Protein AF-0000000084404701 (afdb_homodimer)

Sequence (952 aa):
MPPKALLLAVCTVFCVAQGGLAQAGVGTWLADPLNTDSGLSASPAQPWTTQAALPDLPKLQGLSVAKQAQIWTLPQLTAYALAHNPQTAAAWDGLRAQAASLGMAESAWLPSLSLNTNLSRRQAASTAGFTVPARNSVNPNLTLSYTLWDFGLRAAKMDAARAQEWVAGFTQNQSIQTVAFSVAQAYYQLLGNQSLVLADEKTVAENQKNLEAAEVLHRAGQATIGALYQARAAMAQAQSTLAAQRQTVRSSEGLLASTLGLDPQTTLRIASLKLGQEPPQLHSAAKTLMHAALTANPTLQQARAQVAVAQANVRSAEASGLPSLGVSSSYGYLYQGGFRPGDTWTVGFTLTVPLFTGFNTHYQIRQTQALSDQAQSNLAASRNSTEATVWQDFHNFQGAIAAYPGAQSGLENAGKALEVVQAQYRVGQATIQDVLLAESTLAQARYTLIQNLVNSYVALAQLSQAVGMPLGENAPMPPKALLLAVCTVFCVAQGGLAQAGVGTWLADPLNTDSGLSASPAQPWTTQAALPDLPKLQGLSVAKQAQIWTLPQLTAYALAHNPQTAAAWDGLRAQAASLGMAESAWLPSLSLNTNLSRRQAASTAGFTVPARNSVNPNLTLSYTLWDFGLRAAKMDAARAQEWVAGFTQNQSIQTVAFSVAQAYYQLLGNQSLVLADEKTVAENQKNLEAAEVLHRAGQATIGALYQARAAMAQAQSTLAAQRQTVRSSEGLLASTLGLDPQTTLRIASLKLGQEPPQLHSAAKTLMHAALTANPTLQQARAQVAVAQANVRSAEASGLPSLGVSSSYGYLYQGGFRPGDTWTVGFTLTVPLFTGFNTHYQIRQTQALSDQAQSNLAASRNSTEATVWQDFHNFQGAIAAYPGAQSGLENAGKALEVVQAQYRVGQATIQDVLLAESTLAQARYTLIQNLVNSYVALAQLSQAVGMPLGENAP

Foldseek 3Di:
DPPVVVVCVVVVVVCCPPVVVVPDCPDPCVVPVPPPCVQPDPDPVDDRDDDDDDDDDDDFDADDPVQQPDADFLVRLLVLLCVAPVLLVVLVVLLVVLVVVLVVLVCLQDKDKDKDKDWDWDWDQDPVRHTDDIKTKIKIKIKIKHWDDLPCLSVLSSQLSVLVSLLSVLVSLLSSLVLSLQLLLLQLQLQLLVLLLVLLVVLLVLLVVLLVLQVVCVVVVLADPVLNVVSVVSNVVSVVVSVVSVVVSLVSQLSNQVSSRHHSPRRHHHDHDDLPDAAFDFDDDLVRLLVLLCPQQSLLSSLVSVLSSLVSQLVNLVSNQAKIKMKMKMWIWMDMPPDDIDIDIDIDIDIDHDDDDPCPSVVSSVVSVVVSVVSVVVSVVSSVVLSVQLVVLVVQLVVLNVCQVVLVVQLVVLVVLLVVQVVCVSVSNHGSVSNSVSSVSNSVSSSSNSVSRSSNLSSQSSSCNSSNHRGGPRID/DDPVVVVVVVVVVVVVVPPPVPDDCPDVCVVPVPPPCVQDDPDPVDDRDDDDDDDDDDDFDADDPVQLPDADFLVRLLVLLCVAPVLLVVLVVLLVVLVVVLVVLVCLQDKDKDKDKDWDWDWDQDPVRHIDDTKTKIKIKIKIKHWDDLPCLSVLSSQLSVLVSLLSVLVSLLSSLVLSLQLLLLQLQLLLLVLLLVLLVVLLVVLVVLLVLQVVCVVVVLADVVLNVVSVVLNVVSVVVSVVSVVVSLVSQLSNQVSSRHHSVRRHHHDHDDLPDAAFDFDDDLVRLLVLLCPQQSLLSSLVSVLSSLVSQLVNLVSNQAKIKMKMKMWMWMDMPPDDIDIDIDIDIDIDHRDDDPCPSVVSSVVSVVVSVVSVVVSVVSSVVLSVQLNVLVVQLVVLNVCQVVLVVQLVVLVVLLVVQVVCVSVSNHGSVSNSVSSVSNSVSSSVNSVSRSSNLSSQSSSCNSSNHRGGPRID

pLDDT: mean 87.81, std 14.05, range [27.53, 98.75]

Nearest PDB structures (foldseek):
  2wmz-assembly1_B  TM=9.455E-01  e=3.499E-21  Escherichia coli K-12
  7akz-assembly1_A  TM=8.321E-01  e=2.749E-20  Pseudomonas aeruginosa PAO1
  1wp1-assembly1_A  TM=8.567E-01  e=1.304E-18  Pseudomonas aeruginosa
  6zre-assembly2_B  TM=8.313E-01  e=4.356E-19  Pseudomonas aeruginosa PAO1
  4k7r-assembly1_A  TM=8.381E-01  e=4.652E-18  Escherichia coli K-12

Structure (mmCIF, N/CA/C/O backbone):
data_AF-0000000084404701-model_v1
#
loop_
_entity.id
_entity.type
_entity.pdbx_description
1 polymer 'Protein CyaE'
#
loop_
_atom_site.group_PDB
_atom_site.id
_atom_site.type_symbol
_atom_site.label_atom_id
_atom_site.label_alt_id
_atom_site.label_comp_id
_atom_site.label_asym_id
_atom_site.label_entity_id
_atom_site.label_seq_id
_atom_site.pdbx_PDB_ins_code
_atom_site.Cartn_x
_atom_site.Cartn_y
_atom_site.Cartn_z
_atom_site.occupancy
_atom_site.B_iso_or_equiv
_atom_site.auth_seq_id
_atom_site.auth_comp_id
_atom_site.auth_asym_id
_atom_site.auth_atom_id
_atom_site.pdbx_PDB_model_num
ATOM 1 N N . MET A 1 1 ? -27.719 43.344 44.219 1 27.53 1 MET A N 1
ATOM 2 C CA . MET A 1 1 ? -28.266 42 44.281 1 27.53 1 MET A CA 1
ATOM 3 C C . MET A 1 1 ? -27.781 41.156 43.094 1 27.53 1 MET A C 1
ATOM 5 O O . MET A 1 1 ? -28.078 39.969 43 1 27.53 1 MET A O 1
ATOM 9 N N . PRO A 1 2 ? -27.438 41.844 42 1 32.97 2 PRO A N 1
ATOM 10 C CA . PRO A 1 2 ? -27.547 41.375 40.625 1 32.97 2 PRO A CA 1
ATOM 11 C C . PRO A 1 2 ? -26.438 40.406 40.219 1 32.97 2 PRO A C 1
ATOM 13 O O . PRO A 1 2 ? -26.375 39.969 39.062 1 32.97 2 PRO A O 1
ATOM 16 N N . PRO A 1 3 ? -25.312 40.531 41 1 43.66 3 PRO A N 1
ATOM 17 C CA . PRO A 1 3 ? -24.172 39.781 40.469 1 43.66 3 PRO A CA 1
ATOM 18 C C . PRO A 1 3 ? -24.391 38.281 40.5 1 43.66 3 PRO A C 1
ATOM 20 O O . PRO A 1 3 ? -23.688 37.531 39.812 1 43.66 3 PRO A O 1
ATOM 23 N N . LYS A 1 4 ? -24.953 37.812 41.5 1 47.94 4 LYS A N 1
ATOM 24 C CA . LYS A 1 4 ? -25.109 36.375 41.719 1 47.94 4 LYS A CA 1
ATOM 25 C C . LYS A 1 4 ? -25.922 35.719 40.625 1 47.94 4 LYS A C 1
ATOM 27 O O . LYS A 1 4 ? -25.766 34.531 40.344 1 47.94 4 LYS A O 1
ATOM 32 N N . ALA A 1 5 ? -26.906 36.469 40.125 1 46.44 5 ALA A N 1
ATOM 33 C CA . ALA A 1 5 ? -27.844 35.844 39.188 1 46.44 5 ALA A CA 1
ATOM 34 C C . ALA A 1 5 ? -27.172 35.594 37.844 1 46.44 5 ALA A C 1
ATOM 36 O O . ALA A 1 5 ? -27.453 34.562 37.188 1 46.44 5 ALA A O 1
ATOM 37 N N . LEU A 1 6 ? -26.25 36.531 37.438 1 40.22 6 LEU A N 1
ATOM 38 C CA . LEU A 1 6 ? -25.656 36.281 36.125 1 40.22 6 LEU A CA 1
ATOM 39 C C . LEU A 1 6 ? -24.594 35.188 36.188 1 40.22 6 LEU A C 1
ATOM 41 O O . LEU A 1 6 ? -24.5 34.375 35.312 1 40.22 6 LEU A O 1
ATOM 45 N N . LEU A 1 7 ? -23.891 35.156 37.375 1 41.5 7 LEU A N 1
ATOM 46 C CA . LEU A 1 7 ? -22.953 34.031 37.531 1 41.5 7 LEU A CA 1
ATOM 47 C C . LEU A 1 7 ? -23.703 32.719 37.625 1 41.5 7 LEU A C 1
ATOM 49 O O . LEU A 1 7 ? -23.234 31.703 37.062 1 41.5 7 LEU A O 1
ATOM 53 N N . LEU A 1 8 ? -24.781 32.719 38.344 1 43.84 8 LEU A N 1
ATOM 54 C CA . LEU A 1 8 ? -25.562 31.5 38.469 1 43.84 8 LEU A CA 1
ATOM 55 C C . LEU A 1 8 ? -26.172 31.109 37.125 1 43.84 8 LEU A C 1
ATOM 57 O O . LEU A 1 8 ? -26.266 29.938 36.781 1 43.84 8 LEU A O 1
ATOM 61 N N . ALA A 1 9 ? -26.484 32.125 36.281 1 41.47 9 ALA A N 1
ATOM 62 C CA . ALA A 1 9 ? -27.062 31.797 34.969 1 41.47 9 ALA A CA 1
ATOM 63 C C . ALA A 1 9 ? -26.016 31.234 34.031 1 41.47 9 ALA A C 1
ATOM 65 O O . ALA A 1 9 ? -26.281 30.281 33.281 1 41.47 9 ALA A O 1
ATOM 66 N N . VAL A 1 10 ? -24.828 31.812 34.125 1 43.69 10 VAL A N 1
ATOM 67 C CA . VAL A 1 10 ? -23.797 31.266 33.25 1 43.69 10 VAL A CA 1
ATOM 68 C C . VAL A 1 10 ? -23.359 29.906 33.75 1 43.69 10 VAL A C 1
ATOM 70 O O . VAL A 1 10 ? -23.141 28.969 32.969 1 43.69 10 VAL A O 1
ATOM 73 N N . CYS A 1 11 ? -23.203 29.781 35.062 1 43.66 11 CYS A N 1
ATOM 74 C CA . CYS A 1 11 ? -22.891 28.453 35.594 1 43.66 11 CYS A CA 1
ATOM 75 C C . CYS A 1 11 ? -24.031 27.484 35.312 1 43.66 11 CYS A C 1
ATOM 77 O O . CYS A 1 11 ? -23.797 26.281 35.125 1 43.66 11 CYS A O 1
ATOM 79 N N . THR A 1 12 ? -25.281 27.953 35.5 1 41.91 12 THR A N 1
ATOM 80 C CA . THR A 1 12 ? -26.375 27.031 35.25 1 41.91 12 THR A CA 1
ATOM 81 C C . THR A 1 12 ? -26.453 26.672 33.75 1 41.91 12 THR A C 1
ATOM 83 O O . THR A 1 12 ? -26.781 25.531 33.406 1 41.91 12 THR A O 1
ATOM 86 N N . VAL A 1 13 ? -26.094 27.609 32.875 1 42.44 13 VAL A N 1
ATOM 87 C CA . VAL A 1 13 ? -26.125 27.188 31.469 1 42.44 13 VAL A CA 1
ATOM 88 C C . VAL A 1 13 ? -24.953 26.266 31.172 1 42.44 13 VAL A C 1
ATOM 90 O O . VAL A 1 13 ? -25.078 25.297 30.422 1 42.44 13 VAL A O 1
ATOM 93 N N . PHE A 1 14 ? -23.766 26.469 31.859 1 42.09 14 PHE A N 1
ATOM 94 C CA . PHE A 1 14 ? -22.625 25.609 31.609 1 42.09 14 PHE A CA 1
ATOM 95 C C . PHE A 1 14 ? -22.828 24.234 32.25 1 42.09 14 PHE A C 1
ATOM 97 O O . PHE A 1 14 ? -22.453 23.219 31.688 1 42.09 14 PHE A O 1
ATOM 104 N N . CYS A 1 15 ? -23.109 24.172 33.594 1 41.56 15 CYS A N 1
ATOM 105 C CA . CYS A 1 15 ? -23.359 22.859 34.188 1 41.56 15 CYS A CA 1
ATOM 106 C C . CYS A 1 15 ? -24.422 22.094 33.406 1 41.56 15 CYS A C 1
ATOM 108 O O . CYS A 1 15 ? -24.422 20.875 33.375 1 41.56 15 CYS A O 1
ATOM 110 N N . VAL A 1 16 ? -25.484 22.781 33 1 39.97 16 VAL A N 1
ATOM 111 C CA . VAL A 1 16 ? -26.469 22.031 32.219 1 39.97 16 VAL A CA 1
ATOM 112 C C . VAL A 1 16 ? -25.875 21.625 30.875 1 39.97 16 VAL A C 1
ATOM 114 O O . VAL A 1 16 ? -26.266 20.594 30.312 1 39.97 16 VAL A O 1
ATOM 117 N N . ALA A 1 17 ? -24.844 22.375 30.234 1 40.5 17 ALA A N 1
ATOM 118 C CA . ALA A 1 17 ? -24.359 21.984 28.906 1 40.5 17 ALA A CA 1
ATOM 119 C C . ALA A 1 17 ? -23.328 20.859 29.016 1 40.5 17 ALA A C 1
ATOM 121 O O . ALA A 1 17 ? -23.328 19.938 28.188 1 40.5 17 ALA A O 1
ATOM 122 N N . GLN A 1 18 ? -22.266 20.875 29.938 1 41.59 18 GLN A N 1
ATOM 123 C CA . GLN A 1 18 ? -21.281 19.797 29.938 1 41.59 18 GLN A CA 1
ATOM 124 C C . GLN A 1 18 ? -21.828 18.562 30.656 1 41.59 18 GLN A C 1
ATOM 126 O O . GLN A 1 18 ? -21.5 17.438 30.281 1 41.59 18 GLN A O 1
ATOM 131 N N . GLY A 1 19 ? -22.219 18.641 31.984 1 40.53 19 GLY A N 1
ATOM 132 C CA . GLY A 1 19 ? -22.625 17.453 32.719 1 40.53 19 GLY A CA 1
ATOM 133 C C . GLY A 1 19 ? -23.734 16.672 32.031 1 40.53 19 GLY A C 1
ATOM 134 O O . GLY A 1 19 ? -23.734 15.445 32.062 1 40.53 19 GLY A O 1
ATOM 135 N N . GLY A 1 20 ? -24.938 17.344 31.906 1 36.59 20 GLY A N 1
ATOM 136 C CA . GLY A 1 20 ? -26.141 16.703 31.391 1 36.59 20 GLY A CA 1
ATOM 137 C C . GLY A 1 20 ? -26 16.297 29.938 1 36.59 20 GLY A C 1
ATOM 138 O O . GLY A 1 20 ? -26.969 15.844 29.312 1 36.59 20 GLY A O 1
ATOM 139 N N . LEU A 1 21 ? -24.969 16.781 29.234 1 40.62 21 LEU A N 1
ATOM 140 C CA . LEU A 1 21 ? -24.984 16.375 27.828 1 40.62 21 LEU A CA 1
ATOM 141 C C . LEU A 1 21 ? -24.734 14.883 27.688 1 40.62 21 LEU A C 1
ATOM 143 O O . LEU A 1 21 ? -24.906 14.32 26.609 1 40.62 21 LEU A O 1
ATOM 147 N N . ALA A 1 22 ? -23.938 14.281 28.609 1 39.56 22 ALA A N 1
ATOM 148 C CA . ALA A 1 22 ? -23.734 12.844 28.453 1 39.56 22 ALA A CA 1
ATOM 149 C C . ALA A 1 22 ? -25.031 12.078 28.688 1 39.56 22 ALA A C 1
ATOM 151 O O . ALA A 1 22 ? -25.266 11.031 28.094 1 39.56 22 ALA A O 1
ATOM 152 N N . GLN A 1 23 ? -25.781 12.195 29.828 1 37.88 23 GLN A N 1
ATOM 153 C CA . GLN A 1 23 ? -26.844 11.266 30.203 1 37.88 23 GLN A CA 1
ATOM 154 C C . GLN A 1 23 ? -28.172 11.648 29.547 1 37.88 23 GLN A C 1
ATOM 156 O O . GLN A 1 23 ? -29.094 10.844 29.516 1 37.88 23 GLN A O 1
ATOM 161 N N . ALA A 1 24 ? -28.766 12.906 29.969 1 36.41 24 ALA A N 1
ATOM 162 C CA . ALA A 1 24 ? -30.188 13.188 29.781 1 36.41 24 ALA A CA 1
ATOM 163 C C . ALA A 1 24 ? -30.562 13.18 28.312 1 36.41 24 ALA A C 1
ATOM 165 O O . ALA A 1 24 ? -29.703 13.32 27.438 1 36.41 24 ALA A O 1
ATOM 166 N N . GLY A 1 25 ? -31.953 13.211 28.047 1 37.38 25 GLY A N 1
ATOM 167 C CA . GLY A 1 25 ? -32.906 13.32 26.969 1 37.38 25 GLY A CA 1
ATOM 168 C C . GLY A 1 25 ? -32.594 14.43 25.984 1 37.38 25 GLY A C 1
ATOM 169 O O . GLY A 1 25 ? -33.5 14.992 25.344 1 37.38 25 GLY A O 1
ATOM 170 N N . VAL A 1 26 ? -31.828 15.336 26.312 1 44.12 26 VAL A N 1
ATOM 171 C CA . VAL A 1 26 ? -31.609 16.359 25.297 1 44.12 26 VAL A CA 1
ATOM 172 C C . VAL A 1 26 ? -31.484 15.719 23.922 1 44.12 26 VAL A C 1
ATOM 174 O O . VAL A 1 26 ? -30.703 14.789 23.734 1 44.12 26 VAL A O 1
ATOM 177 N N . GLY A 1 27 ? -32.5 15.961 23.047 1 47.25 27 GLY A N 1
ATOM 178 C CA . GLY A 1 27 ? -33.062 15.406 21.828 1 47.25 27 GLY A CA 1
ATOM 179 C C . GLY A 1 27 ? -32 14.984 20.828 1 47.25 27 GLY A C 1
ATOM 180 O O . GLY A 1 27 ? -30.844 15.328 20.969 1 47.25 27 GLY A O 1
ATOM 181 N N . THR A 1 28 ? -32.344 13.906 20.031 1 56.47 28 THR A N 1
ATOM 182 C CA . THR A 1 28 ? -31.703 13.383 18.828 1 56.47 28 THR A CA 1
ATOM 183 C C . THR A 1 28 ? -30.922 14.477 18.094 1 56.47 28 THR A C 1
ATOM 185 O O . THR A 1 28 ? -29.859 14.227 17.531 1 56.47 28 THR A O 1
ATOM 188 N N . TRP A 1 29 ? -31.516 15.766 18.359 1 63.22 29 TRP A N 1
ATOM 189 C CA . TRP A 1 29 ? -30.891 16.828 17.578 1 63.22 29 TRP A CA 1
ATOM 190 C C . TRP A 1 29 ? -29.578 17.281 18.219 1 63.22 29 TRP A C 1
ATOM 192 O O . TRP A 1 29 ? -28.656 17.688 17.531 1 63.22 29 TRP A O 1
ATOM 202 N N . LEU A 1 30 ? -29.375 17.094 19.531 1 72.75 30 LEU A N 1
ATOM 203 C CA . LEU A 1 30 ? -28.172 17.578 20.188 1 72.75 30 LEU A CA 1
ATOM 204 C C . LEU A 1 30 ? -27.016 16.594 20.016 1 72.75 30 LEU A C 1
ATOM 206 O O . LEU A 1 30 ? -25.859 16.969 20.141 1 72.75 30 LEU A O 1
ATOM 210 N N . ALA A 1 31 ? -27.438 15.359 19.688 1 74.94 31 ALA A N 1
ATOM 211 C CA . ALA A 1 31 ? -26.375 14.367 19.516 1 74.94 31 ALA A CA 1
ATOM 212 C C . ALA A 1 31 ? -25.562 14.641 18.25 1 74.94 31 ALA A C 1
ATOM 214 O O . ALA A 1 31 ? -24.344 14.453 18.234 1 74.94 31 ALA A O 1
ATOM 215 N N . ASP A 1 32 ? -26.203 15.062 17.25 1 84.12 32 ASP A N 1
ATOM 216 C CA . ASP A 1 32 ? -25.562 15.414 15.977 1 84.12 32 ASP A CA 1
ATOM 217 C C . ASP A 1 32 ? -26.188 16.688 15.391 1 84.12 32 ASP A C 1
ATOM 219 O O . ASP A 1 32 ? -26.906 16.625 14.398 1 84.12 32 ASP A O 1
ATOM 223 N N . PRO A 1 33 ? -25.766 17.859 16.031 1 84.5 33 PRO A N 1
ATOM 224 C CA . PRO A 1 33 ? -26.422 19.109 15.672 1 84.5 33 PRO A CA 1
ATOM 225 C C . PRO A 1 33 ? -26.234 19.469 14.195 1 84.5 33 PRO A C 1
ATOM 227 O O . PRO A 1 33 ? -27.078 20.172 13.617 1 84.5 33 PRO A O 1
ATOM 230 N N . LEU A 1 34 ? -25.219 19.047 13.617 1 89.5 34 LEU A N 1
ATOM 231 C CA . LEU A 1 34 ? -24.969 19.438 12.234 1 89.5 34 LEU A CA 1
ATOM 232 C C . LEU A 1 34 ? -25.312 18.312 11.281 1 89.5 34 LEU A C 1
ATOM 234 O O . LEU A 1 34 ? -24.984 18.359 10.094 1 89.5 34 LEU A O 1
ATOM 238 N N . ASN A 1 35 ? -26.016 17.234 11.695 1 86.31 35 ASN A N 1
ATOM 239 C CA . ASN A 1 35 ? -26.516 16.109 10.906 1 86.31 35 ASN A CA 1
ATOM 240 C C . ASN A 1 35 ? -25.422 15.445 10.094 1 86.31 35 ASN A C 1
ATOM 242 O O . ASN A 1 35 ? -25.562 15.219 8.891 1 86.31 35 ASN A O 1
ATOM 246 N N . THR A 1 36 ? -24.312 15.195 10.797 1 86.62 36 THR A N 1
ATOM 247 C CA . THR A 1 36 ? -23.156 14.586 10.133 1 86.62 36 THR A CA 1
ATOM 248 C C . THR A 1 36 ? -23.422 13.117 9.828 1 86.62 36 THR A C 1
ATOM 250 O O . THR A 1 36 ? -22.766 12.523 8.977 1 86.62 36 THR A O 1
ATOM 253 N N . ASP A 1 37 ? -24.391 12.492 10.453 1 86.44 37 ASP A N 1
ATOM 254 C CA . ASP A 1 37 ? -24.688 11.07 10.273 1 86.44 37 ASP A CA 1
ATOM 255 C C . ASP A 1 37 ? -25.406 10.82 8.953 1 86.44 37 ASP A C 1
ATOM 257 O O . ASP A 1 37 ? -25.531 9.672 8.516 1 86.44 37 ASP A O 1
ATOM 261 N N . SER A 1 38 ? -25.938 11.844 8.297 1 85 38 SER A N 1
ATOM 262 C CA . SER A 1 38 ? -26.672 11.695 7.035 1 85 38 SER A CA 1
ATOM 263 C C . SER A 1 38 ? -25.766 11.133 5.941 1 85 38 SER A C 1
ATOM 265 O O . SER A 1 38 ? -26.25 10.539 4.977 1 85 38 SER A O 1
ATOM 267 N N . GLY A 1 39 ? -24.453 11.297 6.105 1 85.06 39 GLY A N 1
ATOM 268 C CA . GLY A 1 39 ? -23.516 10.812 5.094 1 85.06 39 GLY A CA 1
ATOM 269 C C . GLY A 1 39 ? -23 9.414 5.371 1 85.06 39 GLY A C 1
ATOM 270 O O . GLY A 1 39 ? -22.172 8.891 4.625 1 85.06 39 GLY A O 1
ATOM 271 N N . LEU A 1 40 ? -23.516 8.812 6.371 1 86.19 40 LEU A N 1
ATOM 272 C CA . LEU A 1 40 ? -23.016 7.5 6.777 1 86.19 40 LEU A CA 1
ATOM 273 C C . LEU A 1 40 ? -23.859 6.387 6.137 1 86.19 40 LEU A C 1
ATOM 275 O O . LEU A 1 40 ? -25 6.609 5.754 1 86.19 40 LEU A O 1
ATOM 279 N N . SER A 1 41 ? -23.203 5.273 5.926 1 88.25 41 SER A N 1
ATOM 280 C CA . SER A 1 41 ? -23.969 4.062 5.637 1 88.25 41 SER A CA 1
ATOM 281 C C . SER A 1 41 ? -24.797 3.631 6.844 1 88.25 41 SER A C 1
ATOM 283 O O . SER A 1 41 ? -24.5 4.02 7.977 1 88.25 41 SER A O 1
ATOM 285 N N . ALA A 1 42 ? -25.844 2.744 6.574 1 84.75 42 ALA A N 1
ATOM 286 C CA . ALA A 1 42 ? -26.797 2.381 7.617 1 84.75 42 ALA A CA 1
ATOM 287 C C . ALA A 1 42 ? -26.172 1.434 8.633 1 84.75 42 ALA A C 1
ATOM 289 O O . ALA A 1 42 ? -26.547 1.436 9.805 1 84.75 42 ALA A O 1
ATOM 290 N N . SER A 1 43 ? -25.312 0.591 8.172 1 86.44 43 SER A N 1
ATOM 291 C CA . SER A 1 43 ? -24.656 -0.391 9.023 1 86.44 43 SER A CA 1
ATOM 292 C C . SER A 1 43 ? -23.281 -0.766 8.469 1 86.44 43 SER A C 1
ATOM 294 O O . SER A 1 43 ? -22.969 -0.445 7.328 1 86.44 43 SER A O 1
ATOM 296 N N . PRO A 1 44 ? -22.469 -1.392 9.281 1 85.94 44 PRO A N 1
ATOM 297 C CA . PRO A 1 44 ? -21.156 -1.838 8.812 1 85.94 44 PRO A CA 1
ATOM 298 C C . PRO A 1 44 ? -21.25 -2.793 7.625 1 85.94 44 PRO A C 1
ATOM 300 O O . PRO A 1 44 ? -20.297 -2.906 6.844 1 85.94 44 PRO A O 1
ATOM 303 N N . ALA A 1 45 ? -22.375 -3.412 7.473 1 89.19 45 ALA A N 1
ATOM 304 C CA . ALA A 1 45 ? -22.531 -4.453 6.457 1 89.19 45 ALA A CA 1
ATOM 305 C C . ALA A 1 45 ? -23.031 -3.867 5.141 1 89.19 45 ALA A C 1
ATOM 307 O O . ALA A 1 45 ? -23 -4.531 4.102 1 89.19 45 ALA A O 1
ATOM 308 N N . GLN A 1 46 ? -23.531 -2.645 5.195 1 91.44 46 GLN A N 1
ATOM 309 C CA . GLN A 1 46 ? -24.109 -2.039 4.004 1 91.44 46 GLN A CA 1
ATOM 310 C C . GLN A 1 46 ? -23.141 -1.084 3.33 1 91.44 46 GLN A C 1
ATOM 312 O O . GLN A 1 46 ? -22.516 -0.249 3.994 1 91.44 46 GLN A O 1
ATOM 317 N N . PRO A 1 47 ? -23 -1.213 2.006 1 91.38 47 PRO A N 1
ATOM 318 C CA . PRO A 1 47 ? -22.094 -0.316 1.278 1 91.38 47 PRO A CA 1
ATOM 319 C C . PRO A 1 47 ? -22.516 1.148 1.37 1 91.38 47 PRO A C 1
ATOM 321 O O . PRO A 1 47 ? -23.703 1.443 1.494 1 91.38 47 PRO A O 1
ATOM 324 N N . TRP A 1 48 ? -21.5 1.962 1.433 1 91.75 48 TRP A N 1
ATOM 325 C CA . TRP A 1 48 ? -21.719 3.406 1.391 1 91.75 48 TRP A CA 1
ATOM 326 C C . TRP A 1 48 ? -22.172 3.848 0.006 1 91.75 48 TRP A C 1
ATOM 328 O O . TRP A 1 48 ? -21.531 3.533 -0.999 1 91.75 48 TRP A O 1
ATOM 338 N N . THR A 1 49 ? -23.375 4.512 -0.121 1 88.75 49 THR A N 1
ATOM 339 C CA . THR A 1 49 ? -23.953 4.824 -1.421 1 88.75 49 THR A CA 1
ATOM 340 C C . THR A 1 49 ? -24.172 6.324 -1.565 1 88.75 49 THR A C 1
ATOM 342 O O . THR A 1 49 ? -24.844 6.773 -2.506 1 88.75 49 THR A O 1
ATOM 345 N N . THR A 1 50 ? -23.688 7.152 -0.703 1 84.5 50 THR A N 1
ATOM 346 C CA . THR A 1 50 ? -23.875 8.594 -0.816 1 84.5 50 THR A CA 1
ATOM 347 C C . THR A 1 50 ? -23.266 9.125 -2.105 1 84.5 50 THR A C 1
ATOM 349 O O . THR A 1 50 ? -22.219 8.641 -2.541 1 84.5 50 THR A O 1
ATOM 352 N N . GLN A 1 51 ? -23.984 10.055 -2.74 1 82.31 51 GLN A N 1
ATOM 353 C CA . GLN A 1 51 ? -23.516 10.625 -4.004 1 82.31 51 GLN A CA 1
ATOM 354 C C . GLN A 1 51 ? -22.312 11.523 -3.797 1 82.31 51 GLN A C 1
ATOM 356 O O . GLN A 1 51 ? -22.344 12.453 -2.982 1 82.31 51 GLN A O 1
ATOM 361 N N . ALA A 1 52 ? -21.281 11.148 -4.387 1 85.81 52 ALA A N 1
ATOM 362 C CA . ALA A 1 52 ? -20.062 11.938 -4.336 1 85.81 52 ALA A CA 1
ATOM 363 C C . ALA A 1 52 ? -19.781 12.617 -5.676 1 85.81 52 ALA A C 1
ATOM 365 O O . ALA A 1 52 ? -20.047 12.047 -6.734 1 85.81 52 ALA A O 1
ATOM 366 N N . ALA A 1 53 ? -19.562 13.914 -5.602 1 87.62 53 ALA A N 1
ATOM 367 C CA . ALA A 1 53 ? -19.109 14.617 -6.793 1 87.62 53 ALA A CA 1
ATOM 368 C C . ALA A 1 53 ? -17.609 14.414 -7.012 1 87.62 53 ALA A C 1
ATOM 370 O O . ALA A 1 53 ? -16.781 15.109 -6.41 1 87.62 53 ALA A O 1
ATOM 371 N N . LEU A 1 54 ? -17.266 13.5 -7.816 1 93.25 54 LEU A N 1
ATOM 372 C CA . LEU A 1 54 ? -15.875 13.109 -8 1 93.25 54 LEU A CA 1
ATOM 373 C C . LEU A 1 54 ? -15.32 13.656 -9.305 1 93.25 54 LEU A C 1
ATOM 375 O O . LEU A 1 54 ? -16.062 13.82 -10.281 1 93.25 54 LEU A O 1
ATOM 379 N N . PRO A 1 55 ? -14.07 13.977 -9.305 1 92.81 55 PRO A N 1
ATOM 380 C CA . PRO A 1 55 ? -13.445 14.406 -10.562 1 92.81 55 PRO A CA 1
ATOM 381 C C . PRO A 1 55 ? -13.469 13.32 -11.633 1 92.81 55 PRO A C 1
ATOM 383 O O . PRO A 1 55 ? -13.633 12.141 -11.312 1 92.81 55 PRO A O 1
ATOM 386 N N . ASP A 1 56 ? -13.312 13.695 -12.906 1 92.38 56 ASP A N 1
ATOM 387 C CA . ASP A 1 56 ? -13.328 12.766 -14.031 1 92.38 56 ASP A CA 1
ATOM 388 C C . ASP A 1 56 ? -12.078 11.891 -14.039 1 92.38 56 ASP A C 1
ATOM 390 O O . ASP A 1 56 ? -11.031 12.297 -13.531 1 92.38 56 ASP A O 1
ATOM 394 N N . LEU A 1 57 ? -12.234 10.727 -14.547 1 93.5 57 LEU A N 1
ATOM 395 C CA . LEU A 1 57 ? -11.102 9.828 -14.727 1 93.5 57 LEU A CA 1
ATOM 396 C C . LEU A 1 57 ? -10.203 10.297 -15.867 1 93.5 57 LEU A C 1
ATOM 398 O O . LEU A 1 57 ? -10.703 10.773 -16.891 1 93.5 57 LEU A O 1
ATOM 402 N N . PRO A 1 58 ? -8.922 10.195 -15.617 1 90.75 58 PRO A N 1
ATOM 403 C CA . PRO A 1 58 ? -8.039 10.547 -16.734 1 90.75 58 PRO A CA 1
ATOM 404 C C . PRO A 1 58 ? -8.188 9.594 -17.922 1 90.75 58 PRO A C 1
ATOM 406 O O . PRO A 1 58 ? -8.492 8.414 -17.734 1 90.75 58 PRO A O 1
ATOM 409 N N . LYS A 1 59 ? -8.047 10.109 -19.125 1 84.44 59 LYS A N 1
ATOM 410 C CA . LYS A 1 59 ? -8.117 9.273 -20.312 1 84.44 59 LYS A CA 1
ATOM 411 C C . LYS A 1 59 ? -6.832 8.477 -20.516 1 84.44 59 LYS A C 1
ATOM 413 O O . LYS A 1 59 ? -5.738 8.984 -20.25 1 84.44 59 LYS A O 1
ATOM 418 N N . LEU A 1 60 ? -6.98 7.195 -20.875 1 81.12 60 LEU A N 1
ATOM 419 C CA . LEU A 1 60 ? -5.797 6.398 -21.172 1 81.12 60 LEU A CA 1
ATOM 420 C C . LEU A 1 60 ? -5.203 6.797 -22.516 1 81.12 60 LEU A C 1
ATOM 422 O O . LEU A 1 60 ? -5.941 7.105 -23.469 1 81.12 60 LEU A O 1
ATOM 426 N N . GLN A 1 61 ? -3.887 6.781 -22.469 1 76.31 61 GLN A N 1
ATOM 427 C CA . GLN A 1 61 ? -3.219 7.066 -23.734 1 76.31 61 GLN A CA 1
ATOM 428 C C . GLN A 1 61 ? -3.193 5.832 -24.641 1 76.31 61 GLN A C 1
ATOM 430 O O . GLN A 1 61 ? -3.004 4.715 -24.156 1 76.31 61 GLN A O 1
ATOM 435 N N . GLY A 1 62 ? -3.658 5.918 -25.828 1 80.44 62 GLY A N 1
ATOM 436 C CA . GLY A 1 62 ? -3.543 4.84 -26.797 1 80.44 62 GLY A CA 1
ATOM 437 C C . GLY A 1 62 ? -2.324 4.969 -27.688 1 80.44 62 GLY A C 1
ATOM 438 O O . GLY A 1 62 ? -1.703 6.031 -27.75 1 80.44 62 GLY A O 1
ATOM 439 N N . LEU A 1 63 ? -1.807 3.869 -28.078 1 85.62 63 LEU A N 1
ATOM 440 C CA . LEU A 1 63 ? -0.715 3.865 -29.047 1 85.62 63 LEU A CA 1
ATOM 441 C C . LEU A 1 63 ? -1.254 3.928 -30.484 1 85.62 63 LEU A C 1
ATOM 443 O O . LEU A 1 63 ? -2.279 3.316 -30.781 1 85.62 63 LEU A O 1
ATOM 447 N N . SER A 1 64 ? -0.634 4.695 -31.297 1 82.62 64 SER A N 1
ATOM 448 C CA . SER A 1 64 ? -1.019 4.742 -32.688 1 82.62 64 SER A CA 1
ATOM 449 C C . SER A 1 64 ? -0.888 3.371 -33.344 1 82.62 64 SER A C 1
ATOM 451 O O . SER A 1 64 ? -0.143 2.516 -32.875 1 82.62 64 SER A O 1
ATOM 453 N N . VAL A 1 65 ? -1.567 3.117 -34.375 1 80 65 VAL A N 1
ATOM 454 C CA . VAL A 1 65 ? -1.583 1.838 -35.062 1 80 65 VAL A CA 1
ATOM 455 C C . VAL A 1 65 ? -0.182 1.515 -35.594 1 80 65 VAL A C 1
ATOM 457 O O . VAL A 1 65 ? 0.259 0.364 -35.531 1 80 65 VAL A O 1
ATOM 460 N N . ALA A 1 66 ? 0.53 2.531 -36.062 1 80.25 66 ALA A N 1
ATOM 461 C CA . ALA A 1 66 ? 1.888 2.34 -36.562 1 80.25 66 ALA A CA 1
ATOM 462 C C . ALA A 1 66 ? 2.818 1.854 -35.469 1 80.25 66 ALA A C 1
ATOM 464 O O . ALA A 1 66 ? 3.652 0.973 -35.688 1 80.25 66 ALA A O 1
ATOM 465 N N . LYS A 1 67 ? 2.637 2.367 -34.312 1 83.88 67 LYS A N 1
ATOM 466 C CA . LYS A 1 67 ? 3.482 1.995 -33.188 1 83.88 67 LYS A CA 1
ATOM 467 C C . LYS A 1 67 ? 3.117 0.611 -32.656 1 83.88 67 LYS A C 1
ATOM 469 O O . LYS A 1 67 ? 3.957 -0.077 -32.062 1 83.88 67 LYS A O 1
ATOM 474 N N . GLN A 1 68 ? 1.876 0.284 -32.844 1 84.56 68 GLN A N 1
ATOM 475 C CA . GLN A 1 68 ? 1.44 -1.041 -32.438 1 84.56 68 GLN A CA 1
ATOM 476 C C . GLN A 1 68 ? 2.01 -2.127 -33.344 1 84.56 68 GLN A C 1
ATOM 478 O O . GLN A 1 68 ? 2.18 -3.273 -32.906 1 84.56 68 GLN A O 1
ATOM 483 N N . ALA A 1 69 ? 2.312 -1.795 -34.562 1 84.31 69 ALA A N 1
ATOM 484 C CA . ALA A 1 69 ? 2.787 -2.77 -35.531 1 84.31 69 ALA A CA 1
ATOM 485 C C . ALA A 1 69 ? 4.301 -2.943 -35.438 1 84.31 69 ALA A C 1
ATOM 487 O O . ALA A 1 69 ? 4.848 -3.934 -35.938 1 84.31 69 ALA A O 1
ATOM 488 N N . GLN A 1 70 ? 4.922 -2.039 -34.844 1 88.62 70 GLN A N 1
ATOM 489 C CA . GLN A 1 70 ? 6.375 -2.117 -34.75 1 88.62 70 GLN A CA 1
ATOM 490 C C . GLN A 1 70 ? 6.805 -3.137 -33.719 1 88.62 70 GLN A C 1
ATOM 492 O O . GLN A 1 70 ? 6.082 -3.375 -32.75 1 88.62 70 GLN A O 1
ATOM 497 N N . ILE A 1 71 ? 7.98 -3.773 -33.938 1 91.38 71 ILE A N 1
ATOM 498 C CA . ILE A 1 71 ? 8.555 -4.684 -32.969 1 91.38 71 ILE A CA 1
ATOM 499 C C . ILE A 1 71 ? 9.328 -3.885 -31.906 1 91.38 71 ILE A C 1
ATOM 501 O O . ILE A 1 71 ? 10.297 -3.197 -32.25 1 91.38 71 ILE A O 1
ATOM 505 N N . TRP A 1 72 ? 8.844 -3.932 -30.688 1 92.75 72 TRP A N 1
ATOM 506 C CA . TRP A 1 72 ? 9.43 -3.158 -29.609 1 92.75 72 TRP A CA 1
ATOM 507 C C . TRP A 1 72 ? 10.539 -3.945 -28.906 1 92.75 72 TRP A C 1
ATOM 509 O O . TRP A 1 72 ? 10.391 -5.145 -28.672 1 92.75 72 TRP A O 1
ATOM 519 N N . THR A 1 73 ? 11.656 -3.203 -28.688 1 91.75 73 THR A N 1
ATOM 520 C CA . THR A 1 73 ? 12.734 -3.766 -27.875 1 91.75 73 THR A CA 1
ATOM 521 C C . THR A 1 73 ? 12.578 -3.346 -26.422 1 91.75 73 THR A C 1
ATOM 523 O O . THR A 1 73 ? 11.805 -2.436 -26.109 1 91.75 73 THR A O 1
ATOM 526 N N . LEU A 1 74 ? 13.266 -4.066 -25.516 1 92.69 74 LEU A N 1
ATOM 527 C CA . LEU A 1 74 ? 13.164 -3.775 -24.094 1 92.69 74 LEU A CA 1
ATOM 528 C C . LEU A 1 74 ? 13.594 -2.342 -23.797 1 92.69 74 LEU A C 1
ATOM 530 O O . LEU A 1 74 ? 12.898 -1.613 -23.094 1 92.69 74 LEU A O 1
ATOM 534 N N . PRO A 1 75 ? 14.742 -1.787 -24.391 1 92.19 75 PRO A N 1
ATOM 535 C CA . PRO A 1 75 ? 15.133 -0.407 -24.094 1 92.19 75 PRO A CA 1
ATOM 536 C C . PRO A 1 75 ? 14.109 0.616 -24.578 1 92.19 75 PRO A C 1
ATOM 538 O O . PRO A 1 75 ? 13.883 1.63 -23.922 1 92.19 75 PRO A O 1
ATOM 541 N N . GLN A 1 76 ? 13.477 0.322 -25.703 1 93.38 76 GLN A N 1
ATOM 542 C CA . GLN A 1 76 ? 12.461 1.228 -26.219 1 93.38 76 GLN A CA 1
ATOM 543 C C . GLN A 1 76 ? 11.227 1.247 -25.312 1 93.38 76 GLN A C 1
ATOM 545 O O . GLN A 1 76 ? 10.68 2.312 -25.031 1 93.38 76 GLN A O 1
ATOM 550 N N . LEU A 1 77 ? 10.844 0.076 -24.859 1 95.19 77 LEU A N 1
ATOM 551 C CA . LEU A 1 77 ? 9.695 -0.021 -23.969 1 95.19 77 LEU A CA 1
ATOM 552 C C . LEU A 1 77 ? 9.984 0.645 -22.641 1 95.19 77 LEU A C 1
ATOM 554 O O . LEU A 1 77 ? 9.109 1.309 -22.062 1 95.19 77 LEU A O 1
ATOM 558 N N . THR A 1 78 ? 11.211 0.452 -22.188 1 95.19 78 THR A N 1
ATOM 559 C CA . THR A 1 78 ? 11.602 1.054 -20.906 1 95.19 78 THR A CA 1
ATOM 560 C C . THR A 1 78 ? 11.594 2.576 -21 1 95.19 78 THR A C 1
ATOM 562 O O . THR A 1 78 ? 11.078 3.258 -20.125 1 95.19 78 THR A O 1
ATOM 565 N N . ALA A 1 79 ? 12.125 3.129 -22.094 1 95 79 ALA A N 1
ATOM 566 C CA . ALA A 1 79 ? 12.133 4.574 -22.297 1 95 79 ALA A CA 1
ATOM 567 C C . ALA A 1 79 ? 10.719 5.129 -22.391 1 95 79 ALA A C 1
ATOM 569 O O . ALA A 1 79 ? 10.422 6.184 -21.812 1 95 79 ALA A O 1
ATOM 570 N N . TYR A 1 80 ? 9.883 4.41 -23.094 1 94.12 80 TYR A N 1
ATOM 571 C CA . TYR A 1 80 ? 8.492 4.832 -23.203 1 94.12 80 TYR A CA 1
ATOM 572 C C . TYR A 1 80 ? 7.809 4.84 -21.844 1 94.12 80 TYR A C 1
ATOM 574 O O . TYR A 1 80 ? 7.113 5.797 -21.5 1 94.12 80 TYR A O 1
ATOM 582 N N . ALA A 1 81 ? 7.965 3.764 -21.047 1 95.81 81 ALA A N 1
ATOM 583 C CA . ALA A 1 81 ? 7.344 3.646 -19.719 1 95.81 81 ALA A CA 1
ATOM 584 C C . ALA A 1 81 ? 7.816 4.762 -18.797 1 95.81 81 ALA A C 1
ATOM 586 O O . ALA A 1 81 ? 7.012 5.352 -18.062 1 95.81 81 ALA A O 1
ATOM 587 N N . LEU A 1 82 ? 9.133 5.059 -18.844 1 95.69 82 LEU A N 1
ATOM 588 C CA . LEU A 1 82 ? 9.695 6.082 -17.969 1 95.69 82 LEU A CA 1
ATOM 589 C C . LEU A 1 82 ? 9.125 7.457 -18.297 1 95.69 82 LEU A C 1
ATOM 591 O O . LEU A 1 82 ? 8.953 8.297 -17.422 1 95.69 82 LEU A O 1
ATOM 595 N N . ALA A 1 83 ? 8.734 7.68 -19.547 1 94.12 83 ALA A N 1
ATOM 596 C CA . ALA A 1 83 ? 8.219 8.969 -20 1 94.12 83 ALA A CA 1
ATOM 597 C C . ALA A 1 83 ? 6.719 9.086 -19.734 1 94.12 83 ALA A C 1
ATOM 599 O O . ALA A 1 83 ? 6.195 10.188 -19.562 1 94.12 83 ALA A O 1
ATOM 600 N N . HIS A 1 84 ? 6.035 7.906 -19.641 1 92.69 84 HIS A N 1
ATOM 601 C CA . HIS A 1 84 ? 4.578 8.008 -19.688 1 92.69 84 HIS A CA 1
ATOM 602 C C . HIS A 1 84 ? 3.951 7.328 -18.469 1 92.69 84 HIS A C 1
ATOM 604 O O . HIS A 1 84 ? 2.75 7.465 -18.219 1 92.69 84 HIS A O 1
ATOM 610 N N . ASN A 1 85 ? 4.684 6.566 -17.672 1 93.12 85 ASN A N 1
ATOM 611 C CA . ASN A 1 85 ? 4.141 5.863 -16.516 1 93.12 85 ASN A CA 1
ATOM 612 C C . ASN A 1 85 ? 3.744 6.836 -15.406 1 93.12 85 ASN A C 1
ATOM 614 O O . ASN A 1 85 ? 4.547 7.676 -15 1 93.12 85 ASN A O 1
ATOM 618 N N . PRO A 1 86 ? 2.473 6.727 -14.906 1 95.25 86 PRO A N 1
ATOM 619 C CA . PRO A 1 86 ? 1.994 7.641 -13.867 1 95.25 86 PRO A CA 1
ATOM 620 C C . PRO A 1 86 ? 2.797 7.543 -12.57 1 95.25 86 PRO A C 1
ATOM 622 O O . PRO A 1 86 ? 2.846 8.5 -11.797 1 95.25 86 PRO A O 1
ATOM 625 N N . GLN A 1 87 ? 3.434 6.414 -12.344 1 95.69 87 GLN A N 1
ATOM 626 C CA . GLN A 1 87 ? 4.211 6.254 -11.125 1 95.69 87 GLN A CA 1
ATOM 627 C C . GLN A 1 87 ? 5.434 7.168 -11.125 1 95.69 87 GLN A C 1
ATOM 629 O O . GLN A 1 87 ? 5.793 7.73 -10.086 1 95.69 87 GLN A O 1
ATOM 634 N N . THR A 1 88 ? 6.113 7.312 -12.289 1 96.62 88 THR A N 1
ATOM 635 C CA . THR A 1 88 ? 7.238 8.234 -12.383 1 96.62 88 THR A CA 1
ATOM 636 C C . THR A 1 88 ? 6.766 9.68 -12.258 1 96.62 88 THR A C 1
ATOM 638 O O . THR A 1 88 ? 7.434 10.5 -11.633 1 96.62 88 THR A O 1
ATOM 641 N N . ALA A 1 89 ? 5.598 9.984 -12.828 1 96.19 89 ALA A N 1
ATOM 642 C CA . ALA A 1 89 ? 5.035 11.328 -12.727 1 96.19 89 ALA A CA 1
ATOM 643 C C . ALA A 1 89 ? 4.699 11.672 -11.273 1 96.19 89 ALA A C 1
ATOM 645 O O . ALA A 1 89 ? 5 12.773 -10.805 1 96.19 89 ALA A O 1
ATOM 646 N N . ALA A 1 90 ? 4.113 10.711 -10.555 1 97.44 90 ALA A N 1
ATOM 647 C CA . ALA A 1 90 ? 3.746 10.922 -9.156 1 97.44 90 ALA A CA 1
ATOM 648 C C . ALA A 1 90 ? 4.98 11.188 -8.305 1 97.44 90 ALA A C 1
ATOM 650 O O . ALA A 1 90 ? 4.961 12.047 -7.422 1 97.44 90 ALA A O 1
ATOM 651 N N . ALA A 1 91 ? 6.043 10.445 -8.555 1 97.12 91 ALA A N 1
ATOM 652 C CA . ALA A 1 91 ? 7.281 10.625 -7.801 1 97.12 91 ALA A CA 1
ATOM 653 C C . ALA A 1 91 ? 7.891 12 -8.078 1 97.12 91 ALA A C 1
ATOM 655 O O . ALA A 1 91 ? 8.406 12.656 -7.168 1 97.12 91 ALA A O 1
ATOM 656 N N . TRP A 1 92 ? 7.859 12.445 -9.336 1 97.62 92 TRP A N 1
ATOM 657 C CA . TRP A 1 92 ? 8.359 13.766 -9.703 1 97.62 92 TRP A CA 1
ATOM 658 C C . TRP A 1 92 ? 7.543 14.867 -9.039 1 97.62 92 TRP A C 1
ATOM 660 O O . TRP A 1 92 ? 8.094 15.867 -8.57 1 97.62 92 TRP A O 1
ATOM 670 N N . ASP A 1 93 ? 6.23 14.641 -8.984 1 97.62 93 ASP A N 1
ATOM 671 C CA . ASP A 1 93 ? 5.359 15.602 -8.312 1 97.62 93 ASP A CA 1
ATOM 672 C C . ASP A 1 93 ? 5.668 15.672 -6.816 1 97.62 93 ASP A C 1
ATOM 674 O O . ASP A 1 93 ? 5.602 16.75 -6.211 1 97.62 93 ASP A O 1
ATOM 678 N N . GLY A 1 94 ? 5.992 14.508 -6.215 1 97.44 94 GLY A N 1
ATOM 679 C CA . GLY A 1 94 ? 6.422 14.5 -4.828 1 97.44 94 GLY A CA 1
ATOM 680 C C . GLY A 1 94 ? 7.684 15.305 -4.59 1 97.44 94 GLY A C 1
ATOM 681 O O . GLY A 1 94 ? 7.797 16.016 -3.584 1 97.44 94 GLY A O 1
ATOM 682 N N . LEU A 1 95 ? 8.625 15.258 -5.516 1 97.94 95 LEU A N 1
ATOM 683 C CA . LEU A 1 95 ? 9.844 16.047 -5.453 1 97.94 95 LEU A CA 1
ATOM 684 C C . LEU A 1 95 ? 9.531 17.547 -5.578 1 97.94 95 LEU A C 1
ATOM 686 O O . LEU A 1 95 ? 10.078 18.359 -4.84 1 97.94 95 LEU A O 1
ATOM 690 N N . ARG A 1 96 ? 8.633 17.906 -6.441 1 98 96 ARG A N 1
ATOM 691 C CA . ARG A 1 96 ? 8.203 19.297 -6.602 1 98 96 ARG A CA 1
ATOM 692 C C . ARG A 1 96 ? 7.59 19.828 -5.316 1 98 96 ARG A C 1
ATOM 694 O O . ARG A 1 96 ? 7.828 20.984 -4.941 1 98 96 ARG A O 1
ATOM 701 N N . ALA A 1 97 ? 6.805 18.984 -4.664 1 98.38 97 ALA A N 1
ATOM 702 C CA . ALA A 1 97 ? 6.176 19.391 -3.412 1 98.38 97 ALA A CA 1
ATOM 703 C C . ALA A 1 97 ? 7.223 19.672 -2.338 1 98.38 97 ALA A C 1
ATOM 705 O O . ALA A 1 97 ? 7.109 20.641 -1.594 1 98.38 97 ALA A O 1
ATOM 706 N N . GLN A 1 98 ? 8.25 18.812 -2.293 1 97.88 98 GLN A N 1
ATOM 707 C CA . GLN A 1 98 ? 9.289 19.016 -1.291 1 97.88 98 GLN A CA 1
ATOM 708 C C . GLN A 1 98 ? 10.164 20.219 -1.637 1 97.88 98 GLN A C 1
ATOM 710 O O . GLN A 1 98 ? 10.641 20.922 -0.745 1 97.88 98 GLN A O 1
ATOM 715 N N . ALA A 1 99 ? 10.352 20.484 -2.924 1 98.06 99 ALA A N 1
ATOM 716 C CA . ALA A 1 99 ? 11.047 21.688 -3.344 1 98.06 99 ALA A CA 1
ATOM 717 C C . ALA A 1 99 ? 10.297 22.938 -2.891 1 98.06 99 ALA A C 1
ATOM 719 O O . ALA A 1 99 ? 10.914 23.906 -2.428 1 98.06 99 ALA A O 1
ATOM 720 N N . ALA A 1 100 ? 9.008 22.875 -3.023 1 98.06 100 ALA A N 1
ATOM 721 C CA . ALA A 1 100 ? 8.195 24 -2.549 1 98.06 100 ALA A CA 1
ATOM 722 C C . ALA A 1 100 ? 8.297 24.141 -1.032 1 98.06 100 ALA A C 1
ATOM 724 O O . ALA A 1 100 ? 8.297 25.266 -0.508 1 98.06 100 ALA A O 1
ATOM 725 N N . SER A 1 101 ? 8.383 23.062 -0.303 1 97.75 101 SER A N 1
ATOM 726 C CA . SER A 1 101 ? 8.562 23.094 1.145 1 97.75 101 SER A CA 1
ATOM 727 C C . SER A 1 101 ? 9.867 23.781 1.521 1 97.75 101 SER A C 1
ATOM 729 O O . SER A 1 101 ? 9.938 24.484 2.525 1 97.75 101 SER A O 1
ATOM 731 N N . LEU A 1 102 ? 10.922 23.547 0.752 1 97.62 102 LEU A N 1
ATOM 732 C CA . LEU A 1 102 ? 12.18 24.25 0.956 1 97.62 102 LEU A CA 1
ATOM 733 C C . LEU A 1 102 ? 11.992 25.75 0.74 1 97.62 102 LEU A C 1
ATOM 735 O O . LEU A 1 102 ? 12.531 26.562 1.499 1 97.62 102 LEU A O 1
ATOM 739 N N . GLY A 1 103 ? 11.172 26.078 -0.285 1 97.38 103 GLY A N 1
ATOM 740 C CA . GLY A 1 103 ? 10.844 27.484 -0.488 1 97.38 103 GLY A CA 1
ATOM 741 C C . GLY A 1 103 ? 10.133 28.109 0.7 1 97.38 103 GLY A C 1
ATOM 742 O O . GLY A 1 103 ? 10.422 29.25 1.067 1 97.38 103 GLY A O 1
ATOM 743 N N . MET A 1 104 ? 9.281 27.359 1.35 1 96.88 104 MET A N 1
ATOM 744 C CA . MET A 1 104 ? 8.602 27.844 2.547 1 96.88 104 MET A CA 1
ATOM 745 C C . MET A 1 104 ? 9.594 28.062 3.688 1 96.88 104 MET A C 1
ATOM 747 O O . MET A 1 104 ? 9.508 29.062 4.402 1 96.88 104 MET A O 1
ATOM 751 N N . ALA A 1 105 ? 10.5 27.094 3.807 1 96.38 105 ALA A N 1
ATOM 752 C CA . ALA A 1 105 ? 11.516 27.25 4.844 1 96.38 105 ALA A CA 1
ATOM 753 C C . ALA A 1 105 ? 12.406 28.469 4.566 1 96.38 105 ALA A C 1
ATOM 755 O O . ALA A 1 105 ? 12.789 29.188 5.492 1 96.38 105 ALA A O 1
ATOM 756 N N . GLU A 1 106 ? 12.711 28.797 3.363 1 96.31 106 GLU A N 1
ATOM 757 C CA . GLU A 1 106 ? 13.523 29.938 2.965 1 96.31 106 GLU A CA 1
ATOM 758 C C . GLU A 1 106 ? 12.766 31.25 3.164 1 96.31 106 GLU A C 1
ATOM 760 O O . GLU A 1 106 ? 13.375 32.281 3.426 1 96.31 106 GLU A O 1
ATOM 765 N N . SER A 1 107 ? 11.453 31.109 3.117 1 95.75 107 SER A N 1
ATOM 766 C CA . SER A 1 107 ? 10.633 32.312 3.273 1 95.75 107 SER A CA 1
ATOM 767 C C . SER A 1 107 ? 10.773 32.875 4.676 1 95.75 107 SER A C 1
ATOM 769 O O . SER A 1 107 ? 10.555 34.094 4.879 1 95.75 107 SER A O 1
ATOM 771 N N . ALA A 1 108 ? 11.172 32.062 5.633 1 94.12 108 ALA A N 1
ATOM 772 C CA . ALA A 1 108 ? 11.32 32.531 7.016 1 94.12 108 ALA A CA 1
ATOM 773 C C . ALA A 1 108 ? 12.469 33.531 7.152 1 94.12 108 ALA A C 1
ATOM 775 O O . ALA A 1 108 ? 12.57 34.219 8.164 1 94.12 108 ALA A O 1
ATOM 776 N N . TRP A 1 109 ? 13.336 33.719 6.105 1 95.19 109 TRP A N 1
ATOM 777 C CA . TRP A 1 109 ? 14.453 34.656 6.109 1 95.19 109 TRP A CA 1
ATOM 778 C C . TRP A 1 109 ? 14.031 36 5.555 1 95.19 109 TRP A C 1
ATOM 780 O O . TRP A 1 109 ? 14.836 36.938 5.48 1 95.19 109 TRP A O 1
ATOM 790 N N . LEU A 1 110 ? 12.758 36.156 5.25 1 95.44 110 LEU A N 1
ATOM 791 C CA . LEU A 1 110 ? 12.227 37.406 4.727 1 95.44 110 LEU A CA 1
ATOM 792 C C . LEU A 1 110 ? 11.211 38 5.691 1 95.44 110 LEU A C 1
ATOM 794 O O . LEU A 1 110 ? 10.586 37.281 6.473 1 95.44 110 LEU A O 1
ATOM 798 N N . PRO A 1 111 ? 11.039 39.312 5.723 1 94.5 111 PRO A N 1
ATOM 799 C CA . PRO A 1 111 ? 10.055 39.938 6.605 1 94.5 111 PRO A CA 1
ATOM 800 C C . PRO A 1 111 ? 8.617 39.656 6.16 1 94.5 111 PRO A C 1
ATOM 802 O O . PRO A 1 111 ? 8.383 39.156 5.059 1 94.5 111 PRO A O 1
ATOM 805 N N . SER A 1 112 ? 7.688 39.938 7.012 1 93.81 112 SER A N 1
ATOM 806 C CA . SER A 1 112 ? 6.266 39.906 6.688 1 93.81 112 SER A CA 1
ATOM 807 C C . SER A 1 112 ? 5.602 41.25 6.883 1 93.81 112 SER A C 1
ATOM 809 O O . SER A 1 112 ? 6.012 42.031 7.746 1 93.81 112 SER A O 1
ATOM 811 N N . LEU A 1 113 ? 4.676 41.562 6.004 1 93.25 113 LEU A N 1
ATOM 812 C CA . LEU A 1 113 ? 3.912 42.812 6.039 1 93.25 113 LEU A CA 1
ATOM 813 C C . LEU A 1 113 ? 2.414 42.531 6.066 1 93.25 113 LEU A C 1
ATOM 815 O O . LEU A 1 113 ? 1.905 41.781 5.227 1 93.25 113 LEU A O 1
ATOM 819 N N . SER A 1 114 ? 1.73 43.062 7.066 1 93.44 114 SER A N 1
ATOM 820 C CA . SER A 1 114 ? 0.288 42.875 7.172 1 93.44 114 SER A CA 1
ATOM 821 C C . SER A 1 114 ? -0.429 44.188 7.438 1 93.44 114 SER A C 1
ATOM 823 O O . SER A 1 114 ? 0.114 45.062 8.102 1 93.44 114 SER A O 1
ATOM 825 N N . LEU A 1 115 ? -1.603 44.344 6.91 1 91.62 115 LEU A N 1
ATOM 826 C CA . LEU A 1 115 ? -2.496 45.469 7.176 1 91.62 115 LEU A CA 1
ATOM 827 C C . LEU A 1 115 ? -3.68 45.031 8.031 1 91.62 115 LEU A C 1
ATOM 829 O O . LEU A 1 115 ? -4.391 44.062 7.68 1 91.62 115 LEU A O 1
ATOM 833 N N . ASN A 1 116 ? -3.795 45.531 9.141 1 91.56 116 ASN A N 1
ATOM 834 C CA . ASN A 1 116 ? -4.93 45.312 10.023 1 91.56 116 ASN A CA 1
ATOM 835 C C . ASN A 1 116 ? -5.742 46.562 10.25 1 91.56 116 ASN A C 1
ATOM 837 O O . ASN A 1 116 ? -5.18 47.625 10.523 1 91.56 116 ASN A O 1
ATOM 841 N N . THR A 1 117 ? -7.008 46.531 10.008 1 87.44 117 THR A N 1
ATOM 842 C CA . THR A 1 117 ? -7.902 47.656 10.305 1 87.44 117 THR A CA 1
ATOM 843 C C . THR A 1 117 ? -8.977 47.219 11.305 1 87.44 117 THR A C 1
ATOM 845 O O . THR A 1 117 ? -9.742 46.281 11.047 1 87.44 117 THR A O 1
ATOM 848 N N . ASN A 1 118 ? -9.008 47.875 12.383 1 87.25 118 ASN A N 1
ATOM 849 C CA . ASN A 1 118 ? -10.008 47.625 13.414 1 87.25 118 ASN A CA 1
ATOM 850 C C . ASN A 1 118 ? -11.016 48.781 13.508 1 87.25 118 ASN A C 1
ATOM 852 O O . ASN A 1 118 ? -10.633 49.938 13.672 1 87.25 118 ASN A O 1
ATOM 856 N N . LEU A 1 119 ? -12.289 48.5 13.258 1 86.62 119 LEU A N 1
ATOM 857 C CA . LEU A 1 119 ? -13.398 49.406 13.5 1 86.62 119 LEU A CA 1
ATOM 858 C C . LEU A 1 119 ? -14.156 49.031 14.766 1 86.62 119 LEU A C 1
ATOM 860 O O . LEU A 1 119 ? -14.641 47.906 14.883 1 86.62 119 LEU A O 1
ATOM 864 N N . SER A 1 120 ? -14.094 49.844 15.719 1 87.81 120 SER A N 1
ATOM 865 C CA . SER A 1 120 ? -14.734 49.438 16.969 1 87.81 120 SER A CA 1
ATOM 866 C C . SER A 1 120 ? -15.531 50.594 17.578 1 87.81 120 SER A C 1
ATOM 868 O O . SER A 1 120 ? -15.25 51.781 17.297 1 87.81 120 SER A O 1
ATOM 870 N N . ARG A 1 121 ? -16.625 50.312 18.203 1 83.81 121 ARG A N 1
ATOM 871 C CA . ARG A 1 121 ? -17.359 51.156 19.125 1 83.81 121 ARG A CA 1
ATOM 872 C C . ARG A 1 121 ? -17.266 50.656 20.547 1 83.81 121 ARG A C 1
ATOM 874 O O . ARG A 1 121 ? -17.484 49.469 20.797 1 83.81 121 ARG A O 1
ATOM 881 N N . ARG A 1 122 ? -16.75 51.469 21.406 1 81.94 122 ARG A N 1
ATOM 882 C CA . ARG A 1 122 ? -16.531 51 22.766 1 81.94 122 ARG A CA 1
ATOM 883 C C . ARG A 1 122 ? -17.062 52.031 23.781 1 81.94 122 ARG A C 1
ATOM 885 O O . ARG A 1 122 ? -17.109 53.219 23.516 1 81.94 122 ARG A O 1
ATOM 892 N N . GLN A 1 123 ? -17.578 51.5 24.797 1 77.19 123 GLN A N 1
ATOM 893 C CA . GLN A 1 123 ? -17.859 52.25 26.016 1 77.19 123 GLN A CA 1
ATOM 894 C C . GLN A 1 123 ? -17.016 51.719 27.188 1 77.19 123 GLN A C 1
ATOM 896 O O . GLN A 1 123 ? -16.922 50.531 27.422 1 77.19 123 GLN A O 1
ATOM 901 N N . ALA A 1 124 ? -16.078 52.594 27.578 1 69.31 124 ALA A N 1
ATOM 902 C CA . ALA A 1 124 ? -15.195 52.219 28.672 1 69.31 124 ALA A CA 1
ATOM 903 C C . ALA A 1 124 ? -15.578 52.938 29.969 1 69.31 124 ALA A C 1
ATOM 905 O O . ALA A 1 124 ? -16.484 53.781 29.969 1 69.31 124 ALA A O 1
ATOM 906 N N . ALA A 1 125 ? -15.18 52.344 31 1 64.19 125 ALA A N 1
ATOM 907 C CA . ALA A 1 125 ? -15.258 53.062 32.281 1 64.19 125 ALA A CA 1
ATOM 908 C C . ALA A 1 125 ? -13.953 53.781 32.594 1 64.19 125 ALA A C 1
ATOM 910 O O . ALA A 1 125 ? -12.867 53.25 32.312 1 64.19 125 ALA A O 1
ATOM 911 N N . SER A 1 126 ? -13.93 55.062 32.688 1 60.44 126 SER A N 1
ATOM 912 C CA . SER A 1 126 ? -12.742 55.844 33 1 60.44 126 SER A CA 1
ATOM 913 C C . SER A 1 126 ? -12.062 55.344 34.281 1 60.44 126 SER A C 1
ATOM 915 O O . SER A 1 126 ? -12.68 54.656 35.062 1 60.44 126 SER A O 1
ATOM 917 N N . THR A 1 127 ? -10.734 55.531 34.281 1 56.56 127 THR A N 1
ATOM 918 C CA . THR A 1 127 ? -9.961 55.219 35.469 1 56.56 127 THR A CA 1
ATOM 919 C C . THR A 1 127 ? -10.617 55.875 36.719 1 56.56 127 THR A C 1
ATOM 921 O O . THR A 1 127 ? -10.367 55.438 37.844 1 56.56 127 THR A O 1
ATOM 924 N N . ALA A 1 128 ? -11.398 56.969 36.562 1 55.25 128 ALA A N 1
ATOM 925 C CA . ALA A 1 128 ? -12.023 57.656 37.688 1 55.25 128 ALA A CA 1
ATOM 926 C C . ALA A 1 128 ? -13.43 57.125 37.969 1 55.25 128 ALA A C 1
ATOM 928 O O . ALA A 1 128 ? -14.164 57.688 38.781 1 55.25 128 ALA A O 1
ATOM 929 N N . GLY A 1 129 ? -13.789 56.031 37.344 1 53.5 129 GLY A N 1
ATOM 930 C CA . GLY A 1 129 ? -15.047 55.375 37.656 1 53.5 129 GLY A CA 1
ATOM 931 C C . GLY A 1 129 ? -16.219 55.906 36.844 1 53.5 129 GLY A C 1
ATOM 932 O O . GLY A 1 129 ? -17.359 55.531 37.062 1 53.5 129 GLY A O 1
ATOM 933 N N . PHE A 1 130 ? -15.922 56.969 36.031 1 57.53 130 PHE A N 1
ATOM 934 C CA . PHE A 1 130 ? -17.047 57.5 35.25 1 57.53 130 PHE A CA 1
ATOM 935 C C . PHE A 1 130 ? -17.156 56.781 33.906 1 57.53 130 PHE A C 1
ATOM 937 O O . PHE A 1 130 ? -16.141 56.344 33.344 1 57.53 130 PHE A O 1
ATOM 944 N N . THR A 1 131 ? -18.422 56.438 33.531 1 62.5 131 THR A N 1
ATOM 945 C CA . THR A 1 131 ? -18.688 55.875 32.219 1 62.5 131 THR A CA 1
ATOM 946 C C . THR A 1 131 ? -18.312 56.844 31.109 1 62.5 131 THR A C 1
ATOM 948 O O . THR A 1 131 ? -18.703 58 31.141 1 62.5 131 THR A O 1
ATOM 951 N N . VAL A 1 132 ? -17.328 56.562 30.406 1 65 132 VAL A N 1
ATOM 952 C CA . VAL A 1 132 ? -16.984 57.375 29.25 1 65 132 VAL A CA 1
ATOM 953 C C . VAL A 1 132 ? -17.953 57.094 28.109 1 65 132 VAL A C 1
ATOM 955 O O . VAL A 1 132 ? -18.328 55.938 27.891 1 65 132 VAL A O 1
ATOM 958 N N . PRO A 1 133 ? -18.516 58.188 27.469 1 71.25 133 PRO A N 1
ATOM 959 C CA . PRO A 1 133 ? -19.438 57.969 26.344 1 71.25 133 PRO A CA 1
ATOM 960 C C . PRO A 1 133 ? -18.859 57.031 25.297 1 71.25 133 PRO A C 1
ATOM 962 O O . PRO A 1 133 ? -17.641 56.906 25.156 1 71.25 133 PRO A O 1
ATOM 965 N N . ALA A 1 134 ? -19.797 56.344 24.562 1 78 134 ALA A N 1
ATOM 966 C CA . ALA A 1 134 ? -19.422 55.438 23.484 1 78 134 ALA A CA 1
ATOM 967 C C . ALA A 1 134 ? -18.625 56.156 22.406 1 78 134 ALA A C 1
ATOM 969 O O . ALA A 1 134 ? -18.969 57.281 22.031 1 78 134 ALA A O 1
ATOM 970 N N . ARG A 1 135 ? -17.469 55.656 22.109 1 80.12 135 ARG A N 1
ATOM 971 C CA . ARG A 1 135 ? -16.625 56.25 21.094 1 80.12 135 ARG A CA 1
ATOM 972 C C . ARG A 1 135 ? -16.359 55.281 19.938 1 80.12 135 ARG A C 1
ATOM 974 O O . ARG A 1 135 ? -16.234 54.062 20.156 1 80.12 135 ARG A O 1
ATOM 981 N N . ASN A 1 136 ? -16.516 55.844 18.625 1 81.94 136 ASN A N 1
ATOM 982 C CA . ASN A 1 136 ? -16.125 55.094 17.422 1 81.94 136 ASN A CA 1
ATOM 983 C C . ASN A 1 136 ? -14.641 55.281 17.109 1 81.94 136 ASN A C 1
ATOM 985 O O . ASN A 1 136 ? -14.102 56.375 17.266 1 81.94 136 ASN A O 1
ATOM 989 N N . SER A 1 137 ? -14.023 54.219 16.906 1 83.31 137 SER A N 1
ATOM 990 C CA . SER A 1 137 ? -12.609 54.344 16.547 1 83.31 137 SER A CA 1
ATOM 991 C C . SER A 1 137 ? -12.289 53.469 15.328 1 83.31 137 SER A C 1
ATOM 993 O O . SER A 1 137 ? -12.891 52.406 15.133 1 83.31 137 SER A O 1
ATOM 995 N N . VAL A 1 138 ? -11.578 54 14.336 1 83.88 138 VAL A N 1
ATOM 996 C CA . VAL A 1 138 ? -10.992 53.281 13.195 1 83.88 138 VAL A CA 1
ATOM 997 C C . VAL A 1 138 ? -9.469 53.344 13.273 1 83.88 138 VAL A C 1
ATOM 999 O O . VAL A 1 138 ? -8.898 54.406 13.422 1 83.88 138 VAL A O 1
ATOM 1002 N N . ASN A 1 139 ? -8.805 52.25 13.242 1 86.69 139 ASN A N 1
ATOM 1003 C CA . ASN A 1 139 ? -7.359 52.219 13.43 1 86.69 139 ASN A CA 1
ATOM 1004 C C . ASN A 1 139 ? -6.695 51.312 12.383 1 86.69 139 ASN A C 1
ATOM 1006 O O . ASN A 1 139 ? -6.332 50.156 12.672 1 86.69 139 ASN A O 1
ATOM 1010 N N . PRO A 1 140 ? -6.531 51.812 11.094 1 86.81 140 PRO A N 1
ATOM 1011 C CA . PRO A 1 140 ? -5.684 51.062 10.148 1 86.81 140 PRO A CA 1
ATOM 1012 C C . PRO A 1 140 ? -4.223 51.031 10.586 1 86.81 140 PRO A C 1
ATOM 1014 O O . PRO A 1 140 ? -3.666 52.031 11.016 1 86.81 140 PRO A O 1
ATOM 1017 N N . ASN A 1 141 ? -3.65 49.875 10.633 1 89.81 141 ASN A N 1
ATOM 1018 C CA . ASN A 1 141 ? -2.283 49.688 11.102 1 89.81 141 ASN A CA 1
ATOM 1019 C C . ASN A 1 141 ? -1.499 48.75 10.18 1 89.81 141 ASN A C 1
ATOM 1021 O O . ASN A 1 141 ? -1.915 47.625 9.938 1 89.81 141 ASN A O 1
ATOM 1025 N N . LEU A 1 142 ? -0.449 49.25 9.555 1 91.12 142 LEU A N 1
ATOM 1026 C CA . LEU A 1 142 ? 0.508 48.469 8.773 1 91.12 142 LEU A CA 1
ATOM 1027 C C . LEU A 1 142 ? 1.648 47.969 9.656 1 91.12 142 LEU A C 1
ATOM 1029 O O . LEU A 1 142 ? 2.354 48.781 10.281 1 91.12 142 LEU A O 1
ATOM 1033 N N . THR A 1 143 ? 1.782 46.688 9.695 1 92.44 143 THR A N 1
ATOM 1034 C CA . THR A 1 143 ? 2.783 46.125 10.602 1 92.44 143 THR A CA 1
ATOM 1035 C C . THR A 1 143 ? 3.816 45.312 9.82 1 92.44 143 THR A C 1
ATOM 1037 O O . THR A 1 143 ? 3.461 44.406 9.055 1 92.44 143 THR A O 1
ATOM 1040 N N . LEU A 1 144 ? 5.102 45.656 9.922 1 93.12 144 LEU A N 1
ATOM 1041 C CA . LEU A 1 144 ? 6.246 44.938 9.398 1 93.12 144 LEU A CA 1
ATOM 1042 C C . LEU A 1 144 ? 6.949 44.156 10.508 1 93.12 144 LEU A C 1
ATOM 1044 O O . LEU A 1 144 ? 7.258 44.719 11.562 1 93.12 144 LEU A O 1
ATOM 1048 N N . SER A 1 145 ? 7.109 42.906 10.297 1 93.81 145 SER A N 1
ATOM 1049 C CA . SER A 1 145 ? 7.785 42.062 11.281 1 93.81 145 SER A CA 1
ATOM 1050 C C . SER A 1 145 ? 8.914 41.25 10.641 1 93.81 145 SER A C 1
ATOM 1052 O O . SER A 1 145 ? 8.781 40.75 9.516 1 93.81 145 SER A O 1
ATOM 1054 N N . TYR A 1 146 ? 10.109 41.188 11.375 1 93.81 146 TYR A N 1
ATOM 1055 C CA . TYR A 1 146 ? 11.281 40.5 10.867 1 93.81 146 TYR A CA 1
ATOM 1056 C C . TYR A 1 146 ? 12.125 39.938 12.016 1 93.81 146 TYR A C 1
ATOM 1058 O O . TYR A 1 146 ? 12.312 40.594 13.031 1 93.81 146 TYR A O 1
ATOM 1066 N N . THR A 1 147 ? 12.57 38.719 11.836 1 93.5 147 THR A N 1
ATOM 1067 C CA . THR A 1 147 ? 13.477 38.125 12.82 1 93.5 147 THR A CA 1
ATOM 1068 C C . THR A 1 147 ? 14.93 38.469 12.484 1 93.5 147 THR A C 1
ATOM 1070 O O . THR A 1 147 ? 15.422 38.094 11.422 1 93.5 147 THR A O 1
ATOM 1073 N N . LEU A 1 148 ? 15.586 39.125 13.398 1 93.56 148 LEU A N 1
ATOM 1074 C CA . LEU A 1 148 ? 16.969 39.531 13.164 1 93.56 148 LEU A CA 1
ATOM 1075 C C . LEU A 1 148 ? 17.938 38.375 13.477 1 93.56 148 LEU A C 1
ATOM 1077 O O . LEU A 1 148 ? 18.891 38.156 12.727 1 93.56 148 LEU A O 1
ATOM 1081 N N . TRP A 1 149 ? 17.656 37.75 14.57 1 94 149 TRP A N 1
ATOM 1082 C CA . TRP A 1 149 ? 18.562 36.688 15.023 1 94 149 TRP A CA 1
ATOM 1083 C C . TRP A 1 149 ? 17.812 35.625 15.797 1 94 149 TRP A C 1
ATOM 1085 O O . TRP A 1 149 ? 16.938 35.938 16.609 1 94 149 TRP A O 1
ATOM 1095 N N . ASP A 1 150 ? 18.047 34.312 15.484 1 94.5 150 ASP A N 1
ATOM 1096 C CA . ASP A 1 150 ? 17.312 33.25 16.156 1 94.5 150 ASP A CA 1
ATOM 1097 C C . ASP A 1 150 ? 18.25 32.094 16.516 1 94.5 150 ASP A C 1
ATOM 1099 O O . ASP A 1 150 ? 17.797 30.938 16.625 1 94.5 150 ASP A O 1
ATOM 1103 N N . PHE A 1 151 ? 19.578 32.438 16.531 1 95.31 151 PHE A N 1
ATOM 1104 C CA . PHE A 1 151 ? 20.609 31.5 16.938 1 95.31 151 PHE A CA 1
ATOM 1105 C C . PHE A 1 151 ? 20.531 30.203 16.156 1 95.31 151 PHE A C 1
ATOM 1107 O O . PHE A 1 151 ? 20.703 29.109 16.719 1 95.31 151 PHE A O 1
ATOM 1114 N N . GLY A 1 152 ? 20.094 30.25 14.922 1 95.75 152 GLY A N 1
ATOM 1115 C CA . GLY A 1 152 ? 20.25 29.141 14 1 95.75 152 GLY A CA 1
ATOM 1116 C C . GLY A 1 152 ? 18.969 28.359 13.797 1 95.75 152 GLY A C 1
ATOM 1117 O O . GLY A 1 152 ? 18.953 27.328 13.117 1 95.75 152 GLY A O 1
ATOM 1118 N N . LEU A 1 153 ? 17.797 28.734 14.414 1 95.94 153 LEU A N 1
ATOM 1119 C CA . LEU A 1 153 ? 16.531 28.016 14.281 1 95.94 153 LEU A CA 1
ATOM 1120 C C . LEU A 1 153 ? 16.094 27.938 12.82 1 95.94 153 LEU A C 1
ATOM 1122 O O . LEU A 1 153 ? 15.828 26.859 12.297 1 95.94 153 LEU A O 1
ATOM 1126 N N . ARG A 1 154 ? 16.125 29.078 12.062 1 96.56 154 ARG A N 1
ATOM 1127 C CA . ARG A 1 154 ? 15.711 29.109 10.664 1 96.56 154 ARG A CA 1
ATOM 1128 C C . ARG A 1 154 ? 16.672 28.312 9.781 1 96.56 154 ARG A C 1
ATOM 1130 O O . ARG A 1 154 ? 16.25 27.641 8.844 1 96.56 154 ARG A O 1
ATOM 1137 N N . ALA A 1 155 ? 17.938 28.438 10.125 1 97.25 155 ALA A N 1
ATOM 1138 C CA . ALA A 1 155 ? 18.938 27.688 9.367 1 97.25 155 ALA A CA 1
ATOM 1139 C C . ALA A 1 155 ? 18.734 26.188 9.516 1 97.25 155 ALA A C 1
ATOM 1141 O O . ALA A 1 155 ? 18.797 25.438 8.539 1 97.25 155 ALA A O 1
ATOM 1142 N N . ALA A 1 156 ? 18.5 25.75 10.727 1 97.88 156 ALA A N 1
ATOM 1143 C CA . ALA A 1 156 ? 18.281 24.328 10.992 1 97.88 156 ALA A CA 1
ATOM 1144 C C . ALA A 1 156 ? 17.016 23.828 10.289 1 97.88 156 ALA A C 1
ATOM 1146 O O . ALA A 1 156 ? 17.016 22.734 9.711 1 97.88 156 ALA A O 1
ATOM 1147 N N . LYS A 1 157 ? 15.969 24.578 10.336 1 97.56 157 LYS A N 1
ATOM 1148 C CA . LYS A 1 157 ? 14.719 24.203 9.672 1 97.56 157 LYS A CA 1
ATOM 1149 C C . LYS A 1 157 ? 14.906 24.141 8.156 1 97.56 157 LYS A C 1
ATOM 1151 O O . LYS A 1 157 ? 14.344 23.266 7.496 1 97.56 157 LYS A O 1
ATOM 1156 N N . MET A 1 158 ? 15.68 25.094 7.566 1 97.81 158 MET A N 1
ATOM 1157 C CA . MET A 1 158 ? 15.977 25.078 6.137 1 97.81 158 MET A CA 1
ATOM 1158 C C . MET A 1 158 ? 16.812 23.844 5.77 1 97.81 158 MET A C 1
ATOM 1160 O O . MET A 1 158 ? 16.562 23.219 4.742 1 97.81 158 MET A O 1
ATOM 1164 N N . ASP A 1 159 ? 17.766 23.578 6.656 1 98.25 159 ASP A N 1
ATOM 1165 C CA . ASP A 1 159 ? 18.578 22.375 6.418 1 98.25 159 ASP A CA 1
ATOM 1166 C C . ASP A 1 159 ? 17.719 21.125 6.441 1 98.25 159 ASP A C 1
ATOM 1168 O O . ASP A 1 159 ? 17.938 20.203 5.645 1 98.25 159 ASP A O 1
ATOM 1172 N N . ALA A 1 160 ? 16.766 21 7.379 1 98.31 160 ALA A N 1
ATOM 1173 C CA . ALA A 1 160 ? 15.859 19.875 7.438 1 98.31 160 ALA A CA 1
ATOM 1174 C C . ALA A 1 160 ? 15.016 19.766 6.168 1 98.31 160 ALA A C 1
ATOM 1176 O O . ALA A 1 160 ? 14.836 18.688 5.617 1 98.31 160 ALA A O 1
ATOM 1177 N N . ALA A 1 161 ? 14.516 20.953 5.691 1 98.19 161 ALA A N 1
ATOM 1178 C CA . ALA A 1 161 ? 13.719 20.969 4.469 1 98.19 161 ALA A CA 1
ATOM 1179 C C . ALA A 1 161 ? 14.555 20.562 3.26 1 98.19 161 ALA A C 1
ATOM 1181 O O . ALA A 1 161 ? 14.07 19.844 2.381 1 98.19 161 ALA A O 1
ATOM 1182 N N . ARG A 1 162 ? 15.789 21.062 3.189 1 98.38 162 ARG A N 1
ATOM 1183 C CA . ARG A 1 162 ? 16.688 20.688 2.109 1 98.38 162 ARG A CA 1
ATOM 1184 C C . ARG A 1 162 ? 16.953 19.188 2.113 1 98.38 162 ARG A C 1
ATOM 1186 O O . ARG A 1 162 ? 16.891 18.547 1.064 1 98.38 162 ARG A O 1
ATOM 1193 N N . ALA A 1 163 ? 17.25 18.641 3.291 1 98.56 163 ALA A N 1
ATOM 1194 C CA . ALA A 1 163 ? 17.469 17.203 3.404 1 98.56 163 ALA A CA 1
ATOM 1195 C C . ALA A 1 163 ? 16.234 16.422 2.984 1 98.56 163 ALA A C 1
ATOM 1197 O O . ALA A 1 163 ? 16.328 15.352 2.387 1 98.56 163 ALA A O 1
ATOM 1198 N N . GLN A 1 164 ? 15.078 16.969 3.287 1 98.44 164 GLN A N 1
ATOM 1199 C CA . GLN A 1 164 ? 13.836 16.328 2.861 1 98.44 164 GLN A CA 1
ATOM 1200 C C . GLN A 1 164 ? 13.703 16.344 1.341 1 98.44 164 GLN A C 1
ATOM 1202 O O . GLN A 1 164 ? 13.148 15.422 0.752 1 98.44 164 GLN A O 1
ATOM 1207 N N . GLU A 1 165 ? 14.164 17.375 0.688 1 98.25 165 GLU A N 1
ATOM 1208 C CA . GLU A 1 165 ? 14.211 17.422 -0.771 1 98.25 165 GLU A CA 1
ATOM 1209 C C . GLU A 1 165 ? 15.117 16.328 -1.322 1 98.25 165 GLU A C 1
ATOM 1211 O O . GLU A 1 165 ? 14.805 15.695 -2.334 1 98.25 165 GLU A O 1
ATOM 1216 N N . TRP A 1 166 ? 16.281 16.078 -0.618 1 98.44 166 TRP A N 1
ATOM 1217 C CA . TRP A 1 166 ? 17.141 14.977 -1.016 1 98.44 166 TRP A CA 1
ATOM 1218 C C . TRP A 1 166 ? 16.406 13.641 -0.919 1 98.44 166 TRP A C 1
ATOM 1220 O O . TRP A 1 166 ? 16.5 12.812 -1.825 1 98.44 166 TRP A O 1
ATOM 1230 N N . VAL A 1 167 ? 15.688 13.406 0.207 1 98.25 167 VAL A N 1
ATOM 1231 C CA . VAL A 1 167 ? 14.914 12.188 0.392 1 98.25 167 VAL A CA 1
ATOM 1232 C C . VAL A 1 167 ? 13.953 12.008 -0.782 1 98.25 167 VAL A C 1
ATOM 1234 O O . VAL A 1 167 ? 13.867 10.914 -1.356 1 98.25 167 VAL A O 1
ATOM 1237 N N . ALA A 1 168 ? 13.25 13.094 -1.185 1 98 168 ALA A N 1
ATOM 1238 C CA . ALA A 1 168 ? 12.297 13.039 -2.293 1 98 168 ALA A CA 1
ATOM 1239 C C . ALA A 1 168 ? 13.016 12.75 -3.611 1 98 168 ALA A C 1
ATOM 1241 O O . ALA A 1 168 ? 12.484 12.047 -4.473 1 98 168 ALA A O 1
ATOM 1242 N N . GLY A 1 169 ? 14.195 13.359 -3.768 1 98.06 169 GLY A N 1
ATOM 1243 C CA . GLY A 1 169 ? 14.977 13.094 -4.961 1 98.06 169 GLY A CA 1
ATOM 1244 C C . GLY A 1 169 ? 15.352 11.633 -5.125 1 98.06 169 GLY A C 1
ATOM 1245 O O . GLY A 1 169 ? 15.156 11.055 -6.195 1 98.06 169 GLY A O 1
ATOM 1246 N N . PHE A 1 170 ? 15.805 11.016 -4.07 1 97.69 170 PHE A N 1
ATOM 1247 C CA . PHE A 1 170 ? 16.188 9.609 -4.121 1 97.69 170 PHE A CA 1
ATOM 1248 C C . PHE A 1 170 ? 14.953 8.719 -4.223 1 97.69 170 PHE A C 1
ATOM 1250 O O . PHE A 1 170 ? 15.008 7.645 -4.82 1 97.69 170 PHE A O 1
ATOM 1257 N N . THR A 1 171 ? 13.836 9.148 -3.668 1 97.25 171 THR A N 1
ATOM 1258 C CA . THR A 1 171 ? 12.578 8.438 -3.846 1 97.25 171 THR A CA 1
ATOM 1259 C C . THR A 1 171 ? 12.18 8.391 -5.32 1 97.25 171 THR A C 1
ATOM 1261 O O . THR A 1 171 ? 11.695 7.367 -5.809 1 97.25 171 THR A O 1
ATOM 1264 N N . GLN A 1 172 ? 12.367 9.516 -6.035 1 97.31 172 GLN A N 1
ATOM 1265 C CA . GLN A 1 172 ? 12.094 9.547 -7.469 1 97.31 172 GLN A CA 1
ATOM 1266 C C . GLN A 1 172 ? 13.008 8.578 -8.219 1 97.31 172 GLN A C 1
ATOM 1268 O O . GLN A 1 172 ? 12.555 7.84 -9.094 1 97.31 172 GLN A O 1
ATOM 1273 N N . ASN A 1 173 ? 14.305 8.555 -7.848 1 97.06 173 ASN A N 1
ATOM 1274 C CA . ASN A 1 173 ? 15.234 7.617 -8.477 1 97.06 173 ASN A CA 1
ATOM 1275 C C . ASN A 1 173 ? 14.805 6.168 -8.25 1 97.06 173 ASN A C 1
ATOM 1277 O O . ASN A 1 173 ? 14.891 5.344 -9.164 1 97.06 173 ASN A O 1
ATOM 1281 N N . GLN A 1 174 ? 14.383 5.848 -7.059 1 96.31 174 GLN A N 1
ATOM 1282 C CA . GLN A 1 174 ? 13.898 4.504 -6.742 1 96.31 174 GLN A CA 1
ATOM 1283 C C . GLN A 1 174 ? 12.688 4.145 -7.59 1 96.31 174 GLN A C 1
ATOM 1285 O O . GLN A 1 174 ? 12.57 3.012 -8.062 1 96.31 174 GLN A O 1
ATOM 1290 N N . SER A 1 175 ? 11.766 5.098 -7.734 1 96.31 175 SER A N 1
ATOM 1291 C CA . SER A 1 175 ? 10.578 4.867 -8.547 1 96.31 175 SER A CA 1
ATOM 1292 C C . SER A 1 175 ? 10.945 4.57 -10 1 96.31 175 SER A C 1
ATOM 1294 O O . SER A 1 175 ? 10.367 3.686 -10.625 1 96.31 175 SER A O 1
ATOM 1296 N N . ILE A 1 176 ? 11.914 5.309 -10.516 1 96.12 176 ILE A N 1
ATOM 1297 C CA . ILE A 1 176 ? 12.398 5.098 -11.883 1 96.12 176 ILE A CA 1
ATOM 1298 C C . ILE A 1 176 ? 12.938 3.678 -12.023 1 96.12 176 ILE A C 1
ATOM 1300 O O . ILE A 1 176 ? 12.594 2.971 -12.977 1 96.12 176 ILE A O 1
ATOM 1304 N N . GLN A 1 177 ? 13.727 3.225 -11.102 1 95.25 177 GLN A N 1
ATOM 1305 C CA . GLN A 1 177 ? 14.281 1.877 -11.133 1 95.25 177 GLN A CA 1
ATOM 1306 C C . GLN A 1 177 ? 13.188 0.823 -11.008 1 95.25 177 GLN A C 1
ATOM 1308 O O . GLN A 1 177 ? 13.242 -0.213 -11.68 1 95.25 177 GLN A O 1
ATOM 1313 N N . THR A 1 178 ? 12.25 1.059 -10.156 1 95.94 178 THR A N 1
ATOM 1314 C CA . THR A 1 178 ? 11.156 0.113 -9.953 1 95.94 178 THR A CA 1
ATOM 1315 C C . THR A 1 178 ? 10.344 -0.055 -11.227 1 95.94 178 THR A C 1
ATOM 1317 O O . THR A 1 178 ? 10 -1.176 -11.609 1 95.94 178 THR A O 1
ATOM 1320 N N . VAL A 1 179 ? 10.031 1.084 -11.891 1 96.06 179 VAL A N 1
ATOM 1321 C CA . VAL A 1 179 ? 9.281 1.022 -13.141 1 96.06 179 VAL A CA 1
ATOM 1322 C C . VAL A 1 179 ? 10.102 0.303 -14.211 1 96.06 179 VAL A C 1
ATOM 1324 O O . VAL A 1 179 ? 9.578 -0.548 -14.93 1 96.06 179 VAL A O 1
ATOM 1327 N N . ALA A 1 180 ? 11.406 0.581 -14.289 1 95.88 180 ALA A N 1
ATOM 1328 C CA . ALA A 1 180 ? 12.273 -0.082 -15.258 1 95.88 180 ALA A CA 1
ATOM 1329 C C . ALA A 1 180 ? 12.305 -1.591 -15.031 1 95.88 180 ALA A C 1
ATOM 1331 O O . ALA A 1 180 ? 12.219 -2.371 -15.984 1 95.88 180 ALA A O 1
ATOM 1332 N N . PHE A 1 181 ? 12.406 -2.047 -13.82 1 95.56 181 PHE A N 1
ATOM 1333 C CA . PHE A 1 181 ? 12.406 -3.469 -13.492 1 95.56 181 PHE A CA 1
ATOM 1334 C C . PHE A 1 181 ? 11.07 -4.105 -13.852 1 95.56 181 PHE A C 1
ATOM 1336 O O . PHE A 1 181 ? 11.023 -5.215 -14.383 1 95.56 181 PHE A O 1
ATOM 1343 N N . SER A 1 182 ? 9.984 -3.424 -13.484 1 96.44 182 SER A N 1
ATOM 1344 C CA . SER A 1 182 ? 8.664 -3.973 -13.773 1 96.44 182 SER A CA 1
ATOM 1345 C C . SER A 1 182 ? 8.469 -4.203 -15.266 1 96.44 182 SER A C 1
ATOM 1347 O O . SER A 1 182 ? 7.879 -5.207 -15.672 1 96.44 182 SER A O 1
ATOM 1349 N N . VAL A 1 183 ? 8.969 -3.268 -16.078 1 96.12 183 VAL A N 1
ATOM 1350 C CA . VAL A 1 183 ? 8.875 -3.42 -17.531 1 96.12 183 VAL A CA 1
ATOM 1351 C C . VAL A 1 183 ? 9.703 -4.617 -17.984 1 96.12 183 VAL A C 1
ATOM 1353 O O . VAL A 1 183 ? 9.234 -5.461 -18.75 1 96.12 183 VAL A O 1
ATOM 1356 N N . ALA A 1 184 ? 10.938 -4.73 -17.484 1 95.31 184 ALA A N 1
ATOM 1357 C CA . ALA A 1 184 ? 11.805 -5.848 -17.844 1 95.31 184 ALA A CA 1
ATOM 1358 C C . ALA A 1 184 ? 11.172 -7.184 -17.453 1 95.31 184 ALA A C 1
ATOM 1360 O O . ALA A 1 184 ? 11.164 -8.125 -18.25 1 95.31 184 ALA A O 1
ATOM 1361 N N . GLN A 1 185 ? 10.633 -7.254 -16.25 1 95.69 185 GLN A N 1
ATOM 1362 C CA . GLN A 1 185 ? 10 -8.477 -15.773 1 95.69 185 GLN A CA 1
ATOM 1363 C C . GLN A 1 185 ? 8.805 -8.859 -16.641 1 95.69 185 GLN A C 1
ATOM 1365 O O . GLN A 1 185 ? 8.672 -10.016 -17.062 1 95.69 185 GLN A O 1
ATOM 1370 N N . ALA A 1 186 ? 7.945 -7.867 -16.891 1 96.5 186 ALA A N 1
ATOM 1371 C CA . ALA A 1 186 ? 6.777 -8.133 -17.734 1 96.5 186 ALA A CA 1
ATOM 1372 C C . ALA A 1 186 ? 7.199 -8.539 -19.141 1 96.5 186 ALA A C 1
ATOM 1374 O O . ALA A 1 186 ? 6.586 -9.414 -19.75 1 96.5 186 ALA A O 1
ATOM 1375 N N . TYR A 1 187 ? 8.273 -7.934 -19.688 1 95.75 187 TYR A N 1
ATOM 1376 C CA . TYR A 1 187 ? 8.789 -8.219 -21.031 1 95.75 187 TYR A CA 1
ATOM 1377 C C . TYR A 1 187 ? 9.297 -9.656 -21.125 1 95.75 187 TYR A C 1
ATOM 1379 O O . TYR A 1 187 ? 8.883 -10.406 -22.016 1 95.75 187 TYR A O 1
ATOM 1387 N N . TYR A 1 188 ? 10.125 -10.07 -20.203 1 94.62 188 TYR A N 1
ATOM 1388 C CA . TYR A 1 188 ? 10.703 -11.406 -20.25 1 94.62 188 TYR A CA 1
ATOM 1389 C C . TYR A 1 188 ? 9.656 -12.469 -19.953 1 94.62 188 TYR A C 1
ATOM 1391 O O . TYR A 1 188 ? 9.695 -13.562 -20.516 1 94.62 188 TYR A O 1
ATOM 1399 N N . GLN A 1 189 ? 8.734 -12.133 -19.047 1 95 189 GLN A N 1
ATOM 1400 C CA . GLN A 1 189 ? 7.66 -13.078 -18.781 1 95 189 GLN A CA 1
ATOM 1401 C C . GLN A 1 189 ? 6.797 -13.305 -20.016 1 95 189 GLN A C 1
ATOM 1403 O O . GLN A 1 189 ? 6.418 -14.445 -20.312 1 95 189 GLN A O 1
ATOM 1408 N N . LEU A 1 190 ? 6.492 -12.188 -20.719 1 95.5 190 LEU A N 1
ATOM 1409 C CA . LEU A 1 190 ? 5.727 -12.328 -21.953 1 95.5 190 LEU A CA 1
ATOM 1410 C C . LEU A 1 190 ? 6.504 -13.148 -22.969 1 95.5 190 LEU A C 1
ATOM 1412 O O . LEU A 1 190 ? 5.945 -14.039 -23.609 1 95.5 190 LEU A O 1
ATOM 1416 N N . LEU A 1 191 ? 7.805 -12.914 -23.094 1 94 191 LEU A N 1
ATOM 1417 C CA . LEU A 1 191 ? 8.656 -13.664 -24.016 1 94 191 LEU A CA 1
ATOM 1418 C C . LEU A 1 191 ? 8.633 -15.156 -23.672 1 94 191 LEU A C 1
ATOM 1420 O O . LEU A 1 191 ? 8.492 -15.992 -24.578 1 94 191 LEU A O 1
ATOM 1424 N N . GLY A 1 192 ? 8.758 -15.461 -22.391 1 94.56 192 GLY A N 1
ATOM 1425 C CA . GLY A 1 192 ? 8.703 -16.844 -21.938 1 94.56 192 GLY A CA 1
ATOM 1426 C C . GLY A 1 192 ? 7.363 -17.5 -22.219 1 94.56 192 GLY A C 1
ATOM 1427 O O . GLY A 1 192 ? 7.312 -18.625 -22.734 1 94.56 192 GLY A O 1
ATOM 1428 N N . ASN A 1 193 ? 6.293 -16.812 -21.906 1 95.56 193 ASN A N 1
ATOM 1429 C CA . ASN A 1 193 ? 4.957 -17.375 -22.094 1 95.56 193 ASN A CA 1
ATOM 1430 C C . ASN A 1 193 ? 4.652 -17.594 -23.578 1 95.56 193 ASN A C 1
ATOM 1432 O O . ASN A 1 193 ? 4.008 -18.578 -23.938 1 95.56 193 ASN A O 1
ATOM 1436 N N . GLN A 1 194 ? 5.094 -16.75 -24.453 1 95.06 194 GLN A N 1
ATOM 1437 C CA . GLN A 1 194 ? 4.926 -16.922 -25.891 1 95.06 194 GLN A CA 1
ATOM 1438 C C . GLN A 1 194 ? 5.703 -18.141 -26.391 1 95.06 194 GLN A C 1
ATOM 1440 O O . GLN A 1 194 ? 5.207 -18.906 -27.219 1 95.06 194 GLN A O 1
ATOM 1445 N N . SER A 1 195 ? 6.906 -18.297 -25.828 1 94.25 195 SER A N 1
ATOM 1446 C CA . SER A 1 195 ? 7.711 -19.469 -26.188 1 94.25 195 SER A CA 1
ATOM 1447 C C . SER A 1 195 ? 7.062 -20.75 -25.703 1 94.25 195 SER A C 1
ATOM 1449 O O . SER A 1 195 ? 7.129 -21.781 -26.391 1 94.25 195 SER A O 1
ATOM 1451 N N . LEU A 1 196 ? 6.426 -20.672 -24.594 1 95.06 196 LEU A N 1
ATOM 1452 C CA . LEU A 1 196 ? 5.75 -21.844 -24.047 1 95.06 196 LEU A CA 1
ATOM 1453 C C . LEU A 1 196 ? 4.543 -22.219 -24.906 1 95.06 196 LEU A C 1
ATOM 1455 O O . LEU A 1 196 ? 4.227 -23.406 -25.047 1 95.06 196 LEU A O 1
ATOM 1459 N N . VAL A 1 197 ? 3.836 -21.234 -25.453 1 95.44 197 VAL A N 1
ATOM 1460 C CA . VAL A 1 197 ? 2.734 -21.531 -26.375 1 95.44 197 VAL A CA 1
ATOM 1461 C C . VAL A 1 197 ? 3.262 -22.281 -27.594 1 95.44 197 VAL A C 1
ATOM 1463 O O . VAL A 1 197 ? 2.672 -23.281 -28.016 1 95.44 197 VAL A O 1
ATOM 1466 N N . LEU A 1 198 ? 4.375 -21.891 -28.109 1 93.88 198 LEU A N 1
ATOM 1467 C CA . LEU A 1 198 ? 4.977 -22.562 -29.266 1 93.88 198 LEU A CA 1
ATOM 1468 C C . LEU A 1 198 ? 5.371 -23.984 -28.906 1 93.88 198 LEU A C 1
ATOM 1470 O O . LEU A 1 198 ? 5.156 -24.906 -29.688 1 93.88 198 LEU A O 1
ATOM 1474 N N . ALA A 1 199 ? 5.918 -24.094 -27.688 1 93.5 199 ALA A N 1
ATOM 1475 C CA . ALA A 1 199 ? 6.277 -25.438 -27.219 1 93.5 199 ALA A CA 1
ATOM 1476 C C . ALA A 1 199 ? 5.043 -26.312 -27.062 1 93.5 199 ALA A C 1
ATOM 1478 O O . ALA A 1 199 ? 5.059 -27.484 -27.438 1 93.5 199 ALA A O 1
ATOM 1479 N N . ASP A 1 200 ? 3.992 -25.766 -26.5 1 95.12 200 ASP A N 1
ATOM 1480 C CA . ASP A 1 200 ? 2.758 -26.516 -26.297 1 95.12 200 ASP A CA 1
ATOM 1481 C C . ASP A 1 200 ? 2.102 -26.875 -27.625 1 95.12 200 ASP A C 1
ATOM 1483 O O . ASP A 1 200 ? 1.482 -27.938 -27.766 1 95.12 200 ASP A O 1
ATOM 1487 N N . GLU A 1 201 ? 2.193 -26.016 -28.594 1 95.88 201 GLU A N 1
ATOM 1488 C CA . GLU A 1 201 ? 1.689 -26.328 -29.922 1 95.88 201 GLU A CA 1
ATOM 1489 C C . GLU A 1 201 ? 2.404 -27.531 -30.531 1 95.88 201 GLU A C 1
ATOM 1491 O O . GLU A 1 201 ? 1.774 -28.391 -31.141 1 95.88 201 GLU A O 1
ATOM 1496 N N . LYS A 1 202 ? 3.717 -27.594 -30.328 1 93.25 202 LYS A N 1
ATOM 1497 C CA . LYS A 1 202 ? 4.48 -28.75 -30.781 1 93.25 202 LYS A CA 1
ATOM 1498 C C . LYS A 1 202 ? 4.043 -30.031 -30.062 1 93.25 202 LYS A C 1
ATOM 1500 O O . LYS A 1 202 ? 3.945 -31.094 -30.672 1 93.25 202 LYS A O 1
ATOM 1505 N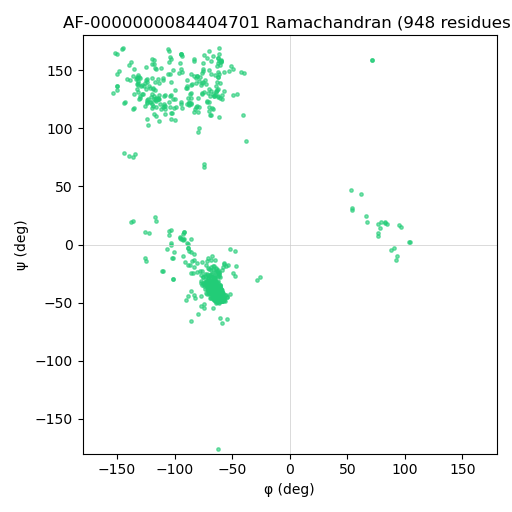 N . THR A 1 203 ? 3.797 -29.875 -28.781 1 93.75 203 THR A N 1
ATOM 1506 C CA . THR A 1 203 ? 3.34 -31 -28 1 93.75 203 THR A CA 1
ATOM 1507 C C . THR A 1 203 ? 1.991 -31.516 -28.5 1 93.75 203 THR A C 1
ATOM 1509 O O . THR A 1 203 ? 1.773 -32.719 -28.609 1 93.75 203 THR A O 1
ATOM 1512 N N . VAL A 1 204 ? 1.063 -30.641 -28.781 1 95.06 204 VAL A N 1
ATOM 1513 C CA . VAL A 1 204 ? -0.239 -31.016 -29.328 1 95.06 204 VAL A CA 1
ATOM 1514 C C . VAL A 1 204 ? -0.061 -31.734 -30.656 1 95.06 204 VAL A C 1
ATOM 1516 O O . VAL A 1 204 ? -0.698 -32.75 -30.906 1 95.06 204 VAL A O 1
ATOM 1519 N N . ALA A 1 205 ? 0.807 -31.234 -31.516 1 94.94 205 ALA A N 1
ATOM 1520 C CA . ALA A 1 205 ? 1.077 -31.859 -32.812 1 94.94 205 ALA A CA 1
ATOM 1521 C C . ALA A 1 205 ? 1.634 -33.25 -32.656 1 94.94 205 ALA A C 1
ATOM 1523 O O . ALA A 1 205 ? 1.235 -34.188 -33.375 1 94.94 205 ALA A O 1
ATOM 1524 N N . GLU A 1 206 ? 2.531 -33.406 -31.703 1 91.81 206 GLU A N 1
ATOM 1525 C CA . GLU A 1 206 ? 3.117 -34.719 -31.438 1 91.81 206 GLU A CA 1
ATOM 1526 C C . GLU A 1 206 ? 2.068 -35.688 -30.906 1 91.81 206 GLU A C 1
ATOM 1528 O O . GLU A 1 206 ? 2.039 -36.844 -31.312 1 91.81 206 GLU A O 1
ATOM 1533 N N . ASN A 1 207 ? 1.253 -35.281 -30.016 1 92.44 207 ASN A N 1
ATOM 1534 C CA . ASN A 1 207 ? 0.207 -36.125 -29.453 1 92.44 207 ASN A CA 1
ATOM 1535 C C . ASN A 1 207 ? -0.819 -36.5 -30.516 1 92.44 207 ASN A C 1
ATOM 1537 O O . ASN A 1 207 ? -1.373 -37.594 -30.469 1 92.44 207 ASN A O 1
ATOM 1541 N N . GLN A 1 208 ? -1.064 -35.625 -31.438 1 93.75 208 GLN A N 1
ATOM 1542 C CA . GLN A 1 208 ? -1.946 -35.938 -32.562 1 93.75 208 GLN A CA 1
ATOM 1543 C C . GLN A 1 208 ? -1.386 -37.094 -33.375 1 93.75 208 GLN A C 1
ATOM 1545 O O . GLN A 1 208 ? -2.119 -38 -33.75 1 93.75 208 GLN A O 1
ATOM 1550 N N . LYS A 1 209 ? -0.086 -37.062 -33.625 1 90.81 209 LYS A N 1
ATOM 1551 C CA . LYS A 1 209 ? 0.574 -38.156 -34.375 1 90.81 209 LYS A CA 1
ATOM 1552 C C . LYS A 1 209 ? 0.493 -39.469 -33.594 1 90.81 209 LYS A C 1
ATOM 1554 O O . LYS A 1 209 ? 0.25 -40.531 -34.188 1 90.81 209 LYS A O 1
ATOM 1559 N N . ASN A 1 210 ? 0.707 -39.344 -32.312 1 89.94 210 ASN A N 1
ATOM 1560 C CA . ASN A 1 210 ? 0.637 -40.531 -31.453 1 89.94 210 ASN A CA 1
ATOM 1561 C C . ASN A 1 210 ? -0.768 -41.125 -31.438 1 89.94 210 ASN A C 1
ATOM 1563 O O . ASN A 1 210 ? -0.93 -42.344 -31.422 1 89.94 210 ASN A O 1
ATOM 1567 N N . LEU A 1 211 ? -1.76 -40.281 -31.359 1 89.62 211 LEU A N 1
ATOM 1568 C CA . LEU A 1 211 ? -3.141 -40.75 -31.375 1 89.62 211 LEU A CA 1
ATOM 1569 C C . LEU A 1 211 ? -3.461 -41.438 -32.688 1 89.62 211 LEU A C 1
ATOM 1571 O O . LEU A 1 211 ? -4.09 -42.5 -32.719 1 89.62 211 LEU A O 1
ATOM 1575 N N . GLU A 1 212 ? -3 -40.938 -33.812 1 91.62 212 GLU A N 1
ATOM 1576 C CA . GLU A 1 212 ? -3.199 -41.562 -35.094 1 91.62 212 GLU A CA 1
ATOM 1577 C C . GLU A 1 212 ? -2.514 -42.906 -35.188 1 91.62 212 GLU A C 1
ATOM 1579 O O . GLU A 1 212 ? -3.084 -43.875 -35.719 1 91.62 212 GLU A O 1
ATOM 1584 N N . ALA A 1 213 ? -1.343 -42.969 -34.656 1 88.94 213 ALA A N 1
ATOM 1585 C CA . ALA A 1 213 ? -0.614 -44.25 -34.625 1 88.94 213 ALA A CA 1
ATOM 1586 C C . ALA A 1 213 ? -1.344 -45.281 -33.781 1 88.94 213 ALA A C 1
ATOM 1588 O O . ALA A 1 213 ? -1.45 -46.438 -34.188 1 88.94 213 ALA A O 1
ATOM 1589 N N . ALA A 1 214 ? -1.794 -44.812 -32.656 1 88.75 214 ALA A N 1
ATOM 1590 C CA . ALA A 1 214 ? -2.527 -45.719 -31.766 1 88.75 214 ALA A CA 1
ATOM 1591 C C . ALA A 1 214 ? -3.811 -46.219 -32.438 1 88.75 214 ALA A C 1
ATOM 1593 O O . ALA A 1 214 ? -4.191 -47.375 -32.281 1 88.75 214 ALA A O 1
ATOM 1594 N N . GLU A 1 215 ? -4.457 -45.406 -33.156 1 90.38 215 GLU A N 1
ATOM 1595 C CA . GLU A 1 215 ? -5.668 -45.781 -33.906 1 90.38 215 GLU A CA 1
ATOM 1596 C C . GLU A 1 215 ? -5.367 -46.812 -34.969 1 90.38 215 GLU A C 1
ATOM 1598 O O . GLU A 1 215 ? -6.098 -47.812 -35.094 1 90.38 215 GLU A O 1
ATOM 1603 N N . VAL A 1 216 ? -4.277 -46.656 -35.688 1 89.31 216 VAL A N 1
ATOM 1604 C CA . VAL A 1 216 ? -3.883 -47.562 -36.75 1 89.31 216 VAL A CA 1
ATOM 1605 C C . VAL A 1 216 ? -3.518 -48.938 -36.156 1 89.31 216 VAL A C 1
ATOM 1607 O O . VAL A 1 216 ? -3.955 -49.969 -36.656 1 89.31 216 VAL A O 1
ATOM 1610 N N . LEU A 1 217 ? -2.768 -48.969 -35.094 1 88.38 217 LEU A N 1
ATOM 1611 C CA . LEU A 1 217 ? -2.342 -50.219 -34.438 1 88.38 217 LEU A CA 1
ATOM 1612 C C . LEU A 1 217 ? -3.529 -50.938 -33.812 1 88.38 217 LEU A C 1
ATOM 1614 O O . LEU A 1 217 ? -3.59 -52.188 -33.844 1 88.38 217 LEU A O 1
ATOM 1618 N N . HIS A 1 218 ? -4.445 -50.188 -33.25 1 87.12 218 HIS A N 1
ATOM 1619 C CA . HIS A 1 218 ? -5.637 -50.812 -32.688 1 87.12 218 HIS A CA 1
ATOM 1620 C C . HIS A 1 218 ? -6.488 -51.469 -33.781 1 87.12 218 HIS A C 1
ATOM 1622 O O . HIS A 1 218 ? -7 -52.562 -33.562 1 87.12 218 HIS A O 1
ATOM 1628 N N . ARG A 1 219 ? -6.613 -50.875 -34.906 1 89.25 219 ARG A N 1
ATOM 1629 C CA . ARG A 1 219 ? -7.367 -51.406 -36.031 1 89.25 219 ARG A CA 1
ATOM 1630 C C . ARG A 1 219 ? -6.703 -52.688 -36.562 1 89.25 219 ARG A C 1
ATOM 1632 O O . ARG A 1 219 ? -7.387 -53.594 -37 1 89.25 219 ARG A O 1
ATOM 1639 N N . ALA A 1 220 ? -5.383 -52.719 -36.375 1 89 220 ALA A N 1
ATOM 1640 C CA . ALA A 1 220 ? -4.613 -53.875 -36.844 1 89 220 ALA A CA 1
ATOM 1641 C C . ALA A 1 220 ? -4.551 -54.969 -35.781 1 89 220 ALA A C 1
ATOM 1643 O O . ALA A 1 220 ? -3.955 -56.031 -36 1 89 220 ALA A O 1
ATOM 1644 N N . GLY A 1 221 ? -5.129 -54.719 -34.594 1 85.81 221 GLY A N 1
ATOM 1645 C CA . GLY A 1 221 ? -5.145 -55.688 -33.5 1 85.81 221 GLY A CA 1
ATOM 1646 C C . GLY A 1 221 ? -3.834 -55.75 -32.75 1 85.81 221 GLY A C 1
ATOM 1647 O O . GLY A 1 221 ? -3.596 -56.688 -32 1 85.81 221 GLY A O 1
ATOM 1648 N N . GLN A 1 222 ? -3.027 -54.781 -32.969 1 83 222 GLN A N 1
ATOM 1649 C CA . GLN A 1 222 ? -1.69 -54.781 -32.375 1 83 222 GLN A CA 1
ATOM 1650 C C . GLN A 1 222 ? -1.617 -53.875 -31.141 1 83 222 GLN A C 1
ATOM 1652 O O . GLN A 1 222 ? -0.564 -53.781 -30.516 1 83 222 GLN A O 1
ATOM 1657 N N . ALA A 1 223 ? -2.654 -53.156 -30.875 1 81.31 223 ALA A N 1
ATOM 1658 C CA . ALA A 1 223 ? -2.717 -52.312 -29.688 1 81.31 223 ALA A CA 1
ATOM 1659 C C . ALA A 1 223 ? -4.027 -52.531 -28.938 1 81.31 223 ALA A C 1
ATOM 1661 O O . ALA A 1 223 ? -5.059 -52.844 -29.547 1 81.31 223 ALA A O 1
ATOM 1662 N N . THR A 1 224 ? -3.922 -52.469 -27.703 1 82.06 224 THR A N 1
ATOM 1663 C CA . THR A 1 224 ? -5.098 -52.656 -26.859 1 82.06 224 THR A CA 1
ATOM 1664 C C . THR A 1 224 ? -5.992 -51.406 -26.891 1 82.06 224 THR A C 1
ATOM 1666 O O . THR A 1 224 ? -5.543 -50.344 -27.266 1 82.06 224 THR A O 1
ATOM 1669 N N . ILE A 1 225 ? -7.258 -51.625 -26.594 1 81.5 225 ILE A N 1
ATOM 1670 C CA . ILE A 1 225 ? -8.203 -50.5 -26.484 1 81.5 225 ILE A CA 1
ATOM 1671 C C . ILE A 1 225 ? -7.762 -49.531 -25.391 1 81.5 225 ILE A C 1
ATOM 1673 O O . ILE A 1 225 ? -7.992 -48.344 -25.484 1 81.5 225 ILE A O 1
ATOM 1677 N N . GLY A 1 226 ? -7.066 -50.031 -24.391 1 79 226 GLY A N 1
ATOM 1678 C CA . GLY A 1 226 ? -6.496 -49.219 -23.328 1 79 226 GLY A CA 1
ATOM 1679 C C . GLY A 1 226 ? -5.461 -48.219 -23.828 1 79 226 GLY A C 1
ATOM 1680 O O . GLY A 1 226 ? -5.434 -47.094 -23.391 1 79 226 GLY A O 1
ATOM 1681 N N . ALA A 1 227 ? -4.742 -48.75 -24.734 1 83.19 227 ALA A N 1
ATOM 1682 C CA . ALA A 1 227 ? -3.723 -47.875 -25.328 1 83.19 227 ALA A CA 1
ATOM 1683 C C . ALA A 1 227 ? -4.359 -46.719 -26.094 1 83.19 227 ALA A C 1
ATOM 1685 O O . ALA A 1 227 ? -3.859 -45.594 -26.047 1 83.19 227 ALA A O 1
ATOM 1686 N N . LEU A 1 228 ? -5.449 -46.969 -26.75 1 85.31 228 LEU A N 1
ATOM 1687 C CA . LEU A 1 228 ? -6.172 -45.938 -27.484 1 85.31 228 LEU A CA 1
ATOM 1688 C C . LEU A 1 228 ? -6.742 -44.875 -26.547 1 85.31 228 LEU A C 1
ATOM 1690 O O . LEU A 1 228 ? -6.613 -43.688 -26.781 1 85.31 228 LEU A O 1
ATOM 1694 N N . TYR A 1 229 ? -7.25 -45.344 -25.406 1 81.62 229 TYR A N 1
ATOM 1695 C CA . TYR A 1 229 ? -7.816 -44.406 -24.438 1 81.62 229 TYR A CA 1
ATOM 1696 C C . TYR A 1 229 ? -6.727 -43.531 -23.812 1 81.62 229 TYR A C 1
ATOM 1698 O O . TYR A 1 229 ? -6.938 -42.344 -23.547 1 81.62 229 TYR A O 1
ATOM 1706 N N . GLN A 1 230 ? -5.59 -44.062 -23.641 1 82.94 230 GLN A N 1
ATOM 1707 C CA . GLN A 1 230 ? -4.469 -43.344 -23.078 1 82.94 230 GLN A CA 1
ATOM 1708 C C . GLN A 1 230 ? -3.994 -42.25 -24.047 1 82.94 230 GLN A C 1
ATOM 1710 O O . GLN A 1 230 ? -3.711 -41.125 -23.625 1 82.94 230 GLN A O 1
ATOM 1715 N N . ALA A 1 231 ? -3.994 -42.562 -25.266 1 86.75 231 ALA A N 1
ATOM 1716 C CA . ALA A 1 231 ? -3.578 -41.594 -26.281 1 86.75 231 ALA A CA 1
ATOM 1717 C C . ALA A 1 231 ? -4.59 -40.469 -26.406 1 86.75 231 ALA A C 1
ATOM 1719 O O . ALA A 1 231 ? -4.211 -39.312 -26.562 1 86.75 231 ALA A O 1
ATOM 1720 N N . ARG A 1 232 ? -5.852 -40.844 -26.281 1 86.44 232 ARG A N 1
ATOM 1721 C CA . ARG A 1 232 ? -6.906 -39.844 -26.359 1 86.44 232 ARG A CA 1
ATOM 1722 C C . ARG A 1 232 ? -6.848 -38.906 -25.156 1 86.44 232 ARG A C 1
ATOM 1724 O O . ARG A 1 232 ? -7.004 -37.688 -25.312 1 86.44 232 ARG A O 1
ATOM 1731 N N . ALA A 1 233 ? -6.598 -39.406 -24.016 1 83.88 233 ALA A N 1
ATOM 1732 C CA . ALA A 1 233 ? -6.48 -38.594 -22.812 1 83.88 233 ALA A CA 1
ATOM 1733 C C . ALA A 1 233 ? -5.297 -37.625 -22.891 1 83.88 233 ALA A C 1
ATOM 1735 O O . ALA A 1 233 ? -5.398 -36.469 -22.484 1 83.88 233 ALA A O 1
ATOM 1736 N N . ALA A 1 234 ? -4.219 -38.156 -23.391 1 87.31 234 ALA A N 1
ATOM 1737 C CA . ALA A 1 234 ? -3.018 -37.344 -23.531 1 87.31 234 ALA A CA 1
ATOM 1738 C C . ALA A 1 234 ? -3.246 -36.188 -24.5 1 87.31 234 ALA A C 1
ATOM 1740 O O . ALA A 1 234 ? -2.789 -35.062 -24.25 1 87.31 234 ALA A O 1
ATOM 1741 N N . MET A 1 235 ? -3.982 -36.469 -25.594 1 89.69 235 MET A N 1
ATOM 1742 C CA . MET A 1 235 ? -4.316 -35.438 -26.562 1 89.69 235 MET A CA 1
ATOM 1743 C C . MET A 1 235 ? -5.203 -34.375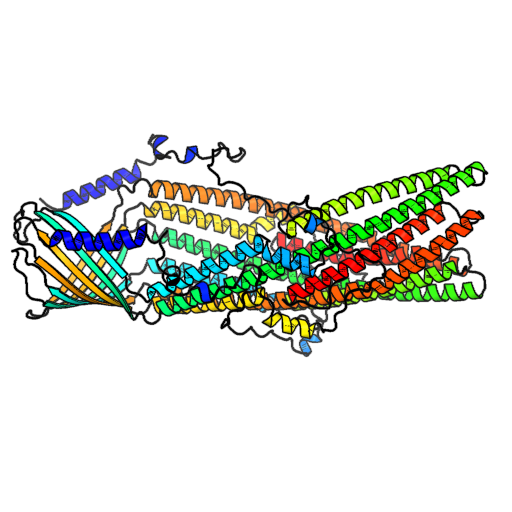 -25.938 1 89.69 235 MET A C 1
ATOM 1745 O O . MET A 1 235 ? -4.941 -33.156 -26.094 1 89.69 235 MET A O 1
ATOM 1749 N N . ALA A 1 236 ? -6.184 -34.781 -25.188 1 86.31 236 ALA A N 1
ATOM 1750 C CA . ALA A 1 236 ? -7.094 -33.844 -24.531 1 86.31 236 ALA A CA 1
ATOM 1751 C C . ALA A 1 236 ? -6.348 -32.969 -23.531 1 86.31 236 ALA A C 1
ATOM 1753 O O . ALA A 1 236 ? -6.594 -31.781 -23.438 1 86.31 236 ALA A O 1
ATOM 1754 N N . GLN A 1 237 ? -5.426 -33.562 -22.812 1 87.25 237 GLN A N 1
ATOM 1755 C CA . GLN A 1 237 ? -4.629 -32.844 -21.828 1 87.25 237 GLN A CA 1
ATOM 1756 C C . GLN A 1 237 ? -3.721 -31.812 -22.5 1 87.25 237 GLN A C 1
ATOM 1758 O O . GLN A 1 237 ? -3.574 -30.703 -22.016 1 87.25 237 GLN A O 1
ATOM 1763 N N . ALA A 1 238 ? -3.129 -32.219 -23.547 1 91.94 238 ALA A N 1
ATOM 1764 C CA . ALA A 1 238 ? -2.244 -31.328 -24.281 1 91.94 238 ALA A CA 1
ATOM 1765 C C . ALA A 1 238 ? -3.012 -30.125 -24.812 1 91.94 238 ALA A C 1
ATOM 1767 O O . ALA A 1 238 ? -2.531 -28.984 -24.734 1 91.94 238 ALA A O 1
ATOM 1768 N N . GLN A 1 239 ? -4.23 -30.406 -25.328 1 92.62 239 GLN A N 1
ATOM 1769 C CA . GLN A 1 239 ? -5.059 -29.328 -25.859 1 92.62 239 GLN A CA 1
ATOM 1770 C C . GLN A 1 239 ? -5.496 -28.375 -24.75 1 92.62 239 GLN A C 1
ATOM 1772 O O . GLN A 1 239 ? -5.496 -27.156 -24.953 1 92.62 239 GLN A O 1
ATOM 1777 N N . SER A 1 240 ? -5.828 -28.906 -23.656 1 90.69 240 SER A N 1
ATOM 1778 C CA . SER A 1 240 ? -6.238 -28.094 -22.516 1 90.69 240 SER A CA 1
ATOM 1779 C C . SER A 1 240 ? -5.082 -27.234 -22 1 90.69 240 SER A C 1
ATOM 1781 O O . SER A 1 240 ? -5.266 -26.062 -21.672 1 90.69 240 SER A O 1
ATOM 1783 N N . THR A 1 241 ? -3.902 -27.812 -21.922 1 90.62 241 THR A N 1
ATOM 1784 C CA . THR A 1 241 ? -2.715 -27.094 -21.484 1 90.62 241 THR A CA 1
ATOM 1785 C C . THR A 1 241 ? -2.406 -25.938 -22.438 1 90.62 241 THR A C 1
ATOM 1787 O O . THR A 1 241 ? -2.086 -24.828 -21.984 1 90.62 241 THR A O 1
ATOM 1790 N N . LEU A 1 242 ? -2.514 -26.172 -23.75 1 94.62 242 LEU A N 1
ATOM 1791 C CA . LEU A 1 242 ? -2.293 -25.141 -24.75 1 94.62 242 LEU A CA 1
ATOM 1792 C C . LEU A 1 242 ? -3.312 -24.016 -24.594 1 94.62 242 LEU A C 1
ATOM 1794 O O . LEU A 1 242 ? -2.951 -22.828 -24.625 1 94.62 242 LEU A O 1
ATOM 1798 N N . ALA A 1 243 ? -4.59 -24.391 -24.422 1 93.19 243 ALA A N 1
ATOM 1799 C CA . ALA A 1 243 ? -5.648 -23.391 -24.25 1 93.19 243 ALA A CA 1
ATOM 1800 C C . ALA A 1 243 ? -5.402 -22.531 -23.031 1 93.19 243 ALA A C 1
ATOM 1802 O O . ALA A 1 243 ? -5.551 -21.297 -23.094 1 93.19 243 ALA A O 1
ATOM 1803 N N . ALA A 1 244 ? -4.98 -23.125 -21.922 1 91.88 244 ALA A N 1
ATOM 1804 C CA . ALA A 1 244 ? -4.676 -22.391 -20.703 1 91.88 244 ALA A CA 1
ATOM 1805 C C . ALA A 1 244 ? -3.473 -21.469 -20.891 1 91.88 244 ALA A C 1
ATOM 1807 O O . ALA A 1 244 ? -3.467 -20.328 -20.422 1 91.88 244 ALA A O 1
ATOM 1808 N N . GLN A 1 245 ? -2.469 -21.953 -21.562 1 94.56 245 GLN A N 1
ATOM 1809 C CA . GLN A 1 245 ? -1.256 -21.172 -21.797 1 94.56 245 GLN A CA 1
ATOM 1810 C C . GLN A 1 245 ? -1.539 -19.969 -22.672 1 94.56 245 GLN A C 1
ATOM 1812 O O . GLN A 1 245 ? -0.931 -18.906 -22.484 1 94.56 245 GLN A O 1
ATOM 1817 N N . ARG A 1 246 ? -2.42 -20.141 -23.625 1 95.56 246 ARG A N 1
ATOM 1818 C CA . ARG A 1 246 ? -2.801 -19.016 -24.469 1 95.56 246 ARG A CA 1
ATOM 1819 C C . ARG A 1 246 ? -3.447 -17.906 -23.641 1 95.56 246 ARG A C 1
ATOM 1821 O O . ARG A 1 246 ? -3.24 -16.719 -23.922 1 95.56 246 ARG A O 1
ATOM 1828 N N . GLN A 1 247 ? -4.23 -18.281 -22.672 1 94.19 247 GLN A N 1
ATOM 1829 C CA . GLN A 1 247 ? -4.809 -17.281 -21.766 1 94.19 247 GLN A CA 1
ATOM 1830 C C . GLN A 1 247 ? -3.729 -16.594 -20.938 1 94.19 247 GLN A C 1
ATOM 1832 O O . GLN A 1 247 ? -3.82 -15.398 -20.656 1 94.19 247 GLN A O 1
ATOM 1837 N N . THR A 1 248 ? -2.734 -17.328 -20.562 1 94.94 248 THR A N 1
ATOM 1838 C CA . THR A 1 248 ? -1.621 -16.766 -19.797 1 94.94 248 THR A CA 1
ATOM 1839 C C . THR A 1 248 ? -0.872 -15.719 -20.625 1 94.94 248 THR A C 1
ATOM 1841 O O . THR A 1 248 ? -0.439 -14.695 -20.094 1 94.94 248 THR A O 1
ATOM 1844 N N . VAL A 1 249 ? -0.702 -15.992 -21.938 1 95.81 249 VAL A N 1
ATOM 1845 C CA . VAL A 1 249 ? -0.049 -15.031 -22.828 1 95.81 249 VAL A CA 1
ATOM 1846 C C . VAL A 1 249 ? -0.875 -13.75 -22.906 1 95.81 249 VAL A C 1
ATOM 1848 O O . VAL A 1 249 ? -0.33 -12.648 -22.812 1 95.81 249 VAL A O 1
ATOM 1851 N N . ARG A 1 250 ? -2.189 -13.898 -23.047 1 95 250 ARG A N 1
ATOM 1852 C CA . ARG A 1 250 ? -3.059 -12.727 -23.094 1 95 250 ARG A CA 1
ATOM 1853 C C . ARG A 1 250 ? -2.947 -11.906 -21.812 1 95 250 ARG A C 1
ATOM 1855 O O . ARG A 1 250 ? -2.895 -10.672 -21.859 1 95 250 ARG A O 1
ATOM 1862 N N . SER A 1 251 ? -2.922 -12.594 -20.719 1 95.81 251 SER A N 1
ATOM 1863 C CA . SER A 1 251 ? -2.742 -11.93 -19.438 1 95.81 251 SER A CA 1
ATOM 1864 C C . SER A 1 251 ? -1.419 -11.172 -19.375 1 95.81 251 SER A C 1
ATOM 1866 O O . SER A 1 251 ? -1.377 -10.008 -18.969 1 95.81 251 SER A O 1
ATOM 1868 N N . SER A 1 252 ? -0.366 -11.797 -19.828 1 96.5 252 SER A N 1
ATOM 1869 C CA . SER A 1 252 ? 0.963 -11.195 -19.781 1 96.5 252 SER A CA 1
ATOM 1870 C C . SER A 1 252 ? 1.073 -10.023 -20.75 1 96.5 252 SER A C 1
ATOM 1872 O O . SER A 1 252 ? 1.784 -9.055 -20.469 1 96.5 252 SER A O 1
ATOM 1874 N N . GLU A 1 253 ? 0.417 -10.133 -21.891 1 95.5 253 GLU A N 1
ATOM 1875 C CA . GLU A 1 253 ? 0.38 -9.016 -22.844 1 95.5 253 GLU A CA 1
ATOM 1876 C C . GLU A 1 253 ? -0.258 -7.781 -22.219 1 95.5 253 GLU A C 1
ATOM 1878 O O . GLU A 1 253 ? 0.264 -6.676 -22.344 1 95.5 253 GLU A O 1
ATOM 1883 N N . GLY A 1 254 ? -1.358 -7.977 -21.562 1 94.5 254 GLY A N 1
ATOM 1884 C CA . GLY A 1 254 ? -2.025 -6.875 -20.891 1 94.5 254 GLY A CA 1
ATOM 1885 C C . GLY A 1 254 ? -1.194 -6.27 -19.781 1 94.5 254 GLY A C 1
ATOM 1886 O O . GLY A 1 254 ? -1.211 -5.051 -19.578 1 94.5 254 GLY A O 1
ATOM 1887 N N . LEU A 1 255 ? -0.474 -7.156 -19.047 1 95.19 255 LEU A N 1
ATOM 1888 C CA . LEU A 1 255 ? 0.378 -6.68 -17.953 1 95.19 255 LEU A CA 1
ATOM 1889 C C . LEU A 1 255 ? 1.501 -5.801 -18.5 1 95.19 255 LEU A C 1
ATOM 1891 O O . LEU A 1 255 ? 1.799 -4.746 -17.922 1 95.19 255 LEU A O 1
ATOM 1895 N N . LEU A 1 256 ? 2.111 -6.23 -19.625 1 96.12 256 LEU A N 1
ATOM 1896 C CA . LEU A 1 256 ? 3.164 -5.422 -20.234 1 96.12 256 LEU A CA 1
ATOM 1897 C C . LEU A 1 256 ? 2.621 -4.07 -20.688 1 96.12 256 LEU A C 1
ATOM 1899 O O . LEU A 1 256 ? 3.227 -3.029 -20.406 1 96.12 256 LEU A O 1
ATOM 1903 N N . ALA A 1 257 ? 1.489 -4.094 -21.344 1 94.69 257 ALA A N 1
ATOM 1904 C CA . ALA A 1 257 ? 0.868 -2.848 -21.781 1 94.69 257 ALA A CA 1
ATOM 1905 C C . ALA A 1 257 ? 0.59 -1.921 -20.609 1 94.69 257 ALA A C 1
ATOM 1907 O O . ALA A 1 257 ? 0.862 -0.72 -20.672 1 94.69 257 ALA A O 1
ATOM 1908 N N . SER A 1 258 ? 0.109 -2.492 -19.547 1 94.06 258 SER A N 1
ATOM 1909 C CA . SER A 1 258 ? -0.235 -1.71 -18.375 1 94.06 258 SER A CA 1
ATOM 1910 C C . SER A 1 258 ? 1.005 -1.076 -17.75 1 94.06 258 SER A C 1
ATOM 1912 O O . SER A 1 258 ? 0.946 0.046 -17.234 1 94.06 258 SER A O 1
ATOM 1914 N N . THR A 1 259 ? 2.137 -1.79 -17.703 1 94.12 259 THR A N 1
ATOM 1915 C CA . THR A 1 259 ? 3.373 -1.255 -17.156 1 94.12 259 THR A CA 1
ATOM 1916 C C . THR A 1 259 ? 3.84 -0.037 -17.938 1 94.12 259 THR A C 1
ATOM 1918 O O . THR A 1 259 ? 4.605 0.785 -17.438 1 94.12 259 THR A O 1
ATOM 1921 N N . LEU A 1 260 ? 3.414 0.063 -19.219 1 94.06 260 LEU A N 1
ATOM 1922 C CA . LEU A 1 260 ? 3.773 1.186 -20.078 1 94.06 260 LEU A CA 1
ATOM 1923 C C . LEU A 1 260 ? 2.777 2.33 -19.922 1 94.06 260 LEU A C 1
ATOM 1925 O O . LEU A 1 260 ? 2.955 3.398 -20.5 1 94.06 260 LEU A O 1
ATOM 1929 N N . GLY A 1 261 ? 1.742 2.104 -19.109 1 91.19 261 GLY A N 1
ATOM 1930 C CA . GLY A 1 261 ? 0.699 3.104 -18.953 1 91.19 261 GLY A CA 1
ATOM 1931 C C . GLY A 1 261 ? -0.353 3.053 -20.047 1 91.19 261 GLY A C 1
ATOM 1932 O O . GLY A 1 261 ? -1.077 4.023 -20.266 1 91.19 261 GLY A O 1
ATOM 1933 N N . LEU A 1 262 ? -0.439 1.942 -20.75 1 92.75 262 LEU A N 1
ATOM 1934 C CA . LEU A 1 262 ? -1.374 1.785 -21.859 1 92.75 262 LEU A CA 1
ATOM 1935 C C . LEU A 1 262 ? -2.545 0.892 -21.453 1 92.75 262 LEU A C 1
ATOM 1937 O O . LEU A 1 262 ? -2.5 0.23 -20.422 1 92.75 262 LEU A O 1
ATOM 1941 N N . ASP A 1 263 ? -3.566 0.911 -22.344 1 91.81 263 ASP A N 1
ATOM 1942 C CA . ASP A 1 263 ? -4.691 -0.004 -22.188 1 91.81 263 ASP A CA 1
ATOM 1943 C C . ASP A 1 263 ? -4.242 -1.457 -22.328 1 91.81 263 ASP A C 1
ATOM 1945 O O . ASP A 1 263 ? -3.477 -1.792 -23.234 1 91.81 263 ASP A O 1
ATOM 1949 N N . PRO A 1 264 ? -4.676 -2.268 -21.344 1 92.69 264 PRO A N 1
ATOM 1950 C CA . PRO A 1 264 ? -4.266 -3.674 -21.391 1 92.69 264 PRO A CA 1
ATOM 1951 C C . PRO A 1 264 ? -4.637 -4.348 -22.719 1 92.69 264 PRO A C 1
ATOM 1953 O O . PRO A 1 264 ? -4.07 -5.383 -23.062 1 92.69 264 PRO A O 1
ATOM 1956 N N . GLN A 1 265 ? -5.539 -3.811 -23.484 1 90.06 265 GLN A N 1
ATOM 1957 C CA . GLN A 1 265 ? -5.969 -4.398 -24.75 1 90.06 265 GLN A CA 1
ATOM 1958 C C . GLN A 1 265 ? -5.02 -4.02 -25.891 1 90.06 265 GLN A C 1
ATOM 1960 O O . GLN A 1 265 ? -5.129 -4.543 -27 1 90.06 265 GLN A O 1
ATOM 1965 N N . THR A 1 266 ? -4.137 -3.137 -25.562 1 90.81 266 THR A N 1
ATOM 1966 C CA . THR A 1 266 ? -3.188 -2.695 -26.578 1 90.81 266 THR A CA 1
ATOM 1967 C C . THR A 1 266 ? -2.273 -3.842 -27 1 90.81 266 THR A C 1
ATOM 1969 O O . THR A 1 266 ? -1.71 -4.539 -26.156 1 90.81 266 THR A O 1
ATOM 1972 N N . THR A 1 267 ? -2.18 -4.078 -28.266 1 87.62 267 THR A N 1
ATOM 1973 C CA . THR A 1 267 ? -1.317 -5.133 -28.781 1 87.62 267 THR A CA 1
ATOM 1974 C C . THR A 1 267 ? 0.109 -4.621 -28.969 1 87.62 267 THR A C 1
ATOM 1976 O O . THR A 1 267 ? 0.327 -3.6 -29.625 1 87.62 267 THR A O 1
ATOM 1979 N N . LEU A 1 268 ? 0.985 -5.25 -28.328 1 91.19 268 LEU A N 1
ATOM 1980 C CA . LEU A 1 268 ? 2.406 -4.953 -28.453 1 91.19 268 LEU A CA 1
ATOM 1981 C C . LEU A 1 268 ? 3.148 -6.137 -29.078 1 91.19 268 LEU A C 1
ATOM 1983 O O . LEU A 1 268 ? 3.033 -7.266 -28.594 1 91.19 268 LEU A O 1
ATOM 1987 N N . ARG A 1 269 ? 3.848 -5.844 -30.141 1 91.12 269 ARG A N 1
ATOM 1988 C CA . ARG A 1 269 ? 4.676 -6.883 -30.75 1 91.12 269 ARG A CA 1
ATOM 1989 C C . ARG A 1 269 ? 6.109 -6.809 -30.234 1 91.12 269 ARG A C 1
ATOM 1991 O O . ARG A 1 269 ? 6.727 -5.742 -30.25 1 91.12 269 ARG A O 1
ATOM 1998 N N . ILE A 1 270 ? 6.508 -7.898 -29.656 1 90.25 270 ILE A N 1
ATOM 1999 C CA . ILE A 1 270 ? 7.875 -7.945 -29.156 1 90.25 270 ILE A CA 1
ATOM 2000 C C . ILE A 1 270 ? 8.664 -9.031 -29.875 1 90.25 270 ILE A C 1
ATOM 2002 O O . ILE A 1 270 ? 8.078 -9.875 -30.562 1 90.25 270 ILE A O 1
ATOM 2006 N N . ALA A 1 271 ? 9.992 -8.875 -29.828 1 81.56 271 ALA A N 1
ATOM 2007 C CA . ALA A 1 271 ? 10.844 -9.875 -30.469 1 81.56 271 ALA A CA 1
ATOM 2008 C C . ALA A 1 271 ? 10.641 -11.25 -29.828 1 81.56 271 ALA A C 1
ATOM 2010 O O . ALA A 1 271 ? 10.344 -11.352 -28.641 1 81.56 271 ALA A O 1
ATOM 2011 N N . SER A 1 272 ? 10.742 -12.297 -30.578 1 81.12 272 SER A N 1
ATOM 2012 C CA . SER A 1 272 ? 10.562 -13.656 -30.094 1 81.12 272 SER A CA 1
ATOM 2013 C C . SER A 1 272 ? 11.836 -14.195 -29.453 1 81.12 272 SER A C 1
ATOM 2015 O O . SER A 1 272 ? 12.938 -13.766 -29.797 1 81.12 272 SER A O 1
ATOM 2017 N N . LEU A 1 273 ? 11.531 -15.016 -28.391 1 77.69 273 LEU A N 1
ATOM 2018 C CA . LEU A 1 273 ? 12.633 -15.719 -27.75 1 77.69 273 LEU A CA 1
ATOM 2019 C C . LEU A 1 273 ? 13.023 -16.953 -28.547 1 77.69 273 LEU A C 1
ATOM 2021 O O . LEU A 1 273 ? 12.18 -17.797 -28.859 1 77.69 273 LEU A O 1
ATOM 2025 N N . LYS A 1 274 ? 14.266 -16.953 -29 1 72.69 274 LYS A N 1
ATOM 2026 C CA . LYS A 1 274 ? 14.742 -18.156 -29.688 1 72.69 274 LYS A CA 1
ATOM 2027 C C . LYS A 1 274 ? 15.32 -19.156 -28.688 1 72.69 274 LYS A C 1
ATOM 2029 O O . LYS A 1 274 ? 16.094 -18.781 -27.797 1 72.69 274 LYS A O 1
ATOM 2034 N N . LEU A 1 275 ? 14.805 -20.406 -28.625 1 69.44 275 LEU A N 1
ATOM 2035 C CA . LEU A 1 275 ? 15.266 -21.438 -27.703 1 69.44 275 LEU A CA 1
ATOM 2036 C C . LEU A 1 275 ? 16.766 -21.641 -27.812 1 69.44 275 LEU A C 1
ATOM 2038 O O . LEU A 1 275 ? 17.406 -22.094 -26.859 1 69.44 275 LEU A O 1
ATOM 2042 N N . GLY A 1 276 ? 17.391 -21.219 -28.812 1 71.44 276 GLY A N 1
ATOM 2043 C CA . GLY A 1 276 ? 18.844 -21.344 -28.969 1 71.44 276 GLY A CA 1
ATOM 2044 C C . GLY A 1 276 ? 19.594 -20.125 -28.469 1 71.44 276 GLY A C 1
ATOM 2045 O O . GLY A 1 276 ? 20.812 -20.062 -28.562 1 71.44 276 GLY A O 1
ATOM 2046 N N . GLN A 1 277 ? 18.875 -19.297 -27.844 1 78.44 277 GLN A N 1
ATOM 2047 C CA . GLN A 1 277 ? 19.516 -18.078 -27.344 1 78.44 277 GLN A CA 1
ATOM 2048 C C . GLN A 1 277 ? 20.297 -18.344 -26.062 1 78.44 277 GLN A C 1
ATOM 2050 O O . GLN A 1 277 ? 19.891 -19.141 -25.234 1 78.44 277 GLN A O 1
ATOM 2055 N N . GLU A 1 278 ? 21.469 -17.703 -25.938 1 81.81 278 GLU A N 1
ATOM 2056 C CA . GLU A 1 278 ? 22.312 -17.844 -24.75 1 81.81 278 GLU A CA 1
ATOM 2057 C C . GLU A 1 278 ? 21.828 -16.938 -23.625 1 81.81 278 GLU A C 1
ATOM 2059 O O . GLU A 1 278 ? 21.281 -15.859 -23.875 1 81.81 278 GLU A O 1
ATOM 2064 N N . PRO A 1 279 ? 21.953 -17.5 -22.359 1 87.5 279 PRO A N 1
ATOM 2065 C CA . PRO A 1 279 ? 21.625 -16.656 -21.219 1 87.5 279 PRO A CA 1
ATOM 2066 C C . PRO A 1 279 ? 22.484 -15.398 -21.141 1 87.5 279 PRO A C 1
ATOM 2068 O O . PRO A 1 279 ? 23.547 -15.328 -21.781 1 87.5 279 PRO A O 1
ATOM 2071 N N . PRO A 1 280 ? 22.016 -14.344 -20.453 1 88.38 280 PRO A N 1
ATOM 2072 C CA . PRO A 1 280 ? 22.812 -13.117 -20.297 1 88.38 280 PRO A CA 1
ATOM 2073 C C . PRO A 1 280 ? 24.125 -13.359 -19.531 1 88.38 280 PRO A C 1
ATOM 2075 O O . PRO A 1 280 ? 24.25 -14.352 -18.828 1 88.38 280 PRO A O 1
ATOM 2078 N N . GLN A 1 281 ? 25.078 -12.508 -19.75 1 86.25 281 GLN A N 1
ATOM 2079 C CA . GLN A 1 281 ? 26.391 -12.648 -19.125 1 86.25 281 GLN A CA 1
ATOM 2080 C C . GLN A 1 281 ? 26.688 -11.477 -18.203 1 86.25 281 GLN A C 1
ATOM 2082 O O . GLN A 1 281 ? 26.188 -10.367 -18.406 1 86.25 281 GLN A O 1
ATOM 2087 N N . LEU A 1 282 ? 27.281 -11.773 -17.094 1 88.81 282 LEU A N 1
ATOM 2088 C CA . LEU A 1 282 ? 27.766 -10.789 -16.125 1 88.81 282 LEU A CA 1
ATOM 2089 C C . LEU A 1 282 ? 29.203 -11.078 -15.727 1 88.81 282 LEU A C 1
ATOM 2091 O O . LEU A 1 282 ? 29.516 -12.188 -15.281 1 88.81 282 LEU A O 1
ATOM 2095 N N . HIS A 1 283 ? 30.078 -10.07 -15.875 1 85.69 283 HIS A N 1
ATOM 2096 C CA . HIS A 1 283 ? 31.5 -10.289 -15.625 1 85.69 283 HIS A CA 1
ATOM 2097 C C . HIS A 1 283 ? 31.906 -9.742 -14.266 1 85.69 283 HIS A C 1
ATOM 2099 O O . HIS A 1 283 ? 32.969 -10.094 -13.742 1 85.69 283 HIS A O 1
ATOM 2105 N N . SER A 1 284 ? 31.125 -9.008 -13.625 1 89 284 SER A N 1
ATOM 2106 C CA . SER A 1 284 ? 31.453 -8.398 -12.344 1 89 284 SER A CA 1
ATOM 2107 C C . SER A 1 284 ? 31.281 -9.383 -11.195 1 89 284 SER A C 1
ATOM 2109 O O . SER A 1 284 ? 30.344 -10.195 -11.203 1 89 284 SER A O 1
ATOM 2111 N N . ALA A 1 285 ? 32.188 -9.25 -10.18 1 91.81 285 ALA A N 1
ATOM 2112 C CA . ALA A 1 285 ? 32.094 -10.086 -8.984 1 91.81 285 ALA A CA 1
ATOM 2113 C C . ALA A 1 285 ? 31.094 -9.516 -7.992 1 91.81 285 ALA A C 1
ATOM 2115 O O . ALA A 1 285 ? 30.734 -8.344 -8.078 1 91.81 285 ALA A O 1
ATOM 2116 N N . ALA A 1 286 ? 30.641 -10.469 -7.094 1 94.62 286 ALA A N 1
ATOM 2117 C CA . ALA A 1 286 ? 29.656 -10.078 -6.086 1 94.62 286 ALA A CA 1
ATOM 2118 C C . ALA A 1 286 ? 30.156 -8.914 -5.242 1 94.62 286 ALA A C 1
ATOM 2120 O O . ALA A 1 286 ? 29.422 -7.969 -4.965 1 94.62 286 ALA A O 1
ATOM 2121 N N . LYS A 1 287 ? 31.422 -8.961 -4.824 1 95.12 287 LYS A N 1
ATOM 2122 C CA . LYS A 1 287 ? 32.031 -7.941 -3.969 1 95.12 287 LYS A CA 1
ATOM 2123 C C . LYS A 1 287 ? 32.031 -6.578 -4.652 1 95.12 287 LYS A C 1
ATOM 2125 O O . LYS A 1 287 ? 31.719 -5.562 -4.023 1 95.12 287 LYS A O 1
ATOM 2130 N N . THR A 1 288 ? 32.375 -6.582 -5.926 1 94.69 288 THR A N 1
ATOM 2131 C CA . THR A 1 288 ? 32.406 -5.348 -6.703 1 94.69 288 THR A CA 1
ATOM 2132 C C . THR A 1 288 ? 31.016 -4.75 -6.809 1 94.69 288 THR A C 1
ATOM 2134 O O . THR A 1 288 ? 30.844 -3.535 -6.68 1 94.69 288 THR A O 1
ATOM 2137 N N . LEU A 1 289 ? 30.031 -5.574 -7.004 1 96.19 289 LEU A N 1
ATOM 2138 C CA . LEU A 1 289 ? 28.656 -5.113 -7.141 1 96.19 289 LEU A CA 1
ATOM 2139 C C . LEU A 1 289 ? 28.125 -4.59 -5.809 1 96.19 289 LEU A C 1
ATOM 2141 O O . LEU A 1 289 ? 27.359 -3.615 -5.777 1 96.19 289 LEU A O 1
ATOM 2145 N N . MET A 1 290 ? 28.453 -5.289 -4.676 1 96.25 290 MET A N 1
ATOM 2146 C CA . MET A 1 290 ? 28.047 -4.809 -3.354 1 96.25 290 MET A CA 1
ATOM 2147 C C . MET A 1 290 ? 28.625 -3.426 -3.078 1 96.25 290 MET A C 1
ATOM 2149 O O . MET A 1 290 ? 27.938 -2.557 -2.543 1 96.25 290 MET A O 1
ATOM 2153 N N . HIS A 1 291 ? 29.891 -3.168 -3.455 1 95.31 291 HIS A N 1
ATOM 2154 C CA . HIS A 1 291 ? 30.516 -1.864 -3.273 1 95.31 291 HIS A CA 1
ATOM 2155 C C . HIS A 1 291 ? 29.859 -0.805 -4.148 1 95.31 291 HIS A C 1
ATOM 2157 O O . HIS A 1 291 ? 29.641 0.328 -3.705 1 95.31 291 HIS A O 1
ATOM 2163 N N . ALA A 1 292 ? 29.578 -1.19 -5.375 1 94.75 292 ALA A N 1
ATOM 2164 C CA . ALA A 1 292 ? 28.906 -0.268 -6.277 1 94.75 292 ALA A CA 1
ATOM 2165 C C . ALA A 1 292 ? 27.531 0.121 -5.734 1 94.75 292 ALA A C 1
ATOM 2167 O O . ALA A 1 292 ? 27.109 1.271 -5.871 1 94.75 292 ALA A O 1
ATOM 2168 N N . ALA A 1 293 ? 26.766 -0.796 -5.082 1 96.88 293 ALA A N 1
ATOM 2169 C CA . ALA A 1 293 ? 25.422 -0.565 -4.555 1 96.88 293 ALA A CA 1
ATOM 2170 C C . ALA A 1 293 ? 25.453 0.461 -3.426 1 96.88 293 ALA A C 1
ATOM 2172 O O . ALA A 1 293 ? 24.469 1.168 -3.201 1 96.88 293 ALA A O 1
ATOM 2173 N N . LEU A 1 294 ? 26.609 0.569 -2.688 1 96.06 294 LEU A N 1
ATOM 2174 C CA . LEU A 1 294 ? 26.719 1.488 -1.561 1 96.06 294 LEU A CA 1
ATOM 2175 C C . LEU A 1 294 ? 26.594 2.936 -2.025 1 96.06 294 LEU A C 1
ATOM 2177 O O . LEU A 1 294 ? 26.172 3.805 -1.259 1 96.06 294 LEU A O 1
ATOM 2181 N N . THR A 1 295 ? 26.922 3.189 -3.303 1 94.31 295 THR A N 1
ATOM 2182 C CA . THR A 1 295 ? 26.859 4.555 -3.807 1 94.31 295 THR A CA 1
ATOM 2183 C C . THR A 1 295 ? 25.719 4.723 -4.793 1 94.31 295 THR A C 1
ATOM 2185 O O . THR A 1 295 ? 25.172 5.82 -4.949 1 94.31 295 THR A O 1
ATOM 2188 N N . ALA A 1 296 ? 25.297 3.641 -5.387 1 94.06 296 ALA A N 1
ATOM 2189 C CA . ALA A 1 296 ? 24.375 3.754 -6.516 1 94.06 296 ALA A CA 1
ATOM 2190 C C . ALA A 1 296 ? 22.953 3.467 -6.086 1 94.06 296 ALA A C 1
ATOM 2192 O O . ALA A 1 296 ? 22 3.93 -6.719 1 94.06 296 ALA A O 1
ATOM 2193 N N . ASN A 1 297 ? 22.734 2.602 -5.043 1 96.69 297 ASN A N 1
ATOM 2194 C CA . ASN A 1 297 ? 21.391 2.201 -4.633 1 96.69 297 ASN A CA 1
ATOM 2195 C C . ASN A 1 297 ? 20.609 3.375 -4.047 1 96.69 297 ASN A C 1
ATOM 2197 O O . ASN A 1 297 ? 20.984 3.918 -3.004 1 96.69 297 ASN A O 1
ATOM 2201 N N . PRO A 1 298 ? 19.5 3.771 -4.695 1 97.19 298 PRO A N 1
ATOM 2202 C CA . PRO A 1 298 ? 18.766 4.961 -4.254 1 97.19 298 PRO A CA 1
ATOM 2203 C C . PRO A 1 298 ? 18.125 4.781 -2.881 1 97.19 298 PRO A C 1
ATOM 2205 O O . PRO A 1 298 ? 18 5.75 -2.123 1 97.19 298 PRO A O 1
ATOM 2208 N N . THR A 1 299 ? 17.719 3.559 -2.482 1 96.94 299 THR A N 1
ATOM 2209 C CA . THR A 1 299 ? 17.109 3.316 -1.181 1 96.94 299 THR A CA 1
ATOM 2210 C C . THR A 1 299 ? 18.109 3.566 -0.058 1 96.94 299 THR A C 1
ATOM 2212 O O . THR A 1 299 ? 17.766 4.133 0.98 1 96.94 299 THR A O 1
ATOM 2215 N N . LEU A 1 300 ? 19.312 3.186 -0.31 1 97.62 300 LEU A N 1
ATOM 2216 C CA . LEU A 1 300 ? 20.375 3.426 0.669 1 97.62 300 LEU A CA 1
ATOM 2217 C C . LEU A 1 300 ? 20.688 4.914 0.782 1 97.62 300 LEU A C 1
ATOM 2219 O O . LEU A 1 300 ? 20.859 5.434 1.886 1 97.62 300 LEU A O 1
ATOM 2223 N N . GLN A 1 301 ? 20.734 5.617 -0.356 1 97.88 301 GLN A N 1
ATOM 2224 C CA . GLN A 1 301 ? 20.969 7.055 -0.343 1 97.88 301 GLN A CA 1
ATOM 2225 C C . GLN A 1 301 ? 19.844 7.797 0.356 1 97.88 301 GLN A C 1
ATOM 2227 O O . GLN A 1 301 ? 20.078 8.789 1.045 1 97.88 301 GLN A O 1
ATOM 2232 N N . GLN A 1 302 ? 18.609 7.297 0.158 1 97.94 302 GLN A N 1
ATOM 2233 C CA . GLN A 1 302 ? 17.453 7.871 0.846 1 97.94 302 GLN A CA 1
ATOM 2234 C C . GLN A 1 302 ? 17.609 7.754 2.359 1 97.94 302 GLN A C 1
ATOM 2236 O O . GLN A 1 302 ? 17.297 8.695 3.094 1 97.94 302 GLN A O 1
ATOM 2241 N N . ALA A 1 303 ? 18.078 6.602 2.844 1 98.25 303 ALA A N 1
ATOM 2242 C CA . ALA A 1 303 ? 18.297 6.398 4.273 1 98.25 303 ALA A CA 1
ATOM 2243 C C . ALA A 1 303 ? 19.359 7.355 4.809 1 98.25 303 ALA A C 1
ATOM 2245 O O . ALA A 1 303 ? 19.234 7.863 5.926 1 98.25 303 ALA A O 1
ATOM 2246 N N . ARG A 1 304 ? 20.422 7.664 4.016 1 98.5 304 ARG A N 1
ATOM 2247 C CA . ARG A 1 304 ? 21.438 8.633 4.391 1 98.5 304 ARG A CA 1
ATOM 2248 C C . ARG A 1 304 ? 20.844 10.031 4.512 1 98.5 304 ARG A C 1
ATOM 2250 O O . ARG A 1 304 ? 21.141 10.766 5.457 1 98.5 304 ARG A O 1
ATOM 2257 N N . ALA A 1 305 ? 19.969 10.344 3.537 1 98.62 305 ALA A N 1
ATOM 2258 C CA . ALA A 1 305 ? 19.328 11.648 3.568 1 98.62 305 ALA A CA 1
ATOM 2259 C C . ALA A 1 305 ? 18.422 11.781 4.793 1 98.62 305 ALA A C 1
ATOM 2261 O O . ALA A 1 305 ? 18.312 12.859 5.371 1 98.62 305 ALA A O 1
ATOM 2262 N N . GLN A 1 306 ? 17.828 10.672 5.23 1 98.62 306 GLN A N 1
ATOM 2263 C CA . GLN A 1 306 ? 16.969 10.688 6.402 1 98.62 306 GLN A CA 1
ATOM 2264 C C . GLN A 1 306 ? 17.75 10.969 7.676 1 98.62 306 GLN A C 1
ATOM 2266 O O . GLN A 1 306 ? 17.25 11.609 8.602 1 98.62 306 GLN A O 1
ATOM 2271 N N . VAL A 1 307 ? 19 10.531 7.77 1 98.75 307 VAL A N 1
ATOM 2272 C CA . VAL A 1 307 ? 19.859 10.859 8.898 1 98.75 307 VAL A CA 1
ATOM 2273 C C . VAL A 1 307 ? 20.141 12.359 8.922 1 98.75 307 VAL A C 1
ATOM 2275 O O . VAL A 1 307 ? 20.125 12.984 9.984 1 98.75 307 VAL A O 1
ATOM 2278 N N . ALA A 1 308 ? 20.312 12.961 7.719 1 98.75 308 ALA A N 1
ATOM 2279 C CA . ALA A 1 308 ? 20.547 14.398 7.621 1 98.75 308 ALA A CA 1
ATOM 2280 C C . ALA A 1 308 ? 19.328 15.18 8.109 1 98.75 308 ALA A C 1
ATOM 2282 O O . ALA A 1 308 ? 19.469 16.203 8.789 1 98.75 308 ALA A O 1
ATOM 2283 N N . VAL A 1 309 ? 18.125 14.672 7.762 1 98.69 309 VAL A N 1
ATOM 2284 C CA . VAL A 1 309 ? 16.906 15.297 8.234 1 98.69 309 VAL A CA 1
ATOM 2285 C C . VAL A 1 309 ? 16.859 15.266 9.766 1 98.69 309 VAL A C 1
ATOM 2287 O O . VAL A 1 309 ? 16.609 16.281 10.406 1 98.69 309 VAL A O 1
ATOM 2290 N N . ALA A 1 310 ? 17.125 14.094 10.328 1 98.75 310 ALA A N 1
ATOM 2291 C CA . ALA A 1 310 ? 17.062 13.914 11.773 1 98.75 310 ALA A CA 1
ATOM 2292 C C . ALA A 1 310 ? 18.078 14.781 12.492 1 98.75 310 ALA A C 1
ATOM 2294 O O . ALA A 1 310 ? 17.797 15.367 13.539 1 98.75 310 ALA A O 1
ATOM 2295 N N . GLN A 1 311 ? 19.328 14.922 11.961 1 98.62 311 GLN A N 1
ATOM 2296 C CA . GLN A 1 311 ? 20.375 15.75 12.539 1 98.62 311 GLN A CA 1
ATOM 2297 C C . GLN A 1 311 ? 20 17.219 12.5 1 98.62 311 GLN A C 1
ATOM 2299 O O . GLN A 1 311 ? 20.25 17.969 13.445 1 98.62 311 GLN A O 1
ATOM 2304 N N . ALA A 1 312 ? 19.359 17.578 11.391 1 98.62 312 ALA A N 1
ATOM 2305 C CA . ALA A 1 312 ? 18.891 18.969 11.289 1 98.62 312 ALA A CA 1
ATOM 2306 C C . ALA A 1 312 ? 17.781 19.25 12.312 1 98.62 312 ALA A C 1
ATOM 2308 O O . ALA A 1 312 ? 17.719 20.344 12.875 1 98.62 312 ALA A O 1
ATOM 2309 N N . ASN A 1 313 ? 16.969 18.266 12.586 1 98.5 313 ASN A N 1
ATOM 2310 C CA . ASN A 1 313 ? 15.898 18.422 13.57 1 98.5 313 ASN A CA 1
ATOM 2311 C C . ASN A 1 313 ? 16.453 18.531 14.984 1 98.5 313 ASN A C 1
ATOM 2313 O O . ASN A 1 313 ? 15.891 19.234 15.828 1 98.5 313 ASN A O 1
ATOM 2317 N N . VAL A 1 314 ? 17.578 17.875 15.297 1 98.25 314 VAL A N 1
ATOM 2318 C CA . VAL A 1 314 ? 18.25 18.047 16.578 1 98.25 314 VAL A CA 1
ATOM 2319 C C . VAL A 1 314 ? 18.719 19.484 16.734 1 98.25 314 VAL A C 1
ATOM 2321 O O . VAL A 1 314 ? 18.469 20.109 17.781 1 98.25 314 VAL A O 1
ATOM 2324 N N . ARG A 1 315 ? 19.312 20.016 15.656 1 98.19 315 ARG A N 1
ATOM 2325 C CA . ARG A 1 315 ? 19.781 21.391 15.695 1 98.19 315 ARG A CA 1
ATOM 2326 C C . ARG A 1 315 ? 18.609 22.359 15.859 1 98.19 315 ARG A C 1
ATOM 2328 O O . ARG A 1 315 ? 18.734 23.375 16.547 1 98.19 315 ARG A O 1
ATOM 2335 N N . SER A 1 316 ? 17.484 21.984 15.211 1 97.75 316 SER A N 1
ATOM 2336 C CA . SER A 1 316 ? 16.281 22.812 15.344 1 97.75 316 SER A CA 1
ATOM 2337 C C . SER A 1 316 ? 15.773 22.812 16.781 1 97.75 316 SER A C 1
ATOM 2339 O O . SER A 1 316 ? 15.414 23.859 17.312 1 97.75 316 SER A O 1
ATOM 2341 N N . ALA A 1 317 ? 15.766 21.641 17.375 1 96.62 317 ALA A N 1
ATOM 2342 C CA . ALA A 1 317 ? 15.312 21.531 18.766 1 96.62 317 ALA A CA 1
ATOM 2343 C C . ALA A 1 317 ? 16.234 22.297 19.703 1 96.62 317 ALA A C 1
ATOM 2345 O O . ALA A 1 317 ? 15.781 22.969 20.625 1 96.62 317 ALA A O 1
ATOM 2346 N N . GLU A 1 318 ? 17.516 22.266 19.531 1 96.19 318 GLU A N 1
ATOM 2347 C CA . GLU A 1 318 ? 18.5 22.984 20.328 1 96.19 318 GLU A CA 1
ATOM 2348 C C . GLU A 1 318 ? 18.328 24.5 20.172 1 96.19 318 GLU A C 1
ATOM 2350 O O . GLU A 1 318 ? 18.344 25.234 21.172 1 96.19 318 GLU A O 1
ATOM 2355 N N . ALA A 1 319 ? 18.125 24.875 18.922 1 95.81 319 ALA A N 1
ATOM 2356 C CA . ALA A 1 319 ? 18.016 26.297 18.625 1 95.81 319 ALA A CA 1
ATOM 2357 C C . ALA A 1 319 ? 16.703 26.859 19.172 1 95.81 319 ALA A C 1
ATOM 2359 O O . ALA A 1 319 ? 16.625 28.047 19.5 1 95.81 319 ALA A O 1
ATOM 2360 N N . SER A 1 320 ? 15.656 26 19.266 1 94.25 320 SER A N 1
ATOM 2361 C CA . SER A 1 320 ? 14.352 26.438 19.734 1 94.25 320 SER A CA 1
ATOM 2362 C C . SER A 1 320 ? 14.406 26.859 21.203 1 94.25 320 SER A C 1
ATOM 2364 O O . SER A 1 320 ? 13.562 27.625 21.672 1 94.25 320 SER A O 1
ATOM 2366 N N . GLY A 1 321 ? 15.445 26.438 21.969 1 93.12 321 GLY A N 1
ATOM 2367 C CA . GLY A 1 321 ? 15.617 26.812 23.359 1 93.12 321 GLY A CA 1
ATOM 2368 C C . GLY A 1 321 ? 16.516 28.016 23.562 1 93.12 321 GLY A C 1
ATOM 2369 O O . GLY A 1 321 ? 16.75 28.438 24.688 1 93.12 321 GLY A O 1
ATOM 2370 N N . LEU A 1 322 ? 16.938 28.625 22.469 1 94.44 322 LEU A N 1
ATOM 2371 C CA . LEU A 1 322 ? 17.844 29.766 22.531 1 94.44 322 LEU A CA 1
ATOM 2372 C C . LEU A 1 322 ? 17.094 31.078 22.297 1 94.44 322 LEU A C 1
ATOM 2374 O O . LEU A 1 322 ? 15.953 31.062 21.844 1 94.44 322 LEU A O 1
ATOM 2378 N N . PRO A 1 323 ? 17.609 32.219 22.688 1 93.62 323 PRO A N 1
ATOM 2379 C CA . PRO A 1 323 ? 16.922 33.5 22.516 1 93.62 323 PRO A CA 1
ATOM 2380 C C . PRO A 1 323 ? 16.641 33.844 21.062 1 93.62 323 PRO A C 1
ATOM 2382 O O . PRO A 1 323 ? 17.266 33.281 20.156 1 93.62 323 PRO A O 1
ATOM 2385 N N . SER A 1 324 ? 15.672 34.625 20.828 1 94.62 324 SER A N 1
ATOM 2386 C CA . SER A 1 324 ? 15.375 35.188 19.516 1 94.62 324 SER A CA 1
ATOM 2387 C C . SER A 1 324 ? 15.188 36.688 19.562 1 94.62 324 SER A C 1
ATOM 2389 O O . SER A 1 324 ? 14.656 37.219 20.547 1 94.62 324 SER A O 1
ATOM 2391 N N . LEU A 1 325 ? 15.781 37.375 18.578 1 94.94 325 LEU A N 1
ATOM 2392 C CA . LEU A 1 325 ? 15.672 38.844 18.453 1 94.94 325 LEU A CA 1
ATOM 2393 C C . LEU A 1 325 ? 14.859 39.219 17.219 1 94.94 325 LEU A C 1
ATOM 2395 O O . LEU A 1 325 ? 15.18 38.781 16.109 1 94.94 325 LEU A O 1
ATOM 2399 N N . GLY A 1 326 ? 13.75 39.844 17.469 1 94.44 326 GLY A N 1
ATOM 2400 C CA . GLY A 1 326 ? 12.914 40.312 16.375 1 94.44 326 GLY A CA 1
ATOM 2401 C C . GLY A 1 326 ? 12.742 41.812 16.344 1 94.44 326 GLY A C 1
ATOM 2402 O O . GLY A 1 326 ? 13 42.5 17.344 1 94.44 326 GLY A O 1
ATOM 2403 N N . VAL A 1 327 ? 12.438 42.281 15.102 1 92.94 327 VAL A N 1
ATOM 2404 C CA . VAL A 1 327 ? 12.109 43.719 14.922 1 92.94 327 VAL A CA 1
ATOM 2405 C C . VAL A 1 327 ? 10.711 43.844 14.328 1 92.94 327 VAL A C 1
ATOM 2407 O O . VAL A 1 327 ? 10.297 43.031 13.5 1 92.94 327 VAL A O 1
ATOM 2410 N N . SER A 1 328 ? 9.93 44.719 14.859 1 93.12 328 SER A N 1
ATOM 2411 C CA . SER A 1 328 ? 8.602 45.031 14.328 1 93.12 328 SER A CA 1
ATOM 2412 C C . SER A 1 328 ? 8.398 46.531 14.195 1 93.12 328 SER A C 1
ATOM 2414 O O . SER A 1 328 ? 8.93 47.312 14.992 1 93.12 328 SER A O 1
ATOM 2416 N N . SER A 1 329 ? 7.824 46.906 13.117 1 91.06 329 SER A N 1
ATOM 2417 C CA . SER A 1 329 ? 7.445 48.312 12.875 1 91.06 329 SER A CA 1
ATOM 2418 C C . SER A 1 329 ? 5.98 48.406 12.469 1 91.06 329 SER A C 1
ATOM 2420 O O . SER A 1 329 ? 5.473 47.562 11.727 1 91.06 329 SER A O 1
ATOM 2422 N N . SER A 1 330 ? 5.254 49.281 13.148 1 91.44 330 SER A N 1
ATOM 2423 C CA . SER A 1 330 ? 3.854 49.5 12.805 1 91.44 330 SER A CA 1
ATOM 2424 C C . SER A 1 330 ? 3.582 50.969 12.523 1 91.44 330 SER A C 1
ATOM 2426 O O . SER A 1 330 ? 4.172 51.844 13.164 1 91.44 330 SER A O 1
ATOM 2428 N N . TYR A 1 331 ? 2.9 51.25 11.492 1 88.5 331 TYR A N 1
ATOM 2429 C CA . TYR A 1 331 ? 2.426 52.594 11.133 1 88.5 331 TYR A CA 1
ATOM 2430 C C . TYR A 1 331 ? 0.912 52.594 10.961 1 88.5 331 TYR A C 1
ATOM 2432 O O . TYR A 1 331 ? 0.354 51.75 10.266 1 88.5 331 TYR A O 1
ATOM 2440 N N . GLY A 1 332 ? 0.28 53.469 11.766 1 87.12 332 GLY A N 1
ATOM 2441 C CA . GLY A 1 332 ? -1.171 53.5 11.68 1 87.12 332 GLY A CA 1
ATOM 2442 C C . GLY A 1 332 ? -1.751 54.906 11.898 1 87.12 332 GLY A C 1
ATOM 2443 O O . GLY A 1 332 ? -1.009 55.875 12.062 1 87.12 332 GLY A O 1
ATOM 2444 N N . TYR A 1 333 ? -3.027 55 11.578 1 83.06 333 TYR A N 1
ATOM 2445 C CA . TYR A 1 333 ? -3.805 56.219 11.797 1 83.06 333 TYR A CA 1
ATOM 2446 C C . TYR A 1 333 ? -4.945 55.938 12.773 1 83.06 333 TYR A C 1
ATOM 2448 O O . TYR A 1 333 ? -5.559 54.875 12.758 1 83.06 333 TYR A O 1
ATOM 2456 N N . LEU A 1 334 ? -5.031 56.781 13.836 1 79.81 334 LEU A N 1
ATOM 2457 C CA . LEU A 1 334 ? -6.141 56.656 14.781 1 79.81 334 LEU A CA 1
ATOM 2458 C C . LEU A 1 334 ? -7.184 57.75 14.531 1 79.81 334 LEU A C 1
ATOM 2460 O O . LEU A 1 334 ? -6.875 58.938 14.57 1 79.81 334 LEU A O 1
ATOM 2464 N N . TYR A 1 335 ? -8.344 57.281 14.078 1 78.75 335 TYR A N 1
ATOM 2465 C CA . TYR A 1 335 ? -9.508 58.125 14 1 78.75 335 TYR A CA 1
ATOM 2466 C C . TYR A 1 335 ? -10.445 57.906 15.18 1 78.75 335 TYR A C 1
ATOM 2468 O O . TYR A 1 335 ? -10.898 56.781 15.406 1 78.75 335 TYR A O 1
ATOM 2476 N N . GLN A 1 336 ? -10.5 58.812 16.062 1 73.94 336 GLN A N 1
ATOM 2477 C CA . GLN A 1 336 ? -11.445 58.75 17.172 1 73.94 336 GLN A CA 1
ATOM 2478 C C . GLN A 1 336 ? -12.453 59.906 17.125 1 73.94 336 GLN A C 1
ATOM 2480 O O . GLN A 1 336 ? -12.078 61.062 16.922 1 73.94 336 GLN A O 1
ATOM 2485 N N . GLY A 1 337 ? -13.75 59.531 17.094 1 69.94 337 GLY A N 1
ATOM 2486 C CA . GLY A 1 337 ? -14.766 60.594 17.078 1 69.94 337 GLY A CA 1
ATOM 2487 C C . GLY A 1 337 ? -14.492 61.688 18.094 1 69.94 337 GLY A C 1
ATOM 2488 O O . GLY A 1 337 ? -14.25 61.406 19.266 1 69.94 337 GLY A O 1
ATOM 2489 N N . GLY A 1 338 ? -14.523 62.875 17.609 1 68.06 338 GLY A N 1
ATOM 2490 C CA . GLY A 1 338 ? -14.383 64.062 18.469 1 68.06 338 GLY A CA 1
ATOM 2491 C C . GLY A 1 338 ? -12.953 64.5 18.578 1 68.06 338 GLY A C 1
ATOM 2492 O O . GLY A 1 338 ? -12.688 65.562 19.188 1 68.06 338 GLY A O 1
ATOM 2493 N N . PHE A 1 339 ? -12.016 63.625 18.141 1 70.44 339 PHE A N 1
ATOM 2494 C CA . PHE A 1 339 ? -10.617 64 18.25 1 70.44 339 PHE A CA 1
ATOM 2495 C C . PHE A 1 339 ? -9.984 64.125 16.859 1 70.44 339 PHE A C 1
ATOM 2497 O O . PHE A 1 339 ? -10.492 63.562 15.891 1 70.44 339 PHE A O 1
ATOM 2504 N N . ARG A 1 340 ? -8.953 65 16.703 1 74.62 340 ARG A N 1
ATOM 2505 C CA . ARG A 1 340 ? -8.203 65.125 15.461 1 74.62 340 ARG A CA 1
ATOM 2506 C C . ARG A 1 340 ? -7.465 63.812 15.18 1 74.62 340 ARG A C 1
ATOM 2508 O O . ARG A 1 340 ? -6.898 63.188 16.094 1 74.62 340 ARG A O 1
ATOM 2515 N N . PRO A 1 341 ? -7.609 63.344 13.875 1 73.94 341 PRO A N 1
ATOM 2516 C CA . PRO A 1 341 ? -6.871 62.156 13.508 1 73.94 341 PRO A CA 1
ATOM 2517 C C . PRO A 1 341 ? -5.363 62.281 13.719 1 73.94 341 PRO A C 1
ATOM 2519 O O . PRO A 1 341 ? -4.82 63.375 13.602 1 73.94 341 PRO A O 1
ATOM 2522 N N . GLY A 1 342 ? -4.652 61.281 14.375 1 78.75 342 GLY A N 1
ATOM 2523 C CA . GLY A 1 342 ? -3.213 61.344 14.594 1 78.75 342 GLY A CA 1
ATOM 2524 C C . GLY A 1 342 ? -2.484 60.125 14.039 1 78.75 342 GLY A C 1
ATOM 2525 O O . GLY A 1 342 ? -3.068 59.062 13.914 1 78.75 342 GLY A O 1
ATOM 2526 N N . ASP A 1 343 ? -1.217 60.438 13.43 1 81.94 343 ASP A N 1
ATOM 2527 C CA . ASP A 1 343 ? -0.318 59.375 12.992 1 81.94 343 ASP A CA 1
ATOM 2528 C C . ASP A 1 343 ? 0.307 58.656 14.188 1 81.94 343 ASP A C 1
ATOM 2530 O O . ASP A 1 343 ? 0.62 59.281 15.203 1 81.94 343 ASP A O 1
ATOM 2534 N N . THR A 1 344 ? 0.197 57.406 14.094 1 83.31 344 THR A N 1
ATOM 2535 C CA . THR A 1 344 ? 0.898 56.625 15.109 1 83.31 344 THR A CA 1
ATOM 2536 C C . THR A 1 344 ? 1.921 55.688 14.477 1 83.31 344 THR A C 1
ATOM 2538 O O . THR A 1 344 ? 1.687 55.156 13.391 1 83.31 344 THR A O 1
ATOM 2541 N N . TRP A 1 345 ? 3.254 55.688 14.906 1 85.75 345 TRP A N 1
ATOM 2542 C CA . TRP A 1 345 ? 4.273 54.75 14.445 1 85.75 345 TRP A CA 1
ATOM 2543 C C . TRP A 1 345 ? 5.043 54.156 15.617 1 85.75 345 TRP A C 1
ATOM 2545 O O . TRP A 1 345 ? 5.145 54.781 16.688 1 85.75 345 TRP A O 1
ATOM 2555 N N . THR A 1 346 ? 5.262 53.031 15.516 1 89.06 346 THR A N 1
ATOM 2556 C CA . THR A 1 346 ? 6.078 52.344 16.531 1 89.06 346 THR A CA 1
ATOM 2557 C C . THR A 1 346 ? 7.152 51.5 15.867 1 89.06 346 THR A C 1
ATOM 2559 O O . THR A 1 346 ? 6.906 50.875 14.828 1 89.06 346 THR A O 1
ATOM 2562 N N . VAL A 1 347 ? 8.461 51.562 16.266 1 90.06 347 VAL A N 1
ATOM 2563 C CA . VAL A 1 347 ? 9.539 50.625 15.945 1 90.06 347 VAL A CA 1
ATOM 2564 C C . VAL A 1 347 ? 10.047 49.969 17.219 1 90.06 347 VAL A C 1
ATOM 2566 O O . VAL A 1 347 ? 10.312 50.625 18.219 1 90.06 347 VAL A O 1
ATOM 2569 N N . GLY A 1 348 ? 10.016 48.719 17.219 1 91.94 348 GLY A N 1
ATOM 2570 C CA . GLY A 1 348 ? 10.414 48.031 18.438 1 91.94 348 GLY A CA 1
ATOM 2571 C C . GLY A 1 348 ? 11.25 46.812 18.156 1 91.94 348 GLY A C 1
ATOM 2572 O O . GLY A 1 348 ? 11.086 46.156 17.141 1 91.94 348 GLY A O 1
ATOM 2573 N N . PHE A 1 349 ? 12.266 46.594 19.031 1 92.56 349 PHE A N 1
ATOM 2574 C CA . PHE A 1 349 ? 13.047 45.375 19.078 1 92.56 349 PHE A CA 1
ATOM 2575 C C . PHE A 1 349 ? 12.609 44.5 20.266 1 92.56 349 PHE A C 1
ATOM 2577 O O . PHE A 1 349 ? 12.375 45 21.359 1 92.56 349 PHE A O 1
ATOM 2584 N N . THR A 1 350 ? 12.344 43.281 19.922 1 93.12 350 THR A N 1
ATOM 2585 C CA . THR A 1 350 ? 11.906 42.375 20.984 1 93.12 350 THR A CA 1
ATOM 2586 C C . THR A 1 350 ? 12.867 41.219 21.141 1 93.12 350 THR A C 1
ATOM 2588 O O . THR A 1 350 ? 13.102 40.469 20.172 1 93.12 350 THR A O 1
ATOM 2591 N N . LEU A 1 351 ? 13.477 41.062 22.312 1 93.12 351 LEU A N 1
ATOM 2592 C CA . LEU A 1 351 ? 14.312 39.938 22.656 1 93.12 351 LEU A CA 1
ATOM 2593 C C . LEU A 1 351 ? 13.547 38.938 23.516 1 93.12 351 LEU A C 1
ATOM 2595 O O . LEU A 1 351 ? 13.047 39.281 24.594 1 93.12 351 LEU A O 1
ATOM 2599 N N . THR A 1 352 ? 13.352 37.781 23.078 1 93.75 352 THR A N 1
ATOM 2600 C CA . THR A 1 352 ? 12.688 36.719 23.828 1 93.75 352 THR A CA 1
ATOM 2601 C C . THR A 1 352 ? 13.688 35.625 24.25 1 93.75 352 THR A C 1
ATOM 2603 O O . THR A 1 352 ? 14.336 35.031 23.406 1 93.75 352 THR A O 1
ATOM 2606 N N . VAL A 1 353 ? 13.852 35.406 25.531 1 93 353 VAL A N 1
ATOM 2607 C CA . VAL A 1 353 ? 14.789 34.438 26.062 1 93 353 VAL A CA 1
ATOM 2608 C C . VAL A 1 353 ? 14.039 33.438 26.953 1 93 353 VAL A C 1
ATOM 2610 O O . VAL A 1 353 ? 13.672 33.75 28.094 1 93 353 VAL A O 1
ATOM 2613 N N . PRO A 1 354 ? 13.781 32.25 26.484 1 92.25 354 PRO A N 1
ATOM 2614 C CA . PRO A 1 354 ? 13.203 31.25 27.375 1 92.25 354 PRO A CA 1
ATOM 2615 C C . PRO A 1 354 ? 14.18 30.797 28.469 1 92.25 354 PRO A C 1
ATOM 2617 O O . PRO A 1 354 ? 15.188 30.156 28.172 1 92.25 354 PRO A O 1
ATOM 2620 N N . LEU A 1 355 ? 13.891 31.141 29.656 1 91.69 355 LEU A N 1
ATOM 2621 C CA . LEU A 1 355 ? 14.766 30.828 30.766 1 91.69 355 LEU A CA 1
ATOM 2622 C C . LEU A 1 355 ? 14.438 29.469 31.359 1 91.69 355 LEU A C 1
ATOM 2624 O O . LEU A 1 355 ? 15.344 28.688 31.672 1 91.69 355 LEU A O 1
ATOM 2628 N N . PHE A 1 356 ? 13.18 29.141 31.562 1 91.75 356 PHE A N 1
ATOM 2629 C CA . PHE A 1 356 ? 12.703 27.875 32.094 1 91.75 356 PHE A CA 1
ATOM 2630 C C . PHE A 1 356 ? 11.398 27.469 31.422 1 91.75 356 PHE A C 1
ATOM 2632 O O . PHE A 1 356 ? 10.414 28.203 31.453 1 91.75 356 PHE A O 1
ATOM 2639 N N . THR A 1 357 ? 11.445 26.344 30.844 1 93.06 357 THR A N 1
ATOM 2640 C CA . THR A 1 357 ? 10.297 25.859 30.078 1 93.06 357 THR A CA 1
ATOM 2641 C C . THR A 1 357 ? 9.727 24.594 30.719 1 93.06 357 THR A C 1
ATOM 2643 O O . THR A 1 357 ? 9.156 23.75 30.016 1 93.06 357 THR A O 1
ATOM 2646 N N . GLY A 1 358 ? 10.023 24.359 31.984 1 93.88 358 GLY A N 1
ATOM 2647 C CA . GLY A 1 358 ? 9.555 23.141 32.625 1 93.88 358 GLY A CA 1
ATOM 2648 C C . GLY A 1 358 ? 10.188 21.891 32.031 1 93.88 358 GLY A C 1
ATOM 2649 O O . GLY A 1 358 ? 9.531 20.844 31.938 1 93.88 358 GLY A O 1
ATOM 2650 N N . PHE A 1 359 ? 11.352 22 31.438 1 92.94 359 PHE A N 1
ATOM 2651 C CA . PHE A 1 359 ? 12.164 20.922 30.875 1 92.94 359 PHE A CA 1
ATOM 2652 C C . PHE A 1 359 ? 11.594 20.469 29.531 1 92.94 359 PHE A C 1
ATOM 2654 O O . PHE A 1 359 ? 11.969 19.422 29.016 1 92.94 359 PHE A O 1
ATOM 2661 N N . ASN A 1 360 ? 10.633 21.125 29 1 94.19 360 ASN A N 1
ATOM 2662 C CA . ASN A 1 360 ? 10.062 20.766 27.703 1 94.19 360 ASN A CA 1
ATOM 2663 C C . ASN A 1 360 ? 11.125 20.766 26.609 1 94.19 360 ASN A C 1
ATOM 2665 O O . ASN A 1 360 ? 11.234 19.797 25.859 1 94.19 360 ASN A O 1
ATOM 2669 N N . THR A 1 361 ? 12.055 21.828 26.562 1 93.06 361 THR A N 1
ATOM 2670 C CA . THR A 1 361 ? 13.102 21.922 25.547 1 93.06 361 THR A CA 1
ATOM 2671 C C . THR A 1 361 ? 14.133 20.812 25.734 1 93.06 361 THR A C 1
ATOM 2673 O O . THR A 1 361 ? 14.617 20.234 24.75 1 93.06 361 THR A O 1
ATOM 2676 N N . HIS A 1 362 ? 14.43 20.594 27 1 92.88 362 HIS A N 1
ATOM 2677 C CA . HIS A 1 362 ? 15.383 19.531 27.312 1 92.88 362 HIS A CA 1
ATOM 2678 C C . HIS A 1 362 ? 14.906 18.188 26.75 1 92.88 362 HIS A C 1
ATOM 2680 O O . HIS A 1 362 ? 15.664 17.484 26.078 1 92.88 362 HIS A O 1
ATOM 2686 N N . TYR A 1 363 ? 13.664 17.875 26.984 1 94.94 363 TYR A N 1
ATOM 2687 C CA . TYR A 1 363 ? 13.148 16.578 26.562 1 94.94 363 TYR A CA 1
ATOM 2688 C C . TYR A 1 363 ? 12.867 16.578 25.062 1 94.94 363 TYR A C 1
ATOM 2690 O O . TYR A 1 363 ? 12.914 15.531 24.406 1 94.94 363 TYR A O 1
ATOM 2698 N N . GLN A 1 364 ? 12.594 17.719 24.453 1 96.69 364 GLN A N 1
ATOM 2699 C CA . GLN A 1 364 ? 12.5 17.797 23 1 96.69 364 GLN A CA 1
ATOM 2700 C C . GLN A 1 364 ? 13.828 17.453 22.344 1 96.69 364 GLN A C 1
ATOM 2702 O O . GLN A 1 364 ? 13.867 16.734 21.344 1 96.69 364 GLN A O 1
ATOM 2707 N N . ILE A 1 365 ? 14.922 17.984 22.906 1 96.12 365 ILE A N 1
ATOM 2708 C CA . ILE A 1 365 ? 16.25 17.688 22.391 1 96.12 365 ILE A CA 1
ATOM 2709 C C . ILE A 1 365 ? 16.547 16.203 22.562 1 96.12 365 ILE A C 1
ATOM 2711 O O . ILE A 1 365 ? 17.031 15.547 21.641 1 96.12 365 ILE A O 1
ATOM 2715 N N . ARG A 1 366 ? 16.125 15.688 23.734 1 95.12 366 ARG A N 1
ATOM 2716 C CA . ARG A 1 366 ? 16.328 14.258 23.984 1 95.12 366 ARG A CA 1
ATOM 2717 C C . ARG A 1 366 ? 15.547 13.414 22.984 1 95.12 366 ARG A C 1
ATOM 2719 O O . ARG A 1 366 ? 16.062 12.414 22.484 1 95.12 366 ARG A O 1
ATOM 2726 N N . GLN A 1 367 ? 14.328 13.781 22.703 1 97.25 367 GLN A N 1
ATOM 2727 C CA . GLN A 1 367 ? 13.5 13.062 21.734 1 97.25 367 GLN A CA 1
ATOM 2728 C C . GLN A 1 367 ? 14.141 13.078 20.344 1 97.25 367 GLN A C 1
ATOM 2730 O O . GLN A 1 367 ? 14.25 12.031 19.703 1 97.25 367 GLN A O 1
ATOM 2735 N N . THR A 1 368 ? 14.57 14.266 19.906 1 97.94 368 THR A N 1
ATOM 2736 C CA . THR A 1 368 ? 15.109 14.391 18.547 1 97.94 368 THR A CA 1
ATOM 2737 C C . THR A 1 368 ? 16.453 13.68 18.438 1 97.94 368 THR A C 1
ATOM 2739 O O . THR A 1 368 ? 16.797 13.141 17.391 1 97.94 368 THR A O 1
ATOM 2742 N N . GLN A 1 369 ? 17.234 13.734 19.531 1 97.5 369 GLN A N 1
ATOM 2743 C CA . GLN A 1 369 ? 18.484 12.977 19.531 1 97.5 369 GLN A CA 1
ATOM 2744 C C . GLN A 1 369 ? 18.234 11.484 19.391 1 97.5 369 GLN A C 1
ATOM 2746 O O . GLN A 1 369 ? 18.922 10.797 18.641 1 97.5 369 GLN A O 1
ATOM 2751 N N . ALA A 1 370 ? 17.234 10.961 20.172 1 97.25 370 ALA A N 1
ATOM 2752 C CA . ALA A 1 370 ? 16.859 9.555 20.062 1 97.25 370 ALA A CA 1
ATOM 2753 C C . ALA A 1 370 ? 16.391 9.219 18.656 1 97.25 370 ALA A C 1
ATOM 2755 O O . ALA A 1 370 ? 16.719 8.156 18.109 1 97.25 370 ALA A O 1
ATOM 2756 N N . LEU A 1 371 ? 15.625 10.109 18.062 1 98.25 371 LEU A N 1
ATOM 2757 C CA . LEU A 1 371 ? 15.141 9.914 16.703 1 98.25 371 LEU A CA 1
ATOM 2758 C C . LEU A 1 371 ? 16.297 9.938 15.703 1 98.25 371 LEU A C 1
ATOM 2760 O O . LEU A 1 371 ? 16.281 9.234 14.695 1 98.25 371 LEU A O 1
ATOM 2764 N N . SER A 1 372 ? 17.344 10.82 15.938 1 98.44 372 SER A N 1
ATOM 2765 C CA . SER A 1 372 ? 18.547 10.812 15.109 1 98.44 372 SER A CA 1
ATOM 2766 C C . SER A 1 372 ? 19.297 9.484 15.219 1 98.44 372 SER A C 1
ATOM 2768 O O . SER A 1 372 ? 19.734 8.93 14.211 1 98.44 372 SER A O 1
ATOM 2770 N N . ASP A 1 373 ? 19.391 8.93 16.453 1 98.19 373 ASP A N 1
ATOM 2771 C CA . ASP A 1 373 ? 20 7.625 16.656 1 98.19 373 ASP A CA 1
ATOM 2772 C C . ASP A 1 373 ? 19.203 6.531 15.945 1 98.19 373 ASP A C 1
ATOM 2774 O O . ASP A 1 373 ? 19.797 5.621 15.352 1 98.19 373 ASP A O 1
ATOM 2778 N N . GLN A 1 374 ? 17.891 6.602 16.031 1 98.12 374 GLN A N 1
ATOM 2779 C CA . GLN A 1 374 ? 17.031 5.656 15.32 1 98.12 374 GLN A CA 1
ATOM 2780 C C . GLN A 1 374 ? 17.281 5.707 13.82 1 98.12 374 GLN A C 1
ATOM 2782 O O . GLN A 1 374 ? 17.359 4.664 13.164 1 98.12 374 GLN A O 1
ATOM 2787 N N . ALA A 1 375 ? 17.438 6.934 13.273 1 98.5 375 ALA A N 1
ATOM 2788 C CA . ALA A 1 375 ? 17.703 7.086 11.844 1 98.5 375 ALA A CA 1
ATOM 2789 C C . ALA A 1 375 ? 19.047 6.453 11.469 1 98.5 375 ALA A C 1
ATOM 2791 O O . ALA A 1 375 ? 19.172 5.84 10.406 1 98.5 375 ALA A O 1
ATOM 2792 N N . GLN A 1 376 ? 20.031 6.652 12.344 1 98.5 376 GLN A N 1
ATOM 2793 C CA . GLN A 1 376 ? 21.344 6.035 12.109 1 98.5 376 GLN A CA 1
ATOM 2794 C C . GLN A 1 376 ? 21.234 4.516 12.125 1 98.5 376 GLN A C 1
ATOM 2796 O O . GLN A 1 376 ? 21.844 3.84 11.289 1 98.5 376 GLN A O 1
ATOM 2801 N N . SER A 1 377 ? 20.484 3.932 13.086 1 98.25 377 SER A N 1
ATOM 2802 C CA . SER A 1 377 ? 20.266 2.49 13.141 1 98.25 377 SER A CA 1
ATOM 2803 C C . SER A 1 377 ? 19.516 2 11.906 1 98.25 377 SER A C 1
ATOM 2805 O O . SER A 1 377 ? 19.828 0.939 11.359 1 98.25 377 SER A O 1
ATOM 2807 N N . ASN A 1 378 ? 18.531 2.762 11.461 1 98.25 378 ASN A N 1
ATOM 2808 C CA . ASN A 1 378 ? 17.797 2.42 10.242 1 98.25 378 ASN A CA 1
ATOM 2809 C C . ASN A 1 378 ? 18.703 2.443 9.016 1 98.25 378 ASN A C 1
ATOM 2811 O O . ASN A 1 378 ? 18.531 1.637 8.102 1 98.25 378 ASN A O 1
ATOM 2815 N N . LEU A 1 379 ? 19.672 3.43 8.953 1 98.31 379 LEU A N 1
ATOM 2816 C CA . LEU A 1 379 ? 20.656 3.467 7.875 1 98.31 379 LEU A CA 1
ATOM 2817 C C . LEU A 1 379 ? 21.516 2.207 7.879 1 98.31 379 LEU A C 1
ATOM 2819 O O . LEU A 1 379 ? 21.75 1.609 6.824 1 98.31 379 LEU A O 1
ATOM 2823 N N . ALA A 1 380 ? 21.906 1.795 9.062 1 98.19 380 ALA A N 1
ATOM 2824 C CA . ALA A 1 380 ? 22.688 0.567 9.172 1 98.19 380 ALA A CA 1
ATOM 2825 C C . ALA A 1 380 ? 21.875 -0.64 8.695 1 98.19 380 ALA A C 1
ATOM 2827 O O . ALA A 1 380 ? 22.406 -1.499 7.984 1 98.19 380 ALA A O 1
ATOM 2828 N N . ALA A 1 381 ? 20.625 -0.695 9.07 1 97.56 381 ALA A N 1
ATOM 2829 C CA . ALA A 1 381 ? 19.75 -1.776 8.633 1 97.56 381 ALA A CA 1
ATOM 2830 C C . ALA A 1 381 ? 19.562 -1.751 7.117 1 97.56 381 ALA A C 1
ATOM 2832 O O . ALA A 1 381 ? 19.547 -2.801 6.469 1 97.56 381 ALA A O 1
ATOM 2833 N N . SER A 1 382 ? 19.438 -0.555 6.574 1 97.69 382 SER A N 1
ATOM 2834 C CA . SER A 1 382 ? 19.281 -0.408 5.129 1 97.69 382 SER A CA 1
ATOM 2835 C C . SER A 1 382 ? 20.547 -0.873 4.398 1 97.69 382 SER A C 1
ATOM 2837 O O . SER A 1 382 ? 20.453 -1.517 3.352 1 97.69 382 SER A O 1
ATOM 2839 N N . ARG A 1 383 ? 21.688 -0.517 4.914 1 97.69 383 ARG A N 1
ATOM 2840 C CA . ARG A 1 383 ? 22.938 -0.979 4.332 1 97.69 383 ARG A CA 1
ATOM 2841 C C . ARG A 1 383 ? 23.016 -2.502 4.336 1 97.69 383 ARG A C 1
ATOM 2843 O O . ARG A 1 383 ? 23.328 -3.113 3.312 1 97.69 383 ARG A O 1
ATOM 2850 N N . ASN A 1 384 ? 22.688 -3.15 5.52 1 97 384 ASN A N 1
ATOM 2851 C CA . ASN A 1 384 ? 22.688 -4.605 5.629 1 97 384 ASN A CA 1
ATOM 2852 C C . ASN A 1 384 ? 21.75 -5.246 4.613 1 97 384 ASN A C 1
ATOM 2854 O O . ASN A 1 384 ? 22.109 -6.207 3.939 1 97 384 ASN A O 1
ATOM 2858 N N . SER A 1 385 ? 20.594 -4.684 4.539 1 97.25 385 SER A N 1
ATOM 2859 C CA . SER A 1 385 ? 19.594 -5.227 3.623 1 97.25 385 SER A CA 1
ATOM 2860 C C . SER A 1 385 ? 20.047 -5.082 2.172 1 97.25 385 SER A C 1
ATOM 2862 O O . SER A 1 385 ? 19.844 -5.992 1.363 1 97.25 385 SER A O 1
ATOM 2864 N N . THR A 1 386 ? 20.641 -3.938 1.8 1 97.38 386 THR A N 1
ATOM 2865 C CA . THR A 1 386 ? 21.109 -3.701 0.438 1 97.38 386 THR A CA 1
ATOM 2866 C C . THR A 1 386 ? 22.203 -4.691 0.062 1 97.38 386 THR A C 1
ATOM 2868 O O . THR A 1 386 ? 22.125 -5.336 -0.985 1 97.38 386 THR A O 1
ATOM 2871 N N . GLU A 1 387 ? 23.156 -4.875 0.924 1 97 387 GLU A N 1
ATOM 2872 C CA . GLU A 1 387 ? 24.266 -5.797 0.659 1 97 387 GLU A CA 1
ATOM 2873 C C . GLU A 1 387 ? 23.766 -7.242 0.6 1 97 387 GLU A C 1
ATOM 2875 O O . GLU A 1 387 ? 24.188 -8.008 -0.267 1 97 387 GLU A O 1
ATOM 2880 N N . ALA A 1 388 ? 22.875 -7.629 1.499 1 96.81 388 ALA A N 1
ATOM 2881 C CA . ALA A 1 388 ? 22.297 -8.969 1.493 1 96.81 388 ALA A CA 1
ATOM 2882 C C . ALA A 1 388 ? 21.516 -9.227 0.209 1 96.81 388 ALA A C 1
ATOM 2884 O O . ALA A 1 388 ? 21.609 -10.312 -0.376 1 96.81 388 ALA A O 1
ATOM 2885 N N . THR A 1 389 ? 20.734 -8.234 -0.203 1 97.56 389 THR A N 1
ATOM 2886 C CA . THR A 1 389 ? 19.938 -8.375 -1.415 1 97.56 389 THR A CA 1
ATOM 2887 C C . THR A 1 389 ? 20.844 -8.531 -2.639 1 97.56 389 THR A C 1
ATOM 2889 O O . THR A 1 389 ? 20.594 -9.383 -3.492 1 97.56 389 THR A O 1
ATOM 2892 N N . VAL A 1 390 ? 21.906 -7.734 -2.775 1 97.12 390 VAL A N 1
ATOM 2893 C CA . VAL A 1 390 ? 22.844 -7.844 -3.896 1 97.12 390 VAL A CA 1
ATOM 2894 C C . VAL A 1 390 ? 23.5 -9.219 -3.889 1 97.12 390 VAL A C 1
ATOM 2896 O O . VAL A 1 390 ? 23.609 -9.867 -4.93 1 97.12 390 VAL A O 1
ATOM 2899 N N . TRP A 1 391 ? 23.891 -9.719 -2.688 1 96.81 391 TRP A N 1
ATOM 2900 C CA . TRP A 1 391 ? 24.5 -11.031 -2.531 1 96.81 391 TRP A CA 1
ATOM 2901 C C . TRP A 1 391 ? 23.547 -12.133 -2.988 1 96.81 391 TRP A C 1
ATOM 2903 O O . TRP A 1 391 ? 23.922 -12.984 -3.805 1 96.81 391 TRP A O 1
ATOM 2913 N N . GLN A 1 392 ? 22.344 -12.055 -2.504 1 97.31 392 GLN A N 1
ATOM 2914 C CA . GLN A 1 392 ? 21.359 -13.062 -2.84 1 97.31 392 GLN A CA 1
ATOM 2915 C C . GLN A 1 392 ? 21.016 -13.023 -4.328 1 97.31 392 GLN A C 1
ATOM 2917 O O . GLN A 1 392 ? 20.969 -14.07 -4.984 1 97.31 392 GLN A O 1
ATOM 2922 N N . ASP A 1 393 ? 20.781 -11.805 -4.824 1 96.69 393 ASP A N 1
ATOM 2923 C CA . ASP A 1 393 ? 20.406 -11.664 -6.227 1 96.69 393 ASP A CA 1
ATOM 2924 C C . ASP A 1 393 ? 21.547 -12.102 -7.152 1 96.69 393 ASP A C 1
ATOM 2926 O O . ASP A 1 393 ? 21.297 -12.664 -8.219 1 96.69 393 ASP A O 1
ATOM 2930 N N . PHE A 1 394 ? 22.844 -11.891 -6.828 1 96.25 394 PHE A N 1
ATOM 2931 C CA . PHE A 1 394 ? 23.984 -12.312 -7.609 1 96.25 394 PHE A CA 1
ATOM 2932 C C . PHE A 1 394 ? 24.047 -13.836 -7.715 1 96.25 394 PHE A C 1
ATOM 2934 O O . PHE A 1 394 ? 24.188 -14.383 -8.812 1 96.25 394 PHE A O 1
ATOM 2941 N N . HIS A 1 395 ? 23.812 -14.492 -6.551 1 96.31 395 HIS A N 1
ATOM 2942 C CA . HIS A 1 395 ? 23.906 -15.945 -6.551 1 96.31 395 HIS A CA 1
ATOM 2943 C C . HIS A 1 395 ? 22.672 -16.578 -7.184 1 96.31 395 HIS A C 1
ATOM 2945 O O . HIS A 1 395 ? 22.75 -17.656 -7.785 1 96.31 395 HIS A O 1
ATOM 2951 N N . ASN A 1 396 ? 21.516 -15.898 -7.023 1 94.44 396 ASN A N 1
ATOM 2952 C CA . ASN A 1 396 ? 20.359 -16.344 -7.781 1 94.44 396 ASN A CA 1
ATOM 2953 C C . ASN A 1 396 ? 20.609 -16.297 -9.289 1 94.44 396 ASN A C 1
ATOM 2955 O O . ASN A 1 396 ? 20.234 -17.219 -10.016 1 94.44 396 ASN A O 1
ATOM 2959 N N . PHE A 1 397 ? 21.281 -15.242 -9.82 1 95.19 397 PHE A N 1
ATOM 2960 C CA . PHE A 1 397 ? 21.625 -15.109 -11.227 1 95.19 397 PHE A CA 1
ATOM 2961 C C . PHE A 1 397 ? 22.609 -16.188 -11.648 1 95.19 397 PHE A C 1
ATOM 2963 O O . PHE A 1 397 ? 22.422 -16.844 -12.664 1 95.19 397 PHE A O 1
ATOM 2970 N N . GLN A 1 398 ? 23.609 -16.391 -10.766 1 94.56 398 GLN A N 1
ATOM 2971 C CA . GLN A 1 398 ? 24.609 -17.422 -11.047 1 94.56 398 GLN A CA 1
ATOM 2972 C C . GLN A 1 398 ? 23.969 -18.797 -11.086 1 94.56 398 GLN A C 1
ATOM 2974 O O . GLN A 1 398 ? 24.344 -19.641 -11.914 1 94.56 398 GLN A O 1
ATOM 2979 N N . GLY A 1 399 ? 23 -19 -10.148 1 93.75 399 GLY A N 1
ATOM 2980 C CA . GLY A 1 399 ? 22.281 -20.266 -10.156 1 93.75 399 GLY A CA 1
ATOM 2981 C C . GLY A 1 399 ? 21.469 -20.484 -11.422 1 93.75 399 GLY A C 1
ATOM 2982 O O . GLY A 1 399 ? 21.438 -21.594 -11.961 1 93.75 399 GLY A O 1
ATOM 2983 N N . ALA A 1 400 ? 20.797 -19.469 -11.891 1 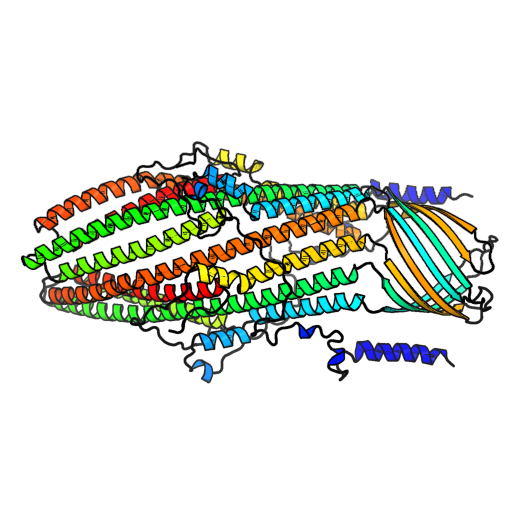92 400 ALA A N 1
ATOM 2984 C CA . ALA A 1 400 ? 19.984 -19.562 -13.109 1 92 400 ALA A CA 1
ATOM 2985 C C . ALA A 1 400 ? 20.875 -19.859 -14.32 1 92 400 ALA A C 1
ATOM 2987 O O . ALA A 1 400 ? 20.5 -20.656 -15.18 1 92 400 ALA A O 1
ATOM 2988 N N . ILE A 1 401 ? 22.062 -19.266 -14.398 1 91.31 401 ILE A N 1
ATOM 2989 C CA . ILE A 1 401 ? 22.984 -19.469 -15.508 1 91.31 401 ILE A CA 1
ATOM 2990 C C . ILE A 1 401 ? 23.578 -20.875 -15.438 1 91.31 401 ILE A C 1
ATOM 2992 O O . ILE A 1 401 ? 23.75 -21.531 -16.469 1 91.31 401 ILE A O 1
ATOM 2996 N N . ALA A 1 402 ? 23.844 -21.344 -14.25 1 92.25 402 ALA A N 1
ATOM 2997 C CA . ALA A 1 402 ? 24.469 -22.641 -14.055 1 92.25 402 ALA A CA 1
ATOM 2998 C C . ALA A 1 402 ? 23.531 -23.766 -14.453 1 92.25 402 ALA A C 1
ATOM 3000 O O . ALA A 1 402 ? 23.984 -24.859 -14.812 1 92.25 402 ALA A O 1
ATOM 3001 N N . ALA A 1 403 ? 22.234 -23.469 -14.383 1 92.69 403 ALA A N 1
ATOM 3002 C CA . ALA A 1 403 ? 21.234 -24.484 -14.672 1 92.69 403 ALA A CA 1
ATOM 3003 C C . ALA A 1 403 ? 21.031 -24.656 -16.172 1 92.69 403 ALA A C 1
ATOM 3005 O O . ALA A 1 403 ? 20.531 -25.688 -16.625 1 92.69 403 ALA A O 1
ATOM 3006 N N . TYR A 1 404 ? 21.5 -23.703 -17 1 91.31 404 TYR A N 1
ATOM 3007 C CA . TYR A 1 404 ? 21.156 -23.625 -18.422 1 91.31 404 TYR A CA 1
ATOM 3008 C C . TYR A 1 404 ? 21.781 -24.766 -19.203 1 91.31 404 TYR A C 1
ATOM 3010 O O . TYR A 1 404 ? 21.109 -25.453 -19.969 1 91.31 404 TYR A O 1
ATOM 3018 N N . PRO A 1 405 ? 23.094 -25.141 -19.047 1 90.62 405 PRO A N 1
ATOM 3019 C CA . PRO A 1 405 ? 23.688 -26.25 -19.797 1 90.62 405 PRO A CA 1
ATOM 3020 C C . PRO A 1 405 ? 23.016 -27.594 -19.531 1 90.62 405 PRO A C 1
ATOM 3022 O O . PRO A 1 405 ? 22.844 -28.391 -20.438 1 90.62 405 PRO A O 1
ATOM 3025 N N . GLY A 1 406 ? 22.625 -27.75 -18.266 1 93.62 406 GLY A N 1
ATOM 3026 C CA . GLY A 1 406 ? 21.891 -28.969 -17.938 1 93.62 406 GLY A CA 1
ATOM 3027 C C . GLY A 1 406 ? 20.531 -29.047 -18.609 1 93.62 406 GLY A C 1
ATOM 3028 O O . GLY A 1 406 ? 20.141 -30.094 -19.109 1 93.62 406 GLY A O 1
ATOM 3029 N N . ALA A 1 407 ? 19.828 -27.953 -18.594 1 93.38 407 ALA A N 1
ATOM 3030 C CA . ALA A 1 407 ? 18.516 -27.891 -19.25 1 93.38 407 ALA A CA 1
ATOM 3031 C C . ALA A 1 407 ? 18.656 -28.109 -20.75 1 93.38 407 ALA A C 1
ATOM 3033 O O . ALA A 1 407 ? 17.828 -28.797 -21.359 1 93.38 407 ALA A O 1
ATOM 3034 N N . GLN A 1 408 ? 19.656 -27.516 -21.375 1 92.5 408 GLN A N 1
ATOM 3035 C CA . GLN A 1 408 ? 19.906 -27.672 -22.812 1 92.5 408 GLN A CA 1
ATOM 3036 C C . GLN A 1 408 ? 20.203 -29.141 -23.156 1 92.5 408 GLN A C 1
ATOM 3038 O O . GLN A 1 408 ? 19.641 -29.672 -24.109 1 92.5 408 GLN A O 1
ATOM 3043 N N . SER A 1 409 ? 21.031 -29.766 -22.359 1 94.12 409 SER A N 1
ATOM 3044 C CA . SER A 1 409 ? 21.344 -31.172 -22.547 1 94.12 409 SER A CA 1
ATOM 3045 C C . SER A 1 409 ? 20.125 -32.062 -22.328 1 94.12 409 SER A C 1
ATOM 3047 O O . SER A 1 409 ? 19.906 -33.031 -23.047 1 94.12 409 SER A O 1
ATOM 3049 N N . GLY A 1 410 ? 19.359 -31.656 -21.281 1 94.38 410 GLY A N 1
ATOM 3050 C CA . GLY A 1 410 ? 18.125 -32.375 -21.031 1 94.38 410 GLY A CA 1
ATOM 3051 C C . GLY A 1 410 ? 17.172 -32.344 -22.219 1 94.38 410 GLY A C 1
ATOM 3052 O O . GLY A 1 410 ? 16.562 -33.344 -22.562 1 94.38 410 GLY A O 1
ATOM 3053 N N . LEU A 1 411 ? 17.031 -31.219 -22.828 1 94.06 411 LEU A N 1
ATOM 3054 C CA . LEU A 1 411 ? 16.156 -31.062 -23.984 1 94.06 411 LEU A CA 1
ATOM 3055 C C . LEU A 1 411 ? 16.656 -31.906 -25.156 1 94.06 411 LEU A C 1
ATOM 3057 O O . LEU A 1 411 ? 15.875 -32.625 -25.781 1 94.06 411 LEU A O 1
ATOM 3061 N N . GLU A 1 412 ? 17.969 -31.922 -25.453 1 94.12 412 GLU A N 1
ATOM 3062 C CA . GLU A 1 412 ? 18.562 -32.688 -26.547 1 94.12 412 GLU A CA 1
ATOM 3063 C C . GLU A 1 412 ? 18.375 -34.188 -26.344 1 94.12 412 GLU A C 1
ATOM 3065 O O . GLU A 1 412 ? 17.953 -34.875 -27.266 1 94.12 412 GLU A O 1
ATOM 3070 N N . ASN A 1 413 ? 18.609 -34.625 -25.094 1 96 413 ASN A N 1
ATOM 3071 C CA . ASN A 1 413 ? 18.5 -36.031 -24.797 1 96 413 ASN A CA 1
ATOM 3072 C C . ASN A 1 413 ? 17.047 -36.5 -24.812 1 96 413 ASN A C 1
ATOM 3074 O O . ASN A 1 413 ? 16.75 -37.594 -25.297 1 96 413 ASN A O 1
ATOM 3078 N N . ALA A 1 414 ? 16.156 -35.656 -24.281 1 95.44 414 ALA A N 1
ATOM 3079 C CA . ALA A 1 414 ? 14.742 -36 -24.312 1 95.44 414 ALA A CA 1
ATOM 3080 C C . ALA A 1 414 ? 14.227 -36.094 -25.734 1 95.44 414 ALA A C 1
ATOM 3082 O O . ALA A 1 414 ? 13.398 -36.969 -26.047 1 95.44 414 ALA A O 1
ATOM 3083 N N . GLY A 1 415 ? 14.688 -35.219 -26.594 1 94.44 415 GLY A N 1
ATOM 3084 C CA . GLY A 1 415 ? 14.32 -35.281 -28 1 94.44 415 GLY A CA 1
ATOM 3085 C C . GLY A 1 415 ? 14.766 -36.562 -28.688 1 94.44 415 GLY A C 1
ATOM 3086 O O . GLY A 1 415 ? 13.984 -37.219 -29.375 1 94.44 415 GLY A O 1
ATOM 3087 N N . LYS A 1 416 ? 15.992 -37 -28.422 1 95.5 416 LYS A N 1
ATOM 3088 C CA . LYS A 1 416 ? 16.531 -38.219 -28.984 1 95.5 416 LYS A CA 1
ATOM 3089 C C . LYS A 1 416 ? 15.82 -39.438 -28.422 1 95.5 416 LYS A C 1
ATOM 3091 O O . LYS A 1 416 ? 15.547 -40.406 -29.156 1 95.5 416 LYS A O 1
ATOM 3096 N N . ALA A 1 417 ? 15.555 -39.375 -27.141 1 95.38 417 ALA A N 1
ATOM 3097 C CA . ALA A 1 417 ? 14.852 -40.469 -26.5 1 95.38 417 ALA A CA 1
ATOM 3098 C C . ALA A 1 417 ? 13.469 -40.656 -27.109 1 95.38 417 ALA A C 1
ATOM 3100 O O . ALA A 1 417 ? 13.039 -41.812 -27.344 1 95.38 417 ALA A O 1
ATOM 3101 N N . LEU A 1 418 ? 12.727 -39.594 -27.297 1 94.06 418 LEU A N 1
ATOM 3102 C CA . LEU A 1 418 ? 11.406 -39.688 -27.906 1 94.06 418 LEU A CA 1
ATOM 3103 C C . LEU A 1 418 ? 11.492 -40.25 -29.312 1 94.06 418 LEU A C 1
ATOM 3105 O O . LEU A 1 418 ? 10.68 -41.125 -29.703 1 94.06 418 LEU A O 1
ATOM 3109 N N . GLU A 1 419 ? 12.5 -39.938 -30.125 1 93.5 419 GLU A N 1
ATOM 3110 C CA . GLU A 1 419 ? 12.695 -40.438 -31.484 1 93.5 419 GLU A CA 1
ATOM 3111 C C . GLU A 1 419 ? 12.898 -41.938 -31.469 1 93.5 419 GLU A C 1
ATOM 3113 O O . GLU A 1 419 ? 12.305 -42.656 -32.281 1 93.5 419 GLU A O 1
ATOM 3118 N N . VAL A 1 420 ? 13.695 -42.375 -30.5 1 95 420 VAL A N 1
ATOM 3119 C CA . VAL A 1 420 ? 14 -43.812 -30.406 1 95 420 VAL A CA 1
ATOM 3120 C C . VAL A 1 420 ? 12.742 -44.594 -30 1 95 420 VAL A C 1
ATOM 3122 O O . VAL A 1 420 ? 12.414 -45.594 -30.594 1 95 420 VAL A O 1
ATOM 3125 N N . VAL A 1 421 ? 12.055 -44.062 -29 1 94.06 421 VAL A N 1
ATOM 3126 C CA . VAL A 1 421 ? 10.891 -44.75 -28.469 1 94.06 421 VAL A CA 1
ATOM 3127 C C . VAL A 1 421 ? 9.781 -44.781 -29.516 1 94.06 421 VAL A C 1
ATOM 3129 O O . VAL A 1 421 ? 9.031 -45.75 -29.609 1 94.06 421 VAL A O 1
ATOM 3132 N N . GLN A 1 422 ? 9.617 -43.75 -30.281 1 91.44 422 GLN A N 1
ATOM 3133 C CA . GLN A 1 422 ? 8.625 -43.688 -31.344 1 91.44 422 GLN A CA 1
ATOM 3134 C C . GLN A 1 422 ? 8.914 -44.719 -32.438 1 91.44 422 GLN A C 1
ATOM 3136 O O . GLN A 1 422 ? 8 -45.375 -32.938 1 91.44 422 GLN A O 1
ATOM 3141 N N . ALA A 1 423 ? 10.195 -44.938 -32.75 1 90.56 423 ALA A N 1
ATOM 3142 C CA . ALA A 1 423 ? 10.602 -45.969 -33.719 1 90.56 423 ALA A CA 1
ATOM 3143 C C . ALA A 1 423 ? 10.312 -47.375 -33.219 1 90.56 423 ALA A C 1
ATOM 3145 O O . ALA A 1 423 ? 9.836 -48.219 -33.969 1 90.56 423 ALA A O 1
ATOM 3146 N N . GLN A 1 424 ? 10.555 -47.531 -31.938 1 92.38 424 GLN A N 1
ATOM 3147 C CA . GLN A 1 424 ? 10.297 -48.844 -31.328 1 92.38 424 GLN A CA 1
ATOM 3148 C C . GLN A 1 424 ? 8.797 -49.125 -31.297 1 92.38 424 GLN A C 1
ATOM 3150 O O . GLN A 1 424 ? 8.375 -50.281 -31.469 1 92.38 424 GLN A O 1
ATOM 3155 N N . TYR A 1 425 ? 8.047 -48.094 -30.984 1 89.94 425 TYR A N 1
ATOM 3156 C CA . TYR A 1 425 ? 6.602 -48.281 -30.906 1 89.94 425 TYR A CA 1
ATOM 3157 C C . TYR A 1 425 ? 6.023 -48.656 -32.281 1 89.94 425 TYR A C 1
ATOM 3159 O O . TYR A 1 425 ? 5.129 -49.5 -32.375 1 89.94 425 TYR A O 1
ATOM 3167 N N . ARG A 1 426 ? 6.562 -48.125 -33.312 1 84.62 426 ARG A N 1
ATOM 3168 C CA . ARG A 1 426 ? 6.082 -48.375 -34.656 1 84.62 426 ARG A CA 1
ATOM 3169 C C . ARG A 1 426 ? 6.324 -49.812 -35.094 1 84.62 426 ARG A C 1
ATOM 3171 O O . ARG A 1 426 ? 5.566 -50.375 -35.875 1 84.62 426 ARG A O 1
ATOM 3178 N N . VAL A 1 427 ? 7.371 -50.469 -34.469 1 85 427 VAL A N 1
ATOM 3179 C CA . VAL A 1 427 ? 7.684 -51.844 -34.812 1 85 427 VAL A CA 1
ATOM 3180 C C . VAL A 1 427 ? 7.207 -52.781 -33.719 1 85 427 VAL A C 1
ATOM 3182 O O . VAL A 1 427 ? 7.57 -53.969 -33.688 1 85 427 VAL A O 1
ATOM 3185 N N . GLY A 1 428 ? 6.461 -52.219 -32.75 1 81.06 428 GLY A N 1
ATOM 3186 C CA . GLY A 1 428 ? 5.805 -53.031 -31.719 1 81.06 428 GLY A CA 1
ATOM 3187 C C . GLY A 1 428 ? 6.719 -53.406 -30.562 1 81.06 428 GLY A C 1
ATOM 3188 O O . GLY A 1 428 ? 6.426 -54.344 -29.812 1 81.06 428 GLY A O 1
ATOM 3189 N N . GLN A 1 429 ? 7.789 -52.688 -30.406 1 87.06 429 GLN A N 1
ATOM 3190 C CA . GLN A 1 429 ? 8.766 -53 -29.375 1 87.06 429 GLN A CA 1
ATOM 3191 C C . GLN A 1 429 ? 8.648 -52.062 -28.188 1 87.06 429 GLN A C 1
ATOM 3193 O O . GLN A 1 429 ? 9.445 -52.125 -27.25 1 87.06 429 GLN A O 1
ATOM 3198 N N . ALA A 1 430 ? 7.73 -51.156 -28.219 1 87.81 430 ALA A N 1
ATOM 3199 C CA . ALA A 1 430 ? 7.441 -50.219 -27.109 1 87.81 430 ALA A CA 1
ATOM 3200 C C . ALA A 1 430 ? 5.938 -50.031 -26.938 1 87.81 430 ALA A C 1
ATOM 3202 O O . ALA A 1 430 ? 5.16 -50.344 -27.844 1 87.81 430 ALA A O 1
ATOM 3203 N N . THR A 1 431 ? 5.535 -49.688 -25.797 1 86.81 431 THR A N 1
ATOM 3204 C CA . THR A 1 431 ? 4.121 -49.469 -25.516 1 86.81 431 THR A CA 1
ATOM 3205 C C . THR A 1 431 ? 3.764 -47.969 -25.672 1 86.81 431 THR A C 1
ATOM 3207 O O . THR A 1 431 ? 4.648 -47.125 -25.766 1 86.81 431 THR A O 1
ATOM 3210 N N . ILE A 1 432 ? 2.445 -47.75 -25.766 1 85.19 432 ILE A N 1
ATOM 3211 C CA . ILE A 1 432 ? 1.963 -46.375 -25.875 1 85.19 432 ILE A CA 1
ATOM 3212 C C . ILE A 1 432 ? 2.352 -45.594 -24.609 1 85.19 432 ILE A C 1
ATOM 3214 O O . ILE A 1 432 ? 2.619 -44.406 -24.688 1 85.19 432 ILE A O 1
ATOM 3218 N N . GLN A 1 433 ? 2.486 -46.281 -23.562 1 82 433 GLN A N 1
ATOM 3219 C CA . GLN A 1 433 ? 2.898 -45.625 -22.312 1 82 433 GLN A CA 1
ATOM 3220 C C . GLN A 1 433 ? 4.332 -45.125 -22.406 1 82 433 GLN A C 1
ATOM 3222 O O . GLN A 1 433 ? 4.648 -44.062 -21.875 1 82 433 GLN A O 1
ATOM 3227 N N . ASP A 1 434 ? 5.156 -45.906 -23.062 1 88 434 ASP A N 1
ATOM 3228 C CA . ASP A 1 434 ? 6.547 -45.5 -23.25 1 88 434 ASP A CA 1
ATOM 3229 C C . ASP A 1 434 ? 6.637 -44.219 -24.062 1 88 434 ASP A C 1
ATOM 3231 O O . ASP A 1 434 ? 7.406 -43.312 -23.734 1 88 434 ASP A O 1
ATOM 3235 N N . VAL A 1 435 ? 5.797 -44.156 -25.094 1 90.06 435 VAL A N 1
ATOM 3236 C CA . VAL A 1 435 ? 5.805 -43 -25.969 1 90.06 435 VAL A CA 1
ATOM 3237 C C . VAL A 1 435 ? 5.289 -41.75 -25.219 1 90.06 435 VAL A C 1
ATOM 3239 O O . VAL A 1 435 ? 5.906 -40.688 -25.266 1 90.06 435 VAL A O 1
ATOM 3242 N N . LEU A 1 436 ? 4.207 -41.969 -24.5 1 87.12 436 LEU A N 1
ATOM 3243 C CA . LEU A 1 436 ? 3.596 -40.875 -23.781 1 87.12 436 LEU A CA 1
ATOM 3244 C C . LEU A 1 436 ? 4.52 -40.344 -22.688 1 87.12 436 LEU A C 1
ATOM 3246 O O . LEU A 1 436 ? 4.594 -39.125 -22.453 1 87.12 436 LEU A O 1
ATOM 3250 N N . LEU A 1 437 ? 5.203 -41.156 -22.047 1 87.25 437 LEU A N 1
ATOM 3251 C CA . LEU A 1 437 ? 6.168 -40.75 -21.016 1 87.25 437 LEU A CA 1
ATOM 3252 C C . LEU A 1 437 ? 7.32 -39.969 -21.641 1 87.25 437 LEU A C 1
ATOM 3254 O O . LEU A 1 437 ? 7.746 -38.938 -21.078 1 87.25 437 LEU A O 1
ATOM 3258 N N . ALA A 1 438 ? 7.828 -40.5 -22.734 1 91.56 438 ALA A N 1
ATOM 3259 C CA . ALA A 1 438 ? 8.906 -39.812 -23.422 1 91.56 438 ALA A CA 1
ATOM 3260 C C . ALA A 1 438 ? 8.453 -38.406 -23.891 1 91.56 438 ALA A C 1
ATOM 3262 O O . ALA A 1 438 ? 9.219 -37.469 -23.828 1 91.56 438 ALA A O 1
ATOM 3263 N N . GLU A 1 439 ? 7.25 -38.344 -24.359 1 91.81 439 GLU A N 1
ATOM 3264 C CA . GLU A 1 439 ? 6.691 -37.062 -24.797 1 91.81 439 GLU A CA 1
ATOM 3265 C C . GLU A 1 439 ? 6.547 -36.094 -23.641 1 91.81 439 GLU A C 1
ATOM 3267 O O . GLU A 1 439 ? 6.84 -34.906 -23.781 1 91.81 439 GLU A O 1
ATOM 3272 N N . SER A 1 440 ? 6.016 -36.594 -22.562 1 90.31 440 SER A N 1
ATOM 3273 C CA . SER A 1 440 ? 5.887 -35.75 -21.375 1 90.31 440 SER A CA 1
ATOM 3274 C C . SER A 1 440 ? 7.246 -35.25 -20.906 1 90.31 440 SER A C 1
ATOM 3276 O O . SER A 1 440 ? 7.375 -34.094 -20.484 1 90.31 440 SER A O 1
ATOM 3278 N N . THR A 1 441 ? 8.203 -36.094 -21 1 91.75 441 THR A N 1
ATOM 3279 C CA . THR A 1 441 ? 9.555 -35.75 -20.609 1 91.75 441 THR A CA 1
ATOM 3280 C C . THR A 1 441 ? 10.109 -34.656 -21.516 1 91.75 441 THR A C 1
ATOM 3282 O O . THR A 1 441 ? 10.75 -33.719 -21.031 1 91.75 441 THR A O 1
ATOM 3285 N N . LEU A 1 442 ? 9.891 -34.75 -22.812 1 93.44 442 LEU A N 1
ATOM 3286 C CA . LEU A 1 442 ? 10.336 -33.75 -23.75 1 93.44 442 LEU A CA 1
ATOM 3287 C C . LEU A 1 442 ? 9.633 -32.406 -23.5 1 93.44 442 LEU A C 1
ATOM 3289 O O . LEU A 1 442 ? 10.266 -31.359 -23.5 1 93.44 442 LEU A O 1
ATOM 3293 N N . ALA A 1 443 ? 8.336 -32.5 -23.297 1 92.44 443 ALA A N 1
ATOM 3294 C CA . ALA A 1 443 ? 7.57 -31.281 -23.016 1 92.44 443 ALA A CA 1
ATOM 3295 C C . ALA A 1 443 ? 8.078 -30.594 -21.766 1 92.44 443 ALA A C 1
ATOM 3297 O O . ALA A 1 443 ? 8.219 -29.359 -21.734 1 92.44 443 ALA A O 1
ATOM 3298 N N . GLN A 1 444 ? 8.383 -31.344 -20.766 1 92.5 444 GLN A N 1
ATOM 3299 C CA . GLN A 1 444 ? 8.898 -30.812 -19.516 1 92.5 444 GLN A CA 1
ATOM 3300 C C . GLN A 1 444 ? 10.281 -30.188 -19.719 1 92.5 444 GLN A C 1
ATOM 3302 O O . GLN A 1 444 ? 10.609 -29.172 -19.094 1 92.5 444 GLN A O 1
ATOM 3307 N N . ALA A 1 445 ? 11.055 -30.875 -20.484 1 93.81 445 ALA A N 1
ATOM 3308 C CA . ALA A 1 445 ? 12.391 -30.359 -20.766 1 93.81 445 ALA A CA 1
ATOM 3309 C C . ALA A 1 445 ? 12.312 -29 -21.469 1 93.81 445 ALA A C 1
ATOM 3311 O O . ALA A 1 445 ? 13.094 -28.094 -21.172 1 93.81 445 ALA A O 1
ATOM 3312 N N . ARG A 1 446 ? 11.43 -28.891 -22.438 1 93.38 446 ARG A N 1
ATOM 3313 C CA . ARG A 1 446 ? 11.219 -27.625 -23.125 1 93.38 446 ARG A CA 1
ATOM 3314 C C . ARG A 1 446 ? 10.805 -26.531 -22.156 1 93.38 446 ARG A C 1
ATOM 3316 O O . ARG A 1 446 ? 11.336 -25.422 -22.203 1 93.38 446 ARG A O 1
ATOM 3323 N N . TYR A 1 447 ? 9.875 -26.828 -21.281 1 93.12 447 TYR A N 1
ATOM 3324 C CA . TYR A 1 447 ? 9.398 -25.891 -20.281 1 93.12 447 TYR A CA 1
ATOM 3325 C C . TYR A 1 447 ? 10.539 -25.422 -19.375 1 93.12 447 TYR A C 1
ATOM 3327 O O . TYR A 1 447 ? 10.695 -24.234 -19.141 1 93.12 447 TYR A O 1
ATOM 3335 N N . THR A 1 448 ? 11.312 -26.375 -18.984 1 93.62 448 THR A N 1
ATOM 3336 C CA . THR A 1 448 ? 12.406 -26.078 -18.078 1 93.62 448 THR A CA 1
ATOM 3337 C C . THR A 1 448 ? 13.43 -25.156 -18.719 1 93.62 448 THR A C 1
ATOM 3339 O O . THR A 1 448 ? 13.906 -24.203 -18.094 1 93.62 448 THR A O 1
ATOM 3342 N N . LEU A 1 449 ? 13.781 -25.438 -19.953 1 93.19 449 LEU A N 1
ATOM 3343 C CA . LEU A 1 449 ? 14.758 -24.609 -20.656 1 93.19 449 LEU A CA 1
ATOM 3344 C C . LEU A 1 449 ? 14.242 -23.172 -20.812 1 93.19 449 LEU A C 1
ATOM 3346 O O . LEU A 1 449 ? 14.969 -22.219 -20.531 1 93.19 449 LEU A O 1
ATOM 3350 N N . ILE A 1 450 ? 13 -23.031 -21.234 1 93.19 450 ILE A N 1
ATOM 3351 C CA . ILE A 1 450 ? 12.398 -21.719 -21.438 1 93.19 450 ILE A CA 1
ATOM 3352 C C . ILE A 1 450 ? 12.352 -20.969 -20.109 1 93.19 450 ILE A C 1
ATOM 3354 O O . ILE A 1 450 ? 12.711 -19.797 -20.047 1 93.19 450 ILE A O 1
ATOM 3358 N N . GLN A 1 451 ? 11.938 -21.672 -19.031 1 93.25 451 GLN A N 1
ATOM 3359 C CA . GLN A 1 451 ? 11.844 -21.047 -17.719 1 93.25 451 GLN A CA 1
ATOM 3360 C C . GLN A 1 451 ? 13.211 -20.625 -17.203 1 93.25 451 GLN A C 1
ATOM 3362 O O . GLN A 1 451 ? 13.352 -19.562 -16.594 1 93.25 451 GLN A O 1
ATOM 3367 N N . ASN A 1 452 ? 14.148 -21.5 -17.438 1 91.75 452 ASN A N 1
ATOM 3368 C CA . ASN A 1 452 ? 15.5 -21.172 -17 1 91.75 452 ASN A CA 1
ATOM 3369 C C . ASN A 1 452 ? 16.031 -19.922 -17.719 1 91.75 452 ASN A C 1
ATOM 3371 O O . ASN A 1 452 ? 16.641 -19.062 -17.094 1 91.75 452 ASN A O 1
ATOM 3375 N N . LEU A 1 453 ? 15.797 -19.844 -18.969 1 91.88 453 LEU A N 1
ATOM 3376 C CA . LEU A 1 453 ? 16.234 -18.688 -19.75 1 91.88 453 LEU A CA 1
ATOM 3377 C C . LEU A 1 453 ? 15.539 -17.422 -19.266 1 91.88 453 LEU A C 1
ATOM 3379 O O . LEU A 1 453 ? 16.188 -16.422 -19 1 91.88 453 LEU A O 1
ATOM 3383 N N . VAL A 1 454 ? 14.234 -17.422 -19.109 1 92.94 454 VAL A N 1
ATOM 3384 C CA . VAL A 1 454 ? 13.469 -16.266 -18.656 1 92.94 454 VAL A CA 1
ATOM 3385 C C . VAL A 1 454 ? 13.93 -15.859 -17.266 1 92.94 454 VAL A C 1
ATOM 3387 O O . VAL A 1 454 ? 14.141 -14.672 -17 1 92.94 454 VAL A O 1
ATOM 3390 N N . ASN A 1 455 ? 14.125 -16.859 -16.391 1 93.62 455 ASN A N 1
ATOM 3391 C CA . ASN A 1 455 ? 14.562 -16.594 -15.016 1 93.62 455 ASN A CA 1
ATOM 3392 C C . ASN A 1 455 ? 15.93 -15.914 -14.984 1 93.62 455 ASN A C 1
ATOM 3394 O O . ASN A 1 455 ? 16.188 -15.078 -14.117 1 93.62 455 ASN A O 1
ATOM 3398 N N . SER A 1 456 ? 16.812 -16.359 -15.859 1 93.5 456 SER A N 1
ATOM 3399 C CA . SER A 1 456 ? 18.141 -15.75 -15.906 1 93.5 456 SER A CA 1
ATOM 3400 C C . SER A 1 456 ? 18.062 -14.273 -16.266 1 93.5 456 SER A C 1
ATOM 3402 O O . SER A 1 456 ? 18.75 -13.445 -15.664 1 93.5 456 SER A O 1
ATOM 3404 N N . TYR A 1 457 ? 17.234 -13.914 -17.234 1 92.94 457 TYR A N 1
ATOM 3405 C CA . TYR A 1 457 ? 17.078 -12.516 -17.625 1 92.94 457 TYR A CA 1
ATOM 3406 C C . TYR A 1 457 ? 16.422 -11.703 -16.516 1 92.94 457 TYR A C 1
ATOM 3408 O O . TYR A 1 457 ? 16.859 -10.586 -16.219 1 92.94 457 TYR A O 1
ATOM 3416 N N . VAL A 1 458 ? 15.398 -12.266 -15.859 1 94.69 458 VAL A N 1
ATOM 3417 C CA . VAL A 1 458 ? 14.703 -11.578 -14.773 1 94.69 458 VAL A CA 1
ATOM 3418 C C . VAL A 1 458 ? 15.648 -11.406 -13.586 1 94.69 458 VAL A C 1
ATOM 3420 O O . VAL A 1 458 ? 15.648 -10.359 -12.938 1 94.69 458 VAL A O 1
ATOM 3423 N N . ALA A 1 459 ? 16.422 -12.438 -13.336 1 95 459 ALA A N 1
ATOM 3424 C CA . ALA A 1 459 ? 17.375 -12.375 -12.234 1 95 459 ALA A CA 1
ATOM 3425 C C . ALA A 1 459 ? 18.406 -11.273 -12.461 1 95 459 ALA A C 1
ATOM 3427 O O . ALA A 1 459 ? 18.781 -10.57 -11.523 1 95 459 ALA A O 1
ATOM 3428 N N . LEU A 1 460 ? 18.875 -11.156 -13.688 1 94.5 460 LEU A N 1
ATOM 3429 C CA . LEU A 1 460 ? 19.828 -10.094 -14 1 94.5 460 LEU A CA 1
ATOM 3430 C C . LEU A 1 460 ? 19.188 -8.719 -13.82 1 94.5 460 LEU A C 1
ATOM 3432 O O . LEU A 1 460 ? 19.828 -7.801 -13.297 1 94.5 460 LEU A O 1
ATOM 3436 N N . ALA A 1 461 ? 17.969 -8.57 -14.305 1 94.38 461 ALA A N 1
ATOM 3437 C CA . ALA A 1 461 ? 17.25 -7.316 -14.117 1 94.38 461 ALA A CA 1
ATOM 3438 C C . ALA A 1 461 ? 17.062 -6.996 -12.641 1 94.38 461 ALA A C 1
ATOM 3440 O O . ALA A 1 461 ? 17.188 -5.84 -12.227 1 94.38 461 ALA A O 1
ATOM 3441 N N . GLN A 1 462 ? 16.781 -8.039 -11.836 1 95.56 462 GLN A N 1
ATOM 3442 C CA . GLN A 1 462 ? 16.609 -7.871 -10.398 1 95.56 462 GLN A CA 1
ATOM 3443 C C . GLN A 1 462 ? 17.922 -7.438 -9.742 1 95.56 462 GLN A C 1
ATOM 3445 O O . GLN A 1 462 ? 17.938 -6.582 -8.859 1 95.56 462 GLN A O 1
ATOM 3450 N N . LEU A 1 463 ? 18.984 -8.07 -10.156 1 95.38 463 LEU A N 1
ATOM 3451 C CA . LEU A 1 463 ? 20.312 -7.715 -9.664 1 95.38 463 LEU A CA 1
ATOM 3452 C C . LEU A 1 463 ? 20.641 -6.27 -10.016 1 95.38 463 LEU A C 1
ATOM 3454 O O . LEU A 1 463 ? 21.188 -5.531 -9.188 1 95.38 463 LEU A O 1
ATOM 3458 N N . SER A 1 464 ? 20.328 -5.898 -11.219 1 94.5 464 SER A N 1
ATOM 3459 C CA . SER A 1 464 ? 20.562 -4.527 -11.648 1 94.5 464 SER A CA 1
ATOM 3460 C C . SER A 1 464 ? 19.797 -3.533 -10.773 1 94.5 464 SER A C 1
ATOM 3462 O O . SER A 1 464 ? 20.344 -2.484 -10.414 1 94.5 464 SER A O 1
ATOM 3464 N N . GLN A 1 465 ? 18.578 -3.859 -10.445 1 94.25 465 GLN A N 1
ATOM 3465 C CA . GLN A 1 465 ? 17.781 -2.998 -9.57 1 94.25 465 GLN A CA 1
ATOM 3466 C C . GLN A 1 465 ? 18.406 -2.908 -8.18 1 94.25 465 GLN A C 1
ATOM 3468 O O . GLN A 1 465 ? 18.469 -1.828 -7.586 1 94.25 465 GLN A O 1
ATOM 3473 N N . ALA A 1 466 ? 18.875 -4.023 -7.633 1 95.25 466 ALA A N 1
ATOM 3474 C CA . ALA A 1 466 ? 19.453 -4.074 -6.293 1 95.25 466 ALA A CA 1
ATOM 3475 C C . ALA A 1 466 ? 20.719 -3.229 -6.215 1 95.25 466 ALA A C 1
ATOM 3477 O O . ALA A 1 466 ? 20.984 -2.568 -5.203 1 95.25 466 ALA A O 1
ATOM 3478 N N . VAL A 1 467 ? 21.531 -3.293 -7.262 1 94.62 467 VAL A N 1
ATOM 3479 C CA . VAL A 1 467 ? 22.781 -2.527 -7.301 1 94.62 467 VAL A CA 1
ATOM 3480 C C . VAL A 1 467 ? 22.469 -1.053 -7.547 1 94.62 467 VAL A C 1
ATOM 3482 O O . VAL A 1 467 ? 23.141 -0.172 -7 1 94.62 467 VAL A O 1
ATOM 3485 N N . GLY A 1 468 ? 21.438 -0.797 -8.328 1 92.25 468 GLY A N 1
ATOM 3486 C CA . GLY A 1 468 ? 21.047 0.569 -8.625 1 92.25 468 GLY A CA 1
ATOM 3487 C C . GLY A 1 468 ? 21.625 1.093 -9.922 1 92.25 468 GLY A C 1
ATOM 3488 O O . GLY A 1 468 ? 21.719 2.307 -10.125 1 92.25 468 GLY A O 1
ATOM 3489 N N . MET A 1 469 ? 22.109 0.259 -10.805 1 88.06 469 MET A N 1
ATOM 3490 C CA . MET A 1 469 ? 22.656 0.614 -12.117 1 88.06 469 MET A CA 1
ATOM 3491 C C . MET A 1 469 ? 22.438 -0.516 -13.117 1 88.06 469 MET A C 1
ATOM 3493 O O . MET A 1 469 ? 22.328 -1.681 -12.727 1 88.06 469 MET A O 1
ATOM 3497 N N . PRO A 1 470 ? 22.234 -0.129 -14.383 1 83.81 470 PRO A N 1
ATOM 3498 C CA . PRO A 1 470 ? 22.078 -1.172 -15.398 1 83.81 470 PRO A CA 1
ATOM 3499 C C . PRO A 1 470 ? 23.297 -2.07 -15.523 1 83.81 470 PRO A C 1
ATOM 3501 O O . PRO A 1 470 ? 24.438 -1.584 -15.469 1 83.81 470 PRO A O 1
ATOM 3504 N N . LEU A 1 471 ? 22.953 -3.332 -15.398 1 77.88 471 LEU A N 1
ATOM 3505 C CA . LEU A 1 471 ? 24.031 -4.305 -15.5 1 77.88 471 LEU A CA 1
ATOM 3506 C C . LEU A 1 471 ? 23.922 -5.102 -16.797 1 77.88 471 LEU A C 1
ATOM 3508 O O . LEU A 1 471 ? 22.812 -5.457 -17.219 1 77.88 471 LEU A O 1
ATOM 3512 N N . GLY A 1 472 ? 24.984 -5.41 -17.438 1 67.69 472 GLY A N 1
ATOM 3513 C CA . GLY A 1 472 ? 25.125 -6.375 -18.516 1 67.69 472 GLY A CA 1
ATOM 3514 C C . GLY A 1 472 ? 24.5 -5.914 -19.812 1 67.69 472 GLY A C 1
ATOM 3515 O O . GLY A 1 472 ? 23.891 -4.84 -19.875 1 67.69 472 GLY A O 1
ATOM 3516 N N . GLU A 1 473 ? 24.875 -6.441 -20.953 1 59.66 473 GLU A N 1
ATOM 3517 C CA . GLU A 1 473 ? 24.266 -6.293 -22.266 1 59.66 473 GLU A CA 1
ATOM 3518 C C . GLU A 1 473 ? 22.969 -7.094 -22.375 1 59.66 473 GLU A C 1
ATOM 3520 O O . GLU A 1 473 ? 22.984 -8.32 -22.266 1 59.66 473 GLU A O 1
ATOM 3525 N N . ASN A 1 474 ? 21.984 -6.664 -21.688 1 55.97 474 ASN A N 1
ATOM 3526 C CA . ASN A 1 474 ? 20.812 -7.445 -21.312 1 55.97 474 ASN A CA 1
ATOM 3527 C C . ASN A 1 474 ? 19.953 -7.781 -22.531 1 55.97 474 ASN A C 1
ATOM 3529 O O . ASN A 1 474 ? 18.797 -8.195 -22.391 1 55.97 474 ASN A O 1
ATOM 3533 N N . ALA A 1 475 ? 19.984 -7.125 -23.781 1 54.34 475 ALA A N 1
ATOM 3534 C CA . ALA A 1 475 ? 18.812 -7.297 -24.641 1 54.34 475 ALA A CA 1
ATOM 3535 C C . ALA A 1 475 ? 18.844 -8.648 -25.359 1 54.34 475 ALA A C 1
ATOM 3537 O O . ALA A 1 475 ? 19.844 -9 -25.984 1 54.34 475 ALA A O 1
ATOM 3538 N N . PRO A 1 476 ? 17.766 -9.547 -25.078 1 46.53 476 PRO A N 1
ATOM 3539 C CA . PRO A 1 476 ? 17.688 -10.703 -25.984 1 46.53 476 PRO A CA 1
ATOM 3540 C C . PRO A 1 476 ? 17.641 -10.305 -27.453 1 46.53 476 PRO A C 1
ATOM 3542 O O . PRO A 1 476 ? 17.266 -9.18 -27.781 1 46.53 476 PRO A O 1
ATOM 3545 N N . MET B 1 1 ? 20.281 56.656 36.406 1 32.69 1 MET B N 1
ATOM 3546 C CA . MET B 1 1 ? 21.172 55.5 36.469 1 32.69 1 MET B CA 1
ATOM 3547 C C . MET B 1 1 ? 20.672 54.375 35.562 1 32.69 1 MET B C 1
ATOM 3549 O O . MET B 1 1 ? 19.594 53.844 35.75 1 32.69 1 MET B O 1
ATOM 3553 N N . PRO B 1 2 ? 21.031 54.406 34.188 1 40.75 2 PRO B N 1
ATOM 3554 C CA . PRO B 1 2 ? 20.484 53.938 32.906 1 40.75 2 PRO B CA 1
ATOM 3555 C C . PRO B 1 2 ? 20.344 52.438 32.812 1 40.75 2 PRO B C 1
ATOM 3557 O O . PRO B 1 2 ? 20.953 51.719 33.625 1 40.75 2 PRO B O 1
ATOM 3560 N N . PRO B 1 3 ? 19.484 52.031 31.844 1 49.62 3 PRO B N 1
ATOM 3561 C CA . PRO B 1 3 ? 19.094 50.75 31.266 1 49.62 3 PRO B CA 1
ATOM 3562 C C . PRO B 1 3 ? 20.297 49.875 30.906 1 49.62 3 PRO B C 1
ATOM 3564 O O . PRO B 1 3 ? 20.141 48.781 30.391 1 49.62 3 PRO B O 1
ATOM 3567 N N . LYS B 1 4 ? 21.484 50.406 31.047 1 55 4 LYS B N 1
ATOM 3568 C CA . LYS B 1 4 ? 22.688 49.688 30.641 1 55 4 LYS B CA 1
ATOM 3569 C C . LYS B 1 4 ? 22.922 48.469 31.547 1 55 4 LYS B C 1
ATOM 3571 O O . LYS B 1 4 ? 23.391 47.438 31.094 1 55 4 LYS B O 1
ATOM 3576 N N . ALA B 1 5 ? 22.703 48.688 32.844 1 48.53 5 ALA B N 1
ATOM 3577 C CA . ALA B 1 5 ? 23.062 47.594 33.781 1 48.53 5 ALA B CA 1
ATOM 3578 C C . ALA B 1 5 ? 22.156 46.406 33.594 1 48.53 5 ALA B C 1
ATOM 3580 O O . ALA B 1 5 ? 22.609 45.25 33.719 1 48.53 5 ALA B O 1
ATOM 3581 N N . LEU B 1 6 ? 20.859 46.625 33.25 1 44.44 6 LEU B N 1
ATOM 3582 C CA . LEU B 1 6 ? 19.969 45.5 33.062 1 44.44 6 LEU B CA 1
ATOM 3583 C C . LEU B 1 6 ? 20.312 44.75 31.766 1 44.44 6 LEU B C 1
ATOM 3585 O O . LEU B 1 6 ? 20.25 43.531 31.719 1 44.44 6 LEU B O 1
ATOM 3589 N N . LEU B 1 7 ? 20.828 45.562 30.766 1 45.16 7 LEU B N 1
ATOM 3590 C CA . LEU B 1 7 ? 21.203 44.875 29.531 1 45.16 7 LEU B CA 1
ATOM 3591 C C . LEU B 1 7 ? 22.453 44.031 29.734 1 45.16 7 LEU B C 1
ATOM 3593 O O . LEU B 1 7 ? 22.562 42.938 29.172 1 45.16 7 LEU B O 1
ATOM 3597 N N . LEU B 1 8 ? 23.453 44.562 30.516 1 46.06 8 LEU B N 1
ATOM 3598 C CA . LEU B 1 8 ? 24.672 43.812 30.75 1 46.06 8 LEU B CA 1
ATOM 3599 C C . LEU B 1 8 ? 24.406 42.562 31.609 1 46.06 8 LEU B C 1
ATOM 3601 O O . LEU B 1 8 ? 25.047 41.531 31.406 1 46.06 8 LEU B O 1
ATOM 3605 N N . ALA B 1 9 ? 23.453 42.656 32.562 1 43.28 9 ALA B N 1
ATOM 3606 C CA . ALA B 1 9 ? 23.156 41.5 33.406 1 43.28 9 ALA B CA 1
ATOM 3607 C C . ALA B 1 9 ? 22.469 40.406 32.562 1 43.28 9 ALA B C 1
ATOM 3609 O O . ALA B 1 9 ? 22.734 39.219 32.75 1 43.28 9 ALA B O 1
ATOM 3610 N N . VAL B 1 10 ? 21.641 40.875 31.641 1 44.78 10 VAL B N 1
ATOM 3611 C CA . VAL B 1 10 ? 21 39.844 30.812 1 44.78 10 VAL B CA 1
ATOM 3612 C C . VAL B 1 10 ? 22.016 39.219 29.875 1 44.78 10 VAL B C 1
ATOM 3614 O O . VAL B 1 10 ? 22 38 29.656 1 44.78 10 VAL B O 1
ATOM 3617 N N . CYS B 1 11 ? 22.984 40 29.359 1 44 11 CYS B N 1
ATOM 3618 C CA . CYS B 1 11 ? 24 39.406 28.484 1 44 11 CYS B CA 1
ATOM 3619 C C . CYS B 1 11 ? 24.953 38.531 29.297 1 44 11 CYS B C 1
ATOM 3621 O O . CYS B 1 11 ? 25.484 37.562 28.766 1 44 11 CYS B O 1
ATOM 3623 N N . THR B 1 12 ? 25.391 39 30.516 1 42.28 12 THR B N 1
ATOM 3624 C CA . THR B 1 12 ? 26.359 38.219 31.281 1 42.28 12 THR B CA 1
ATOM 3625 C C . THR B 1 12 ? 25.734 36.906 31.734 1 42.28 12 THR B C 1
ATOM 3627 O O . THR B 1 12 ? 26.438 35.875 31.828 1 42.28 12 THR B O 1
ATOM 3630 N N . VAL B 1 13 ? 24.469 36.906 32.094 1 41.09 13 VAL B N 1
ATOM 3631 C CA . VAL B 1 13 ? 23.938 35.594 32.531 1 41.09 13 VAL B CA 1
ATOM 3632 C C . VAL B 1 13 ? 23.875 34.656 31.312 1 41.09 13 VAL B C 1
ATOM 3634 O O . VAL B 1 13 ? 24.094 33.438 31.453 1 41.09 13 VAL B O 1
ATOM 3637 N N . PHE B 1 14 ? 23.719 35.219 30.078 1 41.66 14 PHE B N 1
ATOM 3638 C CA . PHE B 1 14 ? 23.594 34.344 28.922 1 41.66 14 PHE B CA 1
ATOM 3639 C C . PHE B 1 14 ? 24.953 33.781 28.516 1 41.66 14 PHE B C 1
ATOM 3641 O O . PHE B 1 14 ? 25.047 32.688 28 1 41.66 14 PHE B O 1
ATOM 3648 N N . CYS B 1 15 ? 26.031 34.625 28.469 1 40.12 15 CYS B N 1
ATOM 3649 C CA . CYS B 1 15 ? 27.328 34.062 28.125 1 40.12 15 CYS B CA 1
ATOM 3650 C C . CYS B 1 15 ? 27.734 32.969 29.125 1 40.12 15 CYS B C 1
ATOM 3652 O O . CYS B 1 15 ? 28.516 32.094 28.812 1 40.12 15 CYS B O 1
ATOM 3654 N N . VAL B 1 16 ? 27.453 33.25 30.422 1 38.72 16 VAL B N 1
ATOM 3655 C CA . VAL B 1 16 ? 27.906 32.219 31.375 1 38.72 16 VAL B CA 1
ATOM 3656 C C . VAL B 1 16 ? 27.094 30.938 31.172 1 38.72 16 VAL B C 1
ATOM 3658 O O . VAL B 1 16 ? 27.578 29.844 31.469 1 38.72 16 VAL B O 1
ATOM 3661 N N . ALA B 1 17 ? 25.75 31 30.75 1 37.16 17 ALA B N 1
ATOM 3662 C CA . ALA B 1 17 ? 24.984 29.75 30.703 1 37.16 17 ALA B CA 1
ATOM 3663 C C . ALA B 1 17 ? 25.391 28.906 29.5 1 37.16 17 ALA B C 1
ATOM 3665 O O . ALA B 1 17 ? 25.234 27.688 29.5 1 37.16 17 ALA B O 1
ATOM 3666 N N . GLN B 1 18 ? 25.797 29.562 28.281 1 37.91 18 GLN B N 1
ATOM 3667 C CA . GLN B 1 18 ? 26.109 28.656 27.172 1 37.91 18 GLN B CA 1
ATOM 3668 C C . GLN B 1 18 ? 27.453 27.969 27.391 1 37.91 18 GLN B C 1
ATOM 3670 O O . GLN B 1 18 ? 27.703 26.891 26.844 1 37.91 18 GLN B O 1
ATOM 3675 N N . GLY B 1 19 ? 28.609 28.781 27.703 1 37.41 19 GLY B N 1
ATOM 3676 C CA . GLY B 1 19 ? 29.922 28.172 27.656 1 37.41 19 GLY B CA 1
ATOM 3677 C C . GLY B 1 19 ? 30.094 27.016 28.609 1 37.41 19 GLY B C 1
ATOM 3678 O O . GLY B 1 19 ? 30.766 26.031 28.297 1 37.41 19 GLY B O 1
ATOM 3679 N N . GLY B 1 20 ? 29.984 27.391 29.938 1 33.94 20 GLY B N 1
ATOM 3680 C CA . GLY B 1 20 ? 30.438 26.484 30.984 1 33.94 20 GLY B CA 1
ATOM 3681 C C . GLY B 1 20 ? 29.562 25.25 31.141 1 33.94 20 GLY B C 1
ATOM 3682 O O . GLY B 1 20 ? 29.781 24.438 32.031 1 33.94 20 GLY B O 1
ATOM 3683 N N . LEU B 1 21 ? 28.344 25.344 30.672 1 35.09 21 LEU B N 1
ATOM 3684 C CA . LEU B 1 21 ? 27.547 24.172 31.047 1 35.09 21 LEU B CA 1
ATOM 3685 C C . LEU B 1 21 ? 28 22.938 30.281 1 35.09 21 LEU B C 1
ATOM 3687 O O . LEU B 1 21 ? 27.375 21.875 30.359 1 35.09 21 LEU B O 1
ATOM 3691 N N . ALA B 1 22 ? 28.844 23.188 29.25 1 34.31 22 ALA B N 1
ATOM 3692 C CA . ALA B 1 22 ? 29.172 21.953 28.531 1 34.31 22 ALA B CA 1
ATOM 3693 C C . ALA B 1 22 ? 29.812 20.938 29.469 1 34.31 22 ALA B C 1
ATOM 3695 O O . ALA B 1 22 ? 29.562 19.734 29.344 1 34.31 22 ALA B O 1
ATOM 3696 N N . GLN B 1 23 ? 31.078 21.203 29.984 1 34.62 23 GLN B N 1
ATOM 3697 C CA . GLN B 1 23 ? 31.938 20.094 30.375 1 34.62 23 GLN B CA 1
ATOM 3698 C C . GLN B 1 23 ? 31.516 19.5 31.703 1 34.62 23 GLN B C 1
ATOM 3700 O O . GLN B 1 23 ? 32.031 18.469 32.125 1 34.62 23 GLN B O 1
ATOM 3705 N N . ALA B 1 24 ? 31.406 20.453 32.75 1 33.03 24 ALA B N 1
ATOM 3706 C CA . ALA B 1 24 ? 31.516 19.906 34.094 1 33.03 24 ALA B CA 1
ATOM 3707 C C . ALA B 1 24 ? 30.391 18.922 34.375 1 33.03 24 ALA B C 1
ATOM 3709 O O . ALA B 1 24 ? 29.391 18.875 33.656 1 33.03 24 ALA B O 1
ATOM 3710 N N . GLY B 1 25 ? 30.359 18.391 35.75 1 36.03 25 GLY B N 1
ATOM 3711 C CA . GLY B 1 25 ? 29.609 17.469 36.594 1 36.03 25 GLY B CA 1
ATOM 3712 C C . GLY B 1 25 ? 28.109 17.75 36.562 1 36.03 25 GLY B C 1
ATOM 3713 O O . GLY B 1 25 ? 27.438 17.594 37.594 1 36.03 25 GLY B O 1
ATOM 3714 N N . VAL B 1 26 ? 27.625 18.719 35.938 1 43.47 26 VAL B N 1
ATOM 3715 C CA . VAL B 1 26 ? 26.172 18.844 35.906 1 43.47 26 VAL B CA 1
ATOM 3716 C C . VAL B 1 26 ? 25.531 17.469 35.781 1 43.47 26 VAL B C 1
ATOM 3718 O O . VAL B 1 26 ? 25.734 16.766 34.812 1 43.47 26 VAL B O 1
ATOM 3721 N N . GLY B 1 27 ? 25.266 16.844 36.938 1 47.03 27 GLY B N 1
ATOM 3722 C CA . GLY B 1 27 ? 24.922 15.539 37.5 1 47.03 27 GLY B CA 1
ATOM 3723 C C . GLY B 1 27 ? 23.922 14.773 36.625 1 47.03 27 GLY B C 1
ATOM 3724 O O . GLY B 1 27 ? 23.281 15.344 35.75 1 47.03 27 GLY B O 1
ATOM 3725 N N . THR B 1 28 ? 24.094 13.328 36.656 1 55.38 28 THR B N 1
ATOM 3726 C CA . THR B 1 28 ? 23.219 12.273 36.156 1 55.38 28 THR B CA 1
ATOM 3727 C C . THR B 1 28 ? 21.766 12.719 36.188 1 55.38 28 THR B C 1
ATOM 3729 O O . THR B 1 28 ? 20.984 12.375 35.312 1 55.38 28 THR B O 1
ATOM 3732 N N . TRP B 1 29 ? 21.594 13.641 37.281 1 62.19 29 TRP B N 1
ATOM 3733 C CA . TRP B 1 29 ? 20.188 14.016 37.438 1 62.19 29 TRP B CA 1
ATOM 3734 C C . TRP B 1 29 ? 19.766 15.023 36.375 1 62.19 29 TRP B C 1
ATOM 3736 O O . TRP B 1 29 ? 18.594 15.039 35.969 1 62.19 29 TRP B O 1
ATOM 3746 N N . LEU B 1 30 ? 20.656 15.773 35.781 1 74.44 30 LEU B N 1
ATOM 3747 C CA . LEU B 1 30 ? 20.281 16.797 34.812 1 74.44 30 LEU B CA 1
ATOM 3748 C C . LEU B 1 30 ? 20.094 16.188 33.438 1 74.44 30 LEU B C 1
ATOM 3750 O O . LEU B 1 30 ? 19.438 16.781 32.562 1 74.44 30 LEU B O 1
ATOM 3754 N N . ALA B 1 31 ? 20.562 14.953 33.344 1 80.19 31 ALA B N 1
ATOM 3755 C CA . ALA B 1 31 ? 20.406 14.328 32.031 1 80.19 31 ALA B CA 1
ATOM 3756 C C . ALA B 1 31 ? 18.969 13.883 31.797 1 80.19 31 ALA B C 1
ATOM 3758 O O . ALA B 1 31 ? 18.484 13.945 30.672 1 80.19 31 ALA B O 1
ATOM 3759 N N . ASP B 1 32 ? 18.344 13.469 32.812 1 89.44 32 ASP B N 1
ATOM 3760 C CA . ASP B 1 32 ? 16.953 13.055 32.75 1 89.44 32 ASP B CA 1
ATOM 3761 C C . ASP B 1 32 ? 16.219 13.461 34.031 1 89.44 32 ASP B C 1
ATOM 3763 O O . ASP B 1 32 ? 15.867 12.609 34.844 1 89.44 32 ASP B O 1
ATOM 3767 N N . PRO B 1 33 ? 15.859 14.68 34.125 1 89.5 33 PRO B N 1
ATOM 3768 C CA . PRO B 1 33 ? 15.305 15.211 35.375 1 89.5 33 PRO B CA 1
ATOM 3769 C C . PRO B 1 33 ? 13.984 14.562 35.75 1 89.5 33 PRO B C 1
ATOM 3771 O O . PRO B 1 33 ? 13.648 14.484 36.938 1 89.5 33 PRO B O 1
ATOM 3774 N N . LEU B 1 34 ? 13.156 14.164 34.844 1 92.12 34 LEU B N 1
ATOM 3775 C CA . LEU B 1 34 ? 11.852 13.594 35.156 1 92.12 34 LEU B CA 1
ATOM 3776 C C . LEU B 1 34 ? 11.914 12.07 35.188 1 92.12 34 LEU B C 1
ATOM 3778 O O . LEU B 1 34 ? 10.883 11.406 35.312 1 92.12 34 LEU B O 1
ATOM 3782 N N . ASN B 1 35 ? 13.039 11.477 35.062 1 89.75 35 ASN B N 1
ATOM 3783 C CA . ASN B 1 35 ? 13.289 10.047 35.188 1 89.75 35 ASN B CA 1
ATOM 3784 C C . ASN B 1 35 ? 12.5 9.258 34.125 1 89.75 35 ASN B C 1
ATOM 3786 O O . ASN B 1 35 ? 11.836 8.273 34.469 1 89.75 35 ASN B O 1
ATOM 3790 N N . THR B 1 36 ? 12.539 9.781 32.938 1 89.81 36 THR B N 1
ATOM 3791 C CA . THR B 1 36 ? 11.797 9.141 31.844 1 89.81 36 THR B CA 1
ATOM 3792 C C . THR B 1 36 ? 12.461 7.824 31.453 1 89.81 36 THR B C 1
ATOM 3794 O O . THR B 1 36 ? 11.812 6.953 30.859 1 89.81 36 THR B O 1
ATOM 3797 N N . ASP B 1 37 ? 13.719 7.641 31.781 1 89.88 37 ASP B N 1
ATOM 3798 C CA . ASP B 1 37 ? 14.445 6.438 31.391 1 89.88 37 ASP B CA 1
ATOM 3799 C C . ASP B 1 37 ? 13.969 5.23 32.188 1 89.88 37 ASP B C 1
ATOM 3801 O O . ASP B 1 37 ? 14.266 4.086 31.844 1 89.88 37 ASP B O 1
ATOM 3805 N N . SER B 1 38 ? 13.203 5.418 33.312 1 88.12 38 SER B N 1
ATOM 3806 C CA . SER B 1 38 ? 12.703 4.32 34.125 1 88.12 38 SER B CA 1
ATOM 3807 C C . SER B 1 38 ? 11.727 3.447 33.344 1 88.12 38 SER B C 1
ATOM 3809 O O . SER B 1 38 ? 11.508 2.283 33.688 1 88.12 38 SER B O 1
ATOM 3811 N N . GLY B 1 39 ? 11.148 3.979 32.25 1 90.19 39 GLY B N 1
ATOM 3812 C CA . GLY B 1 39 ? 10.195 3.229 31.453 1 90.19 39 GLY B CA 1
ATOM 3813 C C . GLY B 1 39 ? 10.828 2.49 30.297 1 90.19 39 GLY B C 1
ATOM 3814 O O . GLY B 1 39 ? 10.141 1.813 29.531 1 90.19 39 GLY B O 1
ATOM 3815 N N . LEU B 1 40 ? 12.172 2.557 30.203 1 91.75 40 LEU B N 1
ATOM 3816 C CA . LEU B 1 40 ? 12.859 1.945 29.078 1 91.75 40 LEU B CA 1
ATOM 3817 C C . LEU B 1 40 ? 13.344 0.542 29.438 1 91.75 40 LEU B C 1
ATOM 3819 O O . LEU B 1 40 ? 13.5 0.212 30.609 1 91.75 40 LEU B O 1
ATOM 3823 N N . SER B 1 41 ? 13.531 -0.312 28.391 1 91.69 41 SER B N 1
ATOM 3824 C CA . SER B 1 41 ? 14.289 -1.548 28.547 1 91.69 41 SER B CA 1
ATOM 3825 C C . SER B 1 41 ? 15.773 -1.261 28.797 1 91.69 41 SER B C 1
ATOM 3827 O O . SER B 1 41 ? 16.25 -0.172 28.484 1 91.69 41 SER B O 1
ATOM 3829 N N . ALA B 1 42 ? 16.438 -2.27 29.406 1 88.81 42 ALA B N 1
ATOM 3830 C CA . ALA B 1 42 ? 17.828 -2.068 29.781 1 88.81 42 ALA B CA 1
ATOM 3831 C C . ALA B 1 42 ? 18.734 -1.929 28.562 1 88.81 42 ALA B C 1
ATOM 3833 O O . ALA B 1 42 ? 19.719 -1.196 28.594 1 88.81 42 ALA B O 1
ATOM 3834 N N . SER B 1 43 ? 18.391 -2.727 27.547 1 90.69 43 SER B N 1
ATOM 3835 C CA . SER B 1 43 ? 19.141 -2.689 26.297 1 90.69 43 SER B CA 1
ATOM 3836 C C . SER B 1 43 ? 18.266 -3.051 25.109 1 90.69 43 SER B C 1
ATOM 3838 O O . SER B 1 43 ? 17.141 -3.529 25.297 1 90.69 43 SER B O 1
ATOM 3840 N N . PRO B 1 44 ? 18.781 -2.719 23.891 1 91.69 44 PRO B N 1
ATOM 3841 C CA . PRO B 1 44 ? 17.984 -3.098 22.719 1 91.69 44 PRO B CA 1
ATOM 3842 C C . PRO B 1 44 ? 17.719 -4.598 22.656 1 91.69 44 PRO B C 1
ATOM 3844 O O . PRO B 1 44 ? 16.734 -5.02 22.016 1 91.69 44 PRO B O 1
ATOM 3847 N N . ALA B 1 45 ? 18.484 -5.445 23.359 1 94.12 45 ALA B N 1
ATOM 3848 C CA . ALA B 1 45 ? 18.375 -6.898 23.25 1 94.12 45 ALA B CA 1
ATOM 3849 C C . ALA B 1 45 ? 17.406 -7.453 24.312 1 94.12 45 ALA B C 1
ATOM 3851 O O . ALA B 1 45 ? 17.062 -8.633 24.281 1 94.12 45 ALA B O 1
ATOM 3852 N N . GLN B 1 46 ? 16.984 -6.664 25.234 1 93.19 46 GLN B N 1
ATOM 3853 C CA . GLN B 1 46 ? 16.109 -7.133 26.297 1 93.19 46 GLN B CA 1
ATOM 3854 C C . GLN B 1 46 ? 14.664 -6.703 26.062 1 93.19 46 GLN B C 1
ATOM 3856 O O . GLN B 1 46 ? 14.406 -5.551 25.703 1 93.19 46 GLN B O 1
ATOM 3861 N N . PRO B 1 47 ? 13.797 -7.59 26.344 1 92.81 47 PRO B N 1
ATOM 3862 C CA . PRO B 1 47 ? 12.391 -7.238 26.172 1 92.81 47 PRO B CA 1
ATOM 3863 C C . PRO B 1 47 ? 11.914 -6.184 27.172 1 92.81 47 PRO B C 1
ATOM 3865 O O . PRO B 1 47 ? 12.43 -6.109 28.281 1 92.81 47 PRO B O 1
ATOM 3868 N N . TRP B 1 48 ? 10.984 -5.34 26.703 1 92.75 48 TRP B N 1
ATOM 3869 C CA . TRP B 1 48 ? 10.32 -4.34 27.531 1 92.75 48 TRP B CA 1
ATOM 3870 C C . TRP B 1 48 ? 9.344 -4.992 28.5 1 92.75 48 TRP B C 1
ATOM 3872 O O . TRP B 1 48 ? 8.445 -5.734 28.078 1 92.75 48 TRP B O 1
ATOM 3882 N N . THR B 1 49 ? 9.453 -4.793 29.859 1 90.19 49 THR B N 1
ATOM 3883 C CA . THR B 1 49 ? 8.68 -5.523 30.859 1 90.19 49 THR B CA 1
ATOM 3884 C C . THR B 1 49 ? 7.945 -4.559 31.781 1 90.19 49 THR B C 1
ATOM 3886 O O . THR B 1 49 ? 7.387 -4.973 32.812 1 90.19 49 THR B O 1
ATOM 3889 N N . THR B 1 50 ? 7.93 -3.326 31.422 1 87.88 50 THR B N 1
ATOM 3890 C CA . THR B 1 50 ? 7.223 -2.381 32.281 1 87.88 50 THR B CA 1
ATOM 3891 C C . THR B 1 50 ? 5.734 -2.719 32.344 1 87.88 50 THR B C 1
ATOM 3893 O O . THR B 1 50 ? 5.137 -3.119 31.344 1 87.88 50 THR B O 1
ATOM 3896 N N . GLN B 1 51 ? 5.121 -2.607 33.5 1 87.69 51 GLN B N 1
ATOM 3897 C CA . GLN B 1 51 ? 3.713 -2.93 33.688 1 87.69 51 GLN B CA 1
ATOM 3898 C C . GLN B 1 51 ? 2.812 -1.898 33.031 1 87.69 51 GLN B C 1
ATOM 3900 O O . GLN B 1 51 ? 2.957 -0.696 33.25 1 87.69 51 GLN B O 1
ATOM 3905 N N . ALA B 1 52 ? 2.029 -2.434 32.188 1 90.44 52 ALA B N 1
ATOM 3906 C CA . ALA B 1 52 ? 1.062 -1.592 31.469 1 90.44 52 ALA B CA 1
ATOM 3907 C C . ALA B 1 52 ? -0.367 -1.951 31.875 1 90.44 52 ALA B C 1
ATOM 3909 O O . ALA B 1 52 ? -0.686 -3.127 32.062 1 90.44 52 ALA B O 1
ATOM 3910 N N . ALA B 1 53 ? -1.152 -0.942 32.25 1 92.62 53 ALA B N 1
ATOM 3911 C CA . ALA B 1 53 ? -2.584 -1.148 32.438 1 92.62 53 ALA B CA 1
ATOM 3912 C C . ALA B 1 53 ? -3.332 -1.163 31.109 1 92.62 53 ALA B C 1
ATOM 3914 O O . ALA B 1 53 ? -3.525 -0.115 30.5 1 92.62 53 ALA B O 1
ATOM 3915 N N . LEU B 1 54 ? -3.611 -2.402 30.703 1 93.69 54 LEU B N 1
ATOM 3916 C CA . LEU B 1 54 ? -4.211 -2.559 29.391 1 93.69 54 LEU B CA 1
ATOM 3917 C C . LEU B 1 54 ? -5.691 -2.906 29.5 1 93.69 54 LEU B C 1
ATOM 3919 O O . LEU B 1 54 ? -6.105 -3.572 30.453 1 93.69 54 LEU B O 1
ATOM 3923 N N . PRO B 1 55 ? -6.617 -2.447 28.516 1 94.38 55 PRO B N 1
ATOM 3924 C CA . PRO B 1 55 ? -8.016 -2.877 28.484 1 94.38 55 PRO B CA 1
ATOM 3925 C C . PRO B 1 55 ? -8.164 -4.383 28.281 1 94.38 55 PRO B C 1
ATOM 3927 O O . PRO B 1 55 ? -7.246 -5.035 27.766 1 94.38 55 PRO B O 1
ATOM 3930 N N . ASP B 1 56 ? -9.359 -4.879 28.578 1 93.88 56 ASP B N 1
ATOM 3931 C CA . ASP B 1 56 ? -9.617 -6.309 28.422 1 93.88 56 ASP B CA 1
ATOM 3932 C C . ASP B 1 56 ? -9.781 -6.691 26.953 1 93.88 56 ASP B C 1
ATOM 3934 O O . ASP B 1 56 ? -10.188 -5.867 26.141 1 93.88 56 ASP B O 1
ATOM 3938 N N . LEU B 1 57 ? -9.43 -7.91 26.656 1 93.31 57 LEU B N 1
ATOM 3939 C CA . LEU B 1 57 ? -9.648 -8.453 25.312 1 93.31 57 LEU B CA 1
ATOM 3940 C C . LEU B 1 57 ? -11.141 -8.672 25.062 1 93.31 57 LEU B C 1
ATOM 3942 O O . LEU B 1 57 ? -11.867 -9.125 25.938 1 93.31 57 LEU B O 1
ATOM 3946 N N . PRO B 1 58 ? -11.625 -8.211 23.828 1 90.75 58 PRO B N 1
ATOM 3947 C CA . PRO B 1 58 ? -13.031 -8.484 23.516 1 90.75 58 PRO B CA 1
ATOM 3948 C C . PRO B 1 58 ? -13.344 -9.984 23.438 1 90.75 58 PRO B C 1
ATOM 3950 O O . PRO B 1 58 ? -12.492 -10.773 23.016 1 90.75 58 PRO B O 1
ATOM 3953 N N . LYS B 1 59 ? -14.516 -10.312 23.891 1 85.44 59 LYS B N 1
ATOM 3954 C CA . LYS B 1 59 ? -14.938 -11.711 23.844 1 85.44 59 LYS B CA 1
ATOM 3955 C C . LYS B 1 59 ? -15.352 -12.109 22.422 1 85.44 59 LYS B C 1
ATOM 3957 O O . LYS B 1 59 ? -15.969 -11.312 21.703 1 85.44 59 LYS B O 1
ATOM 3962 N N . LEU B 1 60 ? -14.977 -13.32 21.938 1 83.38 60 LEU B N 1
ATOM 3963 C CA . LEU B 1 60 ? -15.375 -13.812 20.625 1 83.38 60 LEU B CA 1
ATOM 3964 C C . LEU B 1 60 ? -16.844 -14.258 20.625 1 83.38 60 LEU B C 1
ATOM 3966 O O . LEU B 1 60 ? -17.312 -14.836 21.609 1 83.38 60 LEU B O 1
ATOM 3970 N N . GLN B 1 61 ? -17.516 -13.914 19.516 1 76.81 61 GLN B N 1
ATOM 3971 C CA . GLN B 1 61 ? -18.906 -14.352 19.406 1 76.81 61 GLN B CA 1
ATOM 3972 C C . GLN B 1 61 ? -19 -15.828 19.047 1 76.81 61 GLN B C 1
ATOM 3974 O O . GLN B 1 61 ? -18.188 -16.328 18.25 1 76.81 61 GLN B O 1
ATOM 3979 N N . GLY B 1 62 ? -19.781 -16.547 19.781 1 80.38 62 GLY B N 1
ATOM 3980 C CA . GLY B 1 62 ? -20.047 -17.938 19.453 1 80.38 62 GLY B CA 1
ATOM 3981 C C . GLY B 1 62 ? -21.328 -18.141 18.656 1 80.38 62 GLY B C 1
ATOM 3982 O O . GLY B 1 62 ? -22.172 -17.234 18.594 1 80.38 62 GLY B O 1
ATOM 3983 N N . LEU B 1 63 ? -21.391 -19.141 17.75 1 85.56 63 LEU B N 1
ATOM 3984 C CA . LEU B 1 63 ? -22.594 -19.5 17.016 1 85.56 63 LEU B CA 1
ATOM 3985 C C . LEU B 1 63 ? -23.453 -20.469 17.828 1 85.56 63 LEU B C 1
ATOM 3987 O O . LEU B 1 63 ? -22.922 -21.359 18.5 1 85.56 63 LEU B O 1
ATOM 3991 N N . SER B 1 64 ? -24.75 -20.234 17.812 1 81.38 64 SER B N 1
ATOM 3992 C CA . SER B 1 64 ? -25.656 -21.156 18.484 1 81.38 64 SER B CA 1
ATOM 3993 C C . SER B 1 64 ? -25.531 -22.562 17.891 1 81.38 64 SER B C 1
ATOM 3995 O O . SER B 1 64 ? -25.078 -22.734 16.766 1 81.38 64 SER B O 1
ATOM 3997 N N . VAL B 1 65 ? -25.922 -23.562 18.656 1 79.38 65 VAL B N 1
ATOM 3998 C CA . VAL B 1 65 ? -25.828 -24.953 18.25 1 79.38 65 VAL B CA 1
ATOM 3999 C C . VAL B 1 65 ? -26.703 -25.203 17.016 1 79.38 65 VAL B C 1
ATOM 4001 O O . VAL B 1 65 ? -26.297 -25.922 16.109 1 79.38 65 VAL B O 1
ATOM 4004 N N . ALA B 1 66 ? -27.828 -24.547 16.984 1 78.94 66 ALA B N 1
ATOM 4005 C CA . ALA B 1 66 ? -28.719 -24.688 15.836 1 78.94 66 ALA B CA 1
ATOM 4006 C C . ALA B 1 66 ? -28.078 -24.156 14.562 1 78.94 66 ALA B C 1
ATOM 4008 O O . ALA B 1 66 ? -28.188 -24.766 13.5 1 78.94 66 ALA B O 1
ATOM 4009 N N . LYS B 1 67 ? -27.406 -23.094 14.703 1 81.5 67 LYS B N 1
ATOM 4010 C CA . LYS B 1 67 ? -26.766 -22.469 13.547 1 81.5 67 LYS B CA 1
ATOM 4011 C C . LYS B 1 67 ? -25.547 -23.266 13.109 1 81.5 67 LYS B C 1
ATOM 4013 O O . LYS B 1 67 ? -25.156 -23.219 11.938 1 81.5 67 LYS B O 1
ATOM 4018 N N . GLN B 1 68 ? -24.984 -23.953 14.078 1 84.25 68 GLN B N 1
ATOM 4019 C CA . GLN B 1 68 ? -23.844 -24.781 13.75 1 84.25 68 GLN B CA 1
ATOM 4020 C C . GLN B 1 68 ? -24.266 -26.031 12.977 1 84.25 68 GLN B C 1
ATOM 4022 O O . GLN B 1 68 ? -23.469 -26.594 12.211 1 84.25 68 GLN B O 1
ATOM 4027 N N . ALA B 1 69 ? -25.484 -26.453 13.141 1 83.31 69 ALA B N 1
ATOM 4028 C CA . ALA B 1 69 ? -25.969 -27.688 12.516 1 83.31 69 ALA B CA 1
ATOM 4029 C C . ALA B 1 69 ? -26.516 -27.406 11.117 1 83.31 69 ALA B C 1
ATOM 4031 O O . ALA B 1 69 ? -26.656 -28.328 10.312 1 83.31 69 ALA B O 1
ATOM 4032 N N . GLN B 1 70 ? -26.797 -26.219 10.836 1 88.12 70 GLN B N 1
ATOM 4033 C CA . GLN B 1 70 ? -27.344 -25.875 9.531 1 88.12 70 GLN B CA 1
ATOM 4034 C C . GLN B 1 70 ? -26.266 -25.875 8.453 1 88.12 70 GLN B C 1
ATOM 4036 O O . GLN B 1 70 ? -25.094 -25.625 8.742 1 88.12 70 GLN B O 1
ATOM 4041 N N . ILE B 1 71 ? -26.703 -26.25 7.227 1 91.25 71 ILE B N 1
ATOM 4042 C CA . ILE B 1 71 ? -25.781 -26.172 6.086 1 91.25 71 ILE B CA 1
ATOM 4043 C C . ILE B 1 71 ? -25.75 -24.75 5.547 1 91.25 71 ILE B C 1
ATOM 4045 O O . ILE B 1 71 ? -26.766 -24.219 5.098 1 91.25 71 ILE B O 1
ATOM 4049 N N . TRP B 1 72 ? -24.609 -24.141 5.641 1 92.31 72 TRP B N 1
ATOM 4050 C CA . TRP B 1 72 ? -24.438 -22.75 5.238 1 92.31 72 TRP B CA 1
ATOM 4051 C C . TRP B 1 72 ? -24.031 -22.656 3.77 1 92.31 72 TRP B C 1
ATOM 4053 O O . TRP B 1 72 ? -23.219 -23.438 3.289 1 92.31 72 TRP B O 1
ATOM 4063 N N . THR B 1 73 ? -24.734 -21.719 3.102 1 91.69 73 THR B N 1
ATOM 4064 C CA . THR B 1 73 ? -24.344 -21.391 1.738 1 91.69 73 THR B CA 1
ATOM 4065 C C . THR B 1 73 ? -23.406 -20.188 1.729 1 91.69 73 THR B C 1
ATOM 4067 O O . THR B 1 73 ? -23.25 -19.5 2.742 1 91.69 73 THR B O 1
ATOM 4070 N N . LEU B 1 74 ? -22.719 -20 0.57 1 92.56 74 LEU B N 1
ATOM 4071 C CA . LEU B 1 74 ? -21.75 -18.906 0.465 1 92.56 74 LEU B CA 1
ATOM 4072 C C . LEU B 1 74 ? -22.438 -17.562 0.694 1 92.56 74 LEU B C 1
ATOM 4074 O O . LEU B 1 74 ? -21.938 -16.734 1.464 1 92.56 74 LEU B O 1
ATOM 4078 N N . PRO B 1 75 ? -23.672 -17.266 0.121 1 91.94 75 PRO B N 1
ATOM 4079 C CA . PRO B 1 75 ? -24.297 -15.969 0.358 1 91.94 75 PRO B CA 1
ATOM 4080 C C . PRO B 1 75 ? -24.672 -15.75 1.824 1 91.94 75 PRO B C 1
ATOM 4082 O O . PRO B 1 75 ? -24.562 -14.633 2.334 1 91.94 75 PRO B O 1
ATOM 4085 N N . GLN B 1 76 ? -25.031 -16.844 2.5 1 92.81 76 GLN B N 1
ATOM 4086 C CA . GLN B 1 76 ? -25.375 -16.734 3.912 1 92.81 76 GLN B CA 1
ATOM 4087 C C . GLN B 1 76 ? -24.156 -16.438 4.762 1 92.81 76 GLN B C 1
ATOM 4089 O O . GLN B 1 76 ? -24.203 -15.586 5.66 1 92.81 76 GLN B O 1
ATOM 4094 N N . LEU B 1 77 ? -23.094 -17.094 4.434 1 94.5 77 LEU B N 1
ATOM 4095 C CA . LEU B 1 77 ? -21.844 -16.875 5.168 1 94.5 77 LEU B CA 1
ATOM 4096 C C . LEU B 1 77 ? -21.312 -15.469 4.918 1 94.5 77 LEU B C 1
ATOM 4098 O O . LEU B 1 77 ? -20.797 -14.828 5.836 1 94.5 77 LEU B O 1
ATOM 4102 N N . THR B 1 78 ? -21.469 -15.031 3.666 1 94.88 78 THR B N 1
ATOM 4103 C CA . THR B 1 78 ? -21.016 -13.688 3.318 1 94.88 78 THR B CA 1
ATOM 4104 C C . THR B 1 78 ? -21.828 -12.633 4.066 1 94.88 78 THR B C 1
ATOM 4106 O O . THR B 1 78 ? -21.25 -11.688 4.625 1 94.88 78 THR B O 1
ATOM 4109 N N . ALA B 1 79 ? -23.125 -12.797 4.145 1 94.19 79 ALA B N 1
ATOM 4110 C CA . ALA B 1 79 ? -23.984 -11.867 4.863 1 94.19 79 ALA B CA 1
ATOM 4111 C C . ALA B 1 79 ? -23.641 -11.836 6.348 1 94.19 79 ALA B C 1
ATOM 4113 O O . ALA B 1 79 ? -23.594 -10.766 6.961 1 94.19 79 ALA B O 1
ATOM 4114 N N . TYR B 1 80 ? -23.406 -13.023 6.879 1 93.44 80 TYR B N 1
ATOM 4115 C CA . TYR B 1 80 ? -23.047 -13.102 8.289 1 93.44 80 TYR B CA 1
ATOM 4116 C C . TYR B 1 80 ? -21.734 -12.391 8.555 1 93.44 80 TYR B C 1
ATOM 4118 O O . TYR B 1 80 ? -21.609 -11.617 9.516 1 93.44 80 TYR B O 1
ATOM 4126 N N . ALA B 1 81 ? -20.719 -12.648 7.723 1 95.62 81 ALA B N 1
ATOM 4127 C CA . ALA B 1 81 ? -19.391 -12.039 7.891 1 95.62 81 ALA B CA 1
ATOM 4128 C C . ALA B 1 81 ? -19.484 -10.516 7.797 1 95.62 81 ALA B C 1
ATOM 4130 O O . ALA B 1 81 ? -18.859 -9.805 8.594 1 95.62 81 ALA B O 1
ATOM 4131 N N . LEU B 1 82 ? -20.25 -10.031 6.836 1 95.38 82 LEU B N 1
ATOM 4132 C CA . LEU B 1 82 ? -20.359 -8.594 6.633 1 95.38 82 LEU B CA 1
ATOM 4133 C C . LEU B 1 82 ? -21.016 -7.918 7.836 1 95.38 82 LEU B C 1
ATOM 4135 O O . LEU B 1 82 ? -20.672 -6.781 8.172 1 95.38 82 LEU B O 1
ATOM 4139 N N . ALA B 1 83 ? -21.875 -8.609 8.531 1 93 83 ALA B N 1
ATOM 4140 C CA . ALA B 1 83 ? -22.594 -8.055 9.68 1 93 83 ALA B CA 1
ATOM 4141 C C . ALA B 1 83 ? -21.75 -8.148 10.953 1 93 83 ALA B C 1
ATOM 4143 O O . ALA B 1 83 ? -21.906 -7.336 11.867 1 93 83 ALA B O 1
ATOM 4144 N N . HIS B 1 84 ? -20.797 -9.117 10.969 1 91.94 84 HIS B N 1
ATOM 4145 C CA . HIS B 1 84 ? -20.188 -9.398 12.266 1 91.94 84 HIS B CA 1
ATOM 4146 C C . HIS B 1 84 ? -18.672 -9.273 12.203 1 91.94 84 HIS B C 1
ATOM 4148 O O . HIS B 1 84 ? -18 -9.281 13.242 1 91.94 84 HIS B O 1
ATOM 4154 N N . ASN B 1 85 ? -18.031 -9.219 11.023 1 92.62 85 ASN B N 1
ATOM 4155 C CA . ASN B 1 85 ? -16.578 -9.109 10.906 1 92.62 85 ASN B CA 1
ATOM 4156 C C . ASN B 1 85 ? -16.062 -7.777 11.438 1 92.62 85 ASN B C 1
ATOM 4158 O O . ASN B 1 85 ? -16.562 -6.719 11.055 1 92.62 85 ASN B O 1
ATOM 4162 N N . PRO B 1 86 ? -15.016 -7.836 12.383 1 94.94 86 PRO B N 1
ATOM 4163 C CA . PRO B 1 86 ? -14.484 -6.605 12.977 1 94.94 86 PRO B CA 1
ATOM 4164 C C . PRO B 1 86 ? -13.883 -5.668 11.93 1 94.94 86 PRO B C 1
ATOM 4166 O O . PRO B 1 86 ? -13.797 -4.457 12.156 1 94.94 86 PRO B O 1
ATOM 4169 N N . GLN B 1 87 ? -13.445 -6.207 10.828 1 95.5 87 GLN B N 1
ATOM 4170 C CA . GLN B 1 87 ? -12.859 -5.367 9.789 1 95.5 87 GLN B CA 1
ATOM 4171 C C . GLN B 1 87 ? -13.898 -4.422 9.188 1 95.5 87 GLN B C 1
ATOM 4173 O O . GLN B 1 87 ? -13.609 -3.256 8.922 1 95.5 87 GLN B O 1
ATOM 4178 N N . THR B 1 88 ? -15.188 -4.914 8.906 1 95.75 88 THR B N 1
ATOM 4179 C CA . THR B 1 88 ? -16.25 -4.051 8.391 1 95.75 88 THR B CA 1
ATOM 4180 C C . THR B 1 88 ? -16.656 -3.025 9.438 1 95.75 88 THR B C 1
ATOM 4182 O O . THR B 1 88 ? -16.922 -1.867 9.109 1 95.75 88 THR B O 1
ATOM 4185 N N . ALA B 1 89 ? -16.656 -3.404 10.711 1 95.25 89 ALA B N 1
ATOM 4186 C CA . ALA B 1 89 ? -16.984 -2.484 11.789 1 95.25 89 ALA B CA 1
ATOM 4187 C C . ALA B 1 89 ? -15.961 -1.365 11.898 1 95.25 89 ALA B C 1
ATOM 4189 O O . ALA B 1 89 ? -16.312 -0.194 12.047 1 95.25 89 ALA B O 1
ATOM 4190 N N . ALA B 1 90 ? -14.68 -1.779 11.844 1 96.94 90 ALA B N 1
ATOM 4191 C CA . ALA B 1 90 ? -13.602 -0.796 11.945 1 96.94 90 ALA B CA 1
ATOM 4192 C C . ALA B 1 90 ? -13.68 0.218 10.805 1 96.94 90 ALA B C 1
ATOM 4194 O O . ALA B 1 90 ? -13.469 1.415 11.023 1 96.94 90 ALA B O 1
ATOM 4195 N N . ALA B 1 91 ? -13.961 -0.221 9.578 1 96.38 91 ALA B N 1
ATOM 4196 C CA . ALA B 1 91 ? -14.086 0.675 8.43 1 96.38 91 ALA B CA 1
ATOM 4197 C C . ALA B 1 91 ? -15.266 1.625 8.594 1 96.38 91 ALA B C 1
ATOM 4199 O O . ALA B 1 91 ? -15.18 2.803 8.242 1 96.38 91 ALA B O 1
ATOM 4200 N N . TRP B 1 92 ? -16.406 1.137 9.109 1 96.19 92 TRP B N 1
ATOM 4201 C CA . TRP B 1 92 ? -17.578 1.966 9.367 1 96.19 92 TRP B CA 1
ATOM 4202 C C . TRP B 1 92 ? -17.281 3.033 10.406 1 96.19 92 TRP B C 1
ATOM 4204 O O . TRP B 1 92 ? -17.703 4.184 10.273 1 96.19 92 TRP B O 1
ATOM 4214 N N . ASP B 1 93 ? -16.484 2.625 11.477 1 96.56 93 ASP B N 1
ATOM 4215 C CA . ASP B 1 93 ? -16.078 3.588 12.492 1 96.56 93 ASP B CA 1
ATOM 4216 C C . ASP B 1 93 ? -15.164 4.664 11.906 1 96.56 93 ASP B C 1
ATOM 4218 O O . ASP B 1 93 ? -15.203 5.82 12.336 1 96.56 93 ASP B O 1
ATOM 4222 N N . GLY B 1 94 ? -14.328 4.199 10.984 1 96.88 94 GLY B N 1
ATOM 4223 C CA . GLY B 1 94 ? -13.516 5.188 10.289 1 96.88 94 GLY B CA 1
ATOM 4224 C C . GLY B 1 94 ? -14.344 6.207 9.531 1 96.88 94 GLY B C 1
ATOM 4225 O O . GLY B 1 94 ? -14.023 7.395 9.523 1 96.88 94 GLY B O 1
ATOM 4226 N N . LEU B 1 95 ? -15.438 5.789 8.859 1 96.31 95 LEU B N 1
ATOM 4227 C CA . LEU B 1 95 ? -16.359 6.676 8.164 1 96.31 95 LEU B CA 1
ATOM 4228 C C . LEU B 1 95 ? -17.047 7.621 9.148 1 96.31 95 LEU B C 1
ATOM 4230 O O . LEU B 1 95 ? -17.172 8.82 8.875 1 96.31 95 LEU B O 1
ATOM 4234 N N . ARG B 1 96 ? -17.422 7.152 10.305 1 95.81 96 ARG B N 1
ATOM 4235 C CA . ARG B 1 96 ? -18.047 7.973 11.336 1 95.81 96 ARG B CA 1
ATOM 4236 C C . ARG B 1 96 ? -17.078 9.055 11.828 1 95.81 96 ARG B C 1
ATOM 4238 O O . ARG B 1 96 ? -17.484 10.195 12.062 1 95.81 96 ARG B O 1
ATOM 4245 N N . ALA B 1 97 ? -15.828 8.641 11.984 1 97 97 ALA B N 1
ATOM 4246 C CA . ALA B 1 97 ? -14.82 9.602 12.422 1 97 97 ALA B CA 1
ATOM 4247 C C . ALA B 1 97 ? -14.664 10.734 11.406 1 97 97 ALA B C 1
ATOM 4249 O O . ALA B 1 97 ? -14.547 11.906 11.781 1 97 97 ALA B O 1
ATOM 4250 N N . GLN B 1 98 ? -14.68 10.422 10.094 1 95.94 98 GLN B N 1
ATOM 4251 C CA . GLN B 1 98 ? -14.531 11.445 9.062 1 95.94 98 GLN B CA 1
ATOM 4252 C C . GLN B 1 98 ? -15.789 12.305 8.945 1 95.94 98 GLN B C 1
ATOM 4254 O O . GLN B 1 98 ? -15.711 13.5 8.656 1 95.94 98 GLN B O 1
ATOM 4259 N N . ALA B 1 99 ? -16.938 11.688 9.188 1 95.25 99 ALA B N 1
ATOM 4260 C CA . ALA B 1 99 ? -18.172 12.469 9.242 1 95.25 99 ALA B CA 1
ATOM 4261 C C . ALA B 1 99 ? -18.109 13.508 10.359 1 95.25 99 ALA B C 1
ATOM 4263 O O . ALA B 1 99 ? -18.531 14.656 10.164 1 95.25 99 ALA B O 1
ATOM 4264 N N . ALA B 1 100 ? -17.594 13.109 11.523 1 95.19 100 ALA B N 1
ATOM 4265 C CA . ALA B 1 100 ? -17.422 14.055 12.625 1 95.19 100 ALA B CA 1
ATOM 4266 C C . ALA B 1 100 ? -16.438 15.156 12.25 1 95.19 100 ALA B C 1
ATOM 4268 O O . ALA B 1 100 ? -16.594 16.312 12.656 1 95.19 100 ALA B O 1
ATOM 4269 N N . SER B 1 101 ? -15.422 14.82 11.484 1 96.44 101 SER B N 1
ATOM 4270 C CA . SER B 1 101 ? -14.469 15.82 11.016 1 96.44 101 SER B CA 1
ATOM 4271 C C . SER B 1 101 ? -15.141 16.844 10.117 1 96.44 101 SER B C 1
ATOM 4273 O O . SER B 1 101 ? -14.805 18.031 10.148 1 96.44 101 SER B O 1
ATOM 4275 N N . LEU B 1 102 ? -16.078 16.406 9.266 1 95.5 102 LEU B N 1
ATOM 4276 C CA . LEU B 1 102 ? -16.859 17.344 8.461 1 95.5 102 LEU B CA 1
ATOM 4277 C C . LEU B 1 102 ? -17.672 18.281 9.352 1 95.5 102 LEU B C 1
ATOM 4279 O O . LEU B 1 102 ? -17.766 19.484 9.07 1 95.5 102 LEU B O 1
ATOM 4283 N N . GLY B 1 103 ? -18.188 17.703 10.477 1 94.88 103 GLY B N 1
ATOM 4284 C CA . GLY B 1 103 ? -18.859 18.547 11.453 1 94.88 103 GLY B CA 1
ATOM 4285 C C . GLY B 1 103 ? -17.969 19.609 12.062 1 94.88 103 GLY B C 1
ATOM 4286 O O . GLY B 1 103 ? -18.391 20.75 12.25 1 94.88 103 GLY B O 1
ATOM 4287 N N . MET B 1 104 ? -16.734 19.219 12.273 1 95.75 104 MET B N 1
ATOM 4288 C CA . MET B 1 104 ? -15.773 20.188 12.797 1 95.75 104 MET B CA 1
ATOM 4289 C C . MET B 1 104 ? -15.516 21.297 11.781 1 95.75 104 MET B C 1
ATOM 4291 O O . MET B 1 104 ? -15.438 22.469 12.156 1 95.75 104 MET B O 1
ATOM 4295 N N . ALA B 1 105 ? -15.422 20.984 10.523 1 95.56 105 ALA B N 1
ATOM 4296 C CA . ALA B 1 105 ? -15.211 21.984 9.484 1 95.56 105 ALA B CA 1
ATOM 4297 C C . ALA B 1 105 ? -16.438 22.875 9.344 1 95.56 105 ALA B C 1
ATOM 4299 O O . ALA B 1 105 ? -16.312 24.094 9.133 1 95.56 105 ALA B O 1
ATOM 4300 N N . GLU B 1 106 ? -17.609 22.359 9.5 1 95 106 GLU B N 1
ATOM 4301 C CA . GLU B 1 106 ? -18.844 23.109 9.406 1 95 106 GLU B CA 1
ATOM 4302 C C . GLU B 1 106 ? -19.031 24.047 10.594 1 95 106 GLU B C 1
ATOM 4304 O O . GLU B 1 106 ? -19.625 25.125 10.469 1 95 106 GLU B O 1
ATOM 4309 N N . SER B 1 107 ? -18.438 23.625 11.727 1 94.38 107 SER B N 1
ATOM 4310 C CA . SER B 1 107 ? -18.562 24.438 12.93 1 94.38 107 SER B CA 1
ATOM 4311 C C . SER B 1 107 ? -17.891 25.781 12.766 1 94.38 107 SER B C 1
ATOM 4313 O O . SER B 1 107 ? -18.234 26.75 13.453 1 94.38 107 SER B O 1
ATOM 4315 N N . ALA B 1 108 ? -16.938 25.875 11.789 1 93.5 108 ALA B N 1
ATOM 4316 C CA . ALA B 1 108 ? -16.219 27.141 11.547 1 93.5 108 ALA B CA 1
ATOM 4317 C C . ALA B 1 108 ? -17.172 28.188 10.977 1 93.5 108 ALA B C 1
ATOM 4319 O O . ALA B 1 108 ? -16.844 29.391 10.977 1 93.5 108 ALA B O 1
ATOM 4320 N N . TRP B 1 109 ? -18.391 27.844 10.516 1 94.31 109 TRP B N 1
ATOM 4321 C CA . TRP B 1 109 ? -19.375 28.781 9.977 1 94.31 109 TRP B CA 1
ATOM 4322 C C . TRP B 1 109 ? -20.266 29.328 11.086 1 94.31 109 TRP B C 1
ATOM 4324 O O . TRP B 1 109 ? -21.141 30.156 10.836 1 94.31 109 TRP B O 1
ATOM 4334 N N . LEU B 1 110 ? -20.016 28.906 12.359 1 93.75 110 LEU B N 1
ATOM 4335 C CA . LEU B 1 110 ? -20.781 29.375 13.516 1 93.75 110 LEU B CA 1
ATOM 4336 C C . LEU B 1 110 ? -19.906 30.234 14.422 1 93.75 110 LEU B C 1
ATOM 4338 O O . LEU B 1 110 ? -18.688 30.094 14.438 1 93.75 110 LEU B O 1
ATOM 4342 N N . PRO B 1 111 ? -20.5 31.203 15.188 1 93.88 111 PRO B N 1
ATOM 4343 C CA . PRO B 1 111 ? -19.719 32.031 16.125 1 93.88 111 PRO B CA 1
ATOM 4344 C C . PRO B 1 111 ? -19.25 31.25 17.344 1 93.88 111 PRO B C 1
ATOM 4346 O O . PRO B 1 111 ? -19.734 30.141 17.594 1 93.88 111 PRO B O 1
ATOM 4349 N N . SER B 1 112 ? -18.297 31.781 17.953 1 93.62 112 SER B N 1
ATOM 4350 C CA . SER B 1 112 ? -17.828 31.25 19.219 1 93.62 112 SER B CA 1
ATOM 4351 C C . SER B 1 112 ? -18.094 32.219 20.375 1 93.62 112 SER B C 1
ATOM 4353 O O . SER B 1 112 ? -18.047 33.438 20.172 1 93.62 112 SER B O 1
ATOM 4355 N N . LEU B 1 113 ? -18.5 31.688 21.453 1 92.25 113 LEU B N 1
ATOM 4356 C CA . LEU B 1 113 ? -18.75 32.438 22.672 1 92.25 113 LEU B CA 1
ATOM 4357 C C . LEU B 1 113 ? -17.844 31.969 23.797 1 92.25 113 LEU B C 1
ATOM 4359 O O . LEU B 1 113 ? -17.781 30.781 24.094 1 92.25 113 LEU B O 1
ATOM 4363 N N . SER B 1 114 ? -17.078 32.938 24.406 1 93.06 114 SER B N 1
ATOM 4364 C CA . SER B 1 114 ? -16.188 32.594 25.5 1 93.06 114 SER B CA 1
ATOM 4365 C C . SER B 1 114 ? -16.344 33.562 26.672 1 93.06 114 SER B C 1
ATOM 4367 O O . SER B 1 114 ? -16.625 34.75 26.484 1 93.06 114 SER B O 1
ATOM 4369 N N . LEU B 1 115 ? -16.203 32.969 27.875 1 90.38 115 LEU B N 1
ATOM 4370 C CA . LEU B 1 115 ? -16.141 33.781 29.094 1 90.38 115 LEU B CA 1
ATOM 4371 C C . LEU B 1 115 ? -14.727 33.781 29.672 1 90.38 115 LEU B C 1
ATOM 4373 O O . LEU B 1 115 ? -14.148 32.719 29.922 1 90.38 115 LEU B O 1
ATOM 4377 N N . ASN B 1 116 ? -14.227 35 29.703 1 90.56 116 ASN B N 1
ATOM 4378 C CA . ASN B 1 116 ? -12.914 35.188 30.312 1 90.56 116 ASN B CA 1
ATOM 4379 C C . ASN B 1 116 ? -12.992 36.094 31.531 1 90.56 116 ASN B C 1
ATOM 4381 O O . ASN B 1 116 ? -13.641 37.156 31.484 1 90.56 116 ASN B O 1
ATOM 4385 N N . THR B 1 117 ? -12.352 35.656 32.625 1 87.12 117 THR B N 1
ATOM 4386 C CA . THR B 1 117 ? -12.273 36.5 33.844 1 87.12 117 THR B CA 1
ATOM 4387 C C . THR B 1 117 ? -10.828 36.688 34.281 1 87.12 117 THR B C 1
ATOM 4389 O O . THR B 1 117 ? -10.133 35.719 34.562 1 87.12 117 THR B O 1
ATOM 4392 N N . ASN B 1 118 ? -10.516 37.969 34.25 1 86.5 118 ASN B N 1
ATOM 4393 C CA . ASN B 1 118 ? -9.172 38.312 34.688 1 86.5 118 ASN B CA 1
ATOM 4394 C C . ASN B 1 118 ? -9.18 38.938 36.094 1 86.5 118 ASN B C 1
ATOM 4396 O O . ASN B 1 118 ? -9.867 39.938 36.312 1 86.5 118 ASN B O 1
ATOM 4400 N N . LEU B 1 119 ? -8.414 38.281 37.031 1 87.06 119 LEU B N 1
ATOM 4401 C CA . LEU B 1 119 ? -8.133 38.812 38.375 1 87.06 119 LEU B CA 1
ATOM 4402 C C . LEU B 1 119 ? -6.68 39.25 38.469 1 87.06 119 LEU B C 1
ATOM 4404 O O . LEU B 1 119 ? -5.77 38.438 38.312 1 87.06 119 LEU B O 1
ATOM 4408 N N . SER B 1 120 ? -6.555 40.562 38.594 1 85.12 120 SER B N 1
ATOM 4409 C CA . SER B 1 120 ? -5.172 41.031 38.625 1 85.12 120 SER B CA 1
ATOM 4410 C C . SER B 1 120 ? -4.953 42.062 39.719 1 85.12 120 SER B C 1
ATOM 4412 O O . SER B 1 120 ? -5.902 42.688 40.188 1 85.12 120 SER B O 1
ATOM 4414 N N . ARG B 1 121 ? -3.637 42.125 40.281 1 81.5 121 ARG B N 1
ATOM 4415 C CA . ARG B 1 121 ? -3.088 43.188 41.125 1 81.5 121 ARG B CA 1
ATOM 4416 C C . ARG B 1 121 ? -1.902 43.875 40.469 1 81.5 121 ARG B C 1
ATOM 4418 O O . ARG B 1 121 ? -0.973 43.219 40 1 81.5 121 ARG B O 1
ATOM 4425 N N . ARG B 1 122 ? -2.152 45.062 40.156 1 80.56 122 ARG B N 1
ATOM 4426 C CA . ARG B 1 122 ? -1.092 45.781 39.438 1 80.56 122 ARG B CA 1
ATOM 4427 C C . ARG B 1 122 ? -0.694 47.062 40.156 1 80.56 122 ARG B C 1
ATOM 4429 O O . ARG B 1 122 ? -1.516 47.656 40.844 1 80.56 122 ARG B O 1
ATOM 4436 N N . GLN B 1 123 ? 0.712 47.344 40.094 1 77.31 123 GLN B N 1
ATOM 4437 C CA . GLN B 1 123 ? 1.26 48.656 40.469 1 77.31 123 GLN B CA 1
ATOM 4438 C C . GLN B 1 123 ? 1.858 49.375 39.281 1 77.31 123 GLN B C 1
ATOM 4440 O O . GLN B 1 123 ? 2.613 48.781 38.5 1 77.31 123 GLN B O 1
ATOM 4445 N N . ALA B 1 124 ? 1.169 50.344 38.844 1 70.06 124 ALA B N 1
ATOM 4446 C CA . ALA B 1 124 ? 1.662 51.094 37.688 1 70.06 124 ALA B CA 1
ATOM 4447 C C . ALA B 1 124 ? 2.297 52.406 38.094 1 70.06 124 ALA B C 1
ATOM 4449 O O . ALA B 1 124 ? 2.244 52.781 39.25 1 70.06 124 ALA B O 1
ATOM 4450 N N . ALA B 1 125 ? 3.26 52.844 37.312 1 68.31 125 ALA B N 1
ATOM 4451 C CA . ALA B 1 125 ? 3.777 54.188 37.469 1 68.31 125 ALA B CA 1
ATOM 4452 C C . ALA B 1 125 ? 2.973 55.188 36.625 1 68.31 125 ALA B C 1
ATOM 4454 O O . ALA B 1 125 ? 2.531 54.844 35.5 1 68.31 125 ALA B O 1
ATOM 4455 N N . SER B 1 126 ? 2.506 56.156 37.156 1 63.22 126 SER B N 1
ATOM 4456 C CA . SER B 1 126 ? 1.754 57.156 36.438 1 63.22 126 SER B CA 1
ATOM 4457 C C . SER B 1 126 ? 2.566 57.75 35.281 1 63.22 126 SER B C 1
ATOM 4459 O O . SER B 1 126 ? 3.795 57.625 35.281 1 63.22 126 SER B O 1
ATOM 4461 N N . THR B 1 127 ? 1.826 58.125 34.219 1 63.56 127 THR B N 1
ATOM 4462 C CA . THR B 1 127 ? 2.484 58.812 33.125 1 63.56 127 THR B CA 1
ATOM 4463 C C . THR B 1 127 ? 3.361 59.938 33.656 1 63.56 127 THR B C 1
ATOM 4465 O O . THR B 1 127 ? 4.309 60.375 33 1 63.56 127 THR B O 1
ATOM 4468 N N . ALA B 1 128 ? 3.104 60.562 34.812 1 66.19 128 ALA B N 1
ATOM 4469 C CA . ALA B 1 128 ? 3.854 61.656 35.438 1 66.19 128 ALA B CA 1
ATOM 4470 C C . ALA B 1 128 ? 5.016 61.125 36.281 1 66.19 128 ALA B C 1
ATOM 4472 O O . ALA B 1 128 ? 5.746 61.906 36.906 1 66.19 128 ALA B O 1
ATOM 4473 N N . GLY B 1 129 ? 5.227 59.812 36.25 1 63.56 129 GLY B N 1
ATOM 4474 C CA . GLY B 1 129 ? 6.391 59.219 36.906 1 63.56 129 GLY B CA 1
ATOM 4475 C C . GLY B 1 129 ? 6.121 58.812 38.344 1 63.56 129 GLY B C 1
ATOM 4476 O O . GLY B 1 129 ? 7.039 58.406 39.062 1 63.56 129 GLY B O 1
ATOM 4477 N N . PHE B 1 130 ? 4.836 59.125 38.812 1 68 130 PHE B N 1
ATOM 4478 C CA . PHE B 1 130 ? 4.578 58.75 40.188 1 68 130 PHE B CA 1
ATOM 4479 C C . PHE B 1 130 ? 4.031 57.312 40.25 1 68 130 PHE B C 1
ATOM 4481 O O . PHE B 1 130 ? 3.363 56.875 39.312 1 68 130 PHE B O 1
ATOM 4488 N N . THR B 1 131 ? 4.465 56.5 41.312 1 73.69 131 THR B N 1
ATOM 4489 C CA . THR B 1 131 ? 3.988 55.156 41.531 1 73.69 131 THR B CA 1
ATOM 4490 C C . THR B 1 131 ? 2.527 55.156 41.969 1 73.69 131 THR B C 1
ATOM 4492 O O . THR B 1 131 ? 2.145 55.906 42.875 1 73.69 131 THR B O 1
ATOM 4495 N N . VAL B 1 132 ? 1.705 54.688 41.156 1 71.38 132 VAL B N 1
ATOM 4496 C CA . VAL B 1 132 ? 0.306 54.5 41.531 1 71.38 132 VAL B CA 1
ATOM 4497 C C . VAL B 1 132 ? 0.165 53.281 42.406 1 71.38 132 VAL B C 1
ATOM 4499 O O . VAL B 1 132 ? 0.828 52.281 42.188 1 71.38 132 VAL B O 1
ATOM 4502 N N . PRO B 1 133 ? -0.562 53.438 43.656 1 74.88 133 PRO B N 1
ATOM 4503 C CA . PRO B 1 133 ? -0.742 52.312 44.531 1 74.88 133 PRO B CA 1
ATOM 4504 C C . PRO B 1 133 ? -1.258 51.062 43.812 1 74.88 133 PRO B C 1
ATOM 4506 O O . PRO B 1 133 ? -1.913 51.188 42.781 1 74.88 133 PRO B O 1
ATOM 4509 N N . ALA B 1 134 ? -0.865 49.875 44.406 1 81.12 134 ALA B N 1
ATOM 4510 C CA . ALA B 1 134 ? -1.312 48.594 43.844 1 81.12 134 ALA B CA 1
ATOM 4511 C C . ALA B 1 134 ? -2.836 48.531 43.844 1 81.12 134 ALA B C 1
ATOM 4513 O O . ALA B 1 134 ? -3.496 48.938 44.812 1 81.12 134 ALA B O 1
ATOM 4514 N N . ARG B 1 135 ? -3.43 48.219 42.719 1 79.31 135 ARG B N 1
ATOM 4515 C CA . ARG B 1 135 ? -4.875 48.094 42.562 1 79.31 135 ARG B CA 1
ATOM 4516 C C . ARG B 1 135 ? -5.254 46.656 42.125 1 79.31 135 ARG B C 1
ATOM 4518 O O . ARG B 1 135 ? -4.547 46.031 41.312 1 79.31 135 ARG B O 1
ATOM 4525 N N . ASN B 1 136 ? -6.398 46.156 42.906 1 81.94 136 ASN B N 1
ATOM 4526 C CA . ASN B 1 136 ? -7.008 44.906 42.5 1 81.94 136 ASN B CA 1
ATOM 4527 C C . ASN B 1 136 ? -8.078 45.125 41.438 1 81.94 136 ASN B C 1
ATOM 4529 O O . ASN B 1 136 ? -8.828 46.125 41.5 1 81.94 136 ASN B O 1
ATOM 4533 N N . SER B 1 137 ? -8.023 44.438 40.406 1 82.75 137 SER B N 1
ATOM 4534 C CA . SER B 1 137 ? -9.031 44.562 39.344 1 82.75 137 SER B CA 1
ATOM 4535 C C . SER B 1 137 ? -9.586 43.188 38.938 1 82.75 137 SER B C 1
ATOM 4537 O O . SER B 1 137 ? -8.859 42.188 38.969 1 82.75 137 SER B O 1
ATOM 4539 N N . VAL B 1 138 ? -10.938 43.031 38.938 1 81.44 138 VAL B N 1
ATOM 4540 C CA . VAL B 1 138 ? -11.648 41.906 38.375 1 81.44 138 VAL B CA 1
ATOM 4541 C C . VAL B 1 138 ? -12.398 42.312 37.125 1 81.44 138 VAL B C 1
ATOM 4543 O O . VAL B 1 138 ? -13.141 43.281 37.125 1 81.44 138 VAL B O 1
ATOM 4546 N N . ASN B 1 139 ? -12.242 41.656 36.031 1 84.81 139 ASN B N 1
ATOM 4547 C CA . ASN B 1 139 ? -12.82 42.031 34.75 1 84.81 139 ASN B CA 1
ATOM 4548 C C . ASN B 1 139 ? -13.414 40.812 34 1 84.81 139 ASN B C 1
ATOM 4550 O O . ASN B 1 139 ? -12.797 40.281 33.094 1 84.81 139 ASN B O 1
ATOM 4554 N N . PRO B 1 140 ? -14.664 40.312 34.5 1 85.56 140 PRO B N 1
ATOM 4555 C CA . PRO B 1 140 ? -15.359 39.312 33.688 1 85.56 140 PRO B CA 1
ATOM 4556 C C . PRO B 1 140 ? -15.758 39.844 32.312 1 85.56 140 PRO B C 1
ATOM 4558 O O . PRO B 1 140 ? -16.281 40.969 32.219 1 85.56 140 PRO B O 1
ATOM 4561 N N . ASN B 1 141 ? -15.422 39.188 31.234 1 89.19 141 ASN B N 1
ATOM 4562 C CA . ASN B 1 141 ? -15.68 39.656 29.875 1 89.19 141 ASN B CA 1
ATOM 4563 C C . ASN B 1 141 ? -16.203 38.531 29 1 89.19 141 ASN B C 1
ATOM 4565 O O . ASN B 1 141 ? -15.562 37.469 28.859 1 89.19 141 ASN B O 1
ATOM 4569 N N . LEU B 1 142 ? -17.453 38.656 28.5 1 89.75 142 LEU B N 1
ATOM 4570 C CA . LEU B 1 142 ? -18.047 37.781 27.516 1 89.75 142 LEU B CA 1
ATOM 4571 C C . LEU B 1 142 ? -17.719 38.25 26.094 1 89.75 142 LEU B C 1
ATOM 4573 O O . LEU B 1 142 ? -18.062 39.375 25.719 1 89.75 142 LEU B O 1
ATOM 4577 N N . THR B 1 143 ? -17.094 37.344 25.406 1 92.56 143 THR B N 1
ATOM 4578 C CA . THR B 1 143 ? -16.656 37.75 24.078 1 92.56 143 THR B CA 1
ATOM 4579 C C . THR B 1 143 ? -17.266 36.844 23 1 92.56 143 THR B C 1
ATOM 4581 O O . THR B 1 143 ? -17.172 35.625 23.094 1 92.56 143 THR B O 1
ATOM 4584 N N . LEU B 1 144 ? -17.984 37.375 22.031 1 91.81 144 LEU B N 1
ATOM 4585 C CA . LEU B 1 144 ? -18.5 36.719 20.828 1 91.81 144 LEU B CA 1
ATOM 4586 C C . LEU B 1 144 ? -17.609 37.031 19.625 1 91.81 144 LEU B C 1
ATOM 4588 O O . LEU B 1 144 ? -17.297 38.188 19.375 1 91.81 144 LEU B O 1
ATOM 4592 N N . SER B 1 145 ? -17.203 36 19.047 1 94 145 SER B N 1
ATOM 4593 C CA . SER B 1 145 ? -16.375 36.188 17.859 1 94 145 SER B CA 1
ATOM 4594 C C . SER B 1 145 ? -16.938 35.438 16.656 1 94 145 SER B C 1
ATOM 4596 O O . SER B 1 145 ? -17.438 34.312 16.812 1 94 145 SER B O 1
ATOM 4598 N N . TYR B 1 146 ? -16.906 36.094 15.461 1 93.44 146 TYR B N 1
ATOM 4599 C CA . TYR B 1 146 ? -17.453 35.5 14.242 1 93.44 146 TYR B CA 1
ATOM 4600 C C . TYR B 1 146 ? -16.703 36 13.008 1 93.44 146 TYR B C 1
ATOM 4602 O O . TYR B 1 146 ? -16.391 37.188 12.906 1 93.44 146 TYR B O 1
ATOM 4610 N N . THR B 1 147 ? -16.422 35.094 12.141 1 93.88 147 THR B N 1
ATOM 4611 C CA . THR B 1 147 ? -15.82 35.469 10.875 1 93.88 147 THR B CA 1
ATOM 4612 C C . THR B 1 147 ? -16.891 35.812 9.836 1 93.88 147 THR B C 1
ATOM 4614 O O . THR B 1 147 ? -17.703 34.938 9.492 1 93.88 147 THR B O 1
ATOM 4617 N N . LEU B 1 148 ? -16.859 37 9.336 1 93.56 148 LEU B N 1
ATOM 4618 C CA . LEU B 1 148 ? -17.875 37.438 8.375 1 93.56 148 LEU B CA 1
ATOM 4619 C C . LEU B 1 148 ? -17.5 37.031 6.961 1 93.56 148 LEU B C 1
ATOM 4621 O O . LEU B 1 148 ? -18.359 36.562 6.203 1 93.56 148 LEU B O 1
ATOM 4625 N N . TRP B 1 149 ? -16.234 37.156 6.664 1 93.75 149 TRP B N 1
ATOM 4626 C CA . TRP B 1 149 ? -15.797 36.875 5.301 1 93.75 149 TRP B CA 1
ATOM 4627 C C . TRP B 1 149 ? -14.336 36.438 5.285 1 93.75 149 TRP B C 1
ATOM 4629 O O . TRP B 1 149 ? -13.5 37.031 5.977 1 93.75 149 TRP B O 1
ATOM 4639 N N . ASP B 1 150 ? -14.031 35.375 4.645 1 94.69 150 ASP B N 1
ATOM 4640 C CA . ASP B 1 150 ? -12.656 34.875 4.621 1 94.69 150 ASP B CA 1
ATOM 4641 C C . ASP B 1 150 ? -12.258 34.438 3.213 1 94.69 150 ASP B C 1
ATOM 4643 O O . ASP B 1 150 ? -11.391 33.562 3.047 1 94.69 150 ASP B O 1
ATOM 4647 N N . PHE B 1 151 ? -13.055 35 2.207 1 95.75 151 PHE B N 1
ATOM 4648 C CA . PHE B 1 151 ? -12.773 34.812 0.789 1 95.75 151 PHE B CA 1
ATOM 4649 C C . PHE B 1 151 ? -12.664 33.344 0.444 1 95.75 151 PHE B C 1
ATOM 4651 O O . PHE B 1 151 ? -11.797 32.938 -0.34 1 95.75 151 PHE B O 1
ATOM 4658 N N . GLY B 1 152 ? -13.367 32.438 1.144 1 95.81 152 GLY B N 1
ATOM 4659 C CA . GLY B 1 152 ? -13.547 31.062 0.717 1 95.81 152 GLY B CA 1
ATOM 4660 C C . GLY B 1 152 ? -12.695 30.078 1.502 1 95.81 152 GLY B C 1
ATOM 4661 O O . GLY B 1 152 ? -12.656 28.891 1.177 1 95.81 152 GLY B O 1
ATOM 4662 N N . LEU B 1 153 ? -11.875 30.5 2.543 1 95.69 153 LEU B N 1
ATOM 4663 C CA . LEU B 1 153 ? -11.023 29.609 3.32 1 95.69 153 LEU B CA 1
ATOM 4664 C C . LEU B 1 153 ? -11.859 28.531 4.004 1 95.69 153 LEU B C 1
ATOM 4666 O O . LEU B 1 153 ? -11.578 27.344 3.865 1 95.69 153 LEU B O 1
ATOM 4670 N N . ARG B 1 154 ? -12.969 28.875 4.691 1 96.06 154 ARG B N 1
ATOM 4671 C CA . ARG B 1 154 ? -13.82 27.922 5.391 1 96.06 154 ARG B CA 1
ATOM 4672 C C . ARG B 1 154 ? -14.516 26.984 4.41 1 96.06 154 ARG B C 1
ATOM 4674 O O . ARG B 1 154 ? -14.672 25.781 4.684 1 96.06 154 ARG B O 1
ATOM 4681 N N . ALA B 1 155 ? -14.953 27.578 3.301 1 97 155 ALA B N 1
ATOM 4682 C CA . ALA B 1 155 ? -15.602 26.766 2.277 1 97 155 ALA B CA 1
ATOM 4683 C C . ALA B 1 155 ? -14.641 25.703 1.731 1 97 155 ALA B C 1
ATOM 4685 O O . ALA B 1 155 ? -15.016 24.547 1.569 1 97 155 ALA B O 1
ATOM 4686 N N . ALA B 1 156 ? -13.406 26.141 1.446 1 97.62 156 ALA B N 1
ATOM 4687 C CA . ALA B 1 156 ? -12.398 25.219 0.928 1 97.62 156 ALA B CA 1
ATOM 4688 C C . ALA B 1 156 ? -12.086 24.125 1.943 1 97.62 156 ALA B C 1
ATOM 4690 O O . ALA B 1 156 ? -11.953 22.953 1.581 1 97.62 156 ALA B O 1
ATOM 4691 N N . LYS B 1 157 ? -11.961 24.453 3.211 1 97.12 157 LYS B N 1
ATOM 4692 C CA . LYS B 1 157 ? -11.68 23.484 4.262 1 97.12 157 LYS B CA 1
ATOM 4693 C C . LYS B 1 157 ? -12.844 22.516 4.426 1 97.12 157 LYS B C 1
ATOM 4695 O O . LYS B 1 157 ? -12.633 21.328 4.676 1 97.12 157 LYS B O 1
ATOM 4700 N N . MET B 1 158 ? -14.078 23.031 4.332 1 97.19 158 MET B N 1
ATOM 4701 C CA . MET B 1 158 ? -15.25 22.172 4.395 1 97.19 158 MET B CA 1
ATOM 4702 C C . MET B 1 158 ? -15.289 21.219 3.205 1 97.19 158 MET B C 1
ATOM 4704 O O . MET B 1 158 ? -15.617 20.031 3.361 1 97.19 158 MET B O 1
ATOM 4708 N N . ASP B 1 159 ? -14.961 21.766 2.027 1 97.38 159 ASP B N 1
ATOM 4709 C CA . ASP B 1 159 ? -14.922 20.922 0.841 1 97.38 159 ASP B CA 1
ATOM 4710 C C . ASP B 1 159 ? -13.883 19.812 0.992 1 97.38 159 ASP B C 1
ATOM 4712 O O . ASP B 1 159 ? -14.109 18.672 0.565 1 97.38 159 ASP B O 1
ATOM 4716 N N . ALA B 1 160 ? -12.688 20.109 1.563 1 97.75 160 ALA B N 1
ATOM 4717 C CA . ALA B 1 160 ? -11.656 19.109 1.812 1 97.75 160 ALA B CA 1
ATOM 4718 C C . ALA B 1 160 ? -12.148 18.047 2.775 1 97.75 160 ALA B C 1
ATOM 4720 O O . ALA B 1 160 ? -11.922 16.844 2.557 1 97.75 160 ALA B O 1
ATOM 4721 N N . ALA B 1 161 ? -12.836 18.516 3.826 1 97.19 161 ALA B N 1
ATOM 4722 C CA . ALA B 1 161 ? -13.375 17.578 4.805 1 97.19 161 ALA B CA 1
ATOM 4723 C C . ALA B 1 161 ? -14.445 16.688 4.18 1 97.19 161 ALA B C 1
ATOM 4725 O O . ALA B 1 161 ? -14.516 15.484 4.465 1 97.19 161 ALA B O 1
ATOM 4726 N N . ARG B 1 162 ? -15.336 17.281 3.391 1 97 162 ARG B N 1
ATOM 4727 C CA . ARG B 1 162 ? -16.359 16.516 2.689 1 97 162 ARG B CA 1
ATOM 4728 C C . ARG B 1 162 ? -15.727 15.461 1.775 1 97 162 ARG B C 1
ATOM 4730 O O . ARG B 1 162 ? -16.156 14.305 1.762 1 97 162 ARG B O 1
ATOM 4737 N N . ALA B 1 163 ? -14.734 15.875 0.999 1 97.5 163 ALA B N 1
ATOM 4738 C CA . ALA B 1 163 ? -14.039 14.945 0.121 1 97.5 163 ALA B CA 1
ATOM 4739 C C . ALA B 1 163 ? -13.383 13.82 0.923 1 97.5 163 ALA B C 1
ATOM 4741 O O . ALA B 1 163 ? -13.328 12.672 0.471 1 97.5 163 ALA B O 1
ATOM 4742 N N . GLN B 1 164 ? -12.898 14.133 2.121 1 97.62 164 GLN B N 1
ATOM 4743 C CA . GLN B 1 164 ? -12.32 13.109 2.986 1 97.62 164 GLN B CA 1
ATOM 4744 C C . GLN B 1 164 ? -13.375 12.117 3.455 1 97.62 164 GLN B C 1
ATOM 4746 O O . GLN B 1 164 ? -13.094 10.938 3.639 1 97.62 164 GLN B O 1
ATOM 4751 N N . GLU B 1 165 ? -14.578 12.602 3.66 1 96.88 165 GLU B N 1
ATOM 4752 C CA . GLU B 1 165 ? -15.688 11.695 3.969 1 96.88 165 GLU B CA 1
ATOM 4753 C C . GLU B 1 165 ? -15.953 10.742 2.811 1 96.88 165 GLU B C 1
ATOM 4755 O O . GLU B 1 165 ? -16.234 9.562 3.025 1 96.88 165 GLU B O 1
ATOM 4760 N N . TRP B 1 166 ? -15.875 11.258 1.557 1 97.25 166 TRP B N 1
ATOM 4761 C CA . TRP B 1 166 ? -16.016 10.383 0.396 1 97.25 166 TRP B CA 1
ATOM 4762 C C . TRP B 1 166 ? -14.945 9.297 0.396 1 97.25 166 TRP B C 1
ATOM 4764 O O . TRP B 1 166 ? -15.234 8.125 0.146 1 97.25 166 TRP B O 1
ATOM 4774 N N . VAL B 1 167 ? -13.625 9.688 0.654 1 97.56 167 VAL B N 1
ATOM 4775 C CA . VAL B 1 167 ? -12.523 8.734 0.713 1 97.56 167 VAL B CA 1
ATOM 4776 C C . VAL B 1 167 ? -12.852 7.633 1.717 1 97.56 167 VAL B C 1
ATOM 4778 O O . VAL B 1 167 ? -12.68 6.445 1.422 1 97.56 167 VAL B O 1
ATOM 4781 N N . ALA B 1 168 ? -13.367 8.047 2.885 1 97.12 168 ALA B N 1
ATOM 4782 C CA . ALA B 1 168 ? -13.703 7.074 3.926 1 97.12 168 ALA B CA 1
ATOM 4783 C C . ALA B 1 168 ? -14.859 6.184 3.49 1 97.12 168 ALA B C 1
ATOM 4785 O O . ALA B 1 168 ? -14.891 4.992 3.812 1 97.12 168 ALA B O 1
ATOM 4786 N N . GLY B 1 169 ? -15.859 6.766 2.838 1 96.81 169 GLY B N 1
ATOM 4787 C CA . GLY B 1 169 ? -16.969 5.977 2.312 1 96.81 169 GLY B CA 1
ATOM 4788 C C . GLY B 1 169 ? -16.516 4.887 1.359 1 96.81 169 GLY B C 1
ATOM 4789 O O . GLY B 1 169 ? -16.906 3.725 1.508 1 96.81 169 GLY B O 1
ATOM 4790 N N . PHE B 1 170 ? -15.672 5.23 0.429 1 96.81 170 PHE B N 1
ATOM 4791 C CA . PHE B 1 170 ? -15.18 4.258 -0.537 1 96.81 170 PHE B CA 1
ATOM 4792 C C . PHE B 1 170 ? -14.242 3.26 0.131 1 96.81 170 PHE B C 1
ATOM 4794 O O . PHE B 1 170 ? -14.164 2.1 -0.277 1 96.81 170 PHE B O 1
ATOM 4801 N N . THR B 1 171 ? -13.477 3.666 1.182 1 96.81 171 THR B N 1
ATOM 4802 C CA . THR B 1 171 ? -12.656 2.746 1.969 1 96.81 171 THR B CA 1
ATOM 4803 C C . THR B 1 171 ? -13.531 1.685 2.631 1 96.81 171 THR B C 1
ATOM 4805 O O . THR B 1 171 ? -13.156 0.512 2.689 1 96.81 171 THR B O 1
ATOM 4808 N N . GLN B 1 172 ? -14.688 2.113 3.156 1 96.56 172 GLN B N 1
ATOM 4809 C CA . GLN B 1 172 ? -15.625 1.152 3.727 1 96.56 172 GLN B CA 1
ATOM 4810 C C . GLN B 1 172 ? -16.109 0.162 2.67 1 96.56 172 GLN B C 1
ATOM 4812 O O . GLN B 1 172 ? -16.172 -1.043 2.922 1 96.56 172 GLN B O 1
ATOM 4817 N N . ASN B 1 173 ? -16.469 0.643 1.492 1 96.44 173 ASN B N 1
ATOM 4818 C CA . ASN B 1 173 ? -16.906 -0.235 0.41 1 96.44 173 ASN B CA 1
ATOM 4819 C C . ASN B 1 173 ? -15.82 -1.239 0.036 1 96.44 173 ASN B C 1
ATOM 4821 O O . ASN B 1 173 ? -16.109 -2.406 -0.232 1 96.44 173 ASN B O 1
ATOM 4825 N N . GLN B 1 174 ? -14.547 -0.774 -0.017 1 96.19 174 GLN B N 1
ATOM 4826 C CA . GLN B 1 174 ? -13.43 -1.662 -0.3 1 96.19 174 GLN B CA 1
ATOM 4827 C C . GLN B 1 174 ? -13.305 -2.746 0.766 1 96.19 174 GLN B C 1
ATOM 4829 O O . GLN B 1 174 ? -13.039 -3.908 0.449 1 96.19 174 GLN B O 1
ATOM 4834 N N . SER B 1 175 ? -13.469 -2.355 2.016 1 96.38 175 SER B N 1
ATOM 4835 C CA . SER B 1 175 ? -13.398 -3.318 3.109 1 96.38 175 SER B CA 1
ATOM 4836 C C . SER B 1 175 ? -14.484 -4.383 2.984 1 96.38 175 SER B C 1
ATOM 4838 O O . SER B 1 175 ? -14.227 -5.566 3.215 1 96.38 175 SER B O 1
ATOM 4840 N N . ILE B 1 176 ? -15.68 -3.963 2.639 1 95.75 176 ILE B N 1
ATOM 4841 C CA . ILE B 1 176 ? -16.797 -4.883 2.449 1 95.75 176 ILE B CA 1
ATOM 4842 C C . ILE B 1 176 ? -16.453 -5.891 1.355 1 95.75 176 ILE B C 1
ATOM 4844 O O . ILE B 1 176 ? -16.641 -7.098 1.533 1 95.75 176 ILE B O 1
ATOM 4848 N N . GLN B 1 177 ? -15.938 -5.438 0.279 1 94.81 177 GLN B N 1
ATOM 4849 C CA . GLN B 1 177 ? -15.555 -6.312 -0.825 1 94.81 177 GLN B CA 1
ATOM 4850 C C . GLN B 1 177 ? -14.43 -7.262 -0.413 1 94.81 177 GLN B C 1
ATOM 4852 O O . GLN B 1 177 ? -14.438 -8.438 -0.787 1 94.81 177 GLN B O 1
ATOM 4857 N N . THR B 1 178 ? -13.453 -6.742 0.306 1 96.12 178 THR B N 1
ATOM 4858 C CA . THR B 1 178 ? -12.328 -7.555 0.751 1 96.12 178 THR B CA 1
ATOM 4859 C C . THR B 1 178 ? -12.797 -8.688 1.659 1 96.12 178 THR B C 1
ATOM 4861 O O . THR B 1 178 ? -12.359 -9.828 1.516 1 96.12 178 THR B O 1
ATOM 4864 N N . VAL B 1 179 ? -13.688 -8.359 2.564 1 96.25 179 VAL B N 1
ATOM 4865 C CA . VAL B 1 179 ? -14.219 -9.375 3.469 1 96.25 179 VAL B CA 1
ATOM 4866 C C . VAL B 1 179 ? -15.031 -10.398 2.682 1 96.25 179 VAL B C 1
ATOM 4868 O O . VAL B 1 179 ? -14.906 -11.602 2.9 1 96.25 179 VAL B O 1
ATOM 4871 N N . ALA B 1 180 ? -15.867 -9.93 1.756 1 95.75 180 ALA B N 1
ATOM 4872 C CA . ALA B 1 180 ? -16.656 -10.836 0.929 1 95.75 180 ALA B CA 1
ATOM 4873 C C . ALA B 1 180 ? -15.758 -11.797 0.15 1 95.75 180 ALA B C 1
ATOM 4875 O O . ALA B 1 180 ? -16.047 -12.992 0.073 1 95.75 180 ALA B O 1
ATOM 4876 N N . PHE B 1 181 ? -14.641 -11.312 -0.405 1 95.31 181 PHE B N 1
ATOM 4877 C CA . PHE B 1 181 ? -13.703 -12.148 -1.145 1 95.31 181 PHE B CA 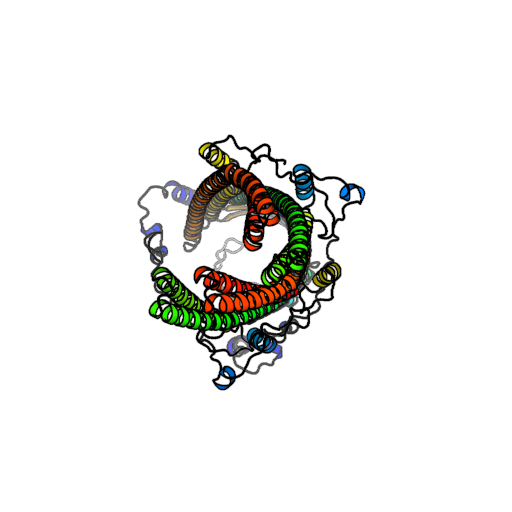1
ATOM 4878 C C . PHE B 1 181 ? -13.023 -13.148 -0.215 1 95.31 181 PHE B C 1
ATOM 4880 O O . PHE B 1 181 ? -12.828 -14.312 -0.574 1 95.31 181 PHE B O 1
ATOM 4887 N N . SER B 1 182 ? -12.641 -12.648 0.936 1 96.38 182 SER B N 1
ATOM 4888 C CA . SER B 1 182 ? -11.969 -13.539 1.878 1 96.38 182 SER B CA 1
ATOM 4889 C C . SER B 1 182 ? -12.867 -14.703 2.271 1 96.38 182 SER B C 1
ATOM 4891 O O . SER B 1 182 ? -12.398 -15.836 2.4 1 96.38 182 SER B O 1
ATOM 4893 N N . VAL B 1 183 ? -14.141 -14.453 2.449 1 96.12 183 VAL B N 1
ATOM 4894 C CA . VAL B 1 183 ? -15.094 -15.508 2.785 1 96.12 183 VAL B CA 1
ATOM 4895 C C . VAL B 1 183 ? -15.219 -16.484 1.612 1 96.12 183 VAL B C 1
ATOM 4897 O O . VAL B 1 183 ? -15.164 -17.688 1.798 1 96.12 183 VAL B O 1
ATOM 4900 N N . ALA B 1 184 ? -15.375 -15.938 0.419 1 95.19 184 ALA B N 1
ATOM 4901 C CA . ALA B 1 184 ? -15.508 -16.781 -0.762 1 95.19 184 ALA B CA 1
ATOM 4902 C C . ALA B 1 184 ? -14.281 -17.688 -0.936 1 95.19 184 ALA B C 1
ATOM 4904 O O . ALA B 1 184 ? -14.406 -18.875 -1.189 1 95.19 184 ALA B O 1
ATOM 4905 N N . GLN B 1 185 ? -13.078 -17.094 -0.772 1 95.69 185 GLN B N 1
ATOM 4906 C CA . GLN B 1 185 ? -11.836 -17.844 -0.908 1 95.69 185 GLN B CA 1
ATOM 4907 C C . GLN B 1 185 ? -11.75 -18.953 0.132 1 95.69 185 GLN B C 1
ATOM 4909 O O . GLN B 1 185 ? -11.438 -20.094 -0.201 1 95.69 185 GLN B O 1
ATOM 4914 N N . ALA B 1 186 ? -12.047 -18.609 1.345 1 96.81 186 ALA B N 1
ATOM 4915 C CA . ALA B 1 186 ? -12 -19.594 2.41 1 96.81 186 ALA B CA 1
ATOM 4916 C C . ALA B 1 186 ? -13.047 -20.688 2.189 1 96.81 186 ALA B C 1
ATOM 4918 O O . ALA B 1 186 ? -12.797 -21.859 2.436 1 96.81 186 ALA B O 1
ATOM 4919 N N . TYR B 1 187 ? -14.25 -20.344 1.701 1 95.62 187 TYR B N 1
ATOM 4920 C CA . TYR B 1 187 ? -15.344 -21.266 1.438 1 95.62 187 TYR B CA 1
ATOM 4921 C C . TYR B 1 187 ? -14.961 -22.281 0.359 1 95.62 187 TYR B C 1
ATOM 4923 O O . TYR B 1 187 ? -15.07 -23.484 0.56 1 95.62 187 TYR B O 1
ATOM 4931 N N . TYR B 1 188 ? -14.453 -21.797 -0.722 1 94.88 188 TYR B N 1
ATOM 4932 C CA . TYR B 1 188 ? -14.125 -22.672 -1.834 1 94.88 188 TYR B CA 1
ATOM 4933 C C . TYR B 1 188 ? -12.906 -23.531 -1.503 1 94.88 188 TYR B C 1
ATOM 4935 O O . TYR B 1 188 ? -12.82 -24.688 -1.924 1 94.88 188 TYR B O 1
ATOM 4943 N N . GLN B 1 189 ? -11.969 -22.938 -0.765 1 95.12 189 GLN B N 1
ATOM 4944 C CA . GLN B 1 189 ? -10.82 -23.734 -0.348 1 95.12 189 GLN B CA 1
ATOM 4945 C C . GLN B 1 189 ? -11.242 -24.875 0.561 1 95.12 189 GLN B C 1
ATOM 4947 O O . GLN B 1 189 ? -10.758 -26 0.415 1 95.12 189 GLN B O 1
ATOM 4952 N N . LEU B 1 190 ? -12.148 -24.562 1.485 1 95.81 190 LEU B N 1
ATOM 4953 C CA . LEU B 1 190 ? -12.656 -25.625 2.354 1 95.81 190 LEU B CA 1
ATOM 4954 C C . LEU B 1 190 ? -13.406 -26.672 1.545 1 95.81 190 LEU B C 1
ATOM 4956 O O . LEU B 1 190 ? -13.219 -27.875 1.754 1 95.81 190 LEU B O 1
ATOM 4960 N N . LEU B 1 191 ? -14.227 -26.25 0.611 1 94.25 191 LEU B N 1
ATOM 4961 C CA . LEU B 1 191 ? -14.961 -27.156 -0.256 1 94.25 191 LEU B CA 1
ATOM 4962 C C . LEU B 1 191 ? -14.008 -28.094 -1.006 1 94.25 191 LEU B C 1
ATOM 4964 O O . LEU B 1 191 ? -14.234 -29.297 -1.076 1 94.25 191 LEU B O 1
ATOM 4968 N N . GLY B 1 192 ? -12.938 -27.484 -1.556 1 94.88 192 GLY B N 1
ATOM 4969 C CA . GLY B 1 192 ? -11.938 -28.281 -2.256 1 94.88 192 GLY B CA 1
ATOM 4970 C C . GLY B 1 192 ? -11.227 -29.266 -1.36 1 94.88 192 GLY B C 1
ATOM 4971 O O . GLY B 1 192 ? -11.078 -30.438 -1.719 1 94.88 192 GLY B O 1
ATOM 4972 N N . ASN B 1 193 ? -10.82 -28.812 -0.205 1 96 193 ASN B N 1
ATOM 4973 C CA . ASN B 1 193 ? -10.086 -29.672 0.717 1 96 193 ASN B CA 1
ATOM 4974 C C . ASN B 1 193 ? -10.961 -30.828 1.217 1 96 193 ASN B C 1
ATOM 4976 O O . ASN B 1 193 ? -10.484 -31.938 1.393 1 96 193 ASN B O 1
ATOM 4980 N N . GLN B 1 194 ? -12.25 -30.641 1.429 1 95.38 194 GLN B N 1
ATOM 4981 C CA . GLN B 1 194 ? -13.18 -31.703 1.815 1 95.38 194 GLN B CA 1
ATOM 4982 C C . GLN B 1 194 ? -13.352 -32.719 0.692 1 95.38 194 GLN B C 1
ATOM 4984 O O . GLN B 1 194 ? -13.414 -33.906 0.943 1 95.38 194 GLN B O 1
ATOM 4989 N N . SER B 1 195 ? -13.422 -32.188 -0.505 1 94.75 195 SER B N 1
ATOM 4990 C CA . SER B 1 195 ? -13.531 -33.094 -1.652 1 94.75 195 SER B CA 1
ATOM 4991 C C . SER B 1 195 ? -12.273 -33.938 -1.813 1 94.75 195 SER B C 1
ATOM 4993 O O . SER B 1 195 ? -12.344 -35.094 -2.201 1 94.75 195 SER B O 1
ATOM 4995 N N . LEU B 1 196 ? -11.148 -33.344 -1.497 1 95.56 196 LEU B N 1
ATOM 4996 C CA . LEU B 1 196 ? -9.883 -34.062 -1.588 1 95.56 196 LEU B CA 1
ATOM 4997 C C . LEU B 1 196 ? -9.82 -35.156 -0.541 1 95.56 196 LEU B C 1
ATOM 4999 O O . LEU B 1 196 ? -9.25 -36.219 -0.792 1 95.56 196 LEU B O 1
ATOM 5003 N N . VAL B 1 197 ? -10.398 -34.969 0.622 1 95.94 197 VAL B N 1
ATOM 5004 C CA . VAL B 1 197 ? -10.461 -36 1.633 1 95.94 197 VAL B CA 1
ATOM 5005 C C . VAL B 1 197 ? -11.297 -37.188 1.115 1 95.94 197 VAL B C 1
ATOM 5007 O O . VAL B 1 197 ? -10.906 -38.344 1.252 1 95.94 197 VAL B O 1
ATOM 5010 N N . LEU B 1 198 ? -12.406 -36.875 0.499 1 94.5 198 LEU B N 1
ATOM 5011 C CA . LEU B 1 198 ? -13.25 -37.906 -0.061 1 94.5 198 LEU B CA 1
ATOM 5012 C C . LEU B 1 198 ? -12.508 -38.688 -1.147 1 94.5 198 LEU B C 1
ATOM 5014 O O . LEU B 1 198 ? -12.602 -39.938 -1.213 1 94.5 198 LEU B O 1
ATOM 5018 N N . ALA B 1 199 ? -11.789 -37.906 -1.93 1 94.19 199 ALA B N 1
ATOM 5019 C CA . ALA B 1 199 ? -10.992 -38.562 -2.971 1 94.19 199 ALA B CA 1
ATOM 5020 C C . ALA B 1 199 ? -9.906 -39.438 -2.363 1 94.19 199 ALA B C 1
ATOM 5022 O O . ALA B 1 199 ? -9.672 -40.562 -2.838 1 94.19 199 ALA B O 1
ATOM 5023 N N . ASP B 1 200 ? -9.258 -39 -1.33 1 96 200 ASP B N 1
ATOM 5024 C CA . ASP B 1 200 ? -8.188 -39.75 -0.673 1 96 200 ASP B CA 1
ATOM 5025 C C . ASP B 1 200 ? -8.742 -40.969 0.03 1 96 200 ASP B C 1
ATOM 5027 O O . ASP B 1 200 ? -8.078 -42 0.092 1 96 200 ASP B O 1
ATOM 5031 N N . GLU B 1 201 ? -9.938 -40.906 0.563 1 96.31 201 GLU B N 1
ATOM 5032 C CA . GLU B 1 201 ? -10.594 -42.094 1.157 1 96.31 201 GLU B CA 1
ATOM 5033 C C . GLU B 1 201 ? -10.836 -43.156 0.116 1 96.31 201 GLU B C 1
ATOM 5035 O O . GLU B 1 201 ? -10.648 -44.344 0.394 1 96.31 201 GLU B O 1
ATOM 5040 N N . LYS B 1 202 ? -11.242 -42.719 -1.045 1 93.94 202 LYS B N 1
ATOM 5041 C CA . LYS B 1 202 ? -11.414 -43.688 -2.135 1 93.94 202 LYS B CA 1
ATOM 5042 C C . LYS B 1 202 ? -10.086 -44.312 -2.52 1 93.94 202 LYS B C 1
ATOM 5044 O O . LYS B 1 202 ? -10.031 -45.531 -2.793 1 93.94 202 LYS B O 1
ATOM 5049 N N . THR B 1 203 ? -9.07 -43.531 -2.527 1 94.94 203 THR B N 1
ATOM 5050 C CA . THR B 1 203 ? -7.742 -44.031 -2.85 1 94.94 203 THR B CA 1
ATOM 5051 C C . THR B 1 203 ? -7.293 -45.062 -1.817 1 94.94 203 THR B C 1
ATOM 5053 O O . THR B 1 203 ? -6.727 -46.125 -2.172 1 94.94 203 THR B O 1
ATOM 5056 N N . VAL B 1 204 ? -7.512 -44.844 -0.568 1 96.44 204 VAL B N 1
ATOM 5057 C CA . VAL B 1 204 ? -7.156 -45.781 0.493 1 96.44 204 VAL B CA 1
ATOM 5058 C C . VAL B 1 204 ? -7.949 -47.062 0.325 1 96.44 204 VAL B C 1
ATOM 5060 O O . VAL B 1 204 ? -7.395 -48.156 0.451 1 96.44 204 VAL B O 1
ATOM 5063 N N . ALA B 1 205 ? -9.219 -46.938 0.025 1 95.69 205 ALA B N 1
ATOM 5064 C CA . ALA B 1 205 ? -10.07 -48.125 -0.182 1 95.69 205 ALA B CA 1
ATOM 5065 C C . ALA B 1 205 ? -9.562 -48.969 -1.354 1 95.69 205 ALA B C 1
ATOM 5067 O O . ALA B 1 205 ? -9.531 -50.188 -1.276 1 95.69 205 ALA B O 1
ATOM 5068 N N . GLU B 1 206 ? -9.18 -48.25 -2.385 1 92.44 206 GLU B N 1
ATOM 5069 C CA . GLU B 1 206 ? -8.656 -48.969 -3.555 1 92.44 206 GLU B CA 1
ATOM 5070 C C . GLU B 1 206 ? -7.336 -49.656 -3.238 1 92.44 206 GLU B C 1
ATOM 5072 O O . GLU B 1 206 ? -7.109 -50.781 -3.662 1 92.44 206 GLU B O 1
ATOM 5077 N N . ASN B 1 207 ? -6.457 -49.031 -2.555 1 94.31 207 ASN B N 1
ATOM 5078 C CA . ASN B 1 207 ? -5.176 -49.625 -2.186 1 94.31 207 ASN B CA 1
ATOM 5079 C C . ASN B 1 207 ? -5.355 -50.812 -1.238 1 94.31 207 ASN B C 1
ATOM 5081 O O . ASN B 1 207 ? -4.578 -51.781 -1.277 1 94.31 207 ASN B O 1
ATOM 5085 N N . GLN B 1 208 ? -6.395 -50.75 -0.409 1 94.94 208 GLN B N 1
ATOM 5086 C CA . GLN B 1 208 ? -6.715 -51.906 0.456 1 94.94 208 GLN B CA 1
ATOM 5087 C C . GLN B 1 208 ? -7.094 -53.125 -0.365 1 94.94 208 GLN B C 1
ATOM 5089 O O . GLN B 1 208 ? -6.645 -54.219 -0.075 1 94.94 208 GLN B O 1
ATOM 5094 N N . LYS B 1 209 ? -7.871 -52.875 -1.374 1 91.69 209 LYS B N 1
AT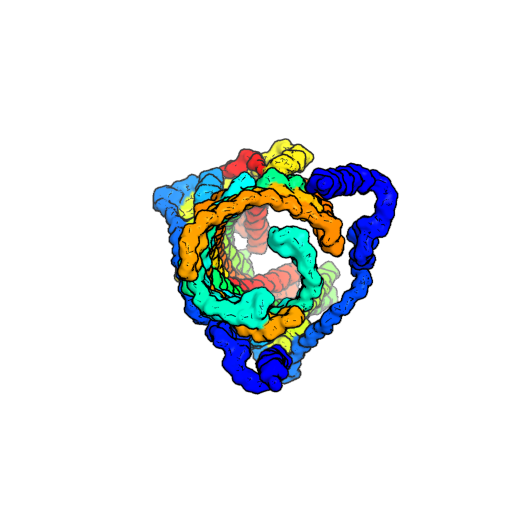OM 5095 C CA . LYS B 1 209 ? -8.25 -53.969 -2.268 1 91.69 209 LYS B CA 1
ATOM 5096 C C . LYS B 1 209 ? -7.027 -54.531 -2.984 1 91.69 209 LYS B C 1
ATOM 5098 O O . LYS B 1 209 ? -6.898 -55.75 -3.133 1 91.69 209 LYS B O 1
ATOM 5103 N N . ASN B 1 210 ? -6.164 -53.688 -3.373 1 91.19 210 ASN B N 1
ATOM 5104 C CA . ASN B 1 210 ? -4.949 -54.094 -4.059 1 91.19 210 ASN B CA 1
ATOM 5105 C C . ASN B 1 210 ? -4.031 -54.906 -3.131 1 91.19 210 ASN B C 1
ATOM 5107 O O . ASN B 1 210 ? -3.404 -55.875 -3.555 1 91.19 210 ASN B O 1
ATOM 5111 N N . LEU B 1 211 ? -3.918 -54.438 -1.926 1 92.75 211 LEU B N 1
ATOM 5112 C CA . LEU B 1 211 ? -3.104 -55.156 -0.948 1 92.75 211 LEU B CA 1
ATOM 5113 C C . LEU B 1 211 ? -3.664 -56.531 -0.683 1 92.75 211 LEU B C 1
ATOM 5115 O O . LEU B 1 211 ? -2.914 -57.531 -0.627 1 92.75 211 LEU B O 1
ATOM 5119 N N . GLU B 1 212 ? -4.945 -56.688 -0.581 1 92.69 212 GLU B N 1
ATOM 5120 C CA . GLU B 1 212 ? -5.59 -58 -0.379 1 92.69 212 GLU B CA 1
ATOM 5121 C C . GLU B 1 212 ? -5.355 -58.906 -1.57 1 92.69 212 GLU B C 1
ATOM 5123 O O . GLU B 1 212 ? -5.078 -60.094 -1.394 1 92.69 212 GLU B O 1
ATOM 5128 N N . ALA B 1 213 ? -5.445 -58.312 -2.703 1 89.62 213 ALA B N 1
ATOM 5129 C CA . ALA B 1 213 ? -5.195 -59.125 -3.908 1 89.62 213 ALA B CA 1
ATOM 5130 C C . ALA B 1 213 ? -3.748 -59.594 -3.959 1 89.62 213 ALA B C 1
ATOM 5132 O O . ALA B 1 213 ? -3.482 -60.75 -4.305 1 89.62 213 ALA B O 1
ATOM 5133 N N . ALA B 1 214 ? -2.816 -58.719 -3.605 1 91.69 214 ALA B N 1
ATOM 5134 C CA . ALA B 1 214 ? -1.401 -59.094 -3.592 1 91.69 214 ALA B CA 1
ATOM 5135 C C . ALA B 1 214 ? -1.121 -60.156 -2.562 1 91.69 214 ALA B C 1
ATOM 5137 O O . ALA B 1 214 ? -0.301 -61.062 -2.801 1 91.69 214 ALA B O 1
ATOM 5138 N N . GLU B 1 215 ? -1.796 -60.125 -1.487 1 92.19 215 GLU B N 1
ATOM 5139 C CA . GLU B 1 215 ? -1.65 -61.125 -0.448 1 92.19 215 GLU B CA 1
ATOM 5140 C C . GLU B 1 215 ? -2.15 -62.5 -0.929 1 92.19 215 GLU B C 1
ATOM 5142 O O . GLU B 1 215 ? -1.492 -63.5 -0.715 1 92.19 215 GLU B O 1
ATOM 5147 N N . VAL B 1 216 ? -3.287 -62.469 -1.606 1 90.38 216 VAL B N 1
ATOM 5148 C CA . VAL B 1 216 ? -3.883 -63.688 -2.113 1 90.38 216 VAL B CA 1
ATOM 5149 C C . VAL B 1 216 ? -2.98 -64.312 -3.182 1 90.38 216 VAL B C 1
ATOM 5151 O O . VAL B 1 216 ? -2.713 -65.5 -3.164 1 90.38 216 VAL B O 1
ATOM 5154 N N . LEU B 1 217 ? -2.453 -63.531 -4.039 1 89.88 217 LEU B N 1
ATOM 5155 C CA . LEU B 1 217 ? -1.595 -64 -5.117 1 89.88 217 LEU B CA 1
ATOM 5156 C C . LEU B 1 217 ? -0.258 -64.5 -4.566 1 89.88 217 LEU B C 1
ATOM 5158 O O . LEU B 1 217 ? 0.3 -65.5 -5.062 1 89.88 217 LEU B O 1
ATOM 5162 N N . HIS B 1 218 ? 0.286 -63.812 -3.564 1 90.38 218 HIS B N 1
ATOM 5163 C CA . HIS B 1 218 ? 1.532 -64.25 -2.945 1 90.38 218 HIS B CA 1
ATOM 5164 C C . HIS B 1 218 ? 1.365 -65.625 -2.268 1 90.38 218 HIS B C 1
ATOM 5166 O O . HIS B 1 218 ? 2.236 -66.5 -2.377 1 90.38 218 HIS B O 1
ATOM 5172 N N . ARG B 1 219 ? 0.279 -65.812 -1.681 1 90.88 219 ARG B N 1
ATOM 5173 C CA . ARG B 1 219 ? -0.017 -67.062 -1.013 1 90.88 219 ARG B CA 1
ATOM 5174 C C . ARG B 1 219 ? -0.181 -68.188 -2.025 1 90.88 219 ARG B C 1
ATOM 5176 O O . ARG B 1 219 ? 0.177 -69.312 -1.746 1 90.88 219 ARG B O 1
ATOM 5183 N N . ALA B 1 220 ? -0.641 -67.75 -3.229 1 90.38 220 ALA B N 1
ATOM 5184 C CA . ALA B 1 220 ? -0.836 -68.75 -4.301 1 90.38 220 ALA B CA 1
ATOM 5185 C C . ALA B 1 220 ? 0.448 -68.938 -5.102 1 90.38 220 ALA B C 1
ATOM 5187 O O . ALA B 1 220 ? 0.483 -69.75 -6.043 1 90.38 220 ALA B O 1
ATOM 5188 N N . GLY B 1 221 ? 1.593 -68.188 -4.75 1 87.69 221 GLY B N 1
ATOM 5189 C CA . GLY B 1 221 ? 2.877 -68.312 -5.426 1 87.69 221 GLY B CA 1
ATOM 5190 C C . GLY B 1 221 ? 2.908 -67.625 -6.766 1 87.69 221 GLY B C 1
ATOM 5191 O O . GLY B 1 221 ? 3.807 -67.812 -7.574 1 87.69 221 GLY B O 1
ATOM 5192 N N . GLN B 1 222 ? 1.947 -66.75 -6.938 1 86.81 222 GLN B N 1
ATOM 5193 C CA . GLN B 1 222 ? 1.804 -66.125 -8.234 1 86.81 222 GLN B CA 1
ATOM 5194 C C . GLN B 1 222 ? 2.285 -64.625 -8.18 1 86.81 222 GLN B C 1
ATOM 5196 O O . GLN B 1 222 ? 2.205 -63.938 -9.172 1 86.81 222 GLN B O 1
ATOM 5201 N N . ALA B 1 223 ? 2.629 -64.25 -7.008 1 85.31 223 ALA B N 1
ATOM 5202 C CA . ALA B 1 223 ? 3.189 -62.875 -6.848 1 85.31 223 ALA B CA 1
ATOM 5203 C C . ALA B 1 223 ? 4.445 -62.906 -5.98 1 85.31 223 ALA B C 1
ATOM 5205 O O . ALA B 1 223 ? 4.566 -63.75 -5.082 1 85.31 223 ALA B O 1
ATOM 5206 N N . THR B 1 224 ? 5.391 -62.094 -6.332 1 89.31 224 THR B N 1
ATOM 5207 C CA . THR B 1 224 ? 6.645 -62.062 -5.586 1 89.31 224 THR B CA 1
ATOM 5208 C C . THR B 1 224 ? 6.441 -61.344 -4.242 1 89.31 224 THR B C 1
ATOM 5210 O O . THR B 1 224 ? 5.461 -60.625 -4.051 1 89.31 224 THR B O 1
ATOM 5213 N N . ILE B 1 225 ? 7.367 -61.562 -3.367 1 90.62 225 ILE B N 1
ATOM 5214 C CA . ILE B 1 225 ? 7.348 -60.875 -2.076 1 90.62 225 ILE B CA 1
ATOM 5215 C C . ILE B 1 225 ? 7.559 -59.375 -2.281 1 90.62 225 ILE B C 1
ATOM 5217 O O . ILE B 1 225 ? 7.023 -58.562 -1.528 1 90.62 225 ILE B O 1
ATOM 5221 N N . GLY B 1 226 ? 8.312 -59.031 -3.271 1 90.69 226 GLY B N 1
ATOM 5222 C CA . GLY B 1 226 ? 8.516 -57.625 -3.639 1 90.69 226 GLY B CA 1
ATOM 5223 C C . GLY B 1 226 ? 7.219 -56.938 -3.99 1 90.69 226 GLY B C 1
ATOM 5224 O O . GLY B 1 226 ? 7.004 -55.781 -3.584 1 90.69 226 GLY B O 1
ATOM 5225 N N . ALA B 1 227 ? 6.418 -57.656 -4.648 1 91.06 227 ALA B N 1
ATOM 5226 C CA . ALA B 1 227 ? 5.117 -57.094 -5.02 1 91.06 227 ALA B CA 1
ATOM 5227 C C . ALA B 1 227 ? 4.27 -56.812 -3.781 1 91.06 227 ALA B C 1
ATOM 5229 O O . ALA B 1 227 ? 3.572 -55.812 -3.711 1 91.06 227 ALA B O 1
ATOM 5230 N N . LEU B 1 228 ? 4.32 -57.75 -2.861 1 92.31 228 LEU B N 1
ATOM 5231 C CA . LEU B 1 228 ? 3.58 -57.562 -1.617 1 92.31 228 LEU B CA 1
ATOM 5232 C C . LEU B 1 228 ? 4.074 -56.344 -0.854 1 92.31 228 LEU B C 1
ATOM 5234 O O . LEU B 1 228 ? 3.271 -55.531 -0.374 1 92.31 228 LEU B O 1
ATOM 5238 N N . TYR B 1 229 ? 5.375 -56.125 -0.828 1 94 229 TYR B N 1
ATOM 5239 C CA . TYR B 1 229 ? 5.941 -55 -0.12 1 94 229 TYR B CA 1
ATOM 5240 C C . TYR B 1 229 ? 5.598 -53.688 -0.827 1 94 229 TYR B C 1
ATOM 5242 O O . TYR B 1 229 ? 5.379 -52.656 -0.178 1 94 229 TYR B O 1
ATOM 5250 N N . GLN B 1 230 ? 5.52 -53.719 -2.107 1 94 230 GLN B N 1
ATOM 5251 C CA . GLN B 1 230 ? 5.129 -52.531 -2.867 1 94 230 GLN B CA 1
ATOM 5252 C C . GLN B 1 230 ? 3.686 -52.125 -2.574 1 94 230 GLN B C 1
ATOM 5254 O O . GLN B 1 230 ? 3.379 -50.938 -2.4 1 94 230 GLN B O 1
ATOM 5259 N N . ALA B 1 231 ? 2.869 -53.125 -2.469 1 93.5 231 ALA B N 1
ATOM 5260 C CA . ALA B 1 231 ? 1.465 -52.844 -2.16 1 93.5 231 ALA B CA 1
ATOM 5261 C C . ALA B 1 231 ? 1.305 -52.312 -0.746 1 93.5 231 ALA B C 1
ATOM 5263 O O . ALA B 1 231 ? 0.502 -51.406 -0.512 1 93.5 231 ALA B O 1
ATOM 5264 N N . ARG B 1 232 ? 2.115 -52.844 0.156 1 94.62 232 ARG B N 1
ATOM 5265 C CA . ARG B 1 232 ? 2.07 -52.375 1.535 1 94.62 232 ARG B CA 1
ATOM 5266 C C . ARG B 1 232 ? 2.547 -50.906 1.633 1 94.62 232 ARG B C 1
ATOM 5268 O O . ARG B 1 232 ? 1.957 -50.125 2.355 1 94.62 232 ARG B O 1
ATOM 5275 N N . ALA B 1 233 ? 3.584 -50.625 0.927 1 95.88 233 ALA B N 1
ATOM 5276 C CA . ALA B 1 233 ? 4.121 -49.25 0.917 1 95.88 233 ALA B CA 1
ATOM 5277 C C . ALA B 1 233 ? 3.109 -48.281 0.346 1 95.88 233 ALA B C 1
ATOM 5279 O O . ALA B 1 233 ? 2.949 -47.156 0.866 1 95.88 233 ALA B O 1
ATOM 5280 N N . ALA B 1 234 ? 2.447 -48.656 -0.729 1 95 234 ALA B N 1
ATOM 5281 C CA . ALA B 1 234 ? 1.439 -47.812 -1.354 1 95 234 ALA B CA 1
ATOM 5282 C C . ALA B 1 234 ? 0.268 -47.562 -0.408 1 95 234 ALA B C 1
ATOM 5284 O O . ALA B 1 234 ? -0.259 -46.438 -0.34 1 95 234 ALA B O 1
ATOM 5285 N N . MET B 1 235 ? -0.146 -48.594 0.316 1 95.06 235 MET B N 1
ATOM 5286 C CA . MET B 1 235 ? -1.221 -48.469 1.295 1 95.06 235 MET B CA 1
ATOM 5287 C C . MET B 1 235 ? -0.83 -47.5 2.406 1 95.06 235 MET B C 1
ATOM 5289 O O . MET B 1 235 ? -1.606 -46.625 2.764 1 95.06 235 MET B O 1
ATOM 5293 N N . ALA B 1 236 ? 0.394 -47.625 2.877 1 96.5 236 ALA B N 1
ATOM 5294 C CA . ALA B 1 236 ? 0.879 -46.719 3.936 1 96.5 236 ALA B CA 1
ATOM 5295 C C . ALA B 1 236 ? 0.937 -45.281 3.457 1 96.5 236 ALA B C 1
ATOM 5297 O O . ALA B 1 236 ? 0.572 -44.375 4.195 1 96.5 236 ALA B O 1
ATOM 5298 N N . GLN B 1 237 ? 1.393 -45.062 2.23 1 95.69 237 GLN B N 1
ATOM 5299 C CA . GLN B 1 237 ? 1.465 -43.719 1.647 1 95.69 237 GLN B CA 1
ATOM 5300 C C . GLN B 1 237 ? 0.075 -43.094 1.497 1 95.69 237 GLN B C 1
ATOM 5302 O O . GLN B 1 237 ? -0.123 -41.938 1.779 1 95.69 237 GLN B O 1
ATOM 5307 N N . ALA B 1 238 ? -0.863 -43.875 1.033 1 96.19 238 ALA B N 1
ATOM 5308 C CA . ALA B 1 238 ? -2.232 -43.406 0.865 1 96.19 238 ALA B CA 1
ATOM 5309 C C . ALA B 1 238 ? -2.84 -43 2.203 1 96.19 238 ALA B C 1
ATOM 5311 O O . ALA B 1 238 ? -3.516 -41.969 2.299 1 96.19 238 ALA B O 1
ATOM 5312 N N . GLN B 1 239 ? -2.535 -43.812 3.236 1 96.94 239 GLN B N 1
ATOM 5313 C CA . GLN B 1 239 ? -3.045 -43.5 4.566 1 96.94 239 GLN B CA 1
ATOM 5314 C C . GLN B 1 239 ? -2.426 -42.219 5.113 1 96.94 239 GLN B C 1
ATOM 5316 O O . GLN B 1 239 ? -3.113 -41.406 5.734 1 96.94 239 GLN B O 1
ATOM 5321 N N . SER B 1 240 ? -1.135 -42.062 4.867 1 97.12 240 SER B N 1
ATOM 5322 C CA . SER B 1 240 ? -0.444 -40.875 5.297 1 97.12 240 SER B CA 1
ATOM 5323 C C . SER B 1 240 ? -1.003 -39.625 4.602 1 97.12 240 SER B C 1
ATOM 5325 O O . SER B 1 240 ? -1.21 -38.594 5.234 1 97.12 240 SER B O 1
ATOM 5327 N N . THR B 1 241 ? -1.224 -39.688 3.305 1 96.5 241 THR B N 1
ATOM 5328 C CA . THR B 1 241 ? -1.78 -38.594 2.533 1 96.5 241 THR B CA 1
ATOM 5329 C C . THR B 1 241 ? -3.17 -38.219 3.043 1 96.5 241 THR B C 1
ATOM 5331 O O . THR B 1 241 ? -3.49 -37.031 3.184 1 96.5 241 THR B O 1
ATOM 5334 N N . LEU B 1 242 ? -4.016 -39.219 3.33 1 97.19 242 LEU B N 1
ATOM 5335 C CA . LEU B 1 242 ? -5.355 -38.969 3.857 1 97.19 242 LEU B CA 1
ATOM 5336 C C . LEU B 1 242 ? -5.289 -38.281 5.211 1 97.19 242 LEU B C 1
ATOM 5338 O O . LEU B 1 242 ? -6.02 -37.312 5.457 1 97.19 242 LEU B O 1
ATOM 5342 N N . ALA B 1 243 ? -4.355 -38.719 6.102 1 97.38 243 ALA B N 1
ATOM 5343 C CA . ALA B 1 243 ? -4.207 -38.125 7.422 1 97.38 243 ALA B CA 1
ATOM 5344 C C . ALA B 1 243 ? -3.799 -36.656 7.32 1 97.38 243 ALA B C 1
ATOM 5346 O O . ALA B 1 243 ? -4.336 -35.812 8.031 1 97.38 243 ALA B O 1
ATOM 5347 N N . ALA B 1 244 ? -2.836 -36.375 6.441 1 97.19 244 ALA B N 1
ATOM 5348 C CA . ALA B 1 244 ? -2.383 -35 6.23 1 97.19 244 ALA B CA 1
ATOM 5349 C C . ALA B 1 244 ? -3.508 -34.125 5.68 1 97.19 244 ALA B C 1
ATOM 5351 O O . ALA B 1 244 ? -3.67 -32.969 6.094 1 97.19 244 ALA B O 1
ATOM 5352 N N . GLN B 1 245 ? -4.27 -34.656 4.715 1 97.38 245 GLN B N 1
ATOM 5353 C CA . GLN B 1 245 ? -5.359 -33.906 4.102 1 97.38 245 GLN B CA 1
ATOM 5354 C C . GLN B 1 245 ? -6.449 -33.594 5.121 1 97.38 245 GLN B C 1
ATOM 5356 O O . GLN B 1 245 ? -7.078 -32.531 5.059 1 97.38 245 GLN B O 1
ATOM 5361 N N . ARG B 1 246 ? -6.676 -34.531 6.031 1 97.44 246 ARG B N 1
ATOM 5362 C CA . ARG B 1 246 ? -7.66 -34.281 7.086 1 97.44 246 ARG B CA 1
ATOM 5363 C C . ARG B 1 246 ? -7.254 -33.094 7.961 1 97.44 246 ARG B C 1
ATOM 5365 O O . ARG B 1 246 ? -8.102 -32.312 8.398 1 97.44 246 ARG B O 1
ATOM 5372 N N . GLN B 1 247 ? -5.934 -33 8.227 1 97.12 247 GLN B N 1
ATOM 5373 C CA . GLN B 1 247 ? -5.449 -31.844 8.984 1 97.12 247 GLN B CA 1
ATOM 5374 C C . GLN B 1 247 ? -5.621 -30.547 8.195 1 97.12 247 GLN B C 1
ATOM 5376 O O . GLN B 1 247 ? -5.914 -29.484 8.773 1 97.12 247 GLN B O 1
ATOM 5381 N N . THR B 1 248 ? -5.43 -30.594 6.883 1 97.25 248 THR B N 1
ATOM 5382 C CA . THR B 1 248 ? -5.625 -29.422 6.023 1 97.25 248 THR B CA 1
ATOM 5383 C C . THR B 1 248 ? -7.078 -28.969 6.062 1 97.25 248 THR B C 1
ATOM 5385 O O . THR B 1 248 ? -7.352 -27.766 6.055 1 97.25 248 THR B O 1
ATOM 5388 N N . VAL B 1 249 ? -8.031 -29.922 6.102 1 96.75 249 VAL B N 1
ATOM 5389 C CA . VAL B 1 249 ? -9.445 -29.578 6.195 1 96.75 249 VAL B CA 1
ATOM 5390 C C . VAL B 1 249 ? -9.719 -28.859 7.512 1 96.75 249 VAL B C 1
ATOM 5392 O O . VAL B 1 249 ? -10.398 -27.828 7.535 1 96.75 249 VAL B O 1
ATOM 5395 N N . ARG B 1 250 ? -9.078 -29.328 8.617 1 96.31 250 ARG B N 1
ATOM 5396 C CA . ARG B 1 250 ? -9.273 -28.688 9.914 1 96.31 250 ARG B CA 1
ATOM 5397 C C . ARG B 1 250 ? -8.742 -27.266 9.906 1 96.31 250 ARG B C 1
ATOM 5399 O O . ARG B 1 250 ? -9.367 -26.359 10.453 1 96.31 250 ARG B O 1
ATOM 5406 N N . SER B 1 251 ? -7.594 -27.109 9.312 1 97.44 251 SER B N 1
ATOM 5407 C CA . SER B 1 251 ? -7.016 -25.766 9.18 1 97.44 251 SER B CA 1
ATOM 5408 C C . SER B 1 251 ? -7.934 -24.844 8.391 1 97.44 251 SER B C 1
ATOM 5410 O O . SER B 1 251 ? -8.164 -23.703 8.789 1 97.44 251 SER B O 1
ATOM 5412 N N . SER B 1 252 ? -8.484 -25.344 7.289 1 97.38 252 SER B N 1
ATOM 5413 C CA . SER B 1 252 ? -9.352 -24.547 6.43 1 97.38 252 SER B CA 1
ATOM 5414 C C . SER B 1 252 ? -10.672 -24.234 7.117 1 97.38 252 SER B C 1
ATOM 5416 O O . SER B 1 252 ? -11.25 -23.156 6.902 1 97.38 252 SER B O 1
ATOM 5418 N N . GLU B 1 253 ? -11.172 -25.188 7.902 1 95.88 253 GLU B N 1
ATOM 5419 C CA . GLU B 1 253 ? -12.383 -24.953 8.688 1 95.88 253 GLU B CA 1
ATOM 5420 C C . GLU B 1 253 ? -12.188 -23.781 9.656 1 95.88 253 GLU B C 1
ATOM 5422 O O . GLU B 1 253 ? -13.047 -22.906 9.766 1 95.88 253 GLU B O 1
ATOM 5427 N N . GLY B 1 254 ? -11.055 -23.812 10.359 1 95.5 254 GLY B N 1
ATOM 5428 C CA . GLY B 1 254 ? -10.75 -22.719 11.273 1 95.5 254 GLY B CA 1
ATOM 5429 C C . GLY B 1 254 ? -10.602 -21.375 10.586 1 95.5 254 GLY B C 1
ATOM 5430 O O . GLY B 1 254 ? -11.031 -20.359 11.117 1 95.5 254 GLY B O 1
ATOM 5431 N N . LEU B 1 255 ? -9.953 -21.391 9.422 1 96.12 255 LEU B N 1
ATOM 5432 C CA . LEU B 1 255 ? -9.766 -20.156 8.664 1 96.12 255 LEU B CA 1
ATOM 5433 C C . LEU B 1 255 ? -11.109 -19.578 8.234 1 96.12 255 LEU B C 1
ATOM 5435 O O . LEU B 1 255 ? -11.32 -18.359 8.32 1 96.12 255 LEU B O 1
ATOM 5439 N N . LEU B 1 256 ? -12.047 -20.453 7.75 1 96.38 256 LEU B N 1
ATOM 5440 C CA . LEU B 1 256 ? -13.367 -19.969 7.367 1 96.38 256 LEU B CA 1
ATOM 5441 C C . LEU B 1 256 ? -14.094 -19.375 8.57 1 96.38 256 LEU B C 1
ATOM 5443 O O . LEU B 1 256 ? -14.664 -18.281 8.477 1 96.38 256 LEU B O 1
ATOM 5447 N N . ALA B 1 257 ? -14.031 -20.078 9.688 1 94.94 257 ALA B N 1
ATOM 5448 C CA . ALA B 1 257 ? -14.664 -19.562 10.906 1 94.94 257 ALA B CA 1
ATOM 5449 C C . ALA B 1 257 ? -14.086 -18.203 11.305 1 94.94 257 ALA B C 1
ATOM 5451 O O . ALA B 1 257 ? -14.836 -17.297 11.641 1 94.94 257 ALA B O 1
ATOM 5452 N N . SER B 1 258 ? -12.789 -18.109 11.219 1 94.5 258 SER B N 1
ATOM 5453 C CA . SER B 1 258 ? -12.117 -16.859 11.586 1 94.5 258 SER B CA 1
ATOM 5454 C C . SER B 1 258 ? -12.539 -15.711 10.672 1 94.5 258 SER B C 1
ATOM 5456 O O . SER B 1 258 ? -12.672 -14.57 11.117 1 94.5 258 SER B O 1
ATOM 5458 N N . THR B 1 259 ? -12.703 -15.945 9.367 1 94.88 259 THR B N 1
ATOM 5459 C CA . THR B 1 259 ? -13.117 -14.914 8.422 1 94.88 259 THR B CA 1
ATOM 5460 C C . THR B 1 259 ? -14.508 -14.398 8.75 1 94.88 259 THR B C 1
ATOM 5462 O O . THR B 1 259 ? -14.883 -13.289 8.359 1 94.88 259 THR B O 1
ATOM 5465 N N . LEU B 1 260 ? -15.305 -15.234 9.477 1 94 260 LEU B N 1
ATOM 5466 C CA . LEU B 1 260 ? -16.656 -14.859 9.883 1 94 260 LEU B CA 1
ATOM 5467 C C . LEU B 1 260 ? -16.641 -14.117 11.211 1 94 260 LEU B C 1
ATOM 5469 O O . LEU B 1 260 ? -17.688 -13.633 11.672 1 94 260 LEU B O 1
ATOM 5473 N N . GLY B 1 261 ? -15.469 -14.023 11.844 1 91.94 261 GLY B N 1
ATOM 5474 C CA . GLY B 1 261 ? -15.359 -13.406 13.156 1 91.94 261 GLY B CA 1
ATOM 5475 C C . GLY B 1 261 ? -15.664 -14.367 14.289 1 91.94 261 GLY B C 1
ATOM 5476 O O . GLY B 1 261 ? -15.977 -13.938 15.406 1 91.94 261 GLY B O 1
ATOM 5477 N N . LEU B 1 262 ? -15.617 -15.664 13.992 1 93.12 262 LEU B N 1
ATOM 5478 C CA . LEU B 1 262 ? -15.93 -16.688 14.984 1 93.12 262 LEU B CA 1
ATOM 5479 C C . LEU B 1 262 ? -14.656 -17.359 15.484 1 93.12 262 LEU B C 1
ATOM 5481 O O . LEU B 1 262 ? -13.578 -17.172 14.914 1 93.12 262 LEU B O 1
ATOM 5485 N N . ASP B 1 263 ? -14.797 -18.094 16.562 1 92.25 263 ASP B N 1
ATOM 5486 C CA . ASP B 1 263 ? -13.703 -18.922 17.062 1 92.25 263 ASP B CA 1
ATOM 5487 C C . ASP B 1 263 ? -13.336 -20 16.047 1 92.25 263 ASP B C 1
ATOM 5489 O O . ASP B 1 263 ? -14.211 -20.641 15.461 1 92.25 263 ASP B O 1
ATOM 5493 N N . PRO B 1 264 ? -12.008 -20.125 15.805 1 93.12 264 PRO B N 1
ATOM 5494 C CA . PRO B 1 264 ? -11.578 -21.109 14.82 1 93.12 264 PRO B CA 1
ATOM 5495 C C . PRO B 1 264 ? -12.062 -22.516 15.156 1 93.12 264 PRO B C 1
ATOM 5497 O O . PRO B 1 264 ? -12.102 -23.391 14.281 1 93.12 264 PRO B O 1
ATOM 5500 N N . GLN B 1 265 ? -12.492 -22.766 16.359 1 91.12 265 GLN B N 1
ATOM 5501 C CA . GLN B 1 265 ? -12.945 -24.094 16.766 1 91.12 265 GLN B CA 1
ATOM 5502 C C . GLN B 1 265 ? -14.422 -24.297 16.422 1 91.12 265 GLN B C 1
ATOM 5504 O O . GLN B 1 265 ? -14.953 -25.406 16.562 1 91.12 265 GLN B O 1
ATOM 5509 N N . THR B 1 266 ? -15.117 -23.25 15.945 1 90.38 266 THR B N 1
ATOM 5510 C CA . THR B 1 266 ? -16.531 -23.344 15.602 1 90.38 266 THR B CA 1
ATOM 5511 C C . THR B 1 266 ? -16.734 -24.266 14.406 1 90.38 266 THR B C 1
ATOM 5513 O O . THR B 1 266 ? -16.031 -24.156 13.398 1 90.38 266 THR B O 1
ATOM 5516 N N . THR B 1 267 ? -17.609 -25.172 14.523 1 86.94 267 THR B N 1
ATOM 5517 C CA . THR B 1 267 ? -17.906 -26.109 13.438 1 86.94 267 THR B CA 1
ATOM 5518 C C . THR B 1 267 ? -18.938 -25.516 12.477 1 86.94 267 THR B C 1
ATOM 5520 O O . THR B 1 267 ? -20.016 -25.094 12.898 1 86.94 267 THR B O 1
ATOM 5523 N N . LEU B 1 268 ? -18.562 -25.406 11.266 1 90.56 268 LEU B N 1
ATOM 5524 C CA . LEU B 1 268 ? -19.453 -24.953 10.203 1 90.56 268 LEU B CA 1
ATOM 5525 C C . LEU B 1 268 ? -19.672 -26.047 9.172 1 90.56 268 LEU B C 1
ATOM 5527 O O . LEU B 1 268 ? -18.719 -26.625 8.656 1 90.56 268 LEU B O 1
ATOM 5531 N N . ARG B 1 269 ? -20.922 -26.344 8.945 1 91 269 ARG B N 1
ATOM 5532 C CA . ARG B 1 269 ? -21.266 -27.297 7.895 1 91 269 ARG B CA 1
ATOM 5533 C C . ARG B 1 269 ? -21.594 -26.594 6.586 1 91 269 ARG B C 1
ATOM 5535 O O . ARG B 1 269 ? -22.406 -25.672 6.555 1 91 269 ARG B O 1
ATOM 5542 N N . ILE B 1 270 ? -20.844 -26.969 5.559 1 90.44 270 ILE B N 1
ATOM 5543 C CA . ILE B 1 270 ? -21.078 -26.344 4.258 1 90.44 270 ILE B CA 1
ATOM 5544 C C . ILE B 1 270 ? -21.469 -27.422 3.244 1 90.44 270 ILE B C 1
ATOM 5546 O O . ILE B 1 270 ? -21.312 -28.609 3.496 1 90.44 270 ILE B O 1
ATOM 5550 N N . ALA B 1 271 ? -22.109 -26.906 2.174 1 81.38 271 ALA B N 1
ATOM 5551 C CA . ALA B 1 271 ? -22.5 -27.844 1.12 1 81.38 271 ALA B CA 1
ATOM 5552 C C . ALA B 1 271 ? -21.281 -28.516 0.499 1 81.38 271 ALA B C 1
ATOM 5554 O O . ALA B 1 271 ? -20.188 -27.922 0.454 1 81.38 271 ALA B O 1
ATOM 5555 N N . SER B 1 272 ? -21.406 -29.734 0.057 1 80.94 272 SER B N 1
ATOM 5556 C CA . SER B 1 272 ? -20.312 -30.484 -0.528 1 80.94 272 SER B CA 1
ATOM 5557 C C . SER B 1 272 ? -20.172 -30.188 -2.016 1 80.94 272 SER B C 1
ATOM 5559 O O . SER B 1 272 ? -21.141 -29.812 -2.678 1 80.94 272 SER B O 1
ATOM 5561 N N . LEU B 1 273 ? -18.891 -30.234 -2.414 1 78.62 273 LEU B N 1
ATOM 5562 C CA . LEU B 1 273 ? -18.578 -30.109 -3.834 1 78.62 273 LEU B CA 1
ATOM 5563 C C . LEU B 1 273 ? -18.766 -31.438 -4.555 1 78.62 273 LEU B C 1
ATOM 5565 O O . LEU B 1 273 ? -18.219 -32.469 -4.133 1 78.62 273 LEU B O 1
ATOM 5569 N N . LYS B 1 274 ? -19.672 -31.422 -5.488 1 72.31 274 LYS B N 1
ATOM 5570 C CA . LYS B 1 274 ? -19.812 -32.625 -6.289 1 72.31 274 LYS B CA 1
ATOM 5571 C C . LYS B 1 274 ? -18.828 -32.625 -7.461 1 72.31 274 LYS B C 1
ATOM 5573 O O . LYS B 1 274 ? -18.688 -31.625 -8.156 1 72.31 274 LYS B O 1
ATOM 5578 N N . LEU B 1 275 ? -17.984 -33.656 -7.656 1 69.25 275 LEU B N 1
ATOM 5579 C CA . LEU B 1 275 ? -17 -33.75 -8.727 1 69.25 275 LEU B CA 1
ATOM 5580 C C . LEU B 1 275 ? -17.656 -33.625 -10.094 1 69.25 275 LEU B C 1
ATOM 5582 O O . LEU B 1 275 ? -17.016 -33.219 -11.062 1 69.25 275 LEU B O 1
ATOM 5586 N N . GLY B 1 276 ? -18.922 -33.781 -10.211 1 71.38 276 GLY B N 1
ATOM 5587 C CA . GLY B 1 276 ? -19.641 -33.625 -11.477 1 71.38 276 GLY B CA 1
ATOM 5588 C C . GLY B 1 276 ? -20.172 -32.219 -11.688 1 71.38 276 GLY B C 1
ATOM 5589 O O . GLY B 1 276 ? -20.812 -31.953 -12.711 1 71.38 276 GLY B O 1
ATOM 5590 N N . GLN B 1 277 ? -19.75 -31.391 -10.883 1 78.75 277 GLN B N 1
ATOM 5591 C CA . GLN B 1 277 ? -20.25 -30.031 -10.992 1 78.75 277 GLN B CA 1
ATOM 5592 C C . GLN B 1 277 ? -19.516 -29.25 -12.07 1 78.75 277 GLN B C 1
ATOM 5594 O O . GLN B 1 277 ? -18.297 -29.438 -12.25 1 78.75 277 GLN B O 1
ATOM 5599 N N . GLU B 1 278 ? -20.25 -28.469 -12.836 1 82.56 278 GLU B N 1
ATOM 5600 C CA . GLU B 1 278 ? -19.656 -27.625 -13.875 1 82.56 278 GLU B CA 1
ATOM 5601 C C . GLU B 1 278 ? -19.031 -26.375 -13.289 1 82.56 278 GLU B C 1
ATOM 5603 O O . GLU B 1 278 ? -19.5 -25.859 -12.273 1 82.56 278 GLU B O 1
ATOM 5608 N N . PRO B 1 279 ? -17.875 -25.969 -13.922 1 88.12 279 PRO B N 1
ATOM 5609 C CA . PRO B 1 279 ? -17.281 -24.703 -13.492 1 88.12 279 PRO B CA 1
ATOM 5610 C C . PRO B 1 279 ? -18.234 -23.516 -13.68 1 88.12 279 PRO B C 1
ATOM 5612 O O . PRO B 1 279 ? -19.219 -23.609 -14.406 1 88.12 279 PRO B O 1
ATOM 5615 N N . PRO B 1 280 ? -17.984 -22.406 -12.938 1 89 280 PRO B N 1
ATOM 5616 C CA . PRO B 1 280 ? -18.812 -21.219 -13.102 1 89 280 PRO B CA 1
ATOM 5617 C C . PRO B 1 280 ? -18.719 -20.609 -14.5 1 89 280 PRO B C 1
ATOM 5619 O O . PRO B 1 280 ? -17.75 -20.875 -15.227 1 89 280 PRO B O 1
ATOM 5622 N N . GLN B 1 281 ? -19.734 -19.938 -14.883 1 87.12 281 GLN B N 1
ATOM 5623 C CA . GLN B 1 281 ? -19.781 -19.344 -16.219 1 87.12 281 GLN B CA 1
ATOM 5624 C C . GLN B 1 281 ? -19.797 -17.812 -16.141 1 87.12 281 GLN B C 1
ATOM 5626 O O . GLN B 1 281 ? -20.25 -17.234 -15.141 1 87.12 281 GLN B O 1
ATOM 5631 N N . LEU B 1 282 ? -19.109 -17.234 -17.062 1 89.81 282 LEU B N 1
ATOM 5632 C CA . LEU B 1 282 ? -19.078 -15.789 -17.25 1 89.81 282 LEU B CA 1
ATOM 5633 C C . LEU B 1 282 ? -19.312 -15.414 -18.703 1 89.81 282 LEU B C 1
ATOM 5635 O O . LEU B 1 282 ? -18.594 -15.883 -19.594 1 89.81 282 LEU B O 1
ATOM 5639 N N . HIS B 1 283 ? -20.312 -14.547 -18.953 1 86.31 283 HIS B N 1
ATOM 5640 C CA . HIS B 1 283 ? -20.672 -14.219 -20.328 1 86.31 283 HIS B CA 1
ATOM 5641 C C . HIS B 1 283 ? -20.109 -12.852 -20.719 1 86.31 283 HIS B C 1
ATOM 5643 O O . HIS B 1 283 ? -20.047 -12.531 -21.906 1 86.31 283 HIS B O 1
ATOM 5649 N N . SER B 1 284 ? -19.656 -12.125 -19.859 1 89.62 284 SER B N 1
ATOM 5650 C CA . SER B 1 284 ? -19.156 -10.781 -20.141 1 89.62 284 SER B CA 1
ATOM 5651 C C . SER B 1 284 ? -17.734 -10.828 -20.703 1 89.62 284 SER B C 1
ATOM 5653 O O . SER B 1 284 ? -16.922 -11.641 -20.266 1 89.62 284 SER B O 1
ATOM 5655 N N . ALA B 1 285 ? -17.5 -9.891 -21.609 1 91.88 285 ALA B N 1
ATOM 5656 C CA . ALA B 1 285 ? -16.172 -9.758 -22.172 1 91.88 285 ALA B CA 1
ATOM 5657 C C . ALA B 1 285 ? -15.258 -8.938 -21.266 1 91.88 285 ALA B C 1
ATOM 5659 O O . ALA B 1 285 ? -15.734 -8.227 -20.391 1 91.88 285 ALA B O 1
ATOM 5660 N N . ALA B 1 286 ? -13.938 -9.18 -21.5 1 94.06 286 ALA B N 1
ATOM 5661 C CA . ALA B 1 286 ? -12.945 -8.477 -20.703 1 94.06 286 ALA B CA 1
ATOM 5662 C C . ALA B 1 286 ? -13.141 -6.961 -20.781 1 94.06 286 ALA B C 1
ATOM 5664 O O . ALA B 1 286 ? -13.07 -6.258 -19.781 1 94.06 286 ALA B O 1
ATOM 5665 N N . LYS B 1 287 ? -13.398 -6.457 -22 1 93.12 287 LYS B N 1
ATOM 5666 C CA . LYS B 1 287 ? -13.562 -5.023 -22.234 1 93.12 287 LYS B CA 1
ATOM 5667 C C . LYS B 1 287 ? -14.75 -4.469 -21.438 1 93.12 287 LYS B C 1
ATOM 5669 O O . LYS B 1 287 ? -14.656 -3.396 -20.844 1 93.12 287 LYS B O 1
ATOM 5674 N N . THR B 1 288 ? -15.82 -5.195 -21.422 1 94.31 288 THR B N 1
ATOM 5675 C CA . THR B 1 288 ? -17.031 -4.789 -20.703 1 94.31 288 THR B CA 1
ATOM 5676 C C . THR B 1 288 ? -16.766 -4.734 -19.203 1 94.31 288 THR B C 1
ATOM 5678 O O . THR B 1 288 ? -17.188 -3.801 -18.531 1 94.31 288 THR B O 1
ATOM 5681 N N . LEU B 1 289 ? -16.062 -5.699 -18.703 1 95.75 289 LEU B N 1
ATOM 5682 C CA . LEU B 1 289 ? -15.758 -5.766 -17.281 1 95.75 289 LEU B CA 1
ATOM 5683 C C . LEU B 1 289 ? -14.805 -4.645 -16.875 1 95.75 289 LEU B C 1
ATOM 5685 O O . LEU B 1 289 ? -14.938 -4.078 -15.789 1 95.75 289 LEU B O 1
ATOM 5689 N N . MET B 1 290 ? -13.836 -4.34 -17.75 1 94.69 290 MET B N 1
ATOM 5690 C CA . MET B 1 290 ? -12.93 -3.23 -17.484 1 94.69 290 MET B CA 1
ATOM 5691 C C . MET B 1 290 ? -13.688 -1.913 -17.406 1 94.69 290 MET B C 1
ATOM 5693 O O . MET B 1 290 ? -13.422 -1.089 -16.516 1 94.69 290 MET B O 1
ATOM 5697 N N . HIS B 1 291 ? -14.641 -1.709 -18.281 1 93.88 291 HIS B N 1
ATOM 5698 C CA . HIS B 1 291 ? -15.461 -0.501 -18.266 1 93.88 291 HIS B CA 1
ATOM 5699 C C . HIS B 1 291 ? -16.328 -0.439 -17 1 93.88 291 HIS B C 1
ATOM 5701 O O . HIS B 1 291 ? -16.469 0.625 -16.391 1 93.88 291 HIS B O 1
ATOM 5707 N N . ALA B 1 292 ? -16.859 -1.538 -16.625 1 94.69 292 ALA B N 1
ATOM 5708 C CA . ALA B 1 292 ? -17.672 -1.601 -15.414 1 94.69 292 ALA B CA 1
ATOM 5709 C C . ALA B 1 292 ? -16.844 -1.262 -14.188 1 94.69 292 ALA B C 1
ATOM 5711 O O . ALA B 1 292 ? -17.312 -0.599 -13.266 1 94.69 292 ALA B O 1
ATOM 5712 N N . ALA B 1 293 ? -15.57 -1.683 -14.148 1 96 293 ALA B N 1
ATOM 5713 C CA . ALA B 1 293 ? -14.68 -1.467 -13.008 1 96 293 ALA B CA 1
ATOM 5714 C C . ALA B 1 293 ? -14.383 0.017 -12.82 1 96 293 ALA B C 1
ATOM 5716 O O . ALA B 1 293 ? -14.109 0.465 -11.703 1 96 293 ALA B O 1
ATOM 5717 N N . LEU B 1 294 ? -14.453 0.818 -13.945 1 94.69 294 LEU B N 1
ATOM 5718 C CA . LEU B 1 294 ? -14.141 2.242 -13.875 1 94.69 294 LEU B CA 1
ATOM 5719 C C . LEU B 1 294 ? -15.148 2.979 -13 1 94.69 294 LEU B C 1
ATOM 5721 O O . LEU B 1 294 ? -14.836 4.012 -12.414 1 94.69 294 LEU B O 1
ATOM 5725 N N . THR B 1 295 ? -16.344 2.416 -12.844 1 92.19 295 THR B N 1
ATOM 5726 C CA . THR B 1 295 ? -17.375 3.078 -12.047 1 92.19 295 THR B CA 1
ATOM 5727 C C . THR B 1 295 ? -17.641 2.305 -10.758 1 92.19 295 THR B C 1
ATOM 5729 O O . THR B 1 295 ? -18.031 2.889 -9.75 1 92.19 295 THR B O 1
ATOM 5732 N N . ALA B 1 296 ? -17.328 1.046 -10.75 1 92.75 296 ALA B N 1
ATOM 5733 C CA . ALA B 1 296 ? -17.781 0.193 -9.656 1 92.75 296 ALA B CA 1
ATOM 5734 C C . ALA B 1 296 ? -16.656 -0.057 -8.656 1 92.75 296 ALA B C 1
ATOM 5736 O O . ALA B 1 296 ? -16.906 -0.353 -7.484 1 92.75 296 ALA B O 1
ATOM 5737 N N . ASN B 1 297 ? -15.391 -0.063 -9.102 1 96 297 ASN B N 1
ATOM 5738 C CA . ASN B 1 297 ? -14.273 -0.394 -8.227 1 96 297 ASN B CA 1
ATOM 5739 C C . ASN B 1 297 ? -14.07 0.671 -7.148 1 96 297 ASN B C 1
ATOM 5741 O O . ASN B 1 297 ? -13.742 1.818 -7.461 1 96 297 ASN B O 1
ATOM 5745 N N . PRO B 1 298 ? -14.211 0.315 -5.859 1 96.25 298 PRO B N 1
ATOM 5746 C CA . PRO B 1 298 ? -14.141 1.308 -4.785 1 96.25 298 PRO B CA 1
ATOM 5747 C C . PRO B 1 298 ? -12.742 1.913 -4.633 1 96.25 298 PRO B C 1
ATOM 5749 O O . PRO B 1 298 ? -12.609 3.08 -4.254 1 96.25 298 PRO B O 1
ATOM 5752 N N . THR B 1 299 ? -11.672 1.149 -4.922 1 96.38 299 THR B N 1
ATOM 5753 C CA . THR B 1 299 ? -10.312 1.669 -4.809 1 96.38 299 THR B CA 1
ATOM 5754 C C . THR B 1 299 ? -10.078 2.799 -5.809 1 96.38 299 THR B C 1
ATOM 5756 O O . THR B 1 299 ? -9.438 3.801 -5.48 1 96.38 299 THR B O 1
ATOM 5759 N N . LEU B 1 300 ? -10.617 2.615 -7.012 1 96.75 300 LEU B N 1
ATOM 5760 C CA . LEU B 1 300 ? -10.508 3.652 -8.031 1 96.75 300 LEU B CA 1
ATOM 5761 C C . LEU B 1 300 ? -11.305 4.891 -7.633 1 96.75 300 LEU B C 1
ATOM 5763 O O . LEU B 1 300 ? -10.836 6.02 -7.805 1 96.75 300 LEU B O 1
ATOM 5767 N N . GLN B 1 301 ? -12.5 4.699 -7.094 1 96.81 301 GLN B N 1
ATOM 5768 C CA . GLN B 1 301 ? -13.312 5.82 -6.641 1 96.81 301 GLN B CA 1
ATOM 5769 C C . GLN B 1 301 ? -12.648 6.559 -5.484 1 96.81 301 GLN B C 1
ATOM 5771 O O . GLN B 1 301 ? -12.734 7.785 -5.387 1 96.81 301 GLN B O 1
ATOM 5776 N N . GLN B 1 302 ? -11.984 5.797 -4.586 1 97.25 302 GLN B N 1
ATOM 5777 C CA . GLN B 1 302 ? -11.227 6.395 -3.494 1 97.25 302 GLN B CA 1
ATOM 5778 C C . GLN B 1 302 ? -10.133 7.316 -4.023 1 97.25 302 GLN B C 1
ATOM 5780 O O . GLN B 1 302 ? -9.914 8.398 -3.484 1 97.25 302 GLN B O 1
ATOM 5785 N N . ALA B 1 303 ? -9.406 6.848 -5.098 1 97.69 303 ALA B N 1
ATOM 5786 C CA . ALA B 1 303 ? -8.359 7.664 -5.703 1 97.69 303 ALA B CA 1
ATOM 5787 C C . ALA B 1 303 ? -8.93 8.945 -6.301 1 97.69 303 ALA B C 1
ATOM 5789 O O . ALA B 1 303 ? -8.312 10.008 -6.219 1 97.69 303 ALA B O 1
ATOM 5790 N N . ARG B 1 304 ? -10.141 8.875 -6.891 1 97.5 304 ARG B N 1
ATOM 5791 C CA . ARG B 1 304 ? -10.82 10.055 -7.41 1 97.5 304 ARG B CA 1
ATOM 5792 C C . ARG B 1 304 ? -11.148 11.031 -6.285 1 97.5 304 ARG B C 1
ATOM 5794 O O . ARG B 1 304 ? -10.945 12.242 -6.426 1 97.5 304 ARG B O 1
ATOM 5801 N N . ALA B 1 305 ? -11.641 10.508 -5.16 1 97.88 305 ALA B N 1
ATOM 5802 C CA . ALA B 1 305 ? -11.969 11.344 -4.008 1 97.88 305 ALA B CA 1
ATOM 5803 C C . ALA B 1 305 ? -10.719 12.023 -3.455 1 97.88 305 ALA B C 1
ATOM 5805 O O . ALA B 1 305 ? -10.773 13.164 -2.992 1 97.88 305 ALA B O 1
ATOM 5806 N N . GLN B 1 306 ? -9.578 11.344 -3.557 1 98.25 306 GLN B N 1
ATOM 5807 C CA . GLN B 1 306 ? -8.32 11.906 -3.07 1 98.25 306 GLN B CA 1
ATOM 5808 C C . GLN B 1 306 ? -7.902 13.109 -3.91 1 98.25 306 GLN B C 1
ATOM 5810 O O . GLN B 1 306 ? -7.309 14.062 -3.393 1 98.25 306 GLN B O 1
ATOM 5815 N N . VAL B 1 307 ? -8.188 13.078 -5.234 1 98.25 307 VAL B N 1
ATOM 5816 C CA . VAL B 1 307 ? -7.922 14.227 -6.09 1 98.25 307 VAL B CA 1
ATOM 5817 C C . VAL B 1 307 ? -8.789 15.406 -5.652 1 98.25 307 VAL B C 1
ATOM 5819 O O . VAL B 1 307 ? -8.312 16.547 -5.594 1 98.25 307 VAL B O 1
ATOM 5822 N N . ALA B 1 308 ? -10.039 15.156 -5.258 1 97.88 308 ALA B N 1
ATOM 5823 C CA . ALA B 1 308 ? -10.938 16.203 -4.773 1 97.88 308 ALA B CA 1
ATOM 5824 C C . ALA B 1 308 ? -10.398 16.828 -3.492 1 97.88 308 ALA B C 1
ATOM 5826 O O . ALA B 1 308 ? -10.461 18.047 -3.316 1 97.88 308 ALA B O 1
ATOM 5827 N N . VAL B 1 309 ? -9.852 15.992 -2.566 1 98.38 309 VAL B N 1
ATOM 5828 C CA . VAL B 1 309 ? -9.242 16.484 -1.337 1 98.38 309 VAL B CA 1
ATOM 5829 C C . VAL B 1 309 ? -8.086 17.438 -1.674 1 98.38 309 VAL B C 1
ATOM 5831 O O . VAL B 1 309 ? -8.008 18.547 -1.146 1 98.38 309 VAL B O 1
ATOM 5834 N N . ALA B 1 310 ? -7.207 16.969 -2.6 1 98.44 310 ALA B N 1
ATOM 5835 C CA . ALA B 1 310 ? -6.023 17.75 -2.955 1 98.44 310 ALA B CA 1
ATOM 5836 C C . ALA B 1 310 ? -6.414 19.078 -3.609 1 98.44 310 ALA B C 1
ATOM 5838 O O . ALA B 1 310 ? -5.805 20.109 -3.336 1 98.44 310 ALA B O 1
ATOM 5839 N N . GLN B 1 311 ? -7.438 19.078 -4.469 1 98.06 311 GLN B N 1
ATOM 5840 C CA . GLN B 1 311 ? -7.906 20.281 -5.129 1 98.06 311 GLN B CA 1
ATOM 5841 C C . GLN B 1 311 ? -8.5 21.266 -4.125 1 98.06 311 GLN B C 1
ATOM 5843 O O . GLN B 1 311 ? -8.281 22.484 -4.23 1 98.06 311 GLN B O 1
ATOM 5848 N N . ALA B 1 312 ? -9.234 20.703 -3.145 1 98.19 312 ALA B N 1
ATOM 5849 C CA . ALA B 1 312 ? -9.773 21.562 -2.09 1 98.19 312 ALA B CA 1
ATOM 5850 C C . ALA B 1 312 ? -8.648 22.188 -1.259 1 98.19 312 ALA B C 1
ATOM 5852 O O . ALA B 1 312 ? -8.742 23.344 -0.839 1 98.19 312 ALA B O 1
ATOM 5853 N N . ASN B 1 313 ? -7.598 21.469 -1.052 1 98.19 313 ASN B N 1
ATOM 5854 C CA . ASN B 1 313 ? -6.457 21.969 -0.292 1 98.19 313 ASN B CA 1
ATOM 5855 C C . ASN B 1 313 ? -5.73 23.078 -1.044 1 98.19 313 ASN B C 1
ATOM 5857 O O . ASN B 1 313 ? -5.199 24 -0.43 1 98.19 313 ASN B O 1
ATOM 5861 N N . VAL B 1 314 ? -5.707 23.016 -2.42 1 98.25 314 VAL B N 1
ATOM 5862 C CA . VAL B 1 314 ? -5.152 24.109 -3.211 1 98.25 314 VAL B CA 1
ATOM 5863 C C . VAL B 1 314 ? -5.969 25.375 -2.982 1 98.25 314 VAL B C 1
ATOM 5865 O O . VAL B 1 314 ? -5.406 26.438 -2.73 1 98.25 314 VAL B O 1
ATOM 5868 N N . ARG B 1 315 ? -7.301 25.219 -2.988 1 98 315 ARG B N 1
ATOM 5869 C CA . ARG B 1 315 ? -8.172 26.359 -2.754 1 98 315 ARG B CA 1
ATOM 5870 C C . ARG B 1 315 ? -7.984 26.906 -1.346 1 98 315 ARG B C 1
ATOM 5872 O O . ARG B 1 315 ? -8.023 28.125 -1.139 1 98 315 ARG B O 1
ATOM 5879 N N . SER B 1 316 ? -7.773 25.984 -0.404 1 97.62 316 SER B N 1
ATOM 5880 C CA . SER B 1 316 ? -7.523 26.422 0.969 1 97.62 316 SER B CA 1
ATOM 5881 C C . SER B 1 316 ? -6.227 27.219 1.072 1 97.62 316 SER B C 1
ATOM 5883 O O . SER B 1 316 ? -6.188 28.25 1.733 1 97.62 316 SER B O 1
ATOM 5885 N N . ALA B 1 317 ? -5.207 26.766 0.385 1 96.56 317 ALA B N 1
ATOM 5886 C CA . ALA B 1 317 ? -3.928 27.469 0.394 1 96.56 317 ALA B CA 1
ATOM 5887 C C . ALA B 1 317 ? -4.051 28.828 -0.278 1 96.56 317 ALA B C 1
ATOM 5889 O O . ALA B 1 317 ? -3.502 29.828 0.21 1 96.56 317 ALA B O 1
ATOM 5890 N N . GLU B 1 318 ? -4.785 28.938 -1.331 1 96.75 318 GLU B N 1
ATOM 5891 C CA . GLU B 1 318 ? -5.012 30.203 -2.031 1 96.75 318 GLU B CA 1
ATOM 5892 C C . GLU B 1 318 ? -5.797 31.188 -1.167 1 96.75 318 GLU B C 1
ATOM 5894 O O . GLU B 1 318 ? -5.449 32.344 -1.08 1 96.75 318 GLU B O 1
ATOM 5899 N N . ALA B 1 319 ? -6.797 30.625 -0.535 1 96.06 319 ALA B N 1
ATOM 5900 C CA . ALA B 1 319 ? -7.656 31.469 0.292 1 96.06 319 ALA B CA 1
ATOM 5901 C C . ALA B 1 319 ? -6.922 31.953 1.542 1 96.06 319 ALA B C 1
ATOM 5903 O O . ALA B 1 319 ? -7.223 33 2.082 1 96.06 319 ALA B O 1
ATOM 5904 N N . SER B 1 320 ? -5.949 31.188 2.008 1 94 320 SER B N 1
ATOM 5905 C CA . SER B 1 320 ? -5.211 31.531 3.221 1 94 320 SER B CA 1
ATOM 5906 C C . SER B 1 320 ? -4.383 32.781 3.025 1 94 320 SER B C 1
ATOM 5908 O O . SER B 1 320 ? -4.035 33.469 3.994 1 94 320 SER B O 1
ATOM 5910 N N . GLY B 1 321 ? -4.117 33.188 1.782 1 93.62 321 GLY B N 1
ATOM 5911 C CA . GLY B 1 321 ? -3.359 34.406 1.479 1 93.62 321 GLY B CA 1
ATOM 5912 C C . GLY B 1 321 ? -4.238 35.594 1.212 1 93.62 321 GLY B C 1
ATOM 5913 O O . GLY B 1 321 ? -3.736 36.688 0.94 1 93.62 321 GLY B O 1
ATOM 5914 N N . LEU B 1 322 ? -5.551 35.438 1.407 1 94.81 322 LEU B N 1
ATOM 5915 C CA . LEU B 1 322 ? -6.492 36.531 1.139 1 94.81 322 LEU B CA 1
ATOM 5916 C C . LEU B 1 322 ? -6.965 37.188 2.438 1 94.81 322 LEU B C 1
ATOM 5918 O O . LEU B 1 322 ? -6.727 36.625 3.523 1 94.81 322 LEU B O 1
ATOM 5922 N N . PRO B 1 323 ? -7.508 38.375 2.438 1 94.25 323 PRO B N 1
ATOM 5923 C CA . PRO B 1 323 ? -7.957 39.062 3.645 1 94.25 323 PRO B CA 1
ATOM 5924 C C . PRO B 1 323 ? -9.062 38.312 4.387 1 94.25 323 PRO B C 1
ATOM 5926 O O . PRO B 1 323 ? -9.719 37.438 3.807 1 94.25 323 PRO B O 1
ATOM 5929 N N . SER B 1 324 ? -9.172 38.594 5.562 1 94.69 324 SER B N 1
ATOM 5930 C CA . SER B 1 324 ? -10.266 38.094 6.367 1 94.69 324 SER B CA 1
ATOM 5931 C C . SER B 1 324 ? -10.93 39.219 7.176 1 94.69 324 SER B C 1
ATOM 5933 O O . SER B 1 324 ? -10.258 40.125 7.621 1 94.69 324 SER B O 1
ATOM 5935 N N . LEU B 1 325 ? -12.266 39.156 7.258 1 94.25 325 LEU B N 1
ATOM 5936 C CA . LEU B 1 325 ? -13.062 40.125 8.031 1 94.25 325 LEU B CA 1
ATOM 5937 C C . LEU B 1 325 ? -13.773 39.438 9.18 1 94.25 325 LEU B C 1
ATOM 5939 O O . LEU B 1 325 ? -14.5 38.469 8.977 1 94.25 325 LEU B O 1
ATOM 5943 N N . GLY B 1 326 ? -13.422 39.875 10.328 1 94.44 326 GLY B N 1
ATOM 5944 C CA . GLY B 1 326 ? -14.062 39.344 11.516 1 94.44 326 GLY B CA 1
ATOM 5945 C C . GLY B 1 326 ? -14.789 40.375 12.336 1 94.44 326 GLY B C 1
ATOM 5946 O O . GLY B 1 326 ? -14.539 41.562 12.18 1 94.44 326 GLY B O 1
ATOM 5947 N N . VAL B 1 327 ? -15.789 39.844 13.086 1 92 327 VAL B N 1
ATOM 5948 C CA . VAL B 1 327 ? -16.5 40.688 14.039 1 92 327 VAL B CA 1
ATOM 5949 C C . VAL B 1 327 ? -16.375 40.094 15.445 1 92 327 VAL B C 1
ATOM 5951 O O . VAL B 1 327 ? -16.344 38.875 15.625 1 92 327 VAL B O 1
ATOM 5954 N N . SER B 1 328 ? -16.125 40.938 16.328 1 92.31 328 SER B N 1
ATOM 5955 C CA . SER B 1 328 ? -16.062 40.531 17.734 1 92.31 328 SER B CA 1
ATOM 5956 C C . SER B 1 328 ? -16.859 41.5 18.609 1 92.31 328 SER B C 1
ATOM 5958 O O . SER B 1 328 ? -16.906 42.719 18.328 1 92.31 328 SER B O 1
ATOM 5960 N N . SER B 1 329 ? -17.562 41 19.516 1 89.62 329 SER B N 1
ATOM 5961 C CA . SER B 1 329 ? -18.281 41.75 20.516 1 89.62 329 SER B CA 1
ATOM 5962 C C . SER B 1 329 ? -17.938 41.25 21.922 1 89.62 329 SER B C 1
ATOM 5964 O O . SER B 1 329 ? -17.797 40.062 22.156 1 89.62 329 SER B O 1
ATOM 5966 N N . SER B 1 330 ? -17.594 42.25 22.719 1 89.75 330 SER B N 1
ATOM 5967 C CA . SER B 1 330 ? -17.297 41.875 24.094 1 89.75 330 SER B CA 1
ATOM 5968 C C . SER B 1 330 ? -18.125 42.719 25.062 1 89.75 330 SER B C 1
ATOM 5970 O O . SER B 1 330 ? -18.375 43.906 24.828 1 89.75 330 SER B O 1
ATOM 5972 N N . TYR B 1 331 ? -18.656 42.094 26.016 1 85.69 331 TYR B N 1
ATOM 5973 C CA . TYR B 1 331 ? -19.359 42.719 27.125 1 85.69 331 TYR B CA 1
ATOM 5974 C C . TYR B 1 331 ? -18.766 42.312 28.453 1 85.69 331 TYR B C 1
ATOM 5976 O O . TYR B 1 331 ? -18.516 41.125 28.703 1 85.69 331 TYR B O 1
ATOM 5984 N N . GLY B 1 332 ? -18.344 43.344 29.156 1 83.25 332 GLY B N 1
ATOM 5985 C CA . GLY B 1 332 ? -17.719 43.031 30.438 1 83.25 332 GLY B CA 1
ATOM 5986 C C . GLY B 1 332 ? -18.016 44.062 31.516 1 83.25 332 GLY B C 1
ATOM 5987 O O . GLY B 1 332 ? -18.797 45 31.297 1 83.25 332 GLY B O 1
ATOM 5988 N N . TYR B 1 333 ? -17.625 43.625 32.75 1 80.06 333 TYR B N 1
ATOM 5989 C CA . TYR B 1 333 ? -17.719 44.469 33.906 1 80.06 333 TYR B CA 1
ATOM 5990 C C . TYR B 1 333 ? -16.344 44.688 34.531 1 80.06 333 TYR B C 1
ATOM 5992 O O . TYR B 1 333 ? -15.508 43.781 34.562 1 80.06 333 TYR B O 1
ATOM 6000 N N . LEU B 1 334 ? -16.016 46.031 34.781 1 77.81 334 LEU B N 1
ATOM 6001 C CA . LEU B 1 334 ? -14.75 46.312 35.438 1 77.81 334 LEU B CA 1
ATOM 6002 C C . LEU B 1 334 ? -14.984 46.688 36.906 1 77.81 334 LEU B C 1
ATOM 6004 O O . LEU B 1 334 ? -15.719 47.656 37.188 1 77.81 334 LEU B O 1
ATOM 6008 N N . TYR B 1 335 ? -14.391 45.812 37.75 1 75.62 335 TYR B N 1
ATOM 6009 C CA . TYR B 1 335 ? -14.32 46.125 39.188 1 75.62 335 TYR B CA 1
ATOM 6010 C C . TYR B 1 335 ? -12.922 46.594 39.562 1 75.62 335 TYR B C 1
ATOM 6012 O O . TYR B 1 335 ? -11.945 45.844 39.375 1 75.62 335 TYR B O 1
ATOM 6020 N N . GLN B 1 336 ? -12.789 47.781 39.812 1 73.94 336 GLN B N 1
ATOM 6021 C CA . GLN B 1 336 ? -11.523 48.281 40.344 1 73.94 336 GLN B CA 1
ATOM 6022 C C . GLN B 1 336 ? -11.672 48.812 41.75 1 73.94 336 GLN B C 1
ATOM 6024 O O . GLN B 1 336 ? -12.602 49.562 42.031 1 73.94 336 GLN B O 1
ATOM 6029 N N . GLY B 1 337 ? -10.828 48.281 42.625 1 69.69 337 GLY B N 1
ATOM 6030 C CA . GLY B 1 337 ? -10.883 48.75 44 1 69.69 337 GLY B CA 1
ATOM 6031 C C . GLY B 1 337 ? -10.875 50.281 44.094 1 69.69 337 GLY B C 1
ATOM 6032 O O . GLY B 1 337 ? -10.039 50.938 43.469 1 69.69 337 GLY B O 1
ATOM 6033 N N . GLY B 1 338 ? -11.805 50.75 44.812 1 66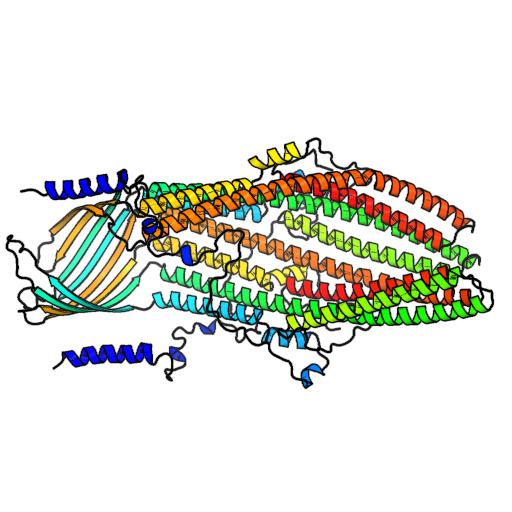.31 338 GLY B N 1
ATOM 6034 C CA . GLY B 1 338 ? -11.875 52.156 45.062 1 66.31 338 GLY B CA 1
ATOM 6035 C C . GLY B 1 338 ? -12.75 52.906 44.094 1 66.31 338 GLY B C 1
ATOM 6036 O O . GLY B 1 338 ? -12.984 54.125 44.25 1 66.31 338 GLY B O 1
ATOM 6037 N N . PHE B 1 339 ? -13.148 52.156 43.031 1 68.31 339 PHE B N 1
ATOM 6038 C CA . PHE B 1 339 ? -13.969 52.844 42.031 1 68.31 339 PHE B CA 1
ATOM 6039 C C . PHE B 1 339 ? -15.289 52.094 41.812 1 68.31 339 PHE B C 1
ATOM 6041 O O . PHE B 1 339 ? -15.406 50.938 42.156 1 68.31 339 PHE B O 1
ATOM 6048 N N . ARG B 1 340 ? -16.344 52.812 41.406 1 72.75 340 ARG B N 1
ATOM 6049 C CA . ARG B 1 340 ? -17.625 52.188 41.094 1 72.75 340 ARG B CA 1
ATOM 6050 C C . ARG B 1 340 ? -17.469 51.25 39.875 1 72.75 340 ARG B C 1
ATOM 6052 O O . ARG B 1 340 ? -16.781 51.594 38.938 1 72.75 340 ARG B O 1
ATOM 6059 N N . PRO B 1 341 ? -18.094 50.094 40.031 1 70.06 341 PRO B N 1
ATOM 6060 C CA . PRO B 1 341 ? -18.062 49.156 38.906 1 70.06 341 PRO B CA 1
ATOM 6061 C C . PRO B 1 341 ? -18.734 49.719 37.656 1 70.06 341 PRO B C 1
ATOM 6063 O O . PRO B 1 341 ? -19.656 50.531 37.75 1 70.06 341 PRO B O 1
ATOM 6066 N N . GLY B 1 342 ? -18.109 49.594 36.438 1 73 342 GLY B N 1
ATOM 6067 C CA . GLY B 1 342 ? -18.672 50.094 35.188 1 73 342 GLY B CA 1
ATOM 6068 C C . GLY B 1 342 ? -18.797 49.031 34.125 1 73 342 GLY B C 1
ATOM 6069 O O . GLY B 1 342 ? -18.047 48.031 34.156 1 73 342 GLY B O 1
ATOM 6070 N N . ASP B 1 343 ? -20 49.094 33.344 1 78.44 343 ASP B N 1
ATOM 6071 C CA . ASP B 1 343 ? -20.188 48.25 32.188 1 78.44 343 ASP B CA 1
ATOM 6072 C C . ASP B 1 343 ? -19.25 48.625 31.047 1 78.44 343 ASP B C 1
ATOM 6074 O O . ASP B 1 343 ? -18.984 49.812 30.844 1 78.44 343 ASP B O 1
ATOM 6078 N N . THR B 1 344 ? -18.672 47.625 30.562 1 80.75 344 THR B N 1
ATOM 6079 C CA . THR B 1 344 ? -17.859 47.875 29.375 1 80.75 344 THR B CA 1
ATOM 6080 C C . THR B 1 344 ? -18.312 47 28.203 1 80.75 344 THR B C 1
ATOM 6082 O O . THR B 1 344 ? -18.719 45.875 28.406 1 80.75 344 THR B O 1
ATOM 6085 N N . TRP B 1 345 ? -18.641 47.594 27.047 1 82.94 345 TRP B N 1
ATOM 6086 C CA . TRP B 1 345 ? -18.938 46.812 25.844 1 82.94 345 TRP B CA 1
ATOM 6087 C C . TRP B 1 345 ? -18.141 47.344 24.656 1 82.94 345 TRP B C 1
ATOM 6089 O O . TRP B 1 345 ? -17.781 48.5 24.609 1 82.94 345 TRP B O 1
ATOM 6099 N N . THR B 1 346 ? -17.766 46.438 23.906 1 87.12 346 THR B N 1
ATOM 6100 C CA . THR B 1 346 ? -17.047 46.75 22.672 1 87.12 346 THR B CA 1
ATOM 6101 C C . THR B 1 346 ? -17.578 45.938 21.516 1 87.12 346 THR B C 1
ATOM 6103 O O . THR B 1 346 ? -17.891 44.75 21.672 1 87.12 346 THR B O 1
ATOM 6106 N N . VAL B 1 347 ? -17.922 46.531 20.375 1 88 347 VAL B N 1
ATOM 6107 C CA . VAL B 1 347 ? -18.172 45.875 19.094 1 88 347 VAL B CA 1
ATOM 6108 C C . VAL B 1 347 ? -17.156 46.312 18.062 1 88 347 VAL B C 1
ATOM 6110 O O . VAL B 1 347 ? -16.891 47.5 17.906 1 88 347 VAL B O 1
ATOM 6113 N N . GLY B 1 348 ? -16.547 45.375 17.5 1 90.88 348 GLY B N 1
ATOM 6114 C CA . GLY B 1 348 ? -15.484 45.719 16.578 1 90.88 348 GLY B CA 1
ATOM 6115 C C . GLY B 1 348 ? -15.422 44.844 15.359 1 90.88 348 GLY B C 1
ATOM 6116 O O . GLY B 1 348 ? -15.773 43.656 15.43 1 90.88 348 GLY B O 1
ATOM 6117 N N . PHE B 1 349 ? -15.102 45.438 14.203 1 91.06 349 PHE B N 1
ATOM 6118 C CA . PHE B 1 349 ? -14.773 44.75 12.961 1 91.06 349 PHE B CA 1
ATOM 6119 C C . PHE B 1 349 ? -13.273 44.781 12.688 1 91.06 349 PHE B C 1
ATOM 6121 O O . PHE B 1 349 ? -12.641 45.844 12.844 1 91.06 349 PHE B O 1
ATOM 6128 N N . THR B 1 350 ? -12.742 43.656 12.453 1 92.94 350 THR B N 1
ATOM 6129 C CA . THR B 1 350 ? -11.312 43.594 12.188 1 92.94 350 THR B CA 1
ATOM 6130 C C . THR B 1 350 ? -11.039 43.031 10.797 1 92.94 350 THR B C 1
ATOM 6132 O O . THR B 1 350 ? -11.453 41.906 10.477 1 92.94 350 THR B O 1
ATOM 6135 N N . LEU B 1 351 ? -10.43 43.812 9.922 1 92.5 351 LEU B N 1
ATOM 6136 C CA . LEU B 1 351 ? -9.961 43.406 8.602 1 92.5 351 LEU B CA 1
ATOM 6137 C C . LEU B 1 351 ? -8.469 43.094 8.625 1 92.5 351 LEU B C 1
ATOM 6139 O O . LEU B 1 351 ? -7.664 43.969 8.977 1 92.5 351 LEU B O 1
ATOM 6143 N N . THR B 1 352 ? -8.125 41.938 8.344 1 93.81 352 THR B N 1
ATOM 6144 C CA . THR B 1 352 ? -6.727 41.531 8.266 1 93.81 352 THR B CA 1
ATOM 6145 C C . THR B 1 352 ? -6.344 41.188 6.82 1 93.81 352 THR B C 1
ATOM 6147 O O . THR B 1 352 ? -6.953 40.344 6.191 1 93.81 352 THR B O 1
ATOM 6150 N N . VAL B 1 353 ? -5.355 41.875 6.262 1 93.94 353 VAL B N 1
ATOM 6151 C CA . VAL B 1 353 ? -4.891 41.656 4.891 1 93.94 353 VAL B CA 1
ATOM 6152 C C . VAL B 1 353 ? -3.398 41.344 4.891 1 93.94 353 VAL B C 1
ATOM 6154 O O . VAL B 1 353 ? -2.57 42.25 5.09 1 93.94 353 VAL B O 1
ATOM 6157 N N . PRO B 1 354 ? -3.061 40.125 4.633 1 93.12 354 PRO B N 1
ATOM 6158 C CA . PRO B 1 354 ? -1.634 39.844 4.453 1 93.12 354 PRO B CA 1
ATOM 6159 C C . PRO B 1 354 ? -1.076 40.438 3.154 1 93.12 354 PRO B C 1
ATOM 6161 O O . PRO B 1 354 ? -1.47 40 2.066 1 93.12 354 PRO B O 1
ATOM 6164 N N . LEU B 1 355 ? -0.173 41.375 3.271 1 93.12 355 LEU B N 1
ATOM 6165 C CA . LEU B 1 355 ? 0.364 42.062 2.096 1 93.12 355 LEU B CA 1
ATOM 6166 C C . LEU B 1 355 ? 1.598 41.312 1.567 1 93.12 355 LEU B C 1
ATOM 6168 O O . LEU B 1 355 ? 1.756 41.156 0.355 1 93.12 355 LEU B O 1
ATOM 6172 N N . PHE B 1 356 ? 2.426 41 2.432 1 93.38 356 PHE B N 1
ATOM 6173 C CA . PHE B 1 356 ? 3.656 40.281 2.098 1 93.38 356 PHE B CA 1
ATOM 6174 C C . PHE B 1 356 ? 4.016 39.281 3.186 1 93.38 356 PHE B C 1
ATOM 6176 O O . PHE B 1 356 ? 4.164 39.656 4.352 1 93.38 356 PHE B O 1
ATOM 6183 N N . THR B 1 357 ? 4.152 38 2.834 1 93.06 357 THR B N 1
ATOM 6184 C CA . THR B 1 357 ? 4.395 36.938 3.799 1 93.06 357 THR B CA 1
ATOM 6185 C C . THR B 1 357 ? 5.754 36.281 3.553 1 93.06 357 THR B C 1
ATOM 6187 O O . THR B 1 357 ? 5.918 35.094 3.768 1 93.06 357 THR B O 1
ATOM 6190 N N . GLY B 1 358 ? 6.703 37.031 2.889 1 94 358 GLY B N 1
ATOM 6191 C CA . GLY B 1 358 ? 8 36.438 2.584 1 94 358 GLY B CA 1
ATOM 6192 C C . GLY B 1 358 ? 7.93 35.312 1.574 1 94 358 GLY B C 1
ATOM 6193 O O . GLY B 1 358 ? 8.711 34.375 1.642 1 94 358 GLY B O 1
ATOM 6194 N N . PHE B 1 359 ? 6.891 35.219 0.802 1 95.25 359 PHE B N 1
ATOM 6195 C CA . PHE B 1 359 ? 6.621 34.25 -0.24 1 95.25 359 PHE B CA 1
ATOM 6196 C C . PHE B 1 359 ? 6.18 32.906 0.369 1 95.25 359 PHE B C 1
ATOM 6198 O O . PHE B 1 359 ? 6.176 31.891 -0.31 1 95.25 359 PHE B O 1
ATOM 6205 N N . ASN B 1 360 ? 5.918 32.875 1.663 1 95.25 360 ASN B N 1
ATOM 6206 C CA . ASN B 1 360 ? 5.438 31.641 2.305 1 95.25 360 ASN B CA 1
ATOM 6207 C C . ASN B 1 360 ? 4.141 31.141 1.67 1 95.25 360 ASN B C 1
ATOM 6209 O O . ASN B 1 360 ? 4.023 29.969 1.328 1 95.25 360 ASN B O 1
ATOM 6213 N N . THR B 1 361 ? 3.166 32.062 1.448 1 95 361 THR B N 1
ATOM 6214 C CA . THR B 1 361 ? 1.888 31.688 0.847 1 95 361 THR B CA 1
ATOM 6215 C C . THR B 1 361 ? 2.08 31.234 -0.594 1 95 361 THR B C 1
ATOM 6217 O O . THR B 1 361 ? 1.436 30.281 -1.035 1 95 361 THR B O 1
ATOM 6220 N N . HIS B 1 362 ? 3.002 31.922 -1.283 1 95.75 362 HIS B N 1
ATOM 6221 C CA . HIS B 1 362 ? 3.305 31.547 -2.662 1 95.75 362 HIS B CA 1
ATOM 6222 C C . HIS B 1 362 ? 3.791 30.109 -2.75 1 95.75 362 HIS B C 1
ATOM 6224 O O . HIS B 1 362 ? 3.277 29.328 -3.551 1 95.75 362 HIS B O 1
ATOM 6230 N N . TYR B 1 363 ? 4.723 29.781 -1.919 1 96.88 363 TYR B N 1
ATOM 6231 C CA . TYR B 1 363 ? 5.297 28.438 -1.968 1 96.88 363 TYR B CA 1
ATOM 6232 C C . TYR B 1 363 ? 4.34 27.406 -1.368 1 96.88 363 TYR B C 1
ATOM 6234 O O . TYR B 1 363 ? 4.348 26.234 -1.756 1 96.88 363 TYR B O 1
ATOM 6242 N N . GLN B 1 364 ? 3.484 27.828 -0.433 1 97.06 364 GLN B N 1
ATOM 6243 C CA . GLN B 1 364 ? 2.441 26.922 0.06 1 97.06 364 GLN B CA 1
ATOM 6244 C C . GLN B 1 364 ? 1.486 26.531 -1.061 1 97.06 364 GLN B C 1
ATOM 6246 O O . GLN B 1 364 ? 1.101 25.359 -1.165 1 97.06 364 GLN B O 1
ATOM 6251 N N . ILE B 1 365 ? 1.072 27.469 -1.882 1 97.5 365 ILE B N 1
ATOM 6252 C CA . ILE B 1 365 ? 0.203 27.203 -3.02 1 97.5 365 ILE B CA 1
ATOM 6253 C C . ILE B 1 365 ? 0.921 26.281 -4.004 1 97.5 365 ILE B C 1
ATOM 6255 O O . ILE B 1 365 ? 0.338 25.312 -4.496 1 97.5 365 ILE B O 1
ATOM 6259 N N . ARG B 1 366 ? 2.221 26.578 -4.234 1 97.38 366 ARG B N 1
ATOM 6260 C CA . ARG B 1 366 ? 3.004 25.719 -5.129 1 97.38 366 ARG B CA 1
ATOM 6261 C C . ARG B 1 366 ? 3.082 24.297 -4.602 1 97.38 366 ARG B C 1
ATOM 6263 O O . ARG B 1 366 ? 2.988 23.344 -5.375 1 97.38 366 ARG B O 1
ATOM 6270 N N . GLN B 1 367 ? 3.275 24.125 -3.303 1 97.81 367 GLN B N 1
ATOM 6271 C CA . GLN B 1 367 ? 3.324 22.812 -2.691 1 97.81 367 GLN B CA 1
ATOM 6272 C C . GLN B 1 367 ? 2.008 22.062 -2.885 1 97.81 367 GLN B C 1
ATOM 6274 O O . GLN B 1 367 ? 2 20.906 -3.301 1 97.81 367 GLN B O 1
ATOM 6279 N N . THR B 1 368 ? 0.885 22.734 -2.549 1 98.06 368 THR B N 1
ATOM 6280 C CA . THR B 1 368 ? -0.417 22.078 -2.637 1 98.06 368 THR B CA 1
ATOM 6281 C C . THR B 1 368 ? -0.769 21.766 -4.086 1 98.06 368 THR B C 1
ATOM 6283 O O . THR B 1 368 ? -1.432 20.766 -4.371 1 98.06 368 THR B O 1
ATOM 6286 N N . GLN B 1 369 ? -0.343 22.641 -5.023 1 98.31 369 GLN B N 1
ATOM 6287 C CA . GLN B 1 369 ? -0.542 22.359 -6.441 1 98.31 369 GLN B CA 1
ATOM 6288 C C . GLN B 1 369 ? 0.23 21.109 -6.863 1 98.31 369 GLN B C 1
ATOM 6290 O O . GLN B 1 369 ? -0.295 20.266 -7.594 1 98.31 369 GLN B O 1
ATOM 6295 N N . ALA B 1 370 ? 1.497 21.016 -6.441 1 98.19 370 ALA B N 1
ATOM 6296 C CA . ALA B 1 370 ? 2.291 19.828 -6.734 1 98.19 370 ALA B CA 1
ATOM 6297 C C . ALA B 1 370 ? 1.641 18.578 -6.156 1 98.19 370 ALA B C 1
ATOM 6299 O O . ALA B 1 370 ? 1.621 17.516 -6.797 1 98.19 370 ALA B O 1
ATOM 6300 N N . LEU B 1 371 ? 1.102 18.688 -4.949 1 98.31 371 LEU B N 1
ATOM 6301 C CA . LEU B 1 371 ? 0.427 17.562 -4.312 1 98.31 371 LEU B CA 1
ATOM 6302 C C . LEU B 1 371 ? -0.858 17.219 -5.055 1 98.31 371 LEU B C 1
ATOM 6304 O O . LEU B 1 371 ? -1.237 16.047 -5.125 1 98.31 371 LEU B O 1
ATOM 6308 N N . SER B 1 372 ? -1.591 18.234 -5.574 1 98.25 372 SER B N 1
ATOM 6309 C CA . SER B 1 372 ? -2.752 17.969 -6.418 1 98.25 372 SER B CA 1
ATOM 6310 C C . SER B 1 372 ? -2.357 17.234 -7.688 1 98.25 372 SER B C 1
ATOM 6312 O O . SER B 1 372 ? -3.018 16.266 -8.078 1 98.25 372 SER B O 1
ATOM 6314 N N . ASP B 1 373 ? -1.238 17.656 -8.32 1 97.75 373 ASP B N 1
ATOM 6315 C CA . ASP B 1 373 ? -0.72 16.969 -9.492 1 97.75 373 ASP B CA 1
ATOM 6316 C C . ASP B 1 373 ? -0.339 15.523 -9.148 1 97.75 373 ASP B C 1
ATOM 6318 O O . ASP B 1 373 ? -0.59 14.609 -9.938 1 97.75 373 ASP B O 1
ATOM 6322 N N . GLN B 1 374 ? 0.283 15.312 -8.031 1 97.75 374 GLN B N 1
ATOM 6323 C CA . GLN B 1 374 ? 0.64 13.977 -7.566 1 97.75 374 GLN B CA 1
ATOM 6324 C C . GLN B 1 374 ? -0.6 13.102 -7.406 1 97.75 374 GLN B C 1
ATOM 6326 O O . GLN B 1 374 ? -0.596 11.93 -7.797 1 97.75 374 GLN B O 1
ATOM 6331 N N . ALA B 1 375 ? -1.675 13.695 -6.789 1 98.06 375 ALA B N 1
ATOM 6332 C CA . ALA B 1 375 ? -2.924 12.961 -6.629 1 98.06 375 ALA B CA 1
ATOM 6333 C C . ALA B 1 375 ? -3.498 12.547 -7.98 1 98.06 375 ALA B C 1
ATOM 6335 O O . ALA B 1 375 ? -4.035 11.445 -8.125 1 98.06 375 ALA B O 1
ATOM 6336 N N . GLN B 1 376 ? -3.393 13.422 -8.969 1 97.38 376 GLN B N 1
ATOM 6337 C CA . GLN B 1 376 ? -3.857 13.109 -10.312 1 97.38 376 GLN B CA 1
ATOM 6338 C C . GLN B 1 376 ? -3.045 11.969 -10.93 1 97.38 376 GLN B C 1
ATOM 6340 O O . GLN B 1 376 ? -3.604 11.07 -11.562 1 97.38 376 GLN B O 1
ATOM 6345 N N . SER B 1 377 ? -1.727 12.039 -10.766 1 96.69 377 SER B N 1
ATOM 6346 C CA . SER B 1 377 ? -0.869 10.961 -11.25 1 96.69 377 SER B CA 1
ATOM 6347 C C . SER B 1 377 ? -1.183 9.648 -10.539 1 96.69 377 SER B C 1
ATOM 6349 O O . SER B 1 377 ? -1.21 8.586 -11.172 1 96.69 377 SER B O 1
ATOM 6351 N N . ASN B 1 378 ? -1.423 9.672 -9.25 1 97.31 378 ASN B N 1
ATOM 6352 C CA . ASN B 1 378 ? -1.803 8.477 -8.5 1 97.31 378 ASN B CA 1
ATOM 6353 C C . ASN B 1 378 ? -3.141 7.918 -8.969 1 97.31 378 ASN B C 1
ATOM 6355 O O . ASN B 1 378 ? -3.342 6.703 -8.977 1 97.31 378 ASN B O 1
ATOM 6359 N N . LEU B 1 379 ? -4.109 8.828 -9.32 1 97.25 379 LEU B N 1
ATOM 6360 C CA . LEU B 1 379 ? -5.375 8.383 -9.898 1 97.25 379 LEU B CA 1
ATOM 6361 C C . LEU B 1 379 ? -5.148 7.652 -11.211 1 97.25 379 LEU B C 1
ATOM 6363 O O . LEU B 1 379 ? -5.734 6.59 -11.445 1 97.25 379 LEU B O 1
ATOM 6367 N N . ALA B 1 380 ? -4.301 8.195 -12.023 1 95.69 380 ALA B N 1
ATOM 6368 C CA . ALA B 1 380 ? -3.977 7.535 -13.281 1 95.69 380 ALA B CA 1
ATOM 6369 C C . ALA B 1 380 ? -3.354 6.164 -13.047 1 95.69 380 ALA B C 1
ATOM 6371 O O . ALA B 1 380 ? -3.689 5.195 -13.727 1 95.69 380 ALA B O 1
ATOM 6372 N N . ALA B 1 381 ? -2.453 6.051 -12.117 1 95.31 381 ALA B N 1
ATOM 6373 C CA . ALA B 1 381 ? -1.831 4.777 -11.758 1 95.31 381 ALA B CA 1
ATOM 6374 C C . ALA B 1 381 ? -2.871 3.783 -11.25 1 95.31 381 ALA B C 1
ATOM 6376 O O . ALA B 1 381 ? -2.812 2.594 -11.57 1 95.31 381 ALA B O 1
ATOM 6377 N N . SER B 1 382 ? -3.748 4.293 -10.414 1 96.31 382 SER B N 1
ATOM 6378 C CA . SER B 1 382 ? -4.812 3.441 -9.891 1 96.31 382 SER B CA 1
ATOM 6379 C C . SER B 1 382 ? -5.699 2.916 -11.008 1 96.31 382 SER B C 1
ATOM 6381 O O . SER B 1 382 ? -6.105 1.752 -10.992 1 96.31 382 SER B O 1
ATOM 6383 N N . ARG B 1 383 ? -6.066 3.762 -11.93 1 95.88 383 ARG B N 1
ATOM 6384 C CA . ARG B 1 383 ? -6.859 3.326 -13.078 1 95.88 383 ARG B CA 1
ATOM 6385 C C . ARG B 1 383 ? -6.141 2.227 -13.852 1 95.88 383 ARG B C 1
ATOM 6387 O O . ARG B 1 383 ? -6.734 1.192 -14.172 1 95.88 383 ARG B O 1
ATOM 6394 N N . ASN B 1 384 ? -4.859 2.479 -14.148 1 93.75 384 ASN B N 1
ATOM 6395 C CA . ASN B 1 384 ? -4.055 1.485 -14.852 1 93.75 384 ASN B CA 1
ATOM 6396 C C . ASN B 1 384 ? -4.031 0.154 -14.102 1 93.75 384 ASN B C 1
ATOM 6398 O O . ASN B 1 384 ? -4.23 -0.903 -14.703 1 93.75 384 ASN B O 1
ATOM 6402 N N . SER B 1 385 ? -3.762 0.215 -12.844 1 94.62 385 SER B N 1
ATOM 6403 C CA . SER B 1 385 ? -3.686 -0.995 -12.031 1 94.62 385 SER B CA 1
ATOM 6404 C C . SER B 1 385 ? -5.027 -1.724 -12 1 94.62 385 SER B C 1
ATOM 6406 O O . SER B 1 385 ? -5.07 -2.955 -12.055 1 94.62 385 SER B O 1
ATOM 6408 N N . THR B 1 386 ? -6.125 -0.975 -11.891 1 96.12 386 THR B N 1
ATOM 6409 C CA . THR B 1 386 ? -7.453 -1.571 -11.867 1 96.12 386 THR B CA 1
ATOM 6410 C C . THR B 1 386 ? -7.75 -2.295 -13.172 1 96.12 386 THR B C 1
ATOM 6412 O O . THR B 1 386 ? -8.156 -3.457 -13.172 1 96.12 386 THR B O 1
ATOM 6415 N N . GLU B 1 387 ? -7.496 -1.676 -14.266 1 95.12 387 GLU B N 1
ATOM 6416 C CA . GLU B 1 387 ? -7.75 -2.289 -15.562 1 95.12 387 GLU B CA 1
ATOM 6417 C C . GLU B 1 387 ? -6.844 -3.498 -15.789 1 95.12 387 GLU B C 1
ATOM 6419 O O . GLU B 1 387 ? -7.293 -4.527 -16.297 1 95.12 387 GLU B O 1
ATOM 6424 N N . ALA B 1 388 ? -5.598 -3.369 -15.422 1 94.69 388 ALA B N 1
ATOM 6425 C CA . ALA B 1 388 ? -4.66 -4.484 -15.539 1 94.69 388 ALA B CA 1
ATOM 6426 C C . ALA B 1 388 ? -5.117 -5.672 -14.695 1 94.69 388 ALA B C 1
ATOM 6428 O O . ALA B 1 388 ? -5.047 -6.82 -15.141 1 94.69 388 ALA B O 1
ATOM 6429 N N . THR B 1 389 ? -5.535 -5.371 -13.484 1 96.38 389 THR B N 1
ATOM 6430 C CA . THR B 1 389 ? -5.98 -6.434 -12.586 1 96.38 389 THR B CA 1
ATOM 6431 C C . THR B 1 389 ? -7.211 -7.137 -13.148 1 96.38 389 THR B C 1
ATOM 6433 O O . THR B 1 389 ? -7.285 -8.367 -13.141 1 96.38 389 THR B O 1
ATOM 6436 N N . VAL B 1 390 ? -8.18 -6.391 -13.68 1 96.62 390 VAL B N 1
ATOM 6437 C CA . VAL B 1 390 ? -9.375 -6.984 -14.281 1 96.62 390 VAL B CA 1
ATOM 6438 C C . VAL B 1 390 ? -8.977 -7.84 -15.484 1 96.62 390 VAL B C 1
ATOM 6440 O O . VAL B 1 390 ? -9.453 -8.961 -15.641 1 96.62 390 VAL B O 1
ATOM 6443 N N . TRP B 1 391 ? -8.078 -7.344 -16.297 1 95.81 391 TRP B N 1
ATOM 6444 C CA . TRP B 1 391 ? -7.59 -8.07 -17.469 1 95.81 391 TRP B CA 1
ATOM 6445 C C . TRP B 1 391 ? -6.934 -9.383 -17.062 1 95.81 391 TRP B C 1
ATOM 6447 O O . TRP B 1 391 ? -7.281 -10.445 -17.578 1 95.81 391 TRP B O 1
ATOM 6457 N N . GLN B 1 392 ? -6.07 -9.312 -16.094 1 95.5 392 GLN B N 1
ATOM 6458 C CA . GLN B 1 392 ? -5.352 -10.5 -15.633 1 95.5 392 GLN B CA 1
ATOM 6459 C C . GLN B 1 392 ? -6.309 -11.5 -15 1 95.5 392 GLN B C 1
ATOM 6461 O O . GLN B 1 392 ? -6.25 -12.695 -15.297 1 95.5 392 GLN B O 1
ATOM 6466 N N . ASP B 1 393 ? -7.121 -10.953 -14.133 1 95.88 393 ASP B N 1
ATOM 6467 C CA . ASP B 1 393 ? -8.055 -11.844 -13.445 1 95.88 393 ASP B CA 1
ATOM 6468 C C . ASP B 1 393 ? -9.016 -12.5 -14.43 1 95.88 393 ASP B C 1
ATOM 6470 O O . ASP B 1 393 ? -9.406 -13.656 -14.25 1 95.88 393 ASP B O 1
ATOM 6474 N N . PHE B 1 394 ? -9.422 -11.836 -15.516 1 96.06 394 PHE B N 1
ATOM 6475 C CA . PHE B 1 394 ? -10.305 -12.383 -16.531 1 96.06 394 PHE B CA 1
ATOM 6476 C C . PHE B 1 394 ? -9.641 -13.547 -17.266 1 96.06 394 PHE B C 1
ATOM 6478 O O . PHE B 1 394 ? -10.227 -14.617 -17.406 1 96.06 394 PHE B O 1
ATOM 6485 N N . HIS B 1 395 ? -8.484 -13.281 -17.656 1 94.81 395 HIS B N 1
ATOM 6486 C CA . HIS B 1 395 ? -7.801 -14.32 -18.406 1 94.81 395 HIS B CA 1
ATOM 6487 C C . HIS B 1 395 ? -7.391 -15.477 -17.516 1 94.81 395 HIS B C 1
ATOM 6489 O O . HIS B 1 395 ? -7.348 -16.625 -17.953 1 94.81 395 HIS B O 1
ATOM 6495 N N . ASN B 1 396 ? -7.066 -15.188 -16.219 1 92.94 396 ASN B N 1
ATOM 6496 C CA . ASN B 1 396 ? -6.848 -16.266 -15.266 1 92.94 396 ASN B CA 1
ATOM 6497 C C . ASN B 1 396 ? -8.086 -17.141 -15.109 1 92.94 396 ASN B C 1
ATOM 6499 O O . ASN B 1 396 ? -7.988 -18.359 -15.062 1 92.94 396 ASN B O 1
ATOM 6503 N N . PHE B 1 397 ? -9.258 -16.547 -15.062 1 94.56 397 PHE B N 1
ATOM 6504 C CA . PHE B 1 397 ? -10.523 -17.266 -14.984 1 94.56 397 PHE B CA 1
ATOM 6505 C C . PHE B 1 397 ? -10.75 -18.094 -16.25 1 94.56 397 PHE B C 1
ATOM 6507 O O . PHE B 1 397 ? -11.07 -19.281 -16.172 1 94.56 397 PHE B O 1
ATOM 6514 N N . GLN B 1 398 ? -10.508 -17.422 -17.406 1 94.12 398 GLN B N 1
ATOM 6515 C CA . GLN B 1 398 ? -10.672 -18.125 -18.672 1 94.12 398 GLN B CA 1
ATOM 6516 C C . GLN B 1 398 ? -9.711 -19.312 -18.766 1 94.12 398 GLN B C 1
ATOM 6518 O O . GLN B 1 398 ? -10.062 -20.359 -19.312 1 94.12 398 GLN B O 1
ATOM 6523 N N . GLY B 1 399 ? -8.477 -19.094 -18.234 1 92.25 399 GLY B N 1
ATOM 6524 C CA . GLY B 1 399 ? -7.512 -20.188 -18.203 1 92.25 399 GLY B CA 1
ATOM 6525 C C . GLY B 1 399 ? -7.949 -21.344 -17.328 1 92.25 399 GLY B C 1
ATOM 6526 O O . GLY B 1 399 ? -7.777 -22.5 -17.703 1 92.25 399 GLY B O 1
ATOM 6527 N N . ALA B 1 400 ? -8.555 -21.031 -16.188 1 91.06 400 ALA B N 1
ATOM 6528 C CA . ALA B 1 400 ? -9.047 -22.078 -15.281 1 91.06 400 ALA B CA 1
ATOM 6529 C C . ALA B 1 400 ? -10.195 -22.859 -15.914 1 91.06 400 ALA B C 1
ATOM 6531 O O . ALA B 1 400 ? -10.25 -24.078 -15.797 1 91.06 400 ALA B O 1
ATOM 6532 N N . ILE B 1 401 ? -11.07 -22.203 -16.625 1 90.81 401 ILE B N 1
ATOM 6533 C CA . ILE B 1 401 ? -12.203 -22.844 -17.297 1 90.81 401 ILE B CA 1
ATOM 6534 C C . ILE B 1 401 ? -11.703 -23.688 -18.469 1 90.81 401 ILE B C 1
ATOM 6536 O O . ILE B 1 401 ? -12.203 -24.781 -18.703 1 90.81 401 ILE B O 1
ATOM 6540 N N . ALA B 1 402 ? -10.727 -23.203 -19.156 1 90.25 402 ALA B N 1
ATOM 6541 C CA . ALA B 1 402 ? -10.211 -23.891 -20.328 1 90.25 402 ALA B CA 1
ATOM 6542 C C . ALA B 1 402 ? -9.508 -25.188 -19.953 1 90.25 402 ALA B C 1
ATOM 6544 O O . ALA B 1 402 ? -9.406 -26.109 -20.766 1 90.25 402 ALA B O 1
ATOM 6545 N N . ALA B 1 403 ? -9.07 -25.266 -18.688 1 89.69 403 ALA B N 1
ATOM 6546 C CA . ALA B 1 403 ? -8.32 -26.438 -18.25 1 89.69 403 ALA B CA 1
ATOM 6547 C C . ALA B 1 403 ? -9.266 -27.562 -17.828 1 89.69 403 ALA B C 1
ATOM 6549 O O . ALA B 1 403 ? -8.859 -28.719 -17.766 1 89.69 403 ALA B O 1
ATOM 6550 N N . TYR B 1 404 ? -10.594 -27.297 -17.609 1 88.88 404 TYR B N 1
ATOM 6551 C CA . TYR B 1 404 ? -11.531 -28.203 -16.969 1 88.88 404 TYR B CA 1
ATOM 6552 C C . TYR B 1 404 ? -11.844 -29.391 -17.859 1 88.88 404 TYR B C 1
ATOM 6554 O O . TYR B 1 404 ? -11.805 -30.547 -17.422 1 88.88 404 TYR B O 1
ATOM 6562 N N . PRO B 1 405 ? -12.07 -29.219 -19.203 1 87 405 PRO B N 1
ATOM 6563 C CA . PRO B 1 405 ? -12.391 -30.391 -20.047 1 87 405 PRO B CA 1
ATOM 6564 C C . PRO B 1 405 ? -11.242 -31.391 -20.109 1 87 405 PRO B C 1
ATOM 6566 O O . PRO B 1 405 ? -11.484 -32.594 -20.141 1 87 405 PRO B O 1
ATOM 6569 N N . GLY B 1 406 ? -10.016 -30.828 -20.156 1 87.44 406 GLY B N 1
ATOM 6570 C CA . GLY B 1 406 ? -8.875 -31.719 -20.125 1 87.44 406 GLY B CA 1
ATOM 6571 C C . GLY B 1 406 ? -8.766 -32.531 -18.844 1 87.44 406 GLY B C 1
ATOM 6572 O O . GLY B 1 406 ? -8.492 -33.719 -18.875 1 87.44 406 GLY B O 1
ATOM 6573 N N . ALA B 1 407 ? -9.039 -31.859 -17.719 1 89.94 407 ALA B N 1
ATOM 6574 C CA . ALA B 1 407 ? -9 -32.531 -16.422 1 89.94 407 ALA B CA 1
ATOM 6575 C C . ALA B 1 407 ? -10.102 -33.594 -16.312 1 89.94 407 ALA B C 1
ATOM 6577 O O . ALA B 1 407 ? -9.883 -34.688 -15.797 1 89.94 407 ALA B O 1
ATOM 6578 N N . GLN B 1 408 ? -11.297 -33.344 -16.812 1 89.75 408 GLN B N 1
ATOM 6579 C CA . GLN B 1 408 ? -12.414 -34.25 -16.781 1 89.75 408 GLN B CA 1
ATOM 6580 C C . GLN B 1 408 ? -12.125 -35.5 -17.641 1 89.75 408 GLN B C 1
ATOM 6582 O O . GLN B 1 408 ? -12.367 -36.625 -17.219 1 89.75 408 GLN B O 1
ATOM 6587 N N . SER B 1 409 ? -11.594 -35.219 -18.828 1 88.44 409 SER B N 1
ATOM 6588 C CA . SER B 1 409 ? -11.211 -36.344 -19.703 1 88.44 409 SER B CA 1
ATOM 6589 C C . SER B 1 409 ? -10.109 -37.188 -19.062 1 88.44 409 SER B C 1
ATOM 6591 O O . SER B 1 409 ? -10.133 -38.406 -19.156 1 88.44 409 SER B O 1
ATOM 6593 N N . GLY B 1 410 ? -9.195 -36.469 -18.438 1 87.38 410 GLY B N 1
ATOM 6594 C CA . GLY B 1 410 ? -8.133 -37.156 -17.734 1 87.38 410 GLY B CA 1
ATOM 6595 C C . GLY B 1 410 ? -8.641 -38.094 -16.641 1 87.38 410 GLY B C 1
ATOM 6596 O O . GLY B 1 410 ? -8.18 -39.219 -16.5 1 87.38 410 GLY B O 1
ATOM 6597 N N . LEU B 1 411 ? -9.602 -37.656 -15.93 1 89.94 411 LEU B N 1
ATOM 6598 C CA . LEU B 1 411 ? -10.188 -38.469 -14.859 1 89.94 411 LEU B CA 1
ATOM 6599 C C . LEU B 1 411 ? -10.914 -39.688 -15.422 1 89.94 411 LEU B C 1
ATOM 6601 O O . LEU B 1 411 ? -10.719 -40.812 -14.945 1 89.94 411 LEU B O 1
ATOM 6605 N N . GLU B 1 412 ? -11.703 -39.5 -16.469 1 90.44 412 GLU B N 1
ATOM 6606 C CA . GLU B 1 412 ? -12.469 -40.594 -17.078 1 90.44 412 GLU B CA 1
ATOM 6607 C C . GLU B 1 412 ? -11.555 -41.656 -17.641 1 90.44 412 GLU B C 1
ATOM 6609 O O . GLU B 1 412 ? -11.758 -42.844 -17.391 1 90.44 412 GLU B O 1
ATOM 6614 N N . ASN B 1 413 ? -10.531 -41.188 -18.312 1 86.12 413 ASN B N 1
ATOM 6615 C CA . ASN B 1 413 ? -9.617 -42.125 -18.938 1 86.12 413 ASN B CA 1
ATOM 6616 C C . ASN B 1 413 ? -8.773 -42.844 -17.906 1 86.12 413 ASN B C 1
ATOM 6618 O O . ASN B 1 413 ? -8.492 -44.062 -18.047 1 86.12 413 ASN B O 1
ATOM 6622 N N . ALA B 1 414 ? -8.336 -42.125 -16.844 1 87.62 414 ALA B N 1
ATOM 6623 C CA . ALA B 1 414 ? -7.57 -42.75 -15.773 1 87.62 414 ALA B CA 1
ATOM 6624 C C . ALA B 1 414 ? -8.406 -43.812 -15.062 1 87.62 414 ALA B C 1
ATOM 6626 O O . ALA B 1 414 ? -7.887 -44.875 -14.703 1 87.62 414 ALA B O 1
ATOM 6627 N N . GLY B 1 415 ? -9.68 -43.562 -14.875 1 90.19 415 GLY B N 1
ATOM 6628 C CA . GLY B 1 415 ? -10.578 -44.562 -14.281 1 90.19 415 GLY B CA 1
ATOM 6629 C C . GLY B 1 415 ? -10.719 -45.812 -15.117 1 90.19 415 GLY B C 1
ATOM 6630 O O . GLY B 1 415 ? -10.609 -46.938 -14.594 1 90.19 415 GLY B O 1
ATOM 6631 N N . LYS B 1 416 ? -10.867 -45.656 -16.391 1 88.19 416 LYS B N 1
ATOM 6632 C CA . LYS B 1 416 ? -10.992 -46.781 -17.297 1 88.19 416 LYS B CA 1
ATOM 6633 C C . LYS B 1 416 ? -9.688 -47.562 -17.375 1 88.19 416 LYS B C 1
ATOM 6635 O O . LYS B 1 416 ? -9.703 -48.812 -17.422 1 88.19 416 LYS B O 1
ATOM 6640 N N . ALA B 1 417 ? -8.625 -46.844 -17.375 1 83.38 417 ALA B N 1
ATOM 6641 C CA . ALA B 1 417 ? -7.312 -47.5 -17.422 1 83.38 417 ALA B CA 1
ATOM 6642 C C . ALA B 1 417 ? -7.09 -48.344 -16.188 1 83.38 417 ALA B C 1
ATOM 6644 O O . ALA B 1 417 ? -6.57 -49.469 -16.281 1 83.38 417 ALA B O 1
ATOM 6645 N N . LEU B 1 418 ? -7.418 -47.875 -15 1 87.94 418 LEU B N 1
ATOM 6646 C CA . LEU B 1 418 ? -7.262 -48.625 -13.773 1 87.94 418 LEU B CA 1
ATOM 6647 C C . LEU B 1 418 ? -8.117 -49.906 -13.812 1 87.94 418 LEU B C 1
ATOM 6649 O O . LEU B 1 418 ? -7.66 -50.969 -13.422 1 87.94 418 LEU B O 1
ATOM 6653 N N . GLU B 1 419 ? -9.336 -49.844 -14.336 1 89 419 GLU B N 1
ATOM 6654 C CA . GLU B 1 419 ? -10.234 -51 -14.438 1 89 419 GLU B CA 1
ATOM 6655 C C . GLU B 1 419 ? -9.625 -52.094 -15.312 1 89 419 GLU B C 1
ATOM 6657 O O . GLU B 1 419 ? -9.664 -53.25 -14.953 1 89 419 GLU B O 1
ATOM 6662 N N . VAL B 1 420 ? -9.07 -51.625 -16.375 1 84.81 420 VAL B N 1
ATOM 6663 C CA . VAL B 1 420 ? -8.477 -52.562 -17.312 1 84.81 420 VAL B CA 1
ATOM 6664 C C . VAL B 1 420 ? -7.262 -53.25 -16.688 1 84.81 420 VAL B C 1
ATOM 6666 O O . VAL B 1 420 ? -7.125 -54.469 -16.734 1 84.81 420 VAL B O 1
ATOM 6669 N N . VAL B 1 421 ? -6.355 -52.469 -16.047 1 85.5 421 VAL B N 1
ATOM 6670 C CA . VAL B 1 421 ? -5.117 -52.969 -15.477 1 85.5 421 VAL B CA 1
ATOM 6671 C C . VAL B 1 421 ? -5.43 -53.906 -14.297 1 85.5 421 VAL B C 1
ATOM 6673 O O . VAL B 1 421 ? -4.738 -54.906 -14.078 1 85.5 421 VAL B O 1
ATOM 6676 N N . GLN B 1 422 ? -6.426 -53.625 -13.562 1 88.12 422 GLN B N 1
ATOM 6677 C CA . GLN B 1 422 ? -6.844 -54.469 -12.445 1 88.12 422 GLN B CA 1
ATOM 6678 C C . GLN B 1 422 ? -7.34 -55.812 -12.938 1 88.12 422 GLN B C 1
ATOM 6680 O O . GLN B 1 422 ? -7.035 -56.875 -12.344 1 88.12 422 GLN B O 1
ATOM 6685 N N . ALA B 1 423 ? -8.047 -55.812 -14.062 1 86.12 423 ALA B N 1
ATOM 6686 C CA . ALA B 1 423 ? -8.523 -57.062 -14.648 1 86.12 423 ALA B CA 1
ATOM 6687 C C . ALA B 1 423 ? -7.363 -57.906 -15.156 1 86.12 423 ALA B C 1
ATOM 6689 O O . ALA B 1 423 ? -7.348 -59.156 -14.977 1 86.12 423 ALA B O 1
ATOM 6690 N N . GLN B 1 424 ? -6.398 -57.281 -15.719 1 86 424 GLN B N 1
ATOM 6691 C CA . GLN B 1 424 ? -5.219 -58 -16.219 1 86 424 GLN B CA 1
ATOM 6692 C C . GLN B 1 424 ? -4.395 -58.562 -15.07 1 86 424 GLN B C 1
ATOM 6694 O O . GLN B 1 424 ? -3.826 -59.656 -15.195 1 86 424 GLN B O 1
ATOM 6699 N N . TYR B 1 425 ? -4.297 -57.781 -14 1 87.12 425 TYR B N 1
ATOM 6700 C CA . TYR B 1 425 ? -3.527 -58.25 -12.844 1 87.12 425 TYR B CA 1
ATOM 6701 C C . TYR B 1 425 ? -4.156 -59.469 -12.219 1 87.12 425 TYR B C 1
ATOM 6703 O O . TYR B 1 425 ? -3.451 -60.406 -11.82 1 87.12 425 TYR B O 1
ATOM 6711 N N . ARG B 1 426 ? -5.406 -59.531 -12.25 1 83.94 426 ARG B N 1
ATOM 6712 C CA . ARG B 1 426 ? -6.129 -60.656 -11.648 1 83.94 426 ARG B CA 1
ATOM 6713 C C . ARG B 1 426 ? -5.902 -61.938 -12.438 1 83.94 426 ARG B C 1
ATOM 6715 O O . ARG B 1 426 ? -5.938 -63.031 -11.867 1 83.94 426 ARG B O 1
ATOM 6722 N N . VAL B 1 427 ? -5.602 -61.812 -13.766 1 84 427 VAL B N 1
ATOM 6723 C CA . VAL B 1 427 ? -5.387 -63 -14.586 1 84 427 VAL B CA 1
ATOM 6724 C C . VAL B 1 427 ? -3.895 -63.156 -14.852 1 84 427 VAL B C 1
ATOM 6726 O O . VAL B 1 427 ? -3.502 -63.969 -15.703 1 84 427 VAL B O 1
ATOM 6729 N N . GLY B 1 428 ? -2.986 -62.344 -14.102 1 79.62 428 GLY B N 1
ATOM 6730 C CA . GLY B 1 428 ? -1.542 -62.5 -14.125 1 79.62 428 GLY B CA 1
ATOM 6731 C C . GLY B 1 428 ? -0.89 -61.875 -15.344 1 79.62 428 GLY B C 1
ATOM 6732 O O . GLY B 1 428 ? 0.25 -62.219 -15.688 1 79.62 428 GLY B O 1
ATOM 6733 N N . GLN B 1 429 ? -1.567 -61 -15.961 1 81.62 429 GLN B N 1
ATOM 6734 C CA . GLN B 1 429 ? -1.062 -60.375 -17.188 1 81.62 429 GLN B CA 1
ATOM 6735 C C . GLN B 1 429 ? -0.538 -58.969 -16.938 1 81.62 429 GLN B C 1
ATOM 6737 O O . GLN B 1 429 ? -0.18 -58.25 -17.875 1 81.62 429 GLN B O 1
ATOM 6742 N N . ALA B 1 430 ? -0.622 -58.562 -15.711 1 84 430 ALA B N 1
ATOM 6743 C CA . ALA B 1 430 ? -0.052 -57.281 -15.305 1 84 430 ALA B CA 1
ATOM 6744 C C . ALA B 1 430 ? 0.666 -57.406 -13.969 1 84 430 ALA B C 1
ATOM 6746 O O . ALA B 1 430 ? 0.46 -58.375 -13.227 1 84 430 ALA B O 1
ATOM 6747 N N . THR B 1 431 ? 1.607 -56.5 -13.695 1 87 431 THR B N 1
ATOM 6748 C CA . THR B 1 431 ? 2.342 -56.5 -12.438 1 87 431 THR B CA 1
ATOM 6749 C C . THR B 1 431 ? 1.693 -55.562 -11.422 1 87 431 THR B C 1
ATOM 6751 O O . THR B 1 431 ? 0.843 -54.75 -11.781 1 87 431 THR B O 1
ATOM 6754 N N . ILE B 1 432 ? 2.08 -55.75 -10.188 1 87.88 432 ILE B N 1
ATOM 6755 C CA . ILE B 1 432 ? 1.584 -54.875 -9.125 1 87.88 432 ILE B CA 1
ATOM 6756 C C . ILE B 1 432 ? 2.025 -53.438 -9.383 1 87.88 432 ILE B C 1
ATOM 6758 O O . ILE B 1 432 ? 1.306 -52.5 -9.055 1 87.88 432 ILE B O 1
ATOM 6762 N N . GLN B 1 433 ? 3.184 -53.312 -10 1 85.56 433 GLN B N 1
ATOM 6763 C CA . GLN B 1 433 ? 3.686 -52 -10.344 1 85.56 433 GLN B CA 1
ATOM 6764 C C . GLN B 1 433 ? 2.758 -51.281 -11.328 1 85.56 433 GLN B C 1
ATOM 6766 O O . GLN B 1 433 ? 2.537 -50.094 -11.234 1 85.56 433 GLN B O 1
ATOM 6771 N N . ASP B 1 434 ? 2.178 -52.031 -12.211 1 84.38 434 ASP B N 1
ATOM 6772 C CA . ASP B 1 434 ? 1.234 -51.5 -13.18 1 84.38 434 ASP B CA 1
ATOM 6773 C C . ASP B 1 434 ? -0.025 -50.969 -12.492 1 84.38 434 ASP B C 1
ATOM 6775 O O . ASP B 1 434 ? -0.519 -49.906 -12.812 1 84.38 434 ASP B O 1
ATOM 6779 N N . VAL B 1 435 ? -0.471 -51.781 -11.562 1 87.25 435 VAL B N 1
ATOM 6780 C CA . VAL B 1 435 ? -1.688 -51.406 -10.844 1 87.25 435 VAL B CA 1
ATOM 6781 C C . VAL B 1 435 ? -1.439 -50.156 -10.008 1 87.25 435 VAL B C 1
ATOM 6783 O O . VAL B 1 435 ? -2.236 -49.219 -10.031 1 87.25 435 VAL B O 1
ATOM 6786 N N . LEU B 1 436 ? -0.308 -50.125 -9.383 1 89 436 LEU B N 1
ATOM 6787 C CA . LEU B 1 436 ? 0.006 -49.031 -8.5 1 89 436 LEU B CA 1
ATOM 6788 C C . LEU B 1 436 ? 0.2 -47.75 -9.305 1 89 436 LEU B C 1
ATOM 6790 O O . LEU B 1 436 ? -0.208 -46.656 -8.867 1 89 436 LEU B O 1
ATOM 6794 N N . LEU B 1 437 ? 0.783 -47.75 -10.367 1 83.88 437 LEU B N 1
ATOM 6795 C CA . LEU B 1 437 ? 0.969 -46.594 -11.242 1 83.88 437 LEU B CA 1
ATOM 6796 C C . LEU B 1 437 ? -0.372 -46.062 -11.75 1 83.88 437 LEU B C 1
ATOM 6798 O O . LEU B 1 437 ? -0.602 -44.875 -11.773 1 83.88 437 LEU B O 1
ATOM 6802 N N . ALA B 1 438 ? -1.227 -47 -12.172 1 84.5 438 ALA B N 1
ATOM 6803 C CA . ALA B 1 438 ? -2.559 -46.594 -12.633 1 84.5 438 ALA B CA 1
ATOM 6804 C C . ALA B 1 438 ? -3.35 -45.938 -11.508 1 84.5 438 ALA B C 1
ATOM 6806 O O . ALA B 1 438 ? -4.078 -44.969 -11.742 1 84.5 438 ALA B O 1
ATOM 6807 N N . GLU B 1 439 ? -3.215 -46.5 -10.367 1 89.62 439 GLU B N 1
ATOM 6808 C CA . GLU B 1 439 ? -3.891 -45.906 -9.203 1 89.62 439 GLU B CA 1
ATOM 6809 C C . GLU B 1 439 ? -3.379 -44.5 -8.898 1 89.62 439 GLU B C 1
ATOM 6811 O O . GLU B 1 439 ? -4.164 -43.625 -8.578 1 89.62 439 GLU B O 1
ATOM 6816 N N . SER B 1 440 ? -2.082 -44.375 -8.922 1 89.31 440 SER B N 1
ATOM 6817 C CA . SER B 1 440 ? -1.481 -43.062 -8.695 1 89.31 440 SER B CA 1
ATOM 6818 C C . SER B 1 440 ? -1.946 -42.062 -9.734 1 89.31 440 SER B C 1
ATOM 6820 O O . SER B 1 440 ? -2.207 -40.906 -9.414 1 89.31 440 SER B O 1
ATOM 6822 N N . THR B 1 441 ? -2.078 -42.5 -10.922 1 85.81 441 THR B N 1
ATOM 6823 C CA . THR B 1 441 ? -2.533 -41.625 -12.008 1 85.81 441 THR B CA 1
ATOM 6824 C C . THR B 1 441 ? -3.98 -41.219 -11.789 1 85.81 441 THR B C 1
ATOM 6826 O O . THR B 1 441 ? -4.332 -40.031 -12.016 1 85.81 441 THR B O 1
ATOM 6829 N N . LEU B 1 442 ? -4.824 -42.125 -11.352 1 89.06 442 LEU B N 1
ATOM 6830 C CA . LEU B 1 442 ? -6.219 -41.812 -11.062 1 89.06 442 LEU B CA 1
ATOM 6831 C C . LEU B 1 442 ? -6.324 -40.812 -9.906 1 89.06 442 LEU B C 1
ATOM 6833 O O . LEU B 1 442 ? -7.094 -39.875 -9.969 1 89.06 442 LEU B O 1
ATOM 6837 N N . ALA B 1 443 ? -5.523 -41.062 -8.914 1 91 443 ALA B N 1
ATOM 6838 C CA . ALA B 1 443 ? -5.523 -40.156 -7.762 1 91 443 ALA B CA 1
ATOM 6839 C C . ALA B 1 443 ? -5.102 -38.75 -8.164 1 91 443 ALA B C 1
ATOM 6841 O O . ALA B 1 443 ? -5.707 -37.781 -7.73 1 91 443 ALA B O 1
ATOM 6842 N N . GLN B 1 444 ? -4.113 -38.656 -8.984 1 89.38 444 GLN B N 1
ATOM 6843 C CA . GLN B 1 444 ? -3.629 -37.375 -9.461 1 89.38 444 GLN B CA 1
ATOM 6844 C C . GLN B 1 444 ? -4.676 -36.688 -10.328 1 89.38 444 GLN B C 1
ATOM 6846 O O . GLN B 1 444 ? -4.82 -35.469 -10.281 1 89.38 444 GLN B O 1
ATOM 6851 N N . ALA B 1 445 ? -5.32 -37.438 -11.125 1 89.38 445 ALA B N 1
ATOM 6852 C CA . ALA B 1 445 ? -6.371 -36.875 -11.977 1 89.38 445 ALA B CA 1
ATOM 6853 C C . ALA B 1 445 ? -7.508 -36.281 -11.133 1 89.38 445 ALA B C 1
ATOM 6855 O O . ALA B 1 445 ? -8.047 -35.25 -11.453 1 89.38 445 ALA B O 1
ATOM 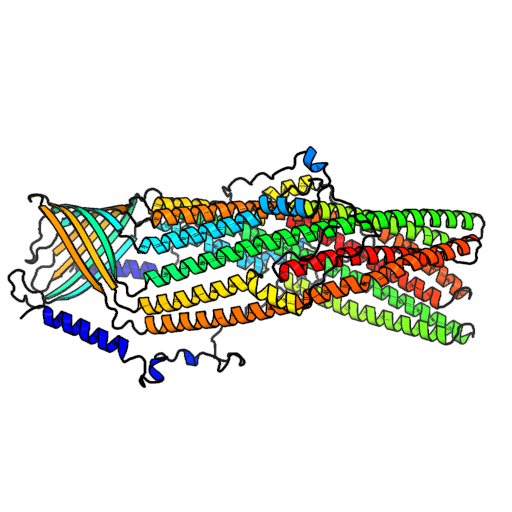6856 N N . ARG B 1 446 ? -7.875 -37.031 -10.094 1 91.75 446 ARG B N 1
ATOM 6857 C CA . ARG B 1 446 ? -8.906 -36.531 -9.18 1 91.75 446 ARG B CA 1
ATOM 6858 C C . ARG B 1 446 ? -8.484 -35.219 -8.547 1 91.75 446 ARG B C 1
ATOM 6860 O O . ARG B 1 446 ? -9.273 -34.281 -8.484 1 91.75 446 ARG B O 1
ATOM 6867 N N . TYR B 1 447 ? -7.254 -35.156 -8.109 1 92.12 447 TYR B N 1
ATOM 6868 C CA . TYR B 1 447 ? -6.703 -33.969 -7.488 1 92.12 447 TYR B CA 1
ATOM 6869 C C . TYR B 1 447 ? -6.746 -32.781 -8.453 1 92.12 447 TYR B C 1
ATOM 6871 O O . TYR B 1 447 ? -7.188 -31.688 -8.086 1 92.12 447 TYR B O 1
ATOM 6879 N N . THR B 1 448 ? -6.34 -33.031 -9.641 1 90.5 448 THR B N 1
ATOM 6880 C CA . THR B 1 448 ? -6.266 -32 -10.656 1 90.5 448 THR B CA 1
ATOM 6881 C C . THR B 1 448 ? -7.656 -31.438 -10.969 1 90.5 448 THR B C 1
ATOM 6883 O O . THR B 1 448 ? -7.836 -30.234 -11.094 1 90.5 448 THR B O 1
ATOM 6886 N N . LEU B 1 449 ? -8.625 -32.312 -11.094 1 91.94 449 LEU B N 1
ATOM 6887 C CA . LEU B 1 449 ? -9.984 -31.875 -11.391 1 91.94 449 LEU B CA 1
ATOM 6888 C C . LEU B 1 449 ? -10.547 -31.016 -10.258 1 91.94 449 LEU B C 1
ATOM 6890 O O . LEU B 1 449 ? -11.117 -29.953 -10.508 1 91.94 449 LEU B O 1
ATOM 6894 N N . ILE B 1 450 ? -10.359 -31.453 -9.023 1 92.75 450 ILE B N 1
ATOM 6895 C CA . ILE B 1 450 ? -10.867 -30.719 -7.863 1 92.75 450 ILE B CA 1
ATOM 6896 C C . ILE B 1 450 ? -10.195 -29.359 -7.77 1 92.75 450 ILE B C 1
ATOM 6898 O O . ILE B 1 450 ? -10.859 -28.344 -7.555 1 92.75 450 ILE B O 1
ATOM 6902 N N . GLN B 1 451 ? -8.859 -29.344 -7.98 1 92.19 451 GLN B N 1
ATOM 6903 C CA . GLN B 1 451 ? -8.109 -28.094 -7.918 1 92.19 451 GLN B CA 1
ATOM 6904 C C . GLN B 1 451 ? -8.547 -27.125 -9.016 1 92.19 451 GLN B C 1
ATOM 6906 O O . GLN B 1 451 ? -8.656 -25.922 -8.781 1 92.19 451 GLN B O 1
ATOM 6911 N N . ASN B 1 452 ? -8.734 -27.672 -10.164 1 90.62 452 ASN B N 1
ATOM 6912 C CA . ASN B 1 452 ? -9.18 -26.844 -11.273 1 90.62 452 ASN B CA 1
ATOM 6913 C C . ASN B 1 452 ? -10.547 -26.219 -10.992 1 90.62 452 ASN B C 1
ATOM 6915 O O . ASN B 1 452 ? -10.773 -25.047 -11.281 1 90.62 452 ASN B O 1
ATOM 6919 N N . LEU B 1 453 ? -11.43 -27 -10.43 1 91.44 453 LEU B N 1
ATOM 6920 C CA . LEU B 1 453 ? -12.758 -26.516 -10.102 1 91.44 453 LEU B CA 1
ATOM 6921 C C . LEU B 1 453 ? -12.695 -25.422 -9.031 1 91.44 453 LEU B C 1
ATOM 6923 O O . LEU B 1 453 ? -13.281 -24.344 -9.188 1 91.44 453 LEU B O 1
ATOM 6927 N N . VAL B 1 454 ? -11.969 -25.625 -7.965 1 92.75 454 VAL B N 1
ATOM 6928 C CA . VAL B 1 454 ? -11.828 -24.672 -6.875 1 92.75 454 VAL B CA 1
ATOM 6929 C C . VAL B 1 454 ? -11.188 -23.391 -7.395 1 92.75 454 VAL B C 1
ATOM 6931 O O . VAL B 1 454 ? -11.648 -22.281 -7.086 1 92.75 454 VAL B O 1
ATOM 6934 N N . ASN B 1 455 ? -10.141 -23.547 -8.219 1 93.06 455 ASN B N 1
ATOM 6935 C CA . ASN B 1 455 ? -9.438 -22.391 -8.781 1 93.06 455 ASN B CA 1
ATOM 6936 C C . ASN B 1 455 ? -10.359 -21.547 -9.648 1 93.06 455 ASN B C 1
ATOM 6938 O O . ASN B 1 455 ? -10.242 -20.312 -9.68 1 93.06 455 ASN B O 1
ATOM 6942 N N . SER B 1 456 ? -11.227 -22.219 -10.383 1 93.12 456 SER B N 1
ATOM 6943 C CA . SER B 1 456 ? -12.156 -21.484 -11.227 1 93.12 456 SER B CA 1
ATOM 6944 C C . SER B 1 456 ? -13.109 -20.641 -10.398 1 93.12 456 SER B C 1
ATOM 6946 O O . SER B 1 456 ? -13.375 -19.484 -10.734 1 93.12 456 SER B O 1
ATOM 6948 N N . TYR B 1 457 ? -13.602 -21.156 -9.281 1 92.75 457 TYR B N 1
ATOM 6949 C CA . TYR B 1 457 ? -14.5 -20.406 -8.414 1 92.75 457 TYR B CA 1
ATOM 6950 C C . TYR B 1 457 ? -13.773 -19.25 -7.738 1 92.75 457 TYR B C 1
ATOM 6952 O O . TYR B 1 457 ? -14.297 -18.141 -7.664 1 92.75 457 TYR B O 1
ATOM 6960 N N . VAL B 1 458 ? -12.555 -19.5 -7.281 1 94.25 458 VAL B N 1
ATOM 6961 C CA . VAL B 1 458 ? -11.758 -18.469 -6.617 1 94.25 458 VAL B CA 1
ATOM 6962 C C . VAL B 1 458 ? -11.406 -17.359 -7.617 1 94.25 458 VAL B C 1
ATOM 6964 O O . VAL B 1 458 ? -11.438 -16.188 -7.281 1 94.25 458 VAL B O 1
ATOM 6967 N N . ALA B 1 459 ? -11.047 -17.797 -8.844 1 94.31 459 ALA B N 1
ATOM 6968 C CA . ALA B 1 459 ? -10.711 -16.828 -9.883 1 94.31 459 ALA B CA 1
ATOM 6969 C C . ALA B 1 459 ? -11.898 -15.922 -10.188 1 94.31 459 ALA B C 1
ATOM 6971 O O . ALA B 1 459 ? -11.719 -14.727 -10.406 1 94.31 459 ALA B O 1
ATOM 6972 N N . LEU B 1 460 ? -13.086 -16.516 -10.227 1 94.19 460 LEU B N 1
ATOM 6973 C CA . LEU B 1 460 ? -14.273 -15.711 -10.477 1 94.19 460 LEU B CA 1
ATOM 6974 C C . LEU B 1 460 ? -14.523 -14.734 -9.336 1 94.19 460 LEU B C 1
ATOM 6976 O O . LEU B 1 460 ? -14.883 -13.578 -9.57 1 94.19 460 LEU B O 1
ATOM 6980 N N . ALA B 1 461 ? -14.383 -15.18 -8.102 1 94 461 ALA B N 1
ATOM 6981 C CA . ALA B 1 461 ? -14.531 -14.312 -6.938 1 94 461 ALA B CA 1
ATOM 6982 C C . ALA B 1 461 ? -13.516 -13.172 -6.977 1 94 461 ALA B C 1
ATOM 6984 O O . ALA B 1 461 ? -13.844 -12.023 -6.648 1 94 461 ALA B O 1
ATOM 6985 N N . GLN B 1 462 ? -12.297 -13.523 -7.402 1 95.19 462 GLN B N 1
ATOM 6986 C CA . GLN B 1 462 ? -11.242 -12.516 -7.516 1 95.19 462 GLN B CA 1
ATOM 6987 C C . GLN B 1 462 ? -11.586 -11.477 -8.586 1 95.19 462 GLN B C 1
ATOM 6989 O O . GLN B 1 462 ? -11.367 -10.281 -8.383 1 95.19 462 GLN B O 1
ATOM 6994 N N . LEU B 1 463 ? -12.062 -11.992 -9.695 1 95.31 463 LEU B N 1
ATOM 6995 C CA . LEU B 1 463 ? -12.484 -11.109 -10.781 1 95.31 463 LEU B CA 1
ATOM 6996 C C . LEU B 1 463 ? -13.625 -10.195 -10.32 1 95.31 463 LEU B C 1
ATOM 6998 O O . LEU B 1 463 ? -13.633 -9.008 -10.633 1 95.31 463 LEU B O 1
ATOM 7002 N N . SER B 1 464 ? -14.555 -10.734 -9.555 1 94.25 464 SER B N 1
ATOM 7003 C CA . SER B 1 464 ? -15.656 -9.953 -9.016 1 94.25 464 SER B CA 1
ATOM 7004 C C . SER B 1 464 ? -15.148 -8.828 -8.117 1 94.25 464 SER B C 1
ATOM 7006 O O . SER B 1 464 ? -15.648 -7.703 -8.18 1 94.25 464 SER B O 1
ATOM 7008 N N . GLN B 1 465 ? -14.172 -9.156 -7.301 1 93.75 465 GLN B N 1
ATOM 7009 C CA . GLN B 1 465 ? -13.578 -8.148 -6.422 1 93.75 465 GLN B CA 1
ATOM 7010 C C . GLN B 1 465 ? -12.898 -7.047 -7.23 1 93.75 465 GLN B C 1
ATOM 7012 O O . GLN B 1 465 ? -13.023 -5.863 -6.914 1 93.75 465 GLN B O 1
ATOM 7017 N N . ALA B 1 466 ? -12.156 -7.434 -8.281 1 94.94 466 ALA B N 1
ATOM 7018 C CA . ALA B 1 466 ? -11.422 -6.477 -9.109 1 94.94 466 ALA B CA 1
ATOM 7019 C C . ALA B 1 466 ? -12.375 -5.52 -9.82 1 94.94 466 ALA B C 1
ATOM 7021 O O . ALA B 1 466 ? -12.078 -4.328 -9.953 1 94.94 466 ALA B O 1
ATOM 7022 N N . VAL B 1 467 ? -13.484 -6.051 -10.297 1 94.69 467 VAL B N 1
ATOM 7023 C CA . VAL B 1 467 ? -14.469 -5.23 -11 1 94.69 467 VAL B CA 1
ATOM 7024 C C . VAL B 1 467 ? -15.242 -4.379 -10 1 94.69 467 VAL B C 1
ATOM 7026 O O . VAL B 1 467 ? -15.578 -3.227 -10.281 1 94.69 467 VAL B O 1
ATOM 7029 N N . GLY B 1 468 ? -15.5 -4.902 -8.828 1 92 468 GLY B N 1
ATOM 7030 C CA . GLY B 1 468 ? -16.219 -4.184 -7.789 1 92 468 GLY B CA 1
ATOM 7031 C C . GLY B 1 468 ? -17.703 -4.512 -7.75 1 92 468 GLY B C 1
ATOM 7032 O O . GLY B 1 468 ? -18.5 -3.74 -7.211 1 92 468 GLY B O 1
ATOM 7033 N N . MET B 1 469 ? -18.109 -5.57 -8.398 1 87.31 469 MET B N 1
ATOM 7034 C CA . MET B 1 469 ? -19.5 -6.035 -8.398 1 87.31 469 MET B CA 1
ATOM 7035 C C . MET B 1 469 ? -19.562 -7.551 -8.523 1 87.31 469 MET B C 1
ATOM 7037 O O . MET B 1 469 ? -18.641 -8.172 -9.07 1 87.31 469 MET B O 1
ATOM 7041 N N . PRO B 1 470 ? -20.578 -8.133 -7.934 1 83 470 PRO B N 1
ATOM 7042 C CA . PRO B 1 470 ? -20.734 -9.586 -8.055 1 83 470 PRO B CA 1
ATOM 7043 C C . PRO B 1 470 ? -20.938 -10.031 -9.5 1 83 470 PRO B C 1
ATOM 7045 O O . PRO B 1 470 ? -21.688 -9.391 -10.25 1 83 470 PRO B O 1
ATOM 7048 N N . LEU B 1 471 ? -20.047 -10.977 -9.828 1 79.62 471 LEU B N 1
ATOM 7049 C CA . LEU B 1 471 ? -20.141 -11.508 -11.18 1 79.62 471 LEU B CA 1
ATOM 7050 C C . LEU B 1 471 ? -20.641 -12.953 -11.164 1 79.62 471 LEU B C 1
ATOM 7052 O O . LEU B 1 471 ? -20.266 -13.727 -10.281 1 79.62 471 LEU B O 1
ATOM 7056 N N . GLY B 1 472 ? -21.438 -13.367 -12.102 1 70.06 472 GLY B N 1
ATOM 7057 C CA . GLY B 1 472 ? -21.797 -14.742 -12.406 1 70.06 472 GLY B CA 1
ATOM 7058 C C . GLY B 1 472 ? -22.703 -15.359 -11.359 1 70.06 472 GLY B C 1
ATOM 7059 O O . GLY B 1 472 ? -23 -14.742 -10.336 1 70.06 472 GLY B O 1
ATOM 7060 N N . GLU B 1 473 ? -23.438 -16.391 -11.68 1 61.06 473 GLU B N 1
ATOM 7061 C CA . GLU B 1 473 ? -24.219 -17.234 -10.781 1 61.06 473 GLU B CA 1
ATOM 7062 C C . GLU B 1 473 ? -23.328 -18.172 -9.977 1 61.06 473 GLU B C 1
ATOM 7064 O O . GLU B 1 473 ? -22.656 -19.047 -10.547 1 61.06 473 GLU B O 1
ATOM 7069 N N . ASN 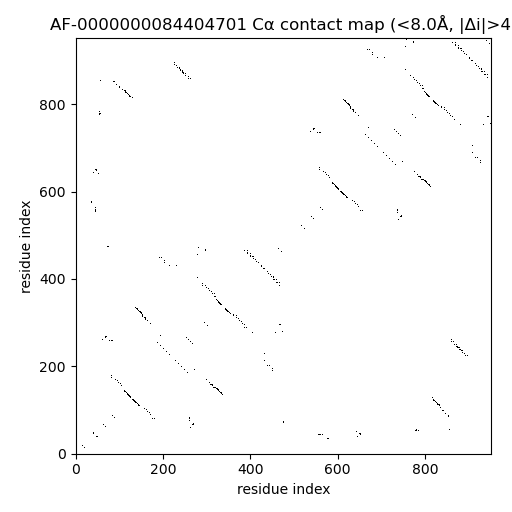B 1 474 ? -22.547 -17.625 -9.117 1 56 474 ASN B N 1
ATOM 7070 C CA . ASN B 1 474 ? -21.391 -18.234 -8.492 1 56 474 ASN B CA 1
ATOM 7071 C C . ASN B 1 474 ? -21.781 -19.453 -7.652 1 56 474 ASN B C 1
ATOM 7073 O O . ASN B 1 474 ? -20.969 -19.969 -6.887 1 56 474 ASN B O 1
ATOM 7077 N N . ALA B 1 475 ? -23 -19.703 -7.074 1 54.31 475 ALA B N 1
ATOM 7078 C CA . ALA B 1 475 ? -23.047 -20.625 -5.93 1 54.31 475 ALA B CA 1
ATOM 7079 C C . ALA B 1 475 ? -23.016 -22.078 -6.383 1 54.31 475 ALA B C 1
ATOM 7081 O O . ALA B 1 475 ? -23.812 -22.484 -7.223 1 54.31 475 ALA B O 1
ATOM 7082 N N . PRO B 1 476 ? -21.828 -22.812 -5.992 1 47.19 476 PRO B N 1
ATOM 7083 C CA . PRO B 1 476 ? -21.969 -24.266 -6.184 1 47.19 476 PRO B CA 1
ATOM 7084 C C . PRO B 1 476 ? -23.234 -24.812 -5.562 1 47.19 476 PRO B C 1
ATOM 7086 O O . PRO B 1 476 ? -23.812 -24.203 -4.652 1 47.19 476 PRO B O 1
#

Radius of gyration: 39.65 Å; Cα contacts (8 Å, |Δi|>4): 1490; chains: 2; bounding box: 66×134×82 Å

Secondary structure (DSSP, 8-state):
-THHHHHHHHHHHHHHHHTHHHHS---HHHHSTT-GGGGS-SSTTSPP------PPPPPPBPPPHHHHHSEE-HHHHHHHHHHH-HHHHHHHHHHHHHHHHHHHHHHTTS-EEEEEEEEEEEE-B-TTS-BPPPEEEEEEEEEEEEEEE-TTHHHHHHHHHHHHHHHHHHHHHHHHHHHHHHHHHHHHHHHHHHHHHHHHHHHHHHHHHHHHHHHHHHHTT-S-HHHHHHHHHHHHHHHHHHHHHHHHHHHHHHHHHHHTTB-TT---EEPPPPTTPPPP---S-HHHHHHHHHHH-HHHHHHHHHHHHHHHHHHHHHHHTS-EEEEEEEEEEEEETTS--EEEEEEEEEEE-----TTHHHHHHHHHHHHHHHHHHHHHHHHHHHHHHHHHHHHHHHHHHHHHHHHHHHHHHHHHHHHHHHHHHHTTSS-HHHHHHHHHHHHHHHHHHHHHHHHHHHHHHHHHHHHTS--S----/--THHHHHHHHHHHHHHHHTTTTS---HHHHSTT-GGGGS-SSTTSPP------PPPPPPBPPPHHHHHSEEPHHHHHHHHHHH-HHHHHHHHHHHHHHHHHHHHHHTTS-EEEEEEEEEEE-PBPTTS-BPPPEEEEEEEEEEEEEEE-TTHHHHHHHHHHHHHHHHHHHHHHHHHHHHHHHHHHHHHHHHHHHHHHHHHHHHHHHHHHHHHHHHHHHTT-S-HHHHHHHHHHHHHHHHHHHHHHHHHHHHHHHHHHHTTB-TT---EEPPPPTTPPPP---S-HHHHHHHHHHH-HHHHHHHHHHHHHHHHHHHHHHHTS-EEEEEEEEEEEEETTS--EEEEEEEEEEEEEEE-TTHHHHHHHHHHHHHHHHHHHHHHHHHHHHHHHHHHHHHHHHHHHHHHHHHHHHHHHHHHHHHHHHHHHTTSS-HHHHHHHHHHHHHHHHHHHHHHHHHHHHHHHHHHHHTS--S----

InterPro domains:
  IPR003423 Outer membrane efflux protein [PF02321] (81-261)
  IPR003423 Outer membrane efflux protein [PF02321] (290-468)
  IPR028351 Cyclolysin transport protein CyaE [PIRSF001892] (11-469)
  IPR051906 Outer membrane protein TolC-like [PTHR30026] (19-471)

Solvent-accessible surface area (backbone atoms only — not comparable to full-atom values): 47482 Å² total; per-residue (Å²): 130,68,66,61,58,55,52,47,48,52,48,50,52,44,53,53,53,64,64,43,58,77,75,55,78,75,49,82,54,69,76,41,74,76,55,39,67,76,75,53,49,93,43,50,55,44,66,50,75,72,89,70,94,58,62,82,80,77,80,76,54,76,76,55,69,71,65,35,71,38,73,49,49,71,71,57,49,38,54,48,16,66,75,54,18,31,61,44,50,22,30,50,22,48,28,48,21,31,49,20,46,29,42,33,38,55,13,70,80,42,49,33,32,34,38,36,32,40,40,34,40,34,28,46,48,41,98,85,36,45,73,40,74,74,38,50,35,42,37,46,34,40,37,40,39,35,77,77,43,38,74,49,28,64,58,20,47,30,46,22,29,46,23,45,28,47,29,30,48,24,48,30,51,39,42,48,45,50,52,45,40,51,41,50,44,32,49,40,49,32,33,36,38,50,44,47,42,56,51,33,51,51,49,36,55,50,33,50,52,50,34,52,50,39,52,54,33,34,76,70,69,74,39,54,73,61,46,40,44,50,32,50,28,50,36,41,36,34,48,15,51,38,50,22,39,50,25,51,33,55,24,32,44,14,45,36,25,26,56,39,42,29,48,38,82,48,65,76,38,59,71,80,64,59,90,84,58,76,70,71,62,77,88,76,51,67,69,59,44,40,58,48,18,74,75,41,15,31,68,48,52,24,33,54,25,46,30,47,24,28,50,20,45,28,46,24,36,53,16,68,53,43,46,34,34,33,39,39,37,35,44,31,42,43,40,38,73,96,50,80,68,42,84,43,74,49,76,46,76,48,77,49,65,70,84,76,65,88,57,50,52,60,49,46,31,51,51,31,46,51,50,25,52,49,31,49,52,50,32,53,50,40,49,51,50,45,44,50,47,31,50,51,31,45,50,52,25,53,50,31,55,65,45,41,64,58,28,52,49,44,32,54,50,27,51,52,49,33,54,52,40,49,56,32,34,74,73,67,73,41,51,64,64,56,40,53,50,31,47,52,48,28,54,49,24,51,51,48,35,46,49,36,46,32,48,24,51,42,27,44,45,50,29,17,53,46,26,40,47,92,54,61,77,66,78,130,140,70,76,59,60,62,51,50,52,55,52,52,54,49,56,54,58,65,64,61,63,67,77,60,80,79,44,82,55,70,76,44,74,82,53,67,69,76,77,54,48,95,44,98,88,44,78,75,75,75,89,73,95,71,83,81,80,83,81,74,53,78,78,53,71,70,65,34,69,38,74,47,48,71,71,56,50,36,54,48,16,35,68,52,18,65,65,25,45,52,32,40,50,48,28,52,53,31,25,50,47,30,42,56,37,54,50,70,82,51,69,47,78,47,82,45,74,48,79,46,76,44,67,48,62,40,97,87,70,45,76,40,74,73,39,50,35,41,37,47,32,41,37,41,40,38,76,77,43,37,76,49,27,61,58,19,48,30,46,22,29,48,24,46,29,47,28,29,32,25,50,29,35,39,42,47,47,52,52,45,39,51,40,51,44,31,48,40,50,31,32,37,36,51,41,47,37,55,51,32,50,51,49,36,53,50,34,50,53,49,35,53,50,37,50,54,32,35,74,69,70,73,38,56,71,66,46,39,51,51,33,50,51,52,36,51,51,36,48,50,52,34,55,52,37,50,51,51,31,52,53,32,43,19,51,39,25,42,59,39,42,31,47,46,83,50,64,76,38,59,69,79,61,58,91,84,58,76,71,73,61,76,88,74,50,66,68,58,45,38,57,49,21,75,76,41,16,31,68,50,52,24,35,30,20,45,29,44,24,29,50,20,46,27,44,24,35,54,17,68,53,45,45,34,34,33,39,37,36,35,42,32,41,42,39,37,72,97,40,57,68,30,68,27,41,36,42,32,39,39,38,40,34,62,73,38,58,31,52,27,52,58,21,45,29,48,19,32,46,23,48,24,52,18,31,48,21,47,30,45,38,41,48,39,51,44,40,29,48,30,46,34,30,45,24,51,26,53,18,29,56,42,34,42,64,18,29,52,43,33,31,55,38,28,51,53,45,34,55,53,42,50,55,32,35,74,74,68,73,42,52,62,66,55,41,52,51,32,49,52,48,31,52,50,24,50,51,49,35,46,50,37,44,32,48,25,51,43,28,44,46,50,30,17,54,45,24,40,48,93,55,60,77,66,78,129

Organism: Acidithiobacillus ferrooxidans (NCBI:txid920)